Protein 1TZ7 (pdb70)

Sequence (975 aa):
GSHMRLAGILLHVTSLPSPYGIGDLGKEAYRFLDFLKECGFSLWQVLPLNPTSLEAGNSPYSSNSLFAGNYVLIDPEELLEEDLIKERDLKRFPLGEALYEVVYEYKKELLEKAFKNFRRFELLEDFLKEHSYWLRDYALYMAIKEEEGKEWYEWDEELKRREKEALKRVLNKLKGRFYFHVFVQFVFFKQWEKLRRYARERGISIVGDLPMYPSYSSADVWTNPELFKLDGDLKPLFVAGVPPDFFSKTGQLWGNPVYNWEEHEKEGFRWWIRRVLHNLKLFDFLRLDHFRGFEAYWEVPYGEETAVNGRWVKAPGKTLFKKLLSYFPKNPFIAEDLGFITDEVRYLRETFKIPGSRVIEFAFYDKESEHLPHNVEENNVYYTSTHDLPPIRGWFENLGEESRKRLFEYLGREIKEEKVNEELIRLVLISRAKFAIIQMQDLLNLGNEARMNYPGRPFGNWRWRIKEDYTQKKEFIKKLLGIYGREVSHMRLAGILLHVTSLPSPYGIGDLGKEAYRFLDFLKECGFSLWQVLPLNPTSLEAGNSPYSSNSLFAGNYVLIDPEELLEEDLIKERDLKRFPLGEALYEVVYEYKKELLEKAFKNFRRFELLEDFLKEHSYWLRDYALYMAIKEEEGKEWYEWDEELKRREKEALKRVLNKLKGRFYFHVFVQFVFFKQWEKLRRYARERGISIVGDLPMYPSYSSADVWTNPELFKLDGDLKPLFVAGVPPDFFSKTGQLWGNPVYNWEEHEKEGFRWWIRRVLHNLKLFDFLRLDHFRGFEAYWEVPYGEETAVNGRWVKAPGKTLFKKLLSYFPKNPFIAEDLGFITDEVRYLRETFKIPGSRVIEFAFYDKESEHLPHNVEENNVYYTSTHDLPPIRGWFENLGEESRKRLFEYLGREIKEEKVNEELIRLVLISRAKFAIIQMQDLLNLGNEARMNYPGRPFGNWRWRIKEDYTQKKEFIKKLLGIYGREV

InterPro domains:
  IPR003385 Glycoside hydrolase, family 77 [PF02446] (8-464)
  IPR003385 Glycoside hydrolase, family 77 [PTHR32438] (2-469)
  IPR003385 Glycoside hydrolase, family 77 [TIGR00217] (2-478)
  IPR017853 Glycoside hydrolase superfamily [SSF51445] (1-481)

B-factor: mean 36.85, std 13.91, range [15.0, 124.56]

Secondary structure (DSSP, 8-state):
-----EEEEE--GGGS--SSSS--SSHHHHHHHHHHHHHT--EEE----S---GGGTT-TTS-S-SSS--GGGS-THHHHHTTSS-GGG-----S-S--HHHHHHHHHHHHHHHHHT---HHHHHHHHHHTHHHHHHHHHHHHHHHHH-S-GGGS-HHHHTT-HHHHHHHHHHTHHHHHHHHHHHHHHHHHHHHHHHHHHHTTPEEEEEE-SS--SSSHHHHH-GGGB-B-TTS-BSEEEEE---SSSSS-EEEEEEPB-HHHHHHTTTHHHHHHHHHHHTT-SEEEETTGGGGTEEEEEETT-SSSTT-EEEE--HHHHHHHHHHHSTT--EEE---SS--HHHHHHHHHTT--EEEEGGGTTSSTT-TTSGGG--SSEEEES--TTS--HHHHHHT--HHHHHHHHHHHTS---GGGHHHHHHHHHHHS--SEEEEEHHHHTT--GGG----TT--SS-S-----S-GGGGHHHHHHHHHHTT---/----EEEEE--GGGS--SSSS--SSHHHHHHHHHHHHHT--EEE----S---GGGTT-TTS-S-SSS--GGGS-THHHHHTTSS-GGG-----S-S--HHHHHHHHHHHHHHHHHT---HHHHHHHHHHTHHHHHHHHHHHHHHHHH-S-GGGS-HHHHTT-HHHHHHHHHHTHHHHHHHHHHHHHHHHHHHHHHHHHHHTTPEEEEEE-SS--SSSHHHHH-GGGB-B-TTS-BSEEEEE---SSSSS-EEEEEEPB-HHHHHHTTTHHHHHHHHHHHTT-SEEEETTGGGGTEEEEEETT-SSSTT-EEEE--HHHHHHHHHHHSTT--EEE---SS--HHHHHHHHHTT--EEEEGGGTTSSTT-TTSGGG--SSEEEES--TTS--HHHHHHT--HHHHHHHHHHHTS---GGGHHHHHHHHHHHS--SEEEEEHHHHTT--GGG----TT--SS-S-----S-GGGGHHHHHHHHHHTT---

CATH classification: 3.20.20.80

Nearest PDB structures (foldseek):
  1tz7-assembly1_A  TM=1.002E+00  e=2.699E-95  Aquifex aeolicus
  6lx2-assembly1_A  TM=9.658E-01  e=2.163E-56  Solanum tuberosum
  5csy-assembly1_B  TM=9.632E-01  e=1.106E-53  Arabidopsis thaliana
  5cq1-assembly1_A  TM=9.569E-01  e=1.795E-53  Arabidopsis thaliana
  6m6t-assembly8_H  TM=9.620E-01  e=1.557E-51  Streptococcus agalactiae

Foldseek 3Di:
DDDQAAEEAEDAQQQFQDFQQGGALDDSLLVVLVLCLLLQHAEYEYEAQAAADVVQQRDSQAHQDLQFGHLLRFDLVVLCVVVLDDPVLDDTDAGDWRPVVVSVVSSVVSLVSSLVVDDPCVLLVVLCVVVVVQLLLQLLLVLVCVPVVDFLLPDDPCSQQPPPVVSVVSCVVSVSSSSSSSSSRVSRLVSLLVSVVSNVVSNHFYEYEGHPFYALRHSVCSVCVLQFQADPSSHAQKFFWDQADPVHHQGDGPRTTHTPQVVCVVVVVVVVLVSVVSCVSRGQAYEYHPLLVQQWGWIGGPPDPTSHPTDIDGHPNQSNVVSNCVVVVVHRYAYAQPDPHDVSSVCSCVVSLHAYEAECLPVQPDLPDCNFLVNHDQRYEYEPDDLQDWAQLQSVVPPDPRSQVSVQVVLPHRDDSQCRLVSSLLSQLLHNHSYYYYHLCSLVSHHRVQRAHHPPDRHDHNTHHDNDDSSVSSVVSSVSCVVSVNRD/DAQAAEEAEDAQQQFQDFQQGGALDDSLLVVLVLCLLLQHAEYEYEAQAAADVVQQRDSQAHQDLQFGHLLRFDLVVLCVVVLDDPVLDDTDAGDWRPVVVSVVSSVVSLVSSLVVDDPCVLLVVLCVVVVVQLLLQLLLVLVCVPVVDFLLPDDPCSQQCPPVVSVVSCVVSVSSSSSSSSSRVSRLVSLLVSVVSNVVSNHFYEYERHPFYALRHSVCSVCVLQFQADPSSHAQKFFWDQADPVHHQGDGPRTTHTPQVVCVVVVVVVVLVSVVSCVSRGQAYEYHPLLVQQWGWIGGPPDPTSHPTDIDGHPNQSNVVSNCVVVVVHRYAYAQPDPHDVSSVCSCVVSLHAYEAECLVVQPDLPDCNFQVNHDARYEYEPDDLQDWAQLQSVVPDDPRSQVSVQVVLVHRDDSQCRLVSSLLRQLLHNHSYYYYHLCSLVSHHRVQRAHHPPDRHDHNTHHDNDDSSVSSVVSSVSCVVSVNRD

Structure (mmCIF, N/CA/C/O backbone):
data_1TZ7
#
_entry.id   1TZ7
#
_cell.length_a   156.745
_cell.length_b   156.745
_cell.length_c   169.161
_cell.angle_alpha   90.00
_cell.angle_beta   90.00
_cell.angle_gamma   120.00
#
_symmetry.space_group_name_H-M   'P 61 2 2'
#
loop_
_entity.id
_entity.type
_entity.pdbx_description
1 polymer 4-alpha-glucanotransferase
2 non-polymer (4S)-2-METHYL-2,4-PENTANEDIOL
3 water water
#
loop_
_atom_site.group_PDB
_atom_site.id
_atom_site.type_symbol
_atom_site.label_atom_id
_atom_site.label_alt_id
_atom_site.label_comp_id
_atom_site.label_asym_id
_atom_site.label_entity_id
_atom_site.label_seq_id
_atom_site.pdbx_PDB_ins_code
_atom_site.Cartn_x
_atom_site.Cartn_y
_atom_site.Cartn_z
_atom_site.occupancy
_atom_site.B_iso_or_equiv
_atom_site.auth_seq_id
_atom_site.auth_comp_id
_atom_site.auth_asym_id
_atom_site.auth_atom_id
_atom_site.pdbx_PDB_model_num
ATOM 1 N N . GLY A 1 18 ? 26.333 70.522 84.138 1.00 99.66 -2 GLY A N 1
ATOM 2 C CA . GLY A 1 18 ? 27.356 69.735 83.393 1.00 109.17 -2 GLY A CA 1
ATOM 3 C C . GLY A 1 18 ? 26.776 68.462 82.804 1.00 110.36 -2 GLY A C 1
ATOM 4 O O . GLY A 1 18 ? 26.059 67.725 83.483 1.00 107.90 -2 GLY A O 1
ATOM 5 N N . SER A 1 19 ? 27.089 68.203 81.533 1.00 111.07 -1 SER A N 1
ATOM 6 C CA . SER A 1 19 ? 26.586 67.015 80.838 1.00 108.66 -1 SER A CA 1
ATOM 7 C C . SER A 1 19 ? 27.717 66.305 80.083 1.00 104.26 -1 SER A C 1
ATOM 8 O O . SER A 1 19 ? 27.773 66.335 78.848 1.00 106.90 -1 SER A O 1
ATOM 11 N N . HIS A 1 20 ? 28.610 65.664 80.838 1.00 92.86 0 HIS A N 1
ATOM 12 C CA . HIS A 1 20 ? 29.765 64.973 80.262 1.00 81.74 0 HIS A CA 1
ATOM 13 C C . HIS A 1 20 ? 29.580 63.463 80.356 1.00 72.98 0 HIS A C 1
ATOM 14 O O . HIS A 1 20 ? 28.753 62.976 81.133 1.00 66.40 0 HIS A O 1
ATOM 21 N N . MET A 1 21 ? 30.358 62.727 79.562 1.00 52.15 1 MET A N 1
ATOM 22 C CA . MET A 1 21 ? 30.449 61.266 79.692 1.00 42.30 1 MET A CA 1
ATOM 23 C C . MET A 1 21 ? 31.314 60.902 80.918 1.00 41.75 1 MET A C 1
ATOM 24 O O . MET A 1 21 ? 32.544 60.948 80.862 1.00 41.16 1 MET A O 1
ATOM 29 N N . ARG A 1 22 ? 30.650 60.560 82.021 1.00 34.33 2 ARG A N 1
ATOM 30 C CA . ARG A 1 22 ? 31.333 60.242 83.275 1.00 32.75 2 ARG A CA 1
ATOM 31 C C . ARG A 1 22 ? 30.710 59.013 83.911 1.00 26.06 2 ARG A C 1
ATOM 32 O O . ARG A 1 22 ? 29.628 59.085 84.495 1.00 29.02 2 ARG A O 1
ATOM 40 N N . LEU A 1 23 ? 31.396 57.885 83.804 1.00 24.22 3 LEU A N 1
ATOM 41 C CA . LEU A 1 23 ? 30.855 56.622 84.272 1.00 21.25 3 LEU A CA 1
ATOM 42 C C . LEU A 1 23 ? 31.693 56.044 85.381 1.00 28.62 3 LEU A C 1
ATOM 43 O O . LEU A 1 23 ? 32.884 56.314 85.474 1.00 27.96 3 LEU A O 1
ATOM 48 N N . ALA A 1 24 ? 31.055 55.242 86.228 1.00 23.27 4 ALA A N 1
ATOM 49 C CA . ALA A 1 24 ? 31.740 54.533 87.297 1.00 26.98 4 ALA A CA 1
ATOM 50 C C . ALA A 1 24 ? 31.449 53.039 87.194 1.00 32.75 4 ALA A C 1
ATOM 51 O O . ALA A 1 24 ? 30.421 52.638 86.672 1.00 27.27 4 ALA A O 1
ATOM 53 N N . GLY A 1 25 ? 32.358 52.222 87.698 1.00 30.88 5 GLY A N 1
ATOM 54 C CA . GLY A 1 25 ? 32.178 50.786 87.663 1.00 29.96 5 GLY A CA 1
ATOM 55 C C . GLY A 1 25 ? 32.885 50.076 88.781 1.00 34.29 5 GLY A C 1
ATOM 56 O O . GLY A 1 25 ? 33.627 50.687 89.552 1.00 27.03 5 GLY A O 1
ATOM 57 N N . ILE A 1 26 ? 32.652 48.772 88.874 1.00 26.21 6 ILE A N 1
ATOM 58 C CA . ILE A 1 26 ? 33.320 47.943 89.845 1.00 26.23 6 ILE A CA 1
ATOM 59 C C . ILE A 1 26 ? 34.101 46.843 89.137 1.00 29.32 6 ILE A C 1
ATOM 60 O O . ILE A 1 26 ? 33.615 46.245 88.182 1.00 28.17 6 ILE A O 1
ATOM 65 N N . LEU A 1 27 ? 35.324 46.595 89.608 1.00 28.12 7 LEU A N 1
ATOM 66 C CA . LEU A 1 27 ? 36.111 45.459 89.152 1.00 23.35 7 LEU A CA 1
ATOM 67 C C . LEU A 1 27 ? 35.865 44.261 90.077 1.00 26.33 7 LEU A C 1
ATOM 68 O O . LEU A 1 27 ? 36.235 44.280 91.253 1.00 25.88 7 LEU A O 1
ATOM 73 N N . LEU A 1 28 ? 35.225 43.235 89.535 1.00 27.30 8 LEU A N 1
ATOM 74 C CA . LEU A 1 28 ? 34.875 42.044 90.302 1.00 27.12 8 LEU A CA 1
ATOM 75 C C . LEU A 1 28 ? 34.761 40.844 89.373 1.00 29.56 8 LEU A C 1
ATOM 76 O O . LEU A 1 28 ? 33.904 40.810 88.498 1.00 28.20 8 LEU A O 1
ATOM 81 N N . HIS A 1 29 ? 35.629 39.865 89.565 1.00 28.26 9 HIS A N 1
ATOM 82 C CA . HIS A 1 29 ? 35.589 38.641 88.774 1.00 26.95 9 HIS A CA 1
ATOM 83 C C . HIS A 1 29 ? 34.440 37.755 89.215 1.00 27.57 9 HIS A C 1
ATOM 84 O O . HIS A 1 29 ? 34.046 37.758 90.388 1.00 24.45 9 HIS A O 1
ATOM 91 N N . VAL A 1 30 ? 33.908 36.993 88.272 1.00 24.34 10 VAL A N 1
ATOM 92 C CA . VAL A 1 30 ? 32.760 36.135 88.529 1.00 23.71 10 VAL A CA 1
ATOM 93 C C . VAL A 1 30 ? 33.018 35.188 89.714 1.00 27.70 10 VAL A C 1
ATOM 94 O O . VAL A 1 30 ? 32.121 34.924 90.499 1.00 23.92 10 VAL A O 1
ATOM 98 N N . THR A 1 31 ? 34.255 34.691 89.833 1.00 27.87 11 THR A N 1
ATOM 99 C CA . THR A 1 31 ? 34.595 33.713 90.885 1.00 25.07 11 THR A CA 1
ATOM 100 C C . THR A 1 31 ? 34.396 34.297 92.277 1.00 22.75 11 THR A C 1
ATOM 101 O O . THR A 1 31 ? 34.116 33.569 93.221 1.00 21.76 11 THR A O 1
ATOM 105 N N . SER A 1 32 ? 34.549 35.616 92.395 1.00 25.43 12 SER A N 1
ATOM 106 C CA . SER A 1 32 ? 34.502 36.293 93.694 1.00 25.36 12 SER A CA 1
ATOM 107 C C . SER A 1 32 ? 33.068 36.488 94.214 1.00 24.16 12 SER A C 1
ATOM 108 O O . SER A 1 32 ? 32.870 36.826 95.381 1.00 25.39 12 SER A O 1
ATOM 111 N N . LEU A 1 33 ? 32.079 36.270 93.347 1.00 28.28 13 LEU A N 1
ATOM 112 C CA . LEU A 1 33 ? 30.659 36.306 93.758 1.00 27.93 13 LEU A CA 1
ATOM 113 C C . LEU A 1 33 ? 30.412 35.279 94.867 1.00 28.21 13 LEU A C 1
ATOM 114 O O . LEU A 1 33 ? 30.985 34.189 94.842 1.00 27.07 13 LEU A O 1
ATOM 119 N N . PRO A 1 34 ? 29.556 35.626 95.839 1.00 27.53 14 PRO A N 1
ATOM 120 C CA . PRO A 1 34 ? 29.289 34.751 96.991 1.00 24.22 14 PRO A CA 1
ATOM 121 C C . PRO A 1 34 ? 28.231 33.657 96.719 1.00 26.21 14 PRO A C 1
ATOM 122 O O . PRO A 1 34 ? 27.295 33.498 97.503 1.00 23.13 14 PRO A O 1
ATOM 126 N N . SER A 1 35 ? 28.397 32.913 95.632 1.00 25.50 15 SER A N 1
ATOM 127 C CA . SER A 1 35 ? 27.472 31.838 95.292 1.00 24.00 15 SER A CA 1
ATOM 128 C C . SER A 1 35 ? 27.712 30.621 96.190 1.00 32.52 15 SER A C 1
ATOM 129 O O . SER A 1 35 ? 28.802 30.452 96.730 1.00 22.70 15 SER A O 1
ATOM 132 N N . PRO A 1 36 ? 26.689 29.777 96.349 1.00 32.03 16 PRO A N 1
ATOM 133 C CA . PRO A 1 36 ? 26.686 28.761 97.403 1.00 34.00 16 PRO A CA 1
ATOM 134 C C . PRO A 1 36 ? 27.438 27.463 97.059 1.00 31.19 16 PRO A C 1
ATOM 135 O O . PRO A 1 36 ? 27.445 26.560 97.885 1.00 25.05 16 PRO A O 1
ATOM 139 N N . TYR A 1 37 ? 28.053 27.372 95.875 1.00 24.02 17 TYR A N 1
ATOM 140 C CA . TYR A 1 37 ? 28.598 26.082 95.405 1.00 28.82 17 TYR A CA 1
ATOM 141 C C . TYR A 1 37 ? 30.129 26.093 95.245 1.00 29.15 17 TYR A C 1
ATOM 142 O O . TYR A 1 37 ? 30.678 25.466 94.332 1.00 26.99 17 TYR A O 1
ATOM 151 N N . GLY A 1 38 ? 30.807 26.798 96.154 1.00 26.41 18 GLY A N 1
ATOM 152 C CA . GLY A 1 38 ? 32.255 26.706 96.283 1.00 24.41 18 GLY A CA 1
ATOM 153 C C . GLY A 1 38 ? 32.976 27.778 95.498 1.00 26.03 18 GLY A C 1
ATOM 154 O O . GLY A 1 38 ? 34.168 27.986 95.670 1.00 19.02 18 GLY A O 1
ATOM 155 N N . ILE A 1 39 ? 32.240 28.462 94.634 1.00 26.57 19 ILE A N 1
ATOM 156 C CA . ILE A 1 39 ? 32.814 29.465 93.750 1.00 23.79 19 ILE A CA 1
ATOM 157 C C . ILE A 1 39 ? 31.693 30.342 93.180 1.00 27.38 19 ILE A C 1
ATOM 158 O O . ILE A 1 39 ? 30.539 29.923 93.124 1.00 23.50 19 ILE A O 1
ATOM 163 N N . GLY A 1 40 ? 32.039 31.555 92.768 1.00 25.13 20 GLY A N 1
ATOM 164 C CA . GLY A 1 40 ? 31.076 32.448 92.143 1.00 27.75 20 GLY A CA 1
ATOM 165 C C . GLY A 1 40 ? 30.647 31.927 90.780 1.00 29.59 20 GLY A C 1
ATOM 166 O O . GLY A 1 40 ? 31.434 31.278 90.086 1.00 26.57 20 GLY A O 1
ATOM 167 N N . ASP A 1 41 ? 29.394 32.206 90.398 1.00 21.65 21 ASP A N 1
ATOM 168 C CA . ASP A 1 41 ? 28.843 31.696 89.140 1.00 20.82 21 ASP A CA 1
ATOM 169 C C . ASP A 1 41 ? 27.900 32.715 88.459 1.00 28.45 21 ASP A C 1
ATOM 170 O O . ASP A 1 41 ? 27.716 33.829 88.948 1.00 24.30 21 ASP A O 1
ATOM 175 N N . LEU A 1 42 ? 27.318 32.314 87.330 1.00 25.33 22 LEU A N 1
ATOM 176 C CA . LEU A 1 42 ? 26.526 33.222 86.503 1.00 26.37 22 LEU A CA 1
ATOM 177 C C . LEU A 1 42 ? 25.042 33.197 86.903 1.00 23.47 22 LEU A C 1
ATOM 178 O O . LEU A 1 42 ? 24.169 33.578 86.115 1.00 29.42 22 LEU A O 1
ATOM 183 N N . GLY A 1 43 ? 24.767 32.755 88.126 1.00 24.03 23 GLY A N 1
ATOM 184 C CA . GLY A 1 43 ? 23.404 32.608 88.602 1.00 21.67 23 GLY A CA 1
ATOM 185 C C . GLY A 1 43 ? 22.982 33.728 89.537 1.00 20.46 23 GLY A C 1
ATOM 186 O O . GLY A 1 43 ? 23.421 34.869 89.398 1.00 26.26 23 GLY A O 1
ATOM 187 N N . LYS A 1 44 ? 22.131 33.382 90.496 1.00 21.69 24 LYS A N 1
ATOM 188 C CA . LYS A 1 44 ? 21.416 34.358 91.331 1.00 27.36 24 LYS A CA 1
ATOM 189 C C . LYS A 1 44 ? 22.304 35.522 91.815 1.00 33.23 24 LYS A C 1
ATOM 190 O O . LYS A 1 44 ? 21.891 36.677 91.781 1.00 25.08 24 LYS A O 1
ATOM 196 N N . GLU A 1 45 ? 23.512 35.207 92.266 1.00 27.30 25 GLU A N 1
ATOM 197 C CA . GLU A 1 45 ? 24.373 36.203 92.912 1.00 25.96 25 GLU A CA 1
ATOM 198 C C . GLU A 1 45 ? 24.988 37.170 91.907 1.00 22.04 25 GLU A C 1
ATOM 199 O O . GLU A 1 45 ? 25.316 38.305 92.251 1.00 23.52 25 GLU A O 1
ATOM 205 N N . ALA A 1 46 ? 25.155 36.714 90.671 1.00 21.86 26 ALA A N 1
ATOM 206 C CA . ALA A 1 46 ? 25.550 37.595 89.581 1.00 24.48 26 ALA A CA 1
ATOM 207 C C . ALA A 1 46 ? 24.463 38.634 89.311 1.00 26.73 26 ALA A C 1
ATOM 208 O O . ALA A 1 46 ? 24.756 39.809 89.110 1.00 24.39 26 ALA A O 1
ATOM 210 N N . TYR A 1 47 ? 23.208 38.190 89.318 1.00 25.52 27 TYR A N 1
ATOM 211 C CA . TYR A 1 47 ? 22.070 39.084 89.088 1.00 26.06 27 TYR A CA 1
ATOM 212 C C . TYR A 1 47 ? 21.877 40.055 90.250 1.00 32.18 27 TYR A C 1
ATOM 213 O O . TYR A 1 47 ? 21.549 41.218 90.042 1.00 26.91 27 TYR A O 1
ATOM 222 N N . ARG A 1 48 ? 22.091 39.571 91.472 1.00 26.46 28 ARG A N 1
ATOM 223 C CA . ARG A 1 48 ? 22.017 40.419 92.662 1.00 27.71 28 ARG A CA 1
ATOM 224 C C . ARG A 1 48 ? 23.080 41.514 92.618 1.00 23.58 28 ARG A C 1
ATOM 225 O O . ARG A 1 48 ? 22.843 42.631 93.063 1.00 23.13 28 ARG A O 1
ATOM 233 N N . PHE A 1 49 ? 24.250 41.181 92.080 1.00 26.04 29 PHE A N 1
ATOM 234 C CA . PHE A 1 49 ? 25.341 42.134 91.976 1.00 28.24 29 PHE A CA 1
ATOM 235 C C . PHE A 1 49 ? 25.037 43.197 90.924 1.00 26.57 29 PHE A C 1
ATOM 236 O O . PHE A 1 49 ? 25.313 44.368 91.128 1.00 28.12 29 PHE A O 1
ATOM 244 N N . LEU A 1 50 ? 24.463 42.776 89.797 1.00 24.38 30 LEU A N 1
ATOM 245 C CA . LEU A 1 50 ? 24.012 43.717 88.772 1.00 27.94 30 LEU A CA 1
ATOM 246 C C . LEU A 1 50 ? 22.927 44.658 89.316 1.00 23.80 30 LEU A C 1
ATOM 247 O O . LEU A 1 50 ? 22.919 45.840 88.999 1.00 24.77 30 LEU A O 1
ATOM 252 N N . ASP A 1 51 ? 22.020 44.119 90.144 1.00 26.20 31 ASP A N 1
ATOM 253 C CA . ASP A 1 51 ? 20.980 44.936 90.802 1.00 23.18 31 ASP A CA 1
ATOM 254 C C . ASP A 1 51 ? 21.611 45.986 91.692 1.00 29.61 31 ASP A C 1
ATOM 255 O O . ASP A 1 51 ? 21.131 47.097 91.775 1.00 25.31 31 ASP A O 1
ATOM 260 N N . PHE A 1 52 ? 22.693 45.607 92.368 1.00 29.30 32 PHE A N 1
ATOM 261 C CA . PHE A 1 52 ? 23.430 46.519 93.239 1.00 28.57 32 PHE A CA 1
ATOM 262 C C . PHE A 1 52 ? 24.132 47.632 92.416 1.00 26.86 32 PHE A C 1
ATOM 263 O O . PHE A 1 52 ? 24.079 48.807 92.781 1.00 24.56 32 PHE A O 1
ATOM 271 N N . LEU A 1 53 ? 24.775 47.244 91.313 1.00 24.81 33 LEU A N 1
ATOM 272 C CA . LEU A 1 53 ? 25.336 48.214 90.346 1.00 30.11 33 LEU A CA 1
ATOM 273 C C . LEU A 1 53 ? 24.277 49.247 89.972 1.00 30.70 33 LEU A C 1
ATOM 274 O O . LEU A 1 53 ? 24.487 50.444 90.106 1.00 27.36 33 LEU A O 1
ATOM 279 N N . LYS A 1 54 ? 23.141 48.758 89.493 1.00 23.75 34 LYS A N 1
ATOM 280 C CA . LYS A 1 54 ? 22.067 49.615 89.000 1.00 27.48 34 LYS A CA 1
ATOM 281 C C . LYS A 1 54 ? 21.561 50.559 90.091 1.00 29.55 34 LYS A C 1
ATOM 282 O O . LYS A 1 54 ? 21.413 51.759 89.862 1.00 33.21 34 LYS A O 1
ATOM 288 N N . GLU A 1 55 ? 21.298 50.010 91.275 1.00 27.25 35 GLU A N 1
ATOM 289 C CA . GLU A 1 55 ? 20.740 50.793 92.382 1.00 27.50 35 GLU A CA 1
ATOM 290 C C . GLU A 1 55 ? 21.693 51.922 92.795 1.00 28.62 35 GLU A C 1
ATOM 291 O O . GLU A 1 55 ? 21.255 53.022 93.122 1.00 26.09 35 GLU A O 1
ATOM 297 N N . CYS A 1 56 ? 22.995 51.634 92.772 1.00 25.14 36 CYS A N 1
ATOM 298 C CA . CYS A 1 56 ? 24.020 52.611 93.158 1.00 28.11 36 CYS A CA 1
ATOM 299 C C . CYS A 1 56 ? 24.217 53.688 92.086 1.00 28.64 36 CYS A C 1
ATOM 300 O O . CYS A 1 56 ? 24.608 54.808 92.394 1.00 31.47 36 CYS A O 1
ATOM 303 N N . GLY A 1 57 ? 23.955 53.330 90.827 1.00 30.24 37 GLY A N 1
ATOM 304 C CA . GLY A 1 57 ? 24.172 54.236 89.701 1.00 30.46 37 GLY A CA 1
ATOM 305 C C . GLY A 1 57 ? 25.438 53.912 88.896 1.00 27.68 37 GLY A C 1
ATOM 306 O O . GLY A 1 57 ? 25.861 54.702 88.047 1.00 27.13 37 GLY A O 1
ATOM 307 N N . PHE A 1 58 ? 26.041 52.758 89.167 1.00 29.44 38 PHE A N 1
ATOM 308 C CA . PHE A 1 58 ? 27.188 52.292 88.384 1.00 26.15 38 PHE A CA 1
ATOM 309 C C . PHE A 1 58 ? 26.753 51.951 86.969 1.00 28.46 38 PHE A C 1
ATOM 310 O O . PHE A 1 58 ? 25.617 51.526 86.748 1.00 30.06 38 PHE A O 1
ATOM 318 N N . SER A 1 59 ? 27.667 52.130 86.009 1.00 29.34 39 SER A N 1
ATOM 319 C CA . SER A 1 59 ? 27.390 51.817 84.599 1.00 26.85 39 SER A CA 1
ATOM 320 C C . SER A 1 59 ? 28.359 50.774 84.026 1.00 28.55 39 SER A C 1
ATOM 321 O O . SER A 1 59 ? 28.208 50.351 82.882 1.00 27.22 39 SER A O 1
ATOM 324 N N . LEU A 1 60 ? 29.355 50.372 84.812 1.00 25.87 40 LEU A N 1
ATOM 325 C CA . LEU A 1 60 ? 30.415 49.491 84.304 1.00 27.08 40 LEU A CA 1
ATOM 326 C C . LEU A 1 60 ? 30.678 48.330 85.247 1.00 28.36 40 LEU A C 1
ATOM 327 O O . LEU A 1 60 ? 30.665 48.490 86.459 1.00 29.45 40 LEU A O 1
ATOM 332 N N . TRP A 1 61 ? 30.921 47.162 84.665 1.00 29.30 41 TRP A N 1
ATOM 333 C CA . TRP A 1 61 ? 31.359 45.998 85.403 1.00 28.76 41 TRP A CA 1
ATOM 334 C C . TRP A 1 61 ? 32.562 45.384 84.693 1.00 28.04 41 TRP A C 1
ATOM 335 O O . TRP A 1 61 ? 32.465 44.986 83.534 1.00 29.16 41 TRP A O 1
ATOM 346 N N . GLN A 1 62 ? 33.696 45.313 85.383 1.00 26.49 42 GLN A N 1
ATOM 347 C CA . GLN A 1 62 ? 34.888 44.691 84.809 1.00 27.35 42 GLN A CA 1
ATOM 348 C C . GLN A 1 62 ? 35.136 43.317 85.397 1.00 30.08 42 GLN A C 1
ATOM 349 O O . GLN A 1 62 ? 35.189 43.147 86.613 1.00 29.36 42 GLN A O 1
ATOM 355 N N . VAL A 1 63 ? 35.284 42.336 84.516 1.00 25.25 43 VAL A N 1
ATOM 356 C CA . VAL A 1 63 ? 35.620 40.988 84.907 1.00 27.51 43 VAL A CA 1
ATOM 357 C C . VAL A 1 63 ? 37.004 40.634 84.380 1.00 29.50 43 VAL A C 1
ATOM 358 O O . VAL A 1 63 ? 37.561 41.346 83.547 1.00 31.38 43 VAL A O 1
ATOM 362 N N . LEU A 1 64 ? 37.556 39.533 84.874 1.00 28.54 44 LEU A N 1
ATOM 363 C CA . LEU A 1 64 ? 38.771 38.960 84.297 1.00 30.82 44 LEU A CA 1
ATOM 364 C C . LEU A 1 64 ? 38.369 37.992 83.169 1.00 28.48 44 LEU A C 1
ATOM 365 O O . LEU A 1 64 ? 37.177 37.761 82.948 1.00 26.73 44 LEU A O 1
ATOM 370 N N . PRO A 1 65 ? 39.347 37.439 82.451 1.00 27.59 45 PRO A N 1
ATOM 371 C CA . PRO A 1 65 ? 39.049 36.502 81.363 1.00 27.64 45 PRO A CA 1
ATOM 372 C C . PRO A 1 65 ? 38.183 35.336 81.829 1.00 29.34 45 PRO A C 1
ATOM 373 O O . PRO A 1 65 ? 38.353 34.842 82.940 1.00 28.43 45 PRO A O 1
ATOM 377 N N . LEU A 1 66 ? 37.265 34.910 80.977 1.00 29.74 46 LEU A N 1
ATOM 378 C CA . LEU A 1 66 ? 36.293 33.877 81.332 1.00 25.14 46 LEU A CA 1
ATOM 379 C C . LEU A 1 66 ? 36.751 32.522 80.802 1.00 27.77 46 LEU A C 1
ATOM 380 O O . LEU A 1 66 ? 35.997 31.557 80.814 1.00 29.65 46 LEU A O 1
ATOM 385 N N . ASN A 1 67 ? 37.998 32.458 80.339 1.00 30.99 47 ASN A N 1
ATOM 386 C CA . ASN A 1 67 ? 38.526 31.243 79.720 1.00 26.57 47 ASN A CA 1
ATOM 387 C C . ASN A 1 67 ? 38.729 30.124 80.761 1.00 26.35 47 ASN A C 1
ATOM 388 O O . ASN A 1 67 ? 38.927 30.400 81.943 1.00 26.32 47 ASN A O 1
ATOM 393 N N . PRO A 1 68 ? 38.676 28.869 80.314 1.00 24.15 48 PRO A N 1
ATOM 394 C CA . PRO A 1 68 ? 38.815 27.721 81.224 1.00 26.60 48 PRO A CA 1
ATOM 395 C C . PRO A 1 68 ? 40.139 27.738 81.985 1.00 28.57 48 PRO A C 1
ATOM 396 O O . PRO A 1 68 ? 41.188 28.004 81.400 1.00 24.47 48 PRO A O 1
ATOM 400 N N . THR A 1 69 ? 40.077 27.462 83.279 1.00 24.02 49 THR A N 1
ATOM 401 C CA . THR A 1 69 ? 41.269 27.449 84.121 1.00 27.30 49 THR A CA 1
ATOM 402 C C . THR A 1 69 ? 41.578 26.034 84.574 1.00 26.36 49 THR A C 1
ATOM 403 O O . THR A 1 69 ? 40.755 25.135 84.436 1.00 24.16 49 THR A O 1
ATOM 407 N N . SER A 1 70 ? 42.772 25.843 85.113 1.00 31.51 50 SER A N 1
ATOM 408 C CA . SER A 1 70 ? 43.197 24.534 85.582 1.00 31.02 50 SER A CA 1
ATOM 409 C C . SER A 1 70 ? 44.071 24.661 86.831 1.00 26.67 50 SER A C 1
ATOM 410 O O . SER A 1 70 ? 44.719 25.682 87.046 1.00 20.80 50 SER A O 1
ATOM 413 N N . LEU A 1 71 ? 44.077 23.611 87.647 1.00 29.17 51 LEU A N 1
ATOM 414 C CA . LEU A 1 71 ? 44.976 23.520 88.809 1.00 31.19 51 LEU A CA 1
ATOM 415 C C . LEU A 1 71 ? 46.440 23.727 88.389 1.00 32.77 51 LEU A C 1
ATOM 416 O O . LEU A 1 71 ? 47.220 24.366 89.103 1.00 31.13 51 LEU A O 1
ATOM 421 N N . GLU A 1 72 ? 46.795 23.175 87.228 1.00 34.37 52 GLU A N 1
ATOM 422 C CA . GLU A 1 72 ? 48.190 23.145 86.764 1.00 39.15 52 GLU A CA 1
ATOM 423 C C . GLU A 1 72 ? 48.741 24.560 86.600 1.00 28.36 52 GLU A C 1
ATOM 424 O O . GLU A 1 72 ? 49.913 24.814 86.869 1.00 24.88 52 GLU A O 1
ATOM 430 N N . ALA A 1 73 ? 47.880 25.475 86.161 1.00 18.70 53 ALA A N 1
ATOM 431 C CA . ALA A 1 73 ? 48.296 26.836 85.829 1.00 26.92 53 ALA A CA 1
ATOM 432 C C . ALA A 1 73 ? 47.988 27.803 86.980 1.00 24.50 53 ALA A C 1
ATOM 433 O O . ALA A 1 73 ? 47.930 29.015 86.783 1.00 25.83 53 ALA A O 1
ATOM 435 N N . GLY A 1 74 ? 47.802 27.254 88.180 1.00 26.69 54 GLY A N 1
ATOM 436 C CA . GLY A 1 74 ? 47.489 28.055 89.352 1.00 26.05 54 GLY A CA 1
ATOM 437 C C . GLY A 1 74 ? 46.094 28.664 89.300 1.00 29.87 54 GLY A C 1
ATOM 438 O O . GLY A 1 74 ? 45.810 29.631 90.001 1.00 27.45 54 GLY A O 1
ATOM 439 N N . ASN A 1 75 ? 45.228 28.088 88.463 1.00 24.11 55 ASN A N 1
ATOM 440 C CA . ASN A 1 75 ? 43.856 28.586 88.274 1.00 26.84 55 ASN A CA 1
ATOM 441 C C . ASN A 1 75 ? 43.803 29.990 87.672 1.00 26.50 55 ASN A C 1
ATOM 442 O O . ASN A 1 75 ? 42.829 30.701 87.850 1.00 28.24 55 ASN A O 1
ATOM 447 N N . SER A 1 76 ? 44.855 30.378 86.955 1.00 32.05 56 SER A N 1
ATOM 448 C CA . SER A 1 76 ? 44.938 31.724 86.382 1.00 27.75 56 SER A CA 1
ATOM 449 C C . SER A 1 76 ? 44.027 31.841 85.165 1.00 31.87 56 SER A C 1
ATOM 450 O O . SER A 1 76 ? 44.068 30.997 84.273 1.00 28.92 56 SER A O 1
ATOM 453 N N . PRO A 1 77 ? 43.202 32.892 85.132 1.00 26.71 57 PRO A N 1
ATOM 454 C CA . PRO A 1 77 ? 42.385 33.202 83.957 1.00 31.89 57 PRO A CA 1
ATOM 455 C C . PRO A 1 77 ? 43.215 33.533 82.714 1.00 33.35 57 PRO A C 1
ATOM 456 O O . PRO A 1 77 ? 42.681 33.527 81.604 1.00 28.57 57 PRO A O 1
ATOM 460 N N . TYR A 1 78 ? 44.501 33.828 82.907 1.00 34.08 58 TYR A N 1
ATOM 461 C CA . TYR A 1 78 ? 45.355 34.310 81.822 1.00 32.91 58 TYR A CA 1
ATOM 462 C C . TYR A 1 78 ? 46.238 33.199 81.253 1.00 32.04 58 TYR A C 1
ATOM 463 O O . TYR A 1 78 ? 47.073 33.450 80.389 1.00 38.79 58 TYR A O 1
ATOM 472 N N . SER A 1 79 ? 46.044 31.973 81.741 1.00 32.16 59 SER A N 1
ATOM 473 C CA . SER A 1 79 ? 46.767 30.809 81.217 1.00 33.07 59 SER A CA 1
ATOM 474 C C . SER A 1 79 ? 45.808 29.637 80.993 1.00 27.13 59 SER A C 1
ATOM 475 O O . SER A 1 79 ? 45.682 28.745 81.840 1.00 34.34 59 SER A O 1
ATOM 478 N N . SER A 1 80 ? 45.142 29.650 79.842 1.00 34.69 60 SER A N 1
ATOM 479 C CA . SER A 1 80 ? 44.015 28.764 79.578 1.00 29.91 60 SER A CA 1
ATOM 480 C C . SER A 1 80 ? 44.299 27.907 78.352 1.00 30.93 60 SER A C 1
ATOM 481 O O . SER A 1 80 ? 45.103 28.276 77.501 1.00 33.47 60 SER A O 1
ATOM 484 N N . ASN A 1 81 ? 43.628 26.766 78.258 1.00 22.62 61 ASN A N 1
ATOM 485 C CA . ASN A 1 81 ? 43.712 25.943 77.058 1.00 21.60 61 ASN A CA 1
ATOM 486 C C . ASN A 1 81 ? 42.791 26.439 75.912 1.00 22.15 61 ASN A C 1
ATOM 487 O O . ASN A 1 81 ? 42.647 25.769 74.901 1.00 27.43 61 ASN A O 1
ATOM 492 N N . SER A 1 82 ? 42.183 27.619 76.089 1.00 22.27 62 SER A N 1
ATOM 493 C CA . SER A 1 82 ? 41.402 28.254 75.012 1.00 29.64 62 SER A CA 1
ATOM 494 C C . SER A 1 82 ? 41.117 29.726 75.305 1.00 30.06 62 SER A C 1
ATOM 495 O O . SER A 1 82 ? 40.651 30.072 76.389 1.00 28.10 62 SER A O 1
ATOM 498 N N . LEU A 1 83 ? 41.391 30.587 74.321 1.00 28.47 63 LEU A N 1
ATOM 499 C CA . LEU A 1 83 ? 41.094 32.020 74.433 1.00 30.60 63 LEU A CA 1
ATOM 500 C C . LEU A 1 83 ? 39.646 32.318 74.056 1.00 25.60 63 LEU A C 1
ATOM 501 O O . LEU A 1 83 ? 39.195 33.457 74.157 1.00 27.54 63 LEU A O 1
ATOM 506 N N . PHE A 1 84 ? 38.924 31.292 73.619 1.00 28.46 64 PHE A N 1
ATOM 507 C CA . PHE A 1 84 ? 37.559 31.465 73.125 1.00 29.01 64 PHE A CA 1
ATOM 508 C C . PHE A 1 84 ? 36.521 30.864 74.085 1.00 24.19 64 PHE A C 1
ATOM 509 O O . PHE A 1 84 ? 35.450 31.431 74.286 1.00 25.71 64 PHE A O 1
ATOM 517 N N . ALA A 1 85 ? 36.853 29.726 74.678 1.00 26.74 65 ALA A N 1
ATOM 518 C CA . ALA A 1 85 ? 35.887 28.958 75.463 1.00 26.83 65 ALA A CA 1
ATOM 519 C C . ALA A 1 85 ? 35.573 29.651 76.795 1.00 24.68 65 ALA A C 1
ATOM 520 O O . ALA A 1 85 ? 36.313 30.520 77.243 1.00 24.97 65 ALA A O 1
ATOM 522 N N . GLY A 1 86 ? 34.466 29.250 77.412 1.00 27.01 66 GLY A N 1
ATOM 523 C CA . GLY A 1 86 ? 34.123 29.689 78.746 1.00 28.07 66 GLY A CA 1
ATOM 524 C C . GLY A 1 86 ? 34.512 28.670 79.812 1.00 28.67 66 GLY A C 1
ATOM 525 O O . GLY A 1 86 ? 34.712 27.490 79.521 1.00 26.12 66 GLY A O 1
ATOM 526 N N . ASN A 1 87 ? 34.608 29.142 81.050 1.00 27.47 67 ASN A N 1
ATOM 527 C CA . ASN A 1 87 ? 35.091 28.338 82.172 1.00 23.51 67 ASN A CA 1
ATOM 528 C C . ASN A 1 87 ? 33.918 27.648 82.883 1.00 21.10 67 ASN A C 1
ATOM 529 O O . ASN A 1 87 ? 33.056 28.314 83.454 1.00 25.72 67 ASN A O 1
ATOM 534 N N . TYR A 1 88 ? 33.893 26.312 82.848 1.00 21.86 68 TYR A N 1
ATOM 535 C CA . TYR A 1 88 ? 32.696 25.559 83.247 1.00 23.13 68 TYR A CA 1
ATOM 536 C C . TYR A 1 88 ? 32.403 25.645 84.759 1.00 27.48 68 TYR A C 1
ATOM 537 O O . TYR A 1 88 ? 31.274 25.414 85.185 1.00 21.33 68 TYR A O 1
ATOM 546 N N . VAL A 1 89 ? 33.418 25.987 85.558 1.00 22.25 69 VAL A N 1
ATOM 547 C CA . VAL A 1 89 ? 33.233 26.118 87.013 1.00 22.91 69 VAL A CA 1
ATOM 548 C C . VAL A 1 89 ? 32.435 27.381 87.383 1.00 23.81 69 VAL A C 1
ATOM 549 O O . VAL A 1 89 ? 31.997 27.532 88.526 1.00 26.43 69 VAL A O 1
ATOM 553 N N . LEU A 1 90 ? 32.248 28.278 86.408 1.00 24.45 70 LEU A N 1
ATOM 554 C CA . LEU A 1 90 ? 31.445 29.488 86.612 1.00 27.52 70 LEU A CA 1
ATOM 555 C C . LEU A 1 90 ? 29.960 29.243 86.313 1.00 25.28 70 LEU A C 1
ATOM 556 O O . LEU A 1 90 ? 29.142 30.143 86.447 1.00 25.24 70 LEU A O 1
ATOM 561 N N . ILE A 1 91 ? 29.623 28.029 85.908 1.00 21.96 71 ILE A N 1
ATOM 562 C CA . ILE A 1 91 ? 28.246 27.705 85.568 1.00 25.69 71 ILE A CA 1
ATOM 563 C C . ILE A 1 91 ? 27.396 27.566 86.827 1.00 22.84 71 ILE A C 1
ATOM 564 O O . ILE A 1 91 ? 27.827 26.974 87.820 1.00 25.69 71 ILE A O 1
ATOM 569 N N . ASP A 1 92 ? 26.192 28.124 86.777 1.00 23.79 72 ASP A N 1
ATOM 570 C CA . ASP A 1 92 ? 25.223 27.987 87.855 1.00 22.96 72 ASP A CA 1
ATOM 571 C C . ASP A 1 92 ? 24.498 26.640 87.737 1.00 28.21 72 ASP A C 1
ATOM 572 O O . ASP A 1 92 ? 23.741 26.424 86.799 1.00 22.50 72 ASP A O 1
ATOM 577 N N . PRO A 1 93 ? 24.735 25.740 88.694 1.00 29.96 73 PRO A N 1
ATOM 578 C CA . PRO A 1 93 ? 24.164 24.388 88.643 1.00 30.55 73 PRO A CA 1
ATOM 579 C C . PRO A 1 93 ? 22.664 24.352 88.957 1.00 30.03 73 PRO A C 1
ATOM 580 O O . PRO A 1 93 ? 22.013 23.337 88.704 1.00 26.07 73 PRO A O 1
ATOM 584 N N . GLU A 1 94 ? 22.129 25.443 89.504 1.00 28.38 74 GLU A N 1
ATOM 585 C CA . GLU A 1 94 ? 20.704 25.509 89.839 1.00 32.60 74 GLU A CA 1
ATOM 586 C C . GLU A 1 94 ? 19.824 25.617 88.583 1.00 31.89 74 GLU A C 1
ATOM 587 O O . GLU A 1 94 ? 18.641 25.287 88.624 1.00 30.66 74 GLU A O 1
ATOM 593 N N . GLU A 1 95 ? 20.407 26.076 87.473 1.00 37.02 75 GLU A N 1
ATOM 594 C CA . GLU A 1 95 ? 19.706 26.062 86.183 1.00 37.76 75 GLU A CA 1
ATOM 595 C C . GLU A 1 95 ? 19.534 24.638 85.676 1.00 39.38 75 GLU A C 1
ATOM 596 O O . GLU A 1 95 ? 18.531 24.314 85.040 1.00 36.66 75 GLU A O 1
ATOM 602 N N . LEU A 1 96 ? 20.517 23.787 85.960 1.00 35.37 76 LEU A N 1
ATOM 603 C CA . LEU A 1 96 ? 20.424 22.368 85.617 1.00 39.27 76 LEU A CA 1
ATOM 604 C C . LEU A 1 96 ? 19.290 21.690 86.401 1.00 40.39 76 LEU A C 1
ATOM 605 O O . LEU A 1 96 ? 18.645 20.776 85.900 1.00 33.54 76 LEU A O 1
ATOM 610 N N . LEU A 1 97 ? 19.060 22.152 87.630 1.00 42.83 77 LEU A N 1
ATOM 611 C CA . LEU A 1 97 ? 17.956 21.646 88.459 1.00 46.87 77 LEU A CA 1
ATOM 612 C C . LEU A 1 97 ? 16.606 22.113 87.908 1.00 46.18 77 LEU A C 1
ATOM 613 O O . LEU A 1 97 ? 15.626 21.372 87.936 1.00 47.00 77 LEU A O 1
ATOM 618 N N . GLU A 1 98 ? 16.568 23.344 87.405 1.00 48.01 78 GLU A N 1
ATOM 619 C CA . GLU A 1 98 ? 15.330 23.930 86.884 1.00 50.08 78 GLU A CA 1
ATOM 620 C C . GLU A 1 98 ? 14.907 23.260 85.574 1.00 47.33 78 GLU A C 1
ATOM 621 O O . GLU A 1 98 ? 13.722 23.189 85.262 1.00 44.71 78 GLU A O 1
ATOM 627 N N . GLU A 1 99 ? 15.888 22.769 84.817 1.00 49.58 79 GLU A N 1
ATOM 628 C CA . GLU A 1 99 ? 15.631 22.167 83.507 1.00 49.42 79 GLU A CA 1
ATOM 629 C C . GLU A 1 99 ? 15.497 20.638 83.616 1.00 46.59 79 GLU A C 1
ATOM 630 O O . GLU A 1 99 ? 15.525 19.932 82.607 1.00 48.69 79 GLU A O 1
ATOM 636 N N . ASP A 1 100 ? 15.350 20.142 84.850 1.00 45.18 80 ASP A N 1
ATOM 637 C CA . ASP A 1 100 ? 15.156 18.705 85.109 1.00 48.74 80 ASP A CA 1
ATOM 638 C C . ASP A 1 100 ? 16.288 17.854 84.515 1.00 47.29 80 ASP A C 1
ATOM 639 O O . ASP A 1 100 ? 16.051 16.770 83.987 1.00 42.96 80 ASP A O 1
ATOM 644 N N . LEU A 1 101 ? 17.515 18.358 84.612 1.00 46.64 81 LEU A N 1
ATOM 645 C CA . LEU A 1 101 ? 18.694 17.614 84.174 1.00 44.87 81 LEU A CA 1
ATOM 646 C C . LEU A 1 101 ? 19.436 16.998 85.364 1.00 43.09 81 LEU A C 1
ATOM 647 O O . LEU A 1 101 ? 20.205 16.052 85.201 1.00 37.51 81 LEU A O 1
ATOM 652 N N . ILE A 1 102 ? 19.203 17.546 86.557 1.00 43.09 82 ILE A N 1
ATOM 653 C CA . ILE A 1 102 ? 19.685 16.933 87.797 1.00 45.80 82 ILE A CA 1
ATOM 654 C C . ILE A 1 102 ? 18.601 16.957 88.870 1.00 44.05 82 ILE A C 1
ATOM 655 O O . ILE A 1 102 ? 17.638 17.719 88.777 1.00 42.38 82 ILE A O 1
ATOM 660 N N . LYS A 1 103 ? 18.767 16.115 89.888 1.00 44.49 83 LYS A N 1
ATOM 661 C CA . LYS A 1 103 ? 17.844 16.083 91.025 1.00 47.45 83 LYS A CA 1
ATOM 662 C C . LYS A 1 103 ? 18.279 17.083 92.094 1.00 42.53 83 LYS A C 1
ATOM 663 O O . LYS A 1 103 ? 19.398 17.590 92.061 1.00 34.83 83 LYS A O 1
ATOM 669 N N . GLU A 1 104 ? 17.386 17.360 93.040 1.00 43.88 84 GLU A N 1
ATOM 670 C CA . GLU A 1 104 ? 17.655 18.341 94.092 1.00 47.16 84 GLU A CA 1
ATOM 671 C C . GLU A 1 104 ? 18.779 17.875 95.030 1.00 48.16 84 GLU A C 1
ATOM 672 O O . GLU A 1 104 ? 19.518 18.694 95.576 1.00 43.06 84 GLU A O 1
ATOM 678 N N . ARG A 1 105 ? 18.900 16.560 95.210 1.00 46.41 85 ARG A N 1
ATOM 679 C CA . ARG A 1 105 ? 19.881 16.000 96.145 1.00 48.75 85 ARG A CA 1
ATOM 680 C C . ARG A 1 105 ? 21.311 16.052 95.577 1.00 46.18 85 ARG A C 1
ATOM 681 O O . ARG A 1 105 ? 22.283 15.919 96.319 1.00 39.32 85 ARG A O 1
ATOM 689 N N . ASP A 1 106 ? 21.425 16.247 94.263 1.00 47.52 86 ASP A N 1
ATOM 690 C CA . ASP A 1 106 ? 22.732 16.425 93.621 1.00 47.41 86 ASP A CA 1
ATOM 691 C C . ASP A 1 106 ? 23.354 17.779 93.986 1.00 45.98 86 ASP A C 1
ATOM 692 O O . ASP A 1 106 ? 24.578 17.927 93.991 1.00 40.86 86 ASP A O 1
ATOM 697 N N . LEU A 1 107 ? 22.504 18.763 94.282 1.00 48.23 87 LEU A N 1
ATOM 698 C CA . LEU A 1 107 ? 22.974 20.073 94.736 1.00 46.68 87 LEU A CA 1
ATOM 699 C C . LEU A 1 107 ? 23.520 19.985 96.155 1.00 44.92 87 LEU A C 1
ATOM 700 O O . LEU A 1 107 ? 23.014 19.223 96.980 1.00 50.32 87 LEU A O 1
ATOM 705 N N . LYS A 1 108 ? 24.552 20.774 96.433 1.00 47.76 88 LYS A N 1
ATOM 706 C CA . LYS A 1 108 ? 25.359 20.594 97.633 1.00 50.18 88 LYS A CA 1
ATOM 707 C C . LYS A 1 108 ? 26.014 21.923 98.051 1.00 44.00 88 LYS A C 1
ATOM 708 O O . LYS A 1 108 ? 27.007 22.347 97.466 1.00 39.02 88 LYS A O 1
ATOM 714 N N . ARG A 1 109 ? 25.446 22.561 99.070 1.00 44.96 89 ARG A N 1
ATOM 715 C CA . ARG A 1 109 ? 25.898 23.880 99.509 1.00 44.45 89 ARG A CA 1
ATOM 716 C C . ARG A 1 109 ? 27.275 23.805 100.185 1.00 44.05 89 ARG A C 1
ATOM 717 O O . ARG A 1 109 ? 27.569 22.860 100.914 1.00 45.30 89 ARG A O 1
ATOM 725 N N . PHE A 1 110 ? 28.106 24.811 99.924 1.00 42.15 90 PHE A N 1
ATOM 726 C CA . PHE A 1 110 ? 29.318 25.053 100.707 1.00 41.82 90 PHE A CA 1
ATOM 727 C C . PHE A 1 110 ? 29.222 26.434 101.375 1.00 41.39 90 PHE A C 1
ATOM 728 O O . PHE A 1 110 ? 28.644 27.358 100.807 1.00 35.04 90 PHE A O 1
ATOM 736 N N . PRO A 1 111 ? 29.788 26.570 102.580 1.00 45.10 91 PRO A N 1
ATOM 737 C CA . PRO A 1 111 ? 29.830 27.869 103.273 1.00 44.18 91 PRO A CA 1
ATOM 738 C C . PRO A 1 111 ? 30.651 28.916 102.509 1.00 40.25 91 PRO A C 1
ATOM 739 O O . PRO A 1 111 ? 31.570 28.555 101.760 1.00 29.66 91 PRO A O 1
ATOM 743 N N . LEU A 1 112 ? 30.320 30.195 102.699 1.00 39.91 92 LEU A N 1
ATOM 744 C CA . LEU A 1 112 ? 30.998 31.276 101.982 1.00 41.59 92 LEU A CA 1
ATOM 745 C C . LEU A 1 112 ? 32.435 31.415 102.479 1.00 47.36 92 LEU A C 1
ATOM 746 O O . LEU A 1 112 ? 32.675 31.788 103.633 1.00 49.78 92 LEU A O 1
ATOM 751 N N . GLY A 1 113 ? 33.384 31.106 101.606 1.00 40.95 93 GLY A N 1
ATOM 752 C CA . GLY A 1 113 ? 34.789 31.326 101.887 1.00 36.63 93 GLY A CA 1
ATOM 753 C C . GLY A 1 113 ? 35.569 31.576 100.616 1.00 36.48 93 GLY A C 1
ATOM 754 O O . GLY A 1 113 ? 35.044 32.143 99.657 1.00 31.89 93 GLY A O 1
ATOM 755 N N . GLU A 1 114 ? 36.824 31.147 100.601 1.00 32.25 94 GLU A N 1
ATOM 756 C CA . GLU A 1 114 ? 37.663 31.271 99.407 1.00 34.21 94 GLU A CA 1
ATOM 757 C C . GLU A 1 114 ? 37.218 30.284 98.326 1.00 30.44 94 GLU A C 1
ATOM 758 O O . GLU A 1 114 ? 36.595 29.262 98.622 1.00 36.97 94 GLU A O 1
ATOM 764 N N . ALA A 1 115 ? 37.542 30.602 97.073 1.00 29.47 95 ALA A N 1
ATOM 765 C CA . ALA A 1 115 ? 37.157 29.765 95.937 1.00 26.49 95 ALA A CA 1
ATOM 766 C C . ALA A 1 115 ? 37.779 28.385 96.059 1.00 27.54 95 ALA A C 1
ATOM 767 O O . ALA A 1 115 ? 38.999 28.249 96.192 1.00 27.30 95 ALA A O 1
ATOM 769 N N . LEU A 1 116 ? 36.932 27.364 96.016 1.00 19.72 96 LEU A N 1
ATOM 770 C CA . LEU A 1 116 ? 37.358 25.996 96.228 1.00 23.08 96 LEU A CA 1
ATOM 771 C C . LEU A 1 116 ? 37.623 25.318 94.871 1.00 18.31 96 LEU A C 1
ATOM 772 O O . LEU A 1 116 ? 36.885 24.422 94.455 1.00 30.24 96 LEU A O 1
ATOM 777 N N . TYR A 1 117 ? 38.684 25.760 94.196 1.00 21.82 97 TYR A N 1
ATOM 778 C CA . TYR A 1 117 ? 38.939 25.358 92.808 1.00 22.64 97 TYR A CA 1
ATOM 779 C C . TYR A 1 117 ? 39.007 23.837 92.662 1.00 30.06 97 TYR A C 1
ATOM 780 O O . TYR A 1 117 ? 38.294 23.254 91.850 1.00 25.36 97 TYR A O 1
ATOM 789 N N . GLU A 1 118 ? 39.866 23.202 93.460 1.00 21.04 98 GLU A N 1
ATOM 790 C CA . GLU A 1 118 ? 40.033 21.751 93.411 1.00 32.41 98 GLU A CA 1
ATOM 791 C C . GLU A 1 118 ? 38.680 21.050 93.427 1.00 32.37 98 GLU A C 1
ATOM 792 O O . GLU A 1 118 ? 38.418 20.152 92.602 1.00 41.13 98 GLU A O 1
ATOM 798 N N . VAL A 1 119 ? 37.814 21.454 94.362 1.00 25.94 99 VAL A N 1
ATOM 799 C CA . VAL A 1 119 ? 36.568 20.729 94.574 1.00 29.03 99 VAL A CA 1
ATOM 800 C C . VAL A 1 119 ? 35.501 21.049 93.525 1.00 26.14 99 VAL A C 1
ATOM 801 O O . VAL A 1 119 ? 34.706 20.187 93.180 1.00 22.22 99 VAL A O 1
ATOM 805 N N . VAL A 1 120 ? 35.497 22.278 93.007 1.00 23.38 100 VAL A N 1
ATOM 806 C CA . VAL A 1 120 ? 34.478 22.680 92.029 1.00 29.15 100 VAL A CA 1
ATOM 807 C C . VAL A 1 120 ? 34.783 22.151 90.616 1.00 23.26 100 VAL A C 1
ATOM 808 O O . VAL A 1 120 ? 33.868 21.900 89.843 1.00 27.79 100 VAL A O 1
ATOM 812 N N . TYR A 1 121 ? 36.068 21.976 90.292 1.00 24.72 101 TYR A N 1
ATOM 813 C CA . TYR A 1 121 ? 36.449 21.296 89.047 1.00 27.41 101 TYR A CA 1
ATOM 814 C C . TYR A 1 121 ? 35.799 19.927 88.988 1.00 27.01 101 TYR A C 1
ATOM 815 O O . TYR A 1 121 ? 35.243 19.543 87.967 1.00 25.62 101 TYR A O 1
ATOM 824 N N . GLU A 1 122 ? 35.874 19.195 90.100 1.00 27.01 102 GLU A N 1
ATOM 825 C CA . GLU A 1 122 ? 35.356 17.823 90.169 1.00 31.25 102 GLU A CA 1
ATOM 826 C C . GLU A 1 122 ? 33.836 17.801 90.304 1.00 28.41 102 GLU A C 1
ATOM 827 O O . GLU A 1 122 ? 33.153 16.997 89.656 1.00 27.25 102 GLU A O 1
ATOM 833 N N . TYR A 1 123 ? 33.316 18.690 91.155 1.00 26.05 103 TYR A N 1
ATOM 834 C CA . TYR A 1 123 ? 31.894 18.692 91.503 1.00 30.36 103 TYR A CA 1
ATOM 835 C C . TYR A 1 123 ? 31.024 19.183 90.334 1.00 27.69 103 TYR A C 1
ATOM 836 O O . TYR A 1 123 ? 30.007 18.583 90.016 1.00 22.96 103 TYR A O 1
ATOM 845 N N . LYS A 1 124 ? 31.431 20.277 89.711 1.00 23.00 104 LYS A N 1
ATOM 846 C CA . LYS A 1 124 ? 30.668 20.846 88.599 1.00 31.35 104 LYS A CA 1
ATOM 847 C C . LYS A 1 124 ? 30.801 19.985 87.331 1.00 29.36 104 LYS A C 1
ATOM 848 O O . LYS A 1 124 ? 29.894 19.940 86.513 1.00 22.85 104 LYS A O 1
ATOM 854 N N . LYS A 1 125 ? 31.936 19.302 87.188 1.00 24.46 105 LYS A N 1
ATOM 855 C CA . LYS A 1 125 ? 32.113 18.334 86.107 1.00 29.01 105 LYS A CA 1
ATOM 856 C C . LYS A 1 125 ? 31.148 17.171 86.264 1.00 32.77 105 LYS A C 1
ATOM 857 O O . LYS A 1 125 ? 30.620 16.666 85.285 1.00 26.94 105 LYS A O 1
ATOM 863 N N . GLU A 1 126 ? 30.922 16.752 87.506 1.00 29.76 106 GLU A N 1
ATOM 864 C CA . GLU A 1 126 ? 30.030 15.629 87.786 1.00 34.49 106 GLU A CA 1
ATOM 865 C C . GLU A 1 126 ? 28.573 16.020 87.540 1.00 28.85 106 GLU A C 1
ATOM 866 O O . GLU A 1 126 ? 27.804 15.242 86.991 1.00 25.11 106 GLU A O 1
ATOM 872 N N . LEU A 1 127 ? 28.206 17.233 87.945 1.00 29.98 107 LEU A N 1
ATOM 873 C CA . LEU A 1 127 ? 26.858 17.747 87.701 1.00 33.35 107 LEU A CA 1
ATOM 874 C C . LEU A 1 127 ? 26.580 17.869 86.204 1.00 31.60 107 LEU A C 1
ATOM 875 O O . LEU A 1 127 ? 25.470 17.621 85.756 1.00 20.10 107 LEU A O 1
ATOM 880 N N . LEU A 1 128 ? 27.604 18.255 85.441 1.00 31.94 108 LEU A N 1
ATOM 881 C CA . LEU A 1 128 ? 27.456 18.484 84.001 1.00 31.10 108 LEU A CA 1
ATOM 882 C C . LEU A 1 128 ? 27.469 17.166 83.224 1.00 33.50 108 LEU A C 1
ATOM 883 O O . LEU A 1 128 ? 26.850 17.056 82.168 1.00 32.67 108 LEU A O 1
ATOM 888 N N . GLU A 1 129 ? 28.181 16.173 83.751 1.00 33.33 109 GLU A N 1
ATOM 889 C CA . GLU A 1 129 ? 28.180 14.832 83.168 1.00 35.33 109 GLU A CA 1
ATOM 890 C C . GLU A 1 129 ? 26.807 14.205 83.329 1.00 35.53 109 GLU A C 1
ATOM 891 O O . GLU A 1 129 ? 26.305 13.547 82.422 1.00 28.53 109 GLU A O 1
ATOM 897 N N . LYS A 1 130 ? 26.204 14.422 84.495 1.00 35.45 110 LYS A N 1
ATOM 898 C CA . LYS A 1 130 ? 24.887 13.878 84.806 1.00 39.79 110 LYS A CA 1
ATOM 899 C C . LYS A 1 130 ? 23.804 14.590 83.996 1.00 37.68 110 LYS A C 1
ATOM 900 O O . LYS A 1 130 ? 22.841 13.968 83.549 1.00 33.98 110 LYS A O 1
ATOM 906 N N . ALA A 1 131 ? 23.975 15.896 83.808 1.00 34.39 111 ALA A N 1
ATOM 907 C CA . ALA A 1 131 ? 23.012 16.701 83.057 1.00 38.51 111 ALA A CA 1
ATOM 908 C C . ALA A 1 131 ? 23.022 16.326 81.578 1.00 37.79 111 ALA A C 1
ATOM 909 O O . ALA A 1 131 ? 21.981 16.317 80.925 1.00 38.31 111 ALA A O 1
ATOM 911 N N . PHE A 1 132 ? 24.207 16.013 81.061 1.00 37.12 112 PHE A N 1
ATOM 912 C CA . PHE A 1 132 ? 24.363 15.644 79.658 1.00 40.52 112 PHE A CA 1
ATOM 913 C C . PHE A 1 132 ? 23.655 14.318 79.345 1.00 42.82 112 PHE A C 1
ATOM 914 O O . PHE A 1 132 ? 23.170 14.118 78.234 1.00 45.14 112 PHE A O 1
ATOM 922 N N . LYS A 1 133 ? 23.606 13.419 80.333 1.00 46.14 113 LYS A N 1
ATOM 923 C CA . LYS A 1 133 ? 22.909 12.132 80.178 1.00 48.82 113 LYS A CA 1
ATOM 924 C C . LYS A 1 133 ? 21.402 12.338 80.045 1.00 48.76 113 LYS A C 1
ATOM 925 O O . LYS A 1 133 ? 20.752 11.699 79.218 1.00 48.64 113 LYS A O 1
ATOM 931 N N . ASN A 1 134 ? 20.854 13.234 80.865 1.00 50.25 114 ASN A N 1
ATOM 932 C CA . ASN A 1 134 ? 19.415 13.508 80.863 1.00 52.27 114 ASN A CA 1
ATOM 933 C C . ASN A 1 134 ? 19.048 14.587 79.844 1.00 51.78 114 ASN A C 1
ATOM 934 O O . ASN A 1 134 ? 18.069 15.312 80.019 1.00 53.24 114 ASN A O 1
ATOM 939 N N . PHE A 1 135 ? 19.839 14.681 78.780 1.00 54.59 115 PHE A N 1
ATOM 940 C CA . PHE A 1 135 ? 19.680 15.732 77.788 1.00 55.34 115 PHE A CA 1
ATOM 941 C C . PHE A 1 135 ? 19.583 15.112 76.388 1.00 54.50 115 PHE A C 1
ATOM 942 O O . PHE A 1 135 ? 20.020 13.980 76.163 1.00 53.68 115 PHE A O 1
ATOM 950 N N . ARG A 1 136 ? 19.034 15.874 75.455 1.00 56.42 116 ARG A N 1
ATOM 951 C CA . ARG A 1 136 ? 17.719 15.580 74.911 1.00 62.96 116 ARG A CA 1
ATOM 952 C C . ARG A 1 136 ? 17.439 16.462 73.701 1.00 60.98 116 ARG A C 1
ATOM 953 O O . ARG A 1 136 ? 17.057 15.976 72.637 1.00 61.08 116 ARG A O 1
ATOM 961 N N . ARG A 1 137 ? 17.632 17.766 73.880 1.00 59.38 117 ARG A N 1
ATOM 962 C CA . ARG A 1 137 ? 17.366 18.742 72.835 1.00 59.29 117 ARG A CA 1
ATOM 963 C C . ARG A 1 137 ? 18.645 19.044 72.046 1.00 57.04 117 ARG A C 1
ATOM 964 O O . ARG A 1 137 ? 19.217 20.129 72.161 1.00 58.39 117 ARG A O 1
ATOM 972 N N . PHE A 1 138 ? 19.084 18.073 71.245 1.00 57.59 118 PHE A N 1
ATOM 973 C CA . PHE A 1 138 ? 20.376 18.160 70.551 1.00 58.51 118 PHE A CA 1
ATOM 974 C C . PHE A 1 138 ? 20.311 19.095 69.343 1.00 57.23 118 PHE A C 1
ATOM 975 O O . PHE A 1 138 ? 21.342 19.524 68.829 1.00 54.69 118 PHE A O 1
ATOM 983 N N . GLU A 1 139 ? 19.098 19.396 68.891 1.00 57.50 119 GLU A N 1
ATOM 984 C CA . GLU A 1 139 ? 18.896 20.357 67.805 1.00 57.27 119 GLU A CA 1
ATOM 985 C C . GLU A 1 139 ? 19.356 21.766 68.209 1.00 55.27 119 GLU A C 1
ATOM 986 O O . GLU A 1 139 ? 19.871 22.518 67.382 1.00 51.19 119 GLU A O 1
ATOM 992 N N . LEU A 1 140 ? 19.165 22.111 69.482 1.00 53.32 120 LEU A N 1
ATOM 993 C CA . LEU A 1 140 ? 19.627 23.402 70.008 1.00 52.90 120 LEU A CA 1
ATOM 994 C C . LEU A 1 140 ? 21.145 23.459 70.106 1.00 49.07 120 LEU A C 1
ATOM 995 O O . LEU A 1 140 ? 21.739 24.535 70.032 1.00 48.19 120 LEU A O 1
ATOM 1000 N N . LEU A 1 141 ? 21.766 22.297 70.266 1.00 45.35 121 LEU A N 1
ATOM 1001 C CA . LEU A 1 141 ? 23.221 22.194 70.269 1.00 44.33 121 LEU A CA 1
ATOM 1002 C C . LEU A 1 141 ? 23.799 22.421 68.868 1.00 45.23 121 LEU A C 1
ATOM 1003 O O . LEU A 1 141 ? 24.898 22.950 68.724 1.00 36.73 121 LEU A O 1
ATOM 1008 N N . GLU A 1 142 ? 23.048 22.020 67.843 1.00 43.65 122 GLU A N 1
ATOM 1009 C CA . GLU A 1 142 ? 23.523 22.112 66.456 1.00 45.32 122 GLU A CA 1
ATOM 1010 C C . GLU A 1 142 ? 23.523 23.564 65.962 1.00 38.59 122 GLU A C 1
ATOM 1011 O O . GLU A 1 142 ? 24.410 23.972 65.215 1.00 33.19 122 GLU A O 1
ATOM 1017 N N . ASP A 1 143 ? 22.525 24.335 66.388 1.00 38.24 123 ASP A N 1
ATOM 1018 C CA . ASP A 1 143 ? 22.466 25.767 66.071 1.00 45.40 123 ASP A CA 1
ATOM 1019 C C . ASP A 1 143 ? 23.590 26.519 66.776 1.00 44.30 123 ASP A C 1
ATOM 1020 O O . ASP A 1 143 ? 24.179 27.443 66.217 1.00 38.10 123 ASP A O 1
ATOM 1025 N N . PHE A 1 144 ? 23.878 26.114 68.010 1.00 39.69 124 PHE A N 1
ATOM 1026 C CA . PHE A 1 144 ? 24.962 26.707 68.785 1.00 32.42 124 PHE A CA 1
ATOM 1027 C C . PHE A 1 144 ? 26.305 26.456 68.105 1.00 27.79 124 PHE A C 1
ATOM 1028 O O . PHE A 1 144 ? 27.136 27.352 68.010 1.00 28.84 124 PHE A O 1
ATOM 1036 N N . LEU A 1 145 ? 26.500 25.233 67.625 1.00 26.00 125 LEU A N 1
ATOM 1037 C CA . LEU A 1 145 ? 27.754 24.844 66.973 1.00 37.24 125 LEU A CA 1
ATOM 1038 C C . LEU A 1 145 ? 28.006 25.663 65.710 1.00 37.14 125 LEU A C 1
ATOM 1039 O O . LEU A 1 145 ? 29.143 26.035 65.422 1.00 30.44 125 LEU A O 1
ATOM 1044 N N . LYS A 1 146 ? 26.940 25.931 64.958 1.00 36.73 126 LYS A N 1
ATOM 1045 C CA . LYS A 1 146 ? 27.042 26.726 63.737 1.00 41.51 126 LYS A CA 1
ATOM 1046 C C . LYS A 1 146 ? 27.467 28.153 64.063 1.00 36.97 126 LYS A C 1
ATOM 1047 O O . LYS A 1 146 ? 28.356 28.699 63.425 1.00 39.38 126 LYS A O 1
ATOM 1053 N N . GLU A 1 147 ? 26.825 28.746 65.068 1.00 32.31 127 GLU A N 1
ATOM 1054 C CA . GLU A 1 147 ? 27.156 30.109 65.505 1.00 32.90 127 GLU A CA 1
ATOM 1055 C C . GLU A 1 147 ? 28.637 30.233 65.874 1.00 34.26 127 GLU A C 1
ATOM 1056 O O . GLU A 1 147 ? 29.276 31.238 65.563 1.00 27.47 127 GLU A O 1
ATOM 1062 N N . HIS A 1 148 ? 29.177 29.198 66.531 1.00 36.85 128 HIS A N 1
ATOM 1063 C CA . HIS A 1 148 ? 30.553 29.240 67.067 1.00 33.55 128 HIS A CA 1
ATOM 1064 C C . HIS A 1 148 ? 31.478 28.292 66.311 1.00 32.72 128 HIS A C 1
ATOM 1065 O O . HIS A 1 148 ? 32.464 27.824 66.854 1.00 30.89 128 HIS A O 1
ATOM 1072 N N . SER A 1 149 ? 31.151 28.028 65.043 1.00 30.17 129 SER A N 1
ATOM 1073 C CA . SER A 1 149 ? 31.876 27.036 64.234 1.00 35.38 129 SER A CA 1
ATOM 1074 C C . SER A 1 149 ? 33.376 27.343 64.137 1.00 33.19 129 SER A C 1
ATOM 1075 O O . SER A 1 149 ? 34.198 26.433 64.023 1.00 34.76 129 SER A O 1
ATOM 1078 N N . TYR A 1 150 ? 33.718 28.625 64.178 1.00 29.17 130 TYR A N 1
ATOM 1079 C CA . TYR A 1 150 ? 35.090 29.070 63.945 1.00 36.12 130 TYR A CA 1
ATOM 1080 C C . TYR A 1 150 ? 36.080 28.609 65.057 1.00 36.28 130 TYR A C 1
ATOM 1081 O O . TYR A 1 150 ? 37.283 28.519 64.814 1.00 37.75 130 TYR A O 1
ATOM 1090 N N . TRP A 1 151 ? 35.565 28.320 66.264 1.00 30.21 131 TRP A N 1
ATOM 1091 C CA . TRP A 1 151 ? 36.435 27.879 67.384 1.00 28.43 131 TRP A CA 1
ATOM 1092 C C . TRP A 1 151 ? 35.969 26.576 68.077 1.00 32.03 131 TRP A C 1
ATOM 1093 O O . TRP A 1 151 ? 36.793 25.821 68.593 1.00 31.65 131 TRP A O 1
ATOM 1104 N N . LEU A 1 152 ? 34.660 26.325 68.090 1.00 29.48 132 LEU A N 1
ATOM 1105 C CA . LEU A 1 152 ? 34.084 25.327 69.003 1.00 30.19 132 LEU A CA 1
ATOM 1106 C C . LEU A 1 152 ? 34.252 23.890 68.496 1.00 28.95 132 LEU A C 1
ATOM 1107 O O . LEU A 1 152 ? 34.430 22.976 69.285 1.00 29.12 132 LEU A O 1
ATOM 1112 N N . ARG A 1 153 ? 34.189 23.701 67.177 1.00 25.72 133 ARG A N 1
ATOM 1113 C CA . ARG A 1 153 ? 34.480 22.392 66.581 1.00 28.32 133 ARG A CA 1
ATOM 1114 C C . ARG A 1 153 ? 35.873 21.938 66.980 1.00 25.23 133 ARG A C 1
ATOM 1115 O O . ARG A 1 153 ? 36.083 20.780 67.335 1.00 25.44 133 ARG A O 1
ATOM 1123 N N . ASP A 1 154 ? 36.823 22.865 66.925 1.00 28.13 134 ASP A N 1
ATOM 1124 C CA . ASP A 1 154 ? 38.206 22.570 67.236 1.00 24.89 134 ASP A CA 1
ATOM 1125 C C . ASP A 1 154 ? 38.408 22.366 68.735 1.00 26.75 134 ASP A C 1
ATOM 1126 O O . ASP A 1 154 ? 39.187 21.522 69.143 1.00 24.34 134 ASP A O 1
ATOM 1131 N N . TYR A 1 155 ? 37.702 23.148 69.552 1.00 24.72 135 TYR A N 1
ATOM 1132 C CA . TYR A 1 155 ? 37.905 23.106 70.995 1.00 26.21 135 TYR A CA 1
ATOM 1133 C C . TYR A 1 155 ? 37.330 21.832 71.590 1.00 29.01 135 TYR A C 1
ATOM 1134 O O . TYR A 1 155 ? 37.982 21.164 72.375 1.00 27.09 135 TYR A O 1
ATOM 1143 N N . ALA A 1 156 ? 36.102 21.506 71.211 1.00 23.88 136 ALA A N 1
ATOM 1144 C CA . ALA A 1 156 ? 35.424 20.323 71.736 1.00 28.52 136 ALA A CA 1
ATOM 1145 C C . ALA A 1 156 ? 36.147 19.030 71.320 1.00 31.23 136 ALA A C 1
ATOM 1146 O O . ALA A 1 156 ? 36.173 18.054 72.071 1.00 29.91 136 ALA A O 1
ATOM 1148 N N . LEU A 1 157 ? 36.726 19.034 70.123 1.00 28.00 137 LEU A N 1
ATOM 1149 C CA . LEU A 1 157 ? 37.514 17.898 69.651 1.00 32.47 137 LEU A CA 1
ATOM 1150 C C . LEU A 1 157 ? 38.859 17.842 70.377 1.00 27.12 137 LEU A C 1
ATOM 1151 O O . LEU A 1 157 ? 39.341 16.775 70.720 1.00 26.48 137 LEU A O 1
ATOM 1156 N N . TYR A 1 158 ? 39.447 19.006 70.600 1.00 29.38 138 TYR A N 1
ATOM 1157 C CA . TYR A 1 158 ? 40.686 19.124 71.368 1.00 32.32 138 TYR A CA 1
ATOM 1158 C C . TYR A 1 158 ? 40.514 18.519 72.764 1.00 29.45 138 TYR A C 1
ATOM 1159 O O . TYR A 1 158 ? 41.376 17.792 73.239 1.00 22.18 138 TYR A O 1
ATOM 1168 N N . MET A 1 159 ? 39.382 18.812 73.400 1.00 25.11 139 MET A N 1
ATOM 1169 C CA . MET A 1 159 ? 39.115 18.338 74.758 1.00 28.57 139 MET A CA 1
ATOM 1170 C C . MET A 1 159 ? 38.832 16.835 74.783 1.00 28.00 139 MET A C 1
ATOM 1171 O O . MET A 1 159 ? 39.151 16.159 75.751 1.00 25.21 139 MET A O 1
ATOM 1176 N N . ALA A 1 160 ? 38.229 16.325 73.711 1.00 33.28 140 ALA A N 1
ATOM 1177 C CA . ALA A 1 160 ? 37.856 14.905 73.635 1.00 28.12 140 ALA A CA 1
ATOM 1178 C C . ALA A 1 160 ? 39.083 14.019 73.418 1.00 28.01 140 ALA A C 1
ATOM 1179 O O . ALA A 1 160 ? 39.161 12.910 73.951 1.00 28.67 140 ALA A O 1
ATOM 1181 N N . ILE A 1 161 ? 40.038 14.517 72.633 1.00 28.36 141 ILE A N 1
ATOM 1182 C CA . ILE A 1 161 ? 41.283 13.792 72.372 1.00 36.38 141 ILE A CA 1
ATOM 1183 C C . ILE A 1 161 ? 42.208 13.861 73.588 1.00 35.74 141 ILE A C 1
ATOM 1184 O O . ILE A 1 161 ? 42.883 12.889 73.919 1.00 23.31 141 ILE A O 1
ATOM 1189 N N . LYS A 1 162 ? 42.229 15.020 74.247 1.00 36.15 142 LYS A N 1
ATOM 1190 C CA . LYS A 1 162 ? 43.004 15.201 75.480 1.00 42.25 142 LYS A CA 1
ATOM 1191 C C . LYS A 1 162 ? 42.519 14.237 76.568 1.00 43.59 142 LYS A C 1
ATOM 1192 O O . LYS A 1 162 ? 43.315 13.697 77.334 1.00 35.32 142 LYS A O 1
ATOM 1198 N N . GLU A 1 163 ? 41.207 14.033 76.620 1.00 42.52 143 GLU A N 1
ATOM 1199 C CA . GLU A 1 163 ? 40.601 13.095 77.562 1.00 49.81 143 GLU A CA 1
ATOM 1200 C C . GLU A 1 163 ? 41.077 11.671 77.294 1.00 47.45 143 GLU A C 1
ATOM 1201 O O . GLU A 1 163 ? 41.514 10.973 78.203 1.00 44.79 143 GLU A O 1
ATOM 1207 N N . GLU A 1 164 ? 40.983 11.252 76.036 1.00 49.93 144 GLU A N 1
ATOM 1208 C CA . GLU A 1 164 ? 41.233 9.866 75.662 1.00 52.02 144 GLU A CA 1
ATOM 1209 C C . GLU A 1 164 ? 42.695 9.504 75.885 1.00 53.43 144 GLU A C 1
ATOM 1210 O O . GLU A 1 164 ? 43.008 8.597 76.654 1.00 55.99 144 GLU A O 1
ATOM 1216 N N . GLU A 1 165 ? 43.587 10.222 75.210 1.00 53.92 145 GLU A N 1
ATOM 1217 C CA . GLU A 1 165 ? 45.019 9.926 75.269 1.00 58.20 145 GLU A CA 1
ATOM 1218 C C . GLU A 1 165 ? 45.613 10.289 76.637 1.00 55.72 145 GLU A C 1
ATOM 1219 O O . GLU A 1 165 ? 46.653 9.762 77.028 1.00 50.24 145 GLU A O 1
ATOM 1225 N N . GLY A 1 166 ? 44.945 11.188 77.355 1.00 53.31 146 GLY A N 1
ATOM 1226 C CA . GLY A 1 166 ? 45.442 11.670 78.634 1.00 52.57 146 GLY A CA 1
ATOM 1227 C C . GLY A 1 166 ? 46.729 12.464 78.489 1.00 53.55 146 GLY A C 1
ATOM 1228 O O . GLY A 1 166 ? 47.569 12.465 79.387 1.00 58.02 146 GLY A O 1
ATOM 1229 N N . LYS A 1 167 ? 46.880 13.140 77.351 1.00 47.54 147 LYS A N 1
ATOM 1230 C CA . LYS A 1 167 ? 48.119 13.850 77.027 1.00 45.89 147 LYS A CA 1
ATOM 1231 C C . LYS A 1 167 ? 47.822 15.217 76.402 1.00 40.68 147 LYS A C 1
ATOM 1232 O O . LYS A 1 167 ? 46.713 15.471 75.943 1.00 27.11 147 LYS A O 1
ATOM 1238 N N . GLU A 1 168 ? 48.830 16.086 76.388 1.00 41.83 148 GLU A N 1
ATOM 1239 C CA . GLU A 1 168 ? 48.726 17.392 75.720 1.00 41.06 148 GLU A CA 1
ATOM 1240 C C . GLU A 1 168 ? 48.803 17.217 74.196 1.00 36.19 148 GLU A C 1
ATOM 1241 O O . GLU A 1 168 ? 49.147 16.147 73.709 1.00 29.99 148 GLU A O 1
ATOM 1247 N N . TRP A 1 169 ? 48.479 18.274 73.452 1.00 27.14 149 TRP A N 1
ATOM 1248 C CA . TRP A 1 169 ? 48.347 18.166 71.993 1.00 31.10 149 TRP A CA 1
ATOM 1249 C C . TRP A 1 169 ? 49.693 17.912 71.320 1.00 30.46 149 TRP A C 1
ATOM 1250 O O . TRP A 1 169 ? 49.765 17.202 70.320 1.00 25.51 149 TRP A O 1
ATOM 1261 N N . TYR A 1 170 ? 50.756 18.489 71.880 1.00 31.77 150 TYR A N 1
ATOM 1262 C CA . TYR A 1 170 ? 52.102 18.340 71.310 1.00 32.64 150 TYR A CA 1
ATOM 1263 C C . TYR A 1 170 ? 52.719 16.980 71.656 1.00 30.43 150 TYR A C 1
ATOM 1264 O O . TYR A 1 170 ? 53.812 16.663 71.205 1.00 21.74 150 TYR A O 1
ATOM 1273 N N . GLU A 1 171 ? 52.005 16.187 72.457 1.00 32.49 151 GLU A N 1
ATOM 1274 C CA . GLU A 1 171 ? 52.442 14.827 72.800 1.00 34.80 151 GLU A CA 1
ATOM 1275 C C . GLU A 1 171 ? 51.621 13.755 72.050 1.00 37.30 151 GLU A C 1
ATOM 1276 O O . GLU A 1 171 ? 51.936 12.567 72.117 1.00 31.20 151 GLU A O 1
ATOM 1282 N N . TRP A 1 172 ? 50.573 14.186 71.340 1.00 37.92 152 TRP A N 1
ATOM 1283 C CA . TRP A 1 172 ? 49.710 13.256 70.593 1.00 35.46 152 TRP A CA 1
ATOM 1284 C C . TRP A 1 172 ? 50.458 12.638 69.428 1.00 33.22 152 TRP A C 1
ATOM 1285 O O . TRP A 1 172 ? 51.506 13.135 69.018 1.00 28.50 152 TRP A O 1
ATOM 1296 N N . ASP A 1 173 ? 49.907 11.552 68.887 1.00 31.09 153 ASP A N 1
ATOM 1297 C CA . ASP A 1 173 ? 50.403 10.980 67.641 1.00 35.74 153 ASP A CA 1
ATOM 1298 C C . ASP A 1 173 ? 50.580 12.076 66.592 1.00 37.57 153 ASP A C 1
ATOM 1299 O O . ASP A 1 173 ? 49.813 13.037 66.549 1.00 25.63 153 ASP A O 1
ATOM 1304 N N . GLU A 1 174 ? 51.592 11.919 65.747 1.00 25.28 154 GLU A N 1
ATOM 1305 C CA . GLU A 1 174 ? 52.045 12.992 64.865 1.00 35.11 154 GLU A CA 1
ATOM 1306 C C . GLU A 1 174 ? 50.930 13.461 63.923 1.00 40.11 154 GLU A C 1
ATOM 1307 O O . GLU A 1 174 ? 50.897 14.621 63.523 1.00 33.50 154 GLU A O 1
ATOM 1313 N N . GLU A 1 175 ? 50.022 12.553 63.579 1.00 36.77 155 GLU A N 1
ATOM 1314 C CA . GLU A 1 175 ? 48.976 12.853 62.608 1.00 38.56 155 GLU A CA 1
ATOM 1315 C C . GLU A 1 175 ? 47.885 13.749 63.203 1.00 35.20 155 GLU A C 1
ATOM 1316 O O . GLU A 1 175 ? 47.395 14.655 62.540 1.00 32.17 155 GLU A O 1
ATOM 1322 N N . LEU A 1 176 ? 47.509 13.486 64.452 1.00 33.20 156 LEU A N 1
ATOM 1323 C CA . LEU A 1 176 ? 46.557 14.349 65.164 1.00 35.94 156 LEU A CA 1
ATOM 1324 C C . LEU A 1 176 ? 47.231 15.652 65.605 1.00 32.32 156 LEU A C 1
ATOM 1325 O O . LEU A 1 176 ? 46.606 16.709 65.626 1.00 28.37 156 LEU A O 1
ATOM 1330 N N . LYS A 1 177 ? 48.510 15.557 65.953 1.00 33.72 157 LYS A N 1
ATOM 1331 C CA . LYS A 1 177 ? 49.287 16.705 66.417 1.00 32.41 157 LYS A CA 1
ATOM 1332 C C . LYS A 1 177 ? 49.383 17.785 65.333 1.00 35.03 157 LYS A C 1
ATOM 1333 O O . LYS A 1 177 ? 49.310 18.977 65.627 1.00 26.69 157 LYS A O 1
ATOM 1339 N N . ARG A 1 178 ? 49.548 17.354 64.084 1.00 36.88 158 ARG A N 1
ATOM 1340 C CA . ARG A 1 178 ? 49.735 18.276 62.965 1.00 35.35 158 ARG A CA 1
ATOM 1341 C C . ARG A 1 178 ? 48.431 18.464 62.190 1.00 33.24 158 ARG A C 1
ATOM 1342 O O . ARG A 1 178 ? 48.416 19.078 61.129 1.00 30.17 158 ARG A O 1
ATOM 1350 N N . ARG A 1 179 ? 47.341 17.919 62.729 1.00 33.54 159 ARG A N 1
ATOM 1351 C CA . ARG A 1 179 ? 46.001 18.150 62.190 1.00 35.82 159 ARG A CA 1
ATOM 1352 C C . ARG A 1 179 ? 45.885 17.707 60.724 1.00 34.41 159 ARG A C 1
ATOM 1353 O O . ARG A 1 179 ? 45.375 18.442 59.881 1.00 28.10 159 ARG A O 1
ATOM 1361 N N . GLU A 1 180 ? 46.360 16.503 60.433 1.00 33.45 160 GLU A N 1
ATOM 1362 C CA . GLU A 1 180 ? 46.122 15.887 59.131 1.00 41.77 160 GLU A CA 1
ATOM 1363 C C . GLU A 1 180 ? 44.625 15.678 58.924 1.00 39.87 160 GLU A C 1
ATOM 1364 O O . GLU A 1 180 ? 43.924 15.215 59.824 1.00 29.06 160 GLU A O 1
ATOM 1370 N N . LYS A 1 181 ? 44.145 16.028 57.733 1.00 42.09 161 LYS A N 1
ATOM 1371 C CA . LYS A 1 181 ? 42.706 16.116 57.468 1.00 45.12 161 LYS A CA 1
ATOM 1372 C C . LYS A 1 181 ? 41.987 14.811 57.818 1.00 44.86 161 LYS A C 1
ATOM 1373 O O . LYS A 1 181 ? 40.994 14.817 58.547 1.00 34.67 161 LYS A O 1
ATOM 1379 N N . GLU A 1 182 ? 42.497 13.697 57.298 1.00 40.60 162 GLU A N 1
ATOM 1380 C CA . GLU A 1 182 ? 41.819 12.406 57.425 1.00 45.45 162 GLU A CA 1
ATOM 1381 C C . GLU A 1 182 ? 41.804 11.920 58.878 1.00 44.52 162 GLU A C 1
ATOM 1382 O O . GLU A 1 182 ? 40.800 11.395 59.351 1.00 35.04 162 GLU A O 1
ATOM 1388 N N . ALA A 1 183 ? 42.923 12.100 59.577 1.00 42.71 163 ALA A N 1
ATOM 1389 C CA . ALA A 1 183 ? 43.052 11.624 60.955 1.00 41.42 163 ALA A CA 1
ATOM 1390 C C . ALA A 1 183 ? 42.060 12.333 61.888 1.00 38.54 163 ALA A C 1
ATOM 1391 O O . ALA A 1 183 ? 41.557 11.733 62.836 1.00 33.93 163 ALA A O 1
ATOM 1393 N N . LEU A 1 184 ? 41.785 13.609 61.609 1.00 36.16 164 LEU A N 1
ATOM 1394 C CA . LEU A 1 184 ? 40.816 14.386 62.405 1.00 39.47 164 LEU A CA 1
ATOM 1395 C C . LEU A 1 184 ? 39.398 13.849 62.228 1.00 39.57 164 LEU A C 1
ATOM 1396 O O . LEU A 1 184 ? 38.639 13.763 63.189 1.00 29.15 164 LEU A O 1
ATOM 1401 N N . LYS A 1 185 ? 39.050 13.488 60.994 1.00 37.51 165 LYS A N 1
ATOM 1402 C CA . LYS A 1 185 ? 37.728 12.928 60.699 1.00 44.86 165 LYS A CA 1
ATOM 1403 C C . LYS A 1 185 ? 37.497 11.639 61.483 1.00 42.32 165 LYS A C 1
ATOM 1404 O O . LYS A 1 185 ? 36.443 11.453 62.087 1.00 39.58 165 LYS A O 1
ATOM 1410 N N . ARG A 1 186 ? 38.493 10.753 61.464 1.00 41.64 166 ARG A N 1
ATOM 1411 C CA . ARG A 1 186 ? 38.372 9.433 62.086 1.00 48.14 166 ARG A CA 1
ATOM 1412 C C . ARG A 1 186 ? 38.136 9.557 63.584 1.00 46.82 166 ARG A C 1
ATOM 1413 O O . ARG A 1 186 ? 37.234 8.928 64.131 1.00 47.79 166 ARG A O 1
ATOM 1421 N N . VAL A 1 187 ? 38.954 10.373 64.242 1.00 40.76 167 VAL A N 1
ATOM 1422 C CA . VAL A 1 187 ? 38.939 10.465 65.695 1.00 41.66 167 VAL A CA 1
ATOM 1423 C C . VAL A 1 187 ? 37.682 11.203 66.199 1.00 40.30 167 VAL A C 1
ATOM 1424 O O . VAL A 1 187 ? 37.252 11.002 67.328 1.00 30.87 167 VAL A O 1
ATOM 1428 N N . LEU A 1 188 ? 37.103 12.047 65.339 1.00 43.68 168 LEU A N 1
ATOM 1429 C CA . LEU A 1 188 ? 35.872 12.793 65.670 1.00 41.86 168 LEU A CA 1
ATOM 1430 C C . LEU A 1 188 ? 34.684 11.848 65.786 1.00 39.82 168 LEU A C 1
ATOM 1431 O O . LEU A 1 188 ? 33.951 11.874 66.772 1.00 35.79 168 LEU A O 1
ATOM 1436 N N . ASN A 1 189 ? 34.498 11.017 64.766 1.00 41.80 169 ASN A N 1
ATOM 1437 C CA . ASN A 1 189 ? 33.434 10.021 64.768 1.00 43.01 169 ASN A CA 1
ATOM 1438 C C . ASN A 1 189 ? 33.585 9.034 65.927 1.00 36.73 169 ASN A C 1
ATOM 1439 O O . ASN A 1 189 ? 32.604 8.637 66.544 1.00 34.27 169 ASN A O 1
ATOM 1444 N N . LYS A 1 190 ? 34.826 8.649 66.212 1.00 36.29 170 LYS A N 1
ATOM 1445 C CA . LYS A 1 190 ? 35.123 7.740 67.321 1.00 41.23 170 LYS A CA 1
ATOM 1446 C C . LYS A 1 190 ? 34.676 8.344 68.655 1.00 39.01 170 LYS A C 1
ATOM 1447 O O . LYS A 1 190 ? 33.953 7.712 69.423 1.00 34.04 170 LYS A O 1
ATOM 1453 N N . LEU A 1 191 ? 35.111 9.573 68.918 1.00 42.41 171 LEU A N 1
ATOM 1454 C CA . LEU A 1 191 ? 34.817 10.240 70.184 1.00 39.31 171 LEU A CA 1
ATOM 1455 C C . LEU A 1 191 ? 33.623 11.186 70.036 1.00 33.82 171 LEU A C 1
ATOM 1456 O O . LEU A 1 191 ? 33.601 12.262 70.624 1.00 28.01 171 LEU A O 1
ATOM 1461 N N . LYS A 1 192 ? 32.630 10.768 69.251 1.00 21.15 172 LYS A N 1
ATOM 1462 C CA . LYS A 1 192 ? 31.499 11.631 68.901 1.00 27.64 172 LYS A CA 1
ATOM 1463 C C . LYS A 1 192 ? 30.704 12.029 70.139 1.00 22.56 172 LYS A C 1
ATOM 1464 O O . LYS A 1 192 ? 30.320 13.185 70.293 1.00 27.76 172 LYS A O 1
ATOM 1470 N N . GLY A 1 193 ? 30.457 11.062 71.015 1.00 26.09 173 GLY A N 1
ATOM 1471 C CA . GLY A 1 193 ? 29.725 11.311 72.243 1.00 30.12 173 GLY A CA 1
ATOM 1472 C C . GLY A 1 193 ? 30.458 12.266 73.166 1.00 30.49 173 GLY A C 1
ATOM 1473 O O . GLY A 1 193 ? 29.846 13.122 73.800 1.00 30.99 173 GLY A O 1
ATOM 1474 N N . ARG A 1 194 ? 31.775 12.114 73.239 1.00 28.87 174 ARG A N 1
ATOM 1475 C CA . ARG A 1 194 ? 32.607 12.971 74.082 1.00 32.07 174 ARG A CA 1
ATOM 1476 C C . ARG A 1 194 ? 32.720 14.376 73.485 1.00 30.46 174 ARG A C 1
ATOM 1477 O O . ARG A 1 194 ? 32.754 15.372 74.212 1.00 25.25 174 ARG A O 1
ATOM 1485 N N . PHE A 1 195 ? 32.780 14.444 72.159 1.00 25.16 175 PHE A N 1
ATOM 1486 C CA . PHE A 1 195 ? 32.808 15.717 71.450 1.00 28.84 175 PHE A CA 1
ATOM 1487 C C . PHE A 1 195 ? 31.598 16.555 71.841 1.00 30.95 175 PHE A C 1
ATOM 1488 O O . PHE A 1 195 ? 31.729 17.729 72.177 1.00 21.66 175 PHE A O 1
ATOM 1496 N N . TYR A 1 196 ? 30.424 15.936 71.814 1.00 25.55 176 TYR A N 1
ATOM 1497 C CA . TYR A 1 196 ? 29.176 16.658 72.017 1.00 30.67 176 TYR A CA 1
ATOM 1498 C C . TYR A 1 196 ? 28.942 17.010 73.491 1.00 31.65 176 TYR A C 1
ATOM 1499 O O . TYR A 1 196 ? 28.184 17.929 73.797 1.00 31.56 176 TYR A O 1
ATOM 1508 N N . PHE A 1 197 ? 29.593 16.281 74.400 1.00 28.90 177 PHE A N 1
ATOM 1509 C CA . PHE A 1 197 ? 29.568 16.650 75.816 1.00 25.44 177 PHE A CA 1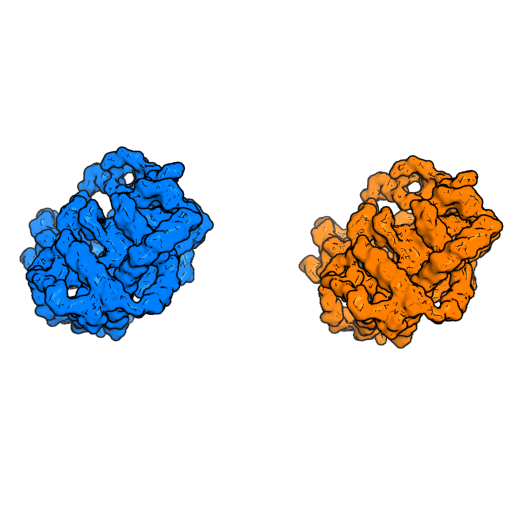
ATOM 1510 C C . PHE A 1 197 ? 30.247 17.995 76.013 1.00 24.21 177 PHE A C 1
ATOM 1511 O O . PHE A 1 197 ? 29.788 18.817 76.792 1.00 19.16 177 PHE A O 1
ATOM 1519 N N . HIS A 1 198 ? 31.344 18.209 75.299 1.00 25.90 178 HIS A N 1
ATOM 1520 C CA . HIS A 1 198 ? 32.138 19.416 75.467 1.00 27.70 178 HIS A CA 1
ATOM 1521 C C . HIS A 1 198 ? 31.513 20.628 74.796 1.00 24.21 178 HIS A C 1
ATOM 1522 O O . HIS A 1 198 ? 31.693 21.751 75.257 1.00 21.71 178 HIS A O 1
ATOM 1529 N N . VAL A 1 199 ? 30.760 20.411 73.718 1.00 25.97 179 VAL A N 1
ATOM 1530 C CA . VAL A 1 199 ? 29.973 21.508 73.138 1.00 32.51 179 VAL A CA 1
ATOM 1531 C C . VAL A 1 199 ? 28.780 21.830 74.044 1.00 19.06 179 VAL A C 1
ATOM 1532 O O . VAL A 1 199 ? 28.417 22.982 74.204 1.00 21.97 179 VAL A O 1
ATOM 1536 N N . PHE A 1 200 ? 28.195 20.791 74.647 1.00 19.86 180 PHE A N 1
ATOM 1537 C CA . PHE A 1 200 ? 27.089 20.963 75.600 1.00 19.15 180 PHE A CA 1
ATOM 1538 C C . PHE A 1 200 ? 27.512 21.822 76.790 1.00 27.31 180 PHE A C 1
ATOM 1539 O O . PHE A 1 200 ? 26.758 22.675 77.240 1.00 25.56 180 PHE A O 1
ATOM 1547 N N . VAL A 1 201 ? 28.722 21.590 77.293 1.00 25.06 181 VAL A N 1
ATOM 1548 C CA . VAL A 1 201 ? 29.251 22.378 78.408 1.00 23.53 181 VAL A CA 1
ATOM 1549 C C . VAL A 1 201 ? 29.404 23.852 78.001 1.00 24.85 181 VAL A C 1
ATOM 1550 O O . VAL A 1 201 ? 29.049 24.753 78.756 1.00 17.85 181 VAL A O 1
ATOM 1554 N N . GLN A 1 202 ? 29.926 24.080 76.801 1.00 22.53 182 GLN A N 1
ATOM 1555 C CA . GLN A 1 202 ? 30.075 25.434 76.274 1.00 26.08 182 GLN A CA 1
ATOM 1556 C C . GLN A 1 202 ? 28.714 26.077 76.006 1.00 21.89 182 GLN A C 1
ATOM 1557 O O . GLN A 1 202 ? 28.523 27.260 76.249 1.00 24.01 182 GLN A O 1
ATOM 1563 N N . PHE A 1 203 ? 27.779 25.283 75.502 1.00 20.96 183 PHE A N 1
ATOM 1564 C CA . PHE A 1 203 ? 26.400 25.730 75.296 1.00 21.66 183 PHE A CA 1
ATOM 1565 C C . PHE A 1 203 ? 25.809 26.271 76.607 1.00 27.06 183 PHE A C 1
ATOM 1566 O O . PHE A 1 203 ? 25.292 27.390 76.654 1.00 25.33 183 PHE A O 1
ATOM 1574 N N . VAL A 1 204 ? 25.903 25.475 77.666 1.00 24.81 184 VAL A N 1
ATOM 1575 C CA . VAL A 1 204 ? 25.360 25.860 78.963 1.00 22.74 184 VAL A CA 1
ATOM 1576 C C . VAL A 1 204 ? 25.987 27.162 79.450 1.00 22.89 184 VAL A C 1
ATOM 1577 O O . VAL A 1 204 ? 25.295 28.026 79.977 1.00 22.17 184 VAL A O 1
ATOM 1581 N N . PHE A 1 205 ? 27.301 27.298 79.268 1.00 25.94 185 PHE A N 1
ATOM 1582 C CA . PHE A 1 205 ? 28.015 28.477 79.751 1.00 26.64 185 PHE A CA 1
ATOM 1583 C C . PHE A 1 205 ? 27.566 29.732 79.011 1.00 30.08 185 PHE A C 1
ATOM 1584 O O . PHE A 1 205 ? 27.262 30.749 79.628 1.00 25.30 185 PHE A O 1
ATOM 1592 N N . PHE A 1 206 ? 27.539 29.650 77.684 1.00 25.66 186 PHE A N 1
ATOM 1593 C CA . PHE A 1 206 ? 27.322 30.817 76.847 1.00 26.08 186 PHE A CA 1
ATOM 1594 C C . PHE A 1 206 ? 25.863 31.275 76.902 1.00 21.92 186 PHE A C 1
ATOM 1595 O O . PHE A 1 206 ? 25.574 32.458 76.760 1.00 24.57 186 PHE A O 1
ATOM 1603 N N . LYS A 1 207 ? 24.955 30.332 77.115 1.00 24.62 187 LYS A N 1
ATOM 1604 C CA . LYS A 1 207 ? 23.540 30.660 77.286 1.00 22.98 187 LYS A CA 1
ATOM 1605 C C . LYS A 1 207 ? 23.297 31.364 78.628 1.00 27.36 187 LYS A C 1
ATOM 1606 O O . LYS A 1 207 ? 22.481 32.273 78.717 1.00 24.66 187 LYS A O 1
ATOM 1612 N N . GLN A 1 208 ? 24.016 30.940 79.663 1.00 24.35 188 GLN A N 1
ATOM 1613 C CA . GLN A 1 208 ? 23.925 31.591 80.960 1.00 22.39 188 GLN A CA 1
ATOM 1614 C C . GLN A 1 208 ? 24.536 33.005 80.917 1.00 20.98 188 GLN A C 1
ATOM 1615 O O . GLN A 1 208 ? 24.025 33.926 81.548 1.00 24.20 188 GLN A O 1
ATOM 1621 N N . TRP A 1 209 ? 25.619 33.171 80.167 1.00 24.97 189 TRP A N 1
ATOM 1622 C CA . TRP A 1 209 ? 26.228 34.481 80.027 1.00 25.93 189 TRP A CA 1
ATOM 1623 C C . TRP A 1 209 ? 25.363 35.416 79.176 1.00 24.95 189 TRP A C 1
ATOM 1624 O O . TRP A 1 209 ? 25.278 36.605 79.450 1.00 25.57 189 TRP A O 1
ATOM 1635 N N . GLU A 1 210 ? 24.738 34.863 78.142 1.00 25.85 190 GLU A N 1
ATOM 1636 C CA . GLU A 1 210 ? 23.846 35.629 77.275 1.00 30.44 190 GLU A CA 1
ATOM 1637 C C . GLU A 1 210 ? 22.701 36.221 78.092 1.00 30.10 190 GLU A C 1
ATOM 1638 O O . GLU A 1 210 ? 22.341 37.381 77.918 1.00 25.41 190 GLU A O 1
ATOM 1644 N N . LYS A 1 211 ? 22.144 35.413 78.991 1.00 25.71 191 LYS A N 1
ATOM 1645 C CA . LYS A 1 211 ? 21.047 35.844 79.854 1.00 24.96 191 LYS A CA 1
ATOM 1646 C C . LYS A 1 211 ? 21.507 36.927 80.834 1.00 26.39 191 LYS A C 1
ATOM 1647 O O . LYS A 1 211 ? 20.801 37.899 81.070 1.00 23.58 191 LYS A O 1
ATOM 1653 N N . LEU A 1 212 ? 22.691 36.746 81.400 1.00 24.59 192 LEU A N 1
ATOM 1654 C CA . LEU A 1 212 ? 23.229 37.697 82.357 1.00 27.21 192 LEU A CA 1
ATOM 1655 C C . LEU A 1 212 ? 23.575 39.013 81.659 1.00 26.81 192 LEU A C 1
ATOM 1656 O O . LEU A 1 212 ? 23.359 40.094 82.205 1.00 25.53 192 LEU A O 1
ATOM 1661 N N . ARG A 1 213 ? 24.110 38.907 80.453 1.00 24.73 193 ARG A N 1
ATOM 1662 C CA . ARG A 1 213 ? 24.507 40.076 79.684 1.00 31.18 193 ARG A CA 1
ATOM 1663 C C . ARG A 1 213 ? 23.291 40.933 79.293 1.00 27.76 193 ARG A C 1
ATOM 1664 O O . ARG A 1 213 ? 23.351 42.160 79.327 1.00 31.60 193 ARG A O 1
ATOM 1672 N N . ARG A 1 214 ? 22.203 40.279 78.925 1.00 23.63 194 ARG A N 1
ATOM 1673 C CA . ARG A 1 214 ? 20.967 40.984 78.593 1.00 25.99 194 ARG A CA 1
ATOM 1674 C C . ARG A 1 214 ? 20.440 41.737 79.808 1.00 32.63 194 ARG A C 1
ATOM 1675 O O . ARG A 1 214 ? 20.015 42.881 79.704 1.00 28.13 194 ARG A O 1
ATOM 1683 N N . TYR A 1 215 ? 20.472 41.082 80.957 1.00 29.31 195 TYR A N 1
ATOM 1684 C CA . TYR A 1 215 ? 20.050 41.693 82.201 1.00 26.06 195 TYR A CA 1
ATOM 1685 C C . TYR A 1 215 ? 20.881 42.968 82.468 1.00 20.86 195 TYR A C 1
ATOM 1686 O O . TYR A 1 215 ? 20.340 44.010 82.816 1.00 26.59 195 TYR A O 1
ATOM 1695 N N . ALA A 1 216 ? 22.191 42.865 82.287 1.00 25.32 196 ALA A N 1
ATOM 1696 C CA . ALA A 1 216 ? 23.092 43.999 82.498 1.00 27.59 196 ALA A CA 1
ATOM 1697 C C . ALA A 1 216 ? 22.796 45.135 81.505 1.00 30.00 196 ALA A C 1
ATOM 1698 O O . ALA A 1 216 ? 22.684 46.293 81.892 1.00 29.40 196 ALA A O 1
ATOM 1700 N N . ARG A 1 217 ? 22.668 44.782 80.229 1.00 30.19 197 ARG A N 1
ATOM 1701 C CA . ARG A 1 217 ? 22.509 45.771 79.150 1.00 26.21 197 ARG A CA 1
ATOM 1702 C C . ARG A 1 217 ? 21.193 46.563 79.269 1.00 28.29 197 ARG A C 1
ATOM 1703 O O . ARG A 1 217 ? 21.151 47.765 78.979 1.00 26.25 197 ARG A O 1
ATOM 1711 N N . GLU A 1 218 ? 20.129 45.888 79.692 1.00 27.38 198 GLU A N 1
ATOM 1712 C CA . GLU A 1 218 ? 18.821 46.532 79.844 1.00 32.65 198 GLU A CA 1
ATOM 1713 C C . GLU A 1 218 ? 18.829 47.537 80.994 1.00 29.84 198 GLU A C 1
ATOM 1714 O O . GLU A 1 218 ? 17.961 48.411 81.072 1.00 27.65 198 GLU A O 1
ATOM 1720 N N . ARG A 1 219 ? 19.811 47.403 81.886 1.00 26.33 199 ARG A N 1
ATOM 1721 C CA . ARG A 1 219 ? 19.979 48.326 83.005 1.00 30.70 199 ARG A CA 1
ATOM 1722 C C . ARG A 1 219 ? 21.161 49.304 82.769 1.00 26.60 199 ARG A C 1
ATOM 1723 O O . ARG A 1 219 ? 21.607 49.982 83.684 1.00 32.21 199 ARG A O 1
ATOM 1731 N N . GLY A 1 220 ? 21.641 49.362 81.530 1.00 26.29 200 GLY A N 1
ATOM 1732 C CA . GLY A 1 220 ? 22.610 50.369 81.123 1.00 27.89 200 GLY A CA 1
ATOM 1733 C C . GLY A 1 220 ? 24.028 50.061 81.583 1.00 30.14 200 GLY A C 1
ATOM 1734 O O . GLY A 1 220 ? 24.899 50.941 81.586 1.00 28.79 200 GLY A O 1
ATOM 1735 N N . ILE A 1 221 ? 24.262 48.813 81.971 1.00 26.22 201 ILE A N 1
ATOM 1736 C CA . ILE A 1 221 ? 25.570 48.391 82.442 1.00 25.23 201 ILE A CA 1
ATOM 1737 C C . ILE A 1 221 ? 26.358 47.779 81.292 1.00 27.27 201 ILE A C 1
ATOM 1738 O O . ILE A 1 221 ? 25.909 46.808 80.664 1.00 27.69 201 ILE A O 1
ATOM 1743 N N . SER A 1 222 ? 27.533 48.355 81.011 1.00 26.66 202 SER A N 1
ATOM 1744 C CA . SER A 1 222 ? 28.447 47.809 80.017 1.00 27.11 202 SER A CA 1
ATOM 1745 C C . SER A 1 222 ? 29.487 46.940 80.707 1.00 36.02 202 SER A C 1
ATOM 1746 O O . SER A 1 222 ? 29.985 47.286 81.781 1.00 26.50 202 SER A O 1
ATOM 1749 N N . ILE A 1 223 ? 29.816 45.815 80.092 1.00 28.30 203 ILE A N 1
ATOM 1750 C CA . ILE A 1 223 ? 30.743 44.884 80.680 1.00 24.93 203 ILE A CA 1
ATOM 1751 C C . ILE A 1 223 ? 32.106 45.006 80.032 1.00 30.76 203 ILE A C 1
ATOM 1752 O O . ILE A 1 223 ? 32.246 44.897 78.809 1.00 26.97 203 ILE A O 1
ATOM 1757 N N . VAL A 1 224 ? 33.113 45.245 80.862 1.00 27.95 204 VAL A N 1
ATOM 1758 C CA . VAL A 1 224 ? 34.486 45.269 80.422 1.00 29.79 204 VAL A CA 1
ATOM 1759 C C . VAL A 1 224 ? 35.105 43.885 80.608 1.00 33.69 204 VAL A C 1
ATOM 1760 O O . VAL A 1 224 ? 35.279 43.419 81.726 1.00 28.53 204 VAL A O 1
ATOM 1764 N N . GLY A 1 225 ? 35.418 43.237 79.501 1.00 30.15 205 GLY A N 1
ATOM 1765 C CA . GLY A 1 225 ? 36.096 41.970 79.525 1.00 29.35 205 GLY A CA 1
ATOM 1766 C C . GLY A 1 225 ? 37.570 42.130 79.273 1.00 34.30 205 GLY A C 1
ATOM 1767 O O . GLY A 1 225 ? 38.051 43.227 79.021 1.00 33.21 205 GLY A O 1
ATOM 1768 N N . ASP A 1 226 ? 38.287 41.025 79.337 1.00 40.04 206 ASP A N 1
ATOM 1769 C CA . ASP A 1 226 ? 39.731 41.051 79.429 1.00 37.43 206 ASP A CA 1
ATOM 1770 C C . ASP A 1 226 ? 40.326 40.057 78.439 1.00 34.96 206 ASP A C 1
ATOM 1771 O O . ASP A 1 226 ? 40.018 38.865 78.484 1.00 38.71 206 ASP A O 1
ATOM 1776 N N . LEU A 1 227 ? 41.169 40.559 77.542 1.00 35.44 207 LEU A N 1
ATOM 1777 C CA . LEU A 1 227 ? 41.803 39.727 76.512 1.00 40.05 207 LEU A CA 1
ATOM 1778 C C . LEU A 1 227 ? 43.280 39.576 76.805 1.00 37.52 207 LEU A C 1
ATOM 1779 O O . LEU A 1 227 ? 44.047 40.520 76.629 1.00 37.58 207 LEU A O 1
ATOM 1784 N N . PRO A 1 228 ? 43.691 38.392 77.250 1.00 37.17 208 PRO A N 1
ATOM 1785 C CA . PRO A 1 228 ? 45.110 38.102 77.426 1.00 31.04 208 PRO A CA 1
ATOM 1786 C C . PRO A 1 228 ? 45.866 38.255 76.116 1.00 27.42 208 PRO A C 1
ATOM 1787 O O . PRO A 1 228 ? 45.326 37.933 75.069 1.00 30.73 208 PRO A O 1
ATOM 1791 N N . MET A 1 229 ? 47.098 38.746 76.180 1.00 27.23 209 MET A N 1
ATOM 1792 C CA . MET A 1 229 ? 47.907 38.929 74.981 1.00 26.93 209 MET A CA 1
ATOM 1793 C C . MET A 1 229 ? 48.106 37.590 74.284 1.00 30.68 209 MET A C 1
ATOM 1794 O O . MET A 1 229 ? 47.955 37.484 73.070 1.00 29.62 209 MET A O 1
ATOM 1799 N N . TYR A 1 230 ? 48.435 36.573 75.079 1.00 26.50 210 TYR A N 1
ATOM 1800 C CA . TYR A 1 230 ? 48.949 35.296 74.576 1.00 31.12 210 TYR A CA 1
ATOM 1801 C C . TYR A 1 230 ? 48.073 34.147 75.079 1.00 29.94 210 TYR A C 1
ATOM 1802 O O . TYR A 1 230 ? 47.555 34.201 76.193 1.00 30.82 210 TYR A O 1
ATOM 1811 N N . PRO A 1 231 ? 47.939 33.093 74.276 1.00 29.74 211 PRO A N 1
ATOM 1812 C CA . PRO A 1 231 ? 47.446 31.810 74.776 1.00 29.34 211 PRO A CA 1
ATOM 1813 C C . PRO A 1 231 ? 48.559 31.056 75.469 1.00 24.85 211 PRO A C 1
ATOM 1814 O O . PRO A 1 231 ? 49.727 31.420 75.307 1.00 31.94 211 PRO A O 1
ATOM 1818 N N . SER A 1 232 ? 48.218 30.022 76.223 1.00 25.51 212 SER A N 1
ATOM 1819 C CA . SER A 1 232 ? 49.226 29.088 76.717 1.00 34.97 212 SER A CA 1
ATOM 1820 C C . SER A 1 232 ? 49.676 28.174 75.576 1.00 32.43 212 SER A C 1
ATOM 1821 O O . SER A 1 232 ? 48.943 27.970 74.609 1.00 28.87 212 SER A O 1
ATOM 1824 N N . TYR A 1 233 ? 50.882 27.634 75.688 1.00 25.80 213 TYR A N 1
ATOM 1825 C CA . TYR A 1 233 ? 51.379 26.683 74.703 1.00 28.25 213 TYR A CA 1
ATOM 1826 C C . TYR A 1 233 ? 50.463 25.471 74.640 1.00 32.89 213 TYR A C 1
ATOM 1827 O O . TYR A 1 233 ? 50.218 24.920 73.566 1.00 26.81 213 TYR A O 1
ATOM 1836 N N . SER A 1 234 ? 49.958 25.062 75.804 1.00 30.64 214 SER A N 1
ATOM 1837 C CA . SER A 1 234 ? 49.010 23.956 75.899 1.00 37.60 214 SER A CA 1
ATOM 1838 C C . SER A 1 234 ? 47.580 24.458 75.714 1.00 43.58 214 SER A C 1
ATOM 1839 O O . SER A 1 234 ? 46.795 24.518 76.675 1.00 46.94 214 SER A O 1
ATOM 1842 N N . SER A 1 235 ? 47.246 24.823 74.483 1.00 33.27 215 SER A N 1
ATOM 1843 C CA . SER A 1 235 ? 45.911 25.325 74.167 1.00 30.60 215 SER A CA 1
ATOM 1844 C C . SER A 1 235 ? 45.453 24.852 72.789 1.00 19.60 215 SER A C 1
ATOM 1845 O O . SER A 1 235 ? 46.271 24.533 71.921 1.00 23.12 215 SER A O 1
ATOM 1848 N N . ALA A 1 236 ? 44.141 24.802 72.602 1.00 28.36 216 ALA A N 1
ATOM 1849 C CA . ALA A 1 236 ? 43.557 24.525 71.298 1.00 31.39 216 ALA A CA 1
ATOM 1850 C C . ALA A 1 236 ? 43.985 25.573 70.265 1.00 28.31 216 ALA A C 1
ATOM 1851 O O . ALA A 1 236 ? 44.021 25.297 69.084 1.00 21.17 216 ALA A O 1
ATOM 1853 N N . ASP A 1 237 ? 44.309 26.776 70.735 1.00 25.83 217 ASP A N 1
ATOM 1854 C CA . ASP A 1 237 ? 44.620 27.898 69.840 1.00 25.83 217 ASP A CA 1
ATOM 1855 C C . ASP A 1 237 ? 45.954 27.707 69.125 1.00 26.05 217 ASP A C 1
ATOM 1856 O O . ASP A 1 237 ? 46.057 27.937 67.929 1.00 19.36 217 ASP A O 1
ATOM 1861 N N . VAL A 1 238 ? 46.975 27.284 69.867 1.00 22.68 218 VAL A N 1
ATOM 1862 C CA . VAL A 1 238 ? 48.286 27.002 69.272 1.00 22.06 218 VAL A CA 1
ATOM 1863 C C . VAL A 1 238 ? 48.197 25.750 68.407 1.00 23.73 218 VAL A C 1
ATOM 1864 O O . VAL A 1 238 ? 48.749 25.701 67.313 1.00 23.26 218 VAL A O 1
ATOM 1868 N N . TRP A 1 239 ? 47.487 24.746 68.908 1.00 26.15 219 TRP A N 1
ATOM 1869 C CA . TRP A 1 239 ? 47.232 23.519 68.159 1.00 27.33 219 TRP A CA 1
ATOM 1870 C C . TRP A 1 239 ? 46.619 23.812 66.775 1.00 26.52 219 TRP A C 1
ATOM 1871 O O . TRP A 1 239 ? 47.047 23.245 65.773 1.00 22.11 219 TRP A O 1
ATOM 1882 N N . THR A 1 240 ? 45.622 24.701 66.732 1.00 27.99 220 THR A N 1
ATOM 1883 C CA . THR A 1 240 ? 44.877 24.962 65.481 1.00 34.26 220 THR A CA 1
ATOM 1884 C C . THR A 1 240 ? 45.624 25.908 64.553 1.00 28.41 220 THR A C 1
ATOM 1885 O O . THR A 1 240 ? 45.468 25.838 63.344 1.00 24.20 220 THR A O 1
ATOM 1889 N N . ASN A 1 241 ? 46.430 26.796 65.124 1.00 23.73 221 ASN A N 1
ATOM 1890 C CA . ASN A 1 241 ? 47.129 27.806 64.334 1.00 29.65 221 ASN A CA 1
ATOM 1891 C C . ASN A 1 241 ? 48.625 27.888 64.668 1.00 24.98 221 ASN A C 1
ATOM 1892 O O . ASN A 1 241 ? 49.110 28.930 65.087 1.00 23.42 221 ASN A O 1
ATOM 1897 N N . PRO A 1 242 ? 49.352 26.793 64.466 1.00 20.56 222 PRO A N 1
ATOM 1898 C CA . PRO A 1 242 ? 50.778 26.742 64.822 1.00 29.80 222 PRO A CA 1
ATOM 1899 C C . PRO A 1 242 ? 51.616 27.782 64.066 1.00 31.43 222 PRO A C 1
ATOM 1900 O O . PRO A 1 242 ? 52.535 28.360 64.637 1.00 24.49 222 PRO A O 1
ATOM 1904 N N . GLU A 1 243 ? 51.285 28.011 62.797 1.00 31.20 223 GLU A N 1
ATOM 1905 C CA . GLU A 1 243 ? 51.999 28.989 61.966 1.00 28.34 223 GLU A CA 1
ATOM 1906 C C . GLU A 1 243 ? 51.898 30.430 62.517 1.00 22.97 223 GLU A C 1
ATOM 1907 O O . GLU A 1 243 ? 52.699 31.288 62.166 1.00 26.05 223 GLU A O 1
ATOM 1913 N N . LEU A 1 244 ? 50.914 30.674 63.378 1.00 22.84 224 LEU A N 1
ATOM 1914 C CA . LEU A 1 244 ? 50.727 31.999 63.989 1.00 22.40 224 LEU A CA 1
ATOM 1915 C C . LEU A 1 244 ? 51.681 32.223 65.186 1.00 28.98 224 LEU A C 1
ATOM 1916 O O . LEU A 1 244 ? 51.677 33.294 65.803 1.00 24.09 224 LEU A O 1
ATOM 1921 N N . PHE A 1 245 ? 52.490 31.214 65.498 1.00 28.02 225 PHE A N 1
ATOM 1922 C CA . PHE A 1 245 ? 53.449 31.296 66.603 1.00 27.46 225 PHE A CA 1
ATOM 1923 C C . PHE A 1 245 ? 54.843 30.898 66.135 1.00 28.80 225 PHE A C 1
ATOM 1924 O O . PHE A 1 245 ? 54.997 30.262 65.090 1.00 22.61 225 PHE A O 1
ATOM 1932 N N . LYS A 1 246 ? 55.860 31.275 66.909 1.00 27.28 226 LYS A N 1
ATOM 1933 C CA . LYS A 1 246 ? 57.243 30.979 66.545 1.00 28.69 226 LYS A CA 1
ATOM 1934 C C . LYS A 1 246 ? 57.634 29.604 67.056 1.00 30.13 226 LYS A C 1
ATOM 1935 O O . LYS A 1 246 ? 58.160 29.465 68.153 1.00 26.79 226 LYS A O 1
ATOM 1941 N N . LEU A 1 247 ? 57.356 28.586 66.243 1.00 27.63 227 LEU A N 1
ATOM 1942 C CA . LEU A 1 247 ? 57.689 27.208 66.575 1.00 29.52 227 LEU A CA 1
ATOM 1943 C C . LEU A 1 247 ? 58.677 26.650 65.558 1.00 34.40 227 LEU A C 1
ATOM 1944 O O . LEU A 1 247 ? 58.802 27.171 64.451 1.00 32.84 227 LEU A O 1
ATOM 1949 N N . ASP A 1 248 ? 59.375 25.584 65.939 1.00 38.27 228 ASP A N 1
ATOM 1950 C CA . ASP A 1 248 ? 60.316 24.921 65.044 1.00 37.35 228 ASP A CA 1
ATOM 1951 C C . ASP A 1 248 ? 59.610 23.805 64.253 1.00 39.41 228 ASP A C 1
ATOM 1952 O O . ASP A 1 248 ? 58.382 23.752 64.207 1.00 30.60 228 ASP A O 1
ATOM 1957 N N . GLY A 1 249 ? 60.395 22.924 63.635 1.00 37.56 229 GLY A N 1
ATOM 1958 C CA . GLY A 1 249 ? 59.853 21.859 62.805 1.00 41.83 229 GLY A CA 1
ATOM 1959 C C . GLY A 1 249 ? 58.945 20.893 63.563 1.00 40.37 229 GLY A C 1
ATOM 1960 O O . GLY A 1 249 ? 58.004 20.342 62.989 1.00 40.68 229 GLY A O 1
ATOM 1961 N N . ASP A 1 250 ? 59.231 20.689 64.852 1.00 31.31 230 ASP A N 1
ATOM 1962 C CA . ASP A 1 250 ? 58.454 19.755 65.683 1.00 36.78 230 ASP A CA 1
ATOM 1963 C C . ASP A 1 250 ? 57.294 20.459 66.426 1.00 36.23 230 ASP A C 1
ATOM 1964 O O . ASP A 1 250 ? 56.634 19.852 67.272 1.00 31.54 230 ASP A O 1
ATOM 1969 N N . LEU A 1 251 ? 57.063 21.735 66.099 1.00 32.69 231 LEU A N 1
ATOM 1970 C CA . LEU A 1 251 ? 55.993 22.537 66.732 1.00 33.54 231 LEU A CA 1
ATOM 1971 C C . LEU A 1 251 ? 56.253 22.804 68.232 1.00 35.30 231 LEU A C 1
ATOM 1972 O O . LEU A 1 251 ? 55.329 23.142 68.981 1.00 27.97 231 LEU A O 1
ATOM 1977 N N . LYS A 1 252 ? 57.505 22.657 68.655 1.00 31.28 232 LYS A N 1
ATOM 1978 C CA . LYS A 1 252 ? 57.940 23.153 69.961 1.00 37.04 232 LYS A CA 1
ATOM 1979 C C . LYS A 1 252 ? 58.338 24.626 69.841 1.00 32.63 232 LYS A C 1
ATOM 1980 O O . LYS A 1 252 ? 58.847 25.047 68.807 1.00 25.61 232 LYS A O 1
ATOM 1986 N N . PRO A 1 253 ? 58.108 25.406 70.899 1.00 27.77 233 PRO A N 1
ATOM 1987 C CA . PRO A 1 253 ? 58.415 26.838 70.875 1.00 34.05 233 PRO A CA 1
ATOM 1988 C C . PRO A 1 253 ? 59.881 27.108 70.558 1.00 33.59 233 PRO A C 1
ATOM 1989 O O . PRO A 1 253 ? 60.764 26.514 71.169 1.00 28.52 233 PRO A O 1
ATOM 1993 N N . LEU A 1 254 ? 60.122 27.989 69.595 1.00 30.61 234 LEU A N 1
ATOM 1994 C CA . LEU A 1 254 ? 61.465 28.470 69.297 1.00 36.62 234 LEU A CA 1
ATOM 1995 C C . LEU A 1 254 ? 61.795 29.673 70.188 1.00 37.50 234 LEU A C 1
ATOM 1996 O O . LEU A 1 254 ? 62.933 29.847 70.613 1.00 35.06 234 LEU A O 1
ATOM 2001 N N . PHE A 1 255 ? 60.786 30.499 70.462 1.00 32.47 235 PHE A N 1
ATOM 2002 C CA . PHE A 1 255 ? 60.913 31.573 71.450 1.00 34.24 235 PHE A CA 1
ATOM 2003 C C . PHE A 1 255 ? 59.673 31.637 72.346 1.00 32.95 235 PHE A C 1
ATOM 2004 O O . PHE A 1 255 ? 58.581 31.240 71.939 1.00 39.96 235 PHE A O 1
ATOM 2012 N N . VAL A 1 256 ? 59.850 32.142 73.567 1.00 30.83 236 VAL A N 1
ATOM 2013 C CA . VAL A 1 256 ? 58.742 32.263 74.517 1.00 38.54 236 VAL A CA 1
ATOM 2014 C C . VAL A 1 256 ? 58.638 33.683 75.088 1.00 35.34 236 VAL A C 1
ATOM 2015 O O . VAL A 1 256 ? 59.542 34.502 74.921 1.00 33.96 236 VAL A O 1
ATOM 2019 N N . ALA A 1 257 ? 57.527 33.958 75.761 1.00 30.89 237 ALA A N 1
ATOM 2020 C CA . ALA A 1 257 ? 57.151 35.320 76.101 1.00 34.09 237 ALA A CA 1
ATOM 2021 C C . ALA A 1 257 ? 57.608 35.670 77.506 1.00 34.26 237 ALA A C 1
ATOM 2022 O O . ALA A 1 257 ? 57.906 34.791 78.313 1.00 37.69 237 ALA A O 1
ATOM 2024 N N . GLY A 1 258 ? 57.658 36.961 77.786 1.00 34.96 238 GLY A N 1
ATOM 2025 C CA . GLY A 1 258 ? 58.012 37.453 79.100 1.00 39.28 238 GLY A CA 1
ATOM 2026 C C . GLY A 1 258 ? 58.218 38.955 79.090 1.00 37.46 238 GLY A C 1
ATOM 2027 O O . GLY A 1 258 ? 57.787 39.643 78.163 1.00 37.33 238 GLY A O 1
ATOM 2028 N N . VAL A 1 259 ? 58.871 39.462 80.130 1.00 37.18 239 VAL A N 1
ATOM 2029 C CA . VAL A 1 259 ? 59.325 40.853 80.162 1.00 42.27 239 VAL A CA 1
ATOM 2030 C C . VAL A 1 259 ? 60.730 40.929 80.776 1.00 40.63 239 VAL A C 1
ATOM 2031 O O . VAL A 1 259 ? 61.117 40.062 81.559 1.00 32.81 239 VAL A O 1
ATOM 2035 N N . PRO A 1 260 ? 61.491 41.964 80.415 1.00 44.86 240 PRO A N 1
ATOM 2036 C CA . PRO A 1 260 ? 62.893 42.072 80.835 1.00 43.46 240 PRO A CA 1
ATOM 2037 C C . PRO A 1 260 ? 63.032 42.426 82.317 1.00 44.15 240 PRO A C 1
ATOM 2038 O O . PRO A 1 260 ? 62.040 42.763 82.954 1.00 36.69 240 PRO A O 1
ATOM 2042 N N . PRO A 1 261 ? 64.252 42.343 82.852 1.00 53.34 241 PRO A N 1
ATOM 2043 C CA . PRO A 1 261 ? 64.523 42.753 84.238 1.00 56.88 241 PRO A CA 1
ATOM 2044 C C . PRO A 1 261 ? 64.128 44.210 84.509 1.00 59.19 241 PRO A C 1
ATOM 2045 O O . PRO A 1 261 ? 64.449 45.090 83.708 1.00 55.16 241 PRO A O 1
ATOM 2049 N N . ASP A 1 262 ? 63.441 44.448 85.629 1.00 64.17 242 ASP A N 1
ATOM 2050 C CA . ASP A 1 262 ? 63.069 45.807 86.039 1.00 69.62 242 ASP A CA 1
ATOM 2051 C C . ASP A 1 262 ? 64.025 46.295 87.125 1.00 68.25 242 ASP A C 1
ATOM 2052 O O . ASP A 1 262 ? 65.089 45.716 87.331 1.00 69.64 242 ASP A O 1
ATOM 2057 N N . PHE A 1 263 ? 63.635 47.365 87.816 1.00 73.83 243 PHE A N 1
ATOM 2058 C CA . PHE A 1 263 ? 64.172 47.660 89.149 1.00 79.80 243 PHE A CA 1
ATOM 2059 C C . PHE A 1 263 ? 63.235 47.110 90.242 1.00 78.30 243 PHE A C 1
ATOM 2060 O O . PHE A 1 263 ? 63.644 46.933 91.394 1.00 76.44 243 PHE A O 1
ATOM 2068 N N . PHE A 1 264 ? 61.980 46.843 89.864 1.00 78.98 244 PHE A N 1
ATOM 2069 C CA . PHE A 1 264 ? 61.079 46.009 90.672 1.00 79.47 244 PHE A CA 1
ATOM 2070 C C . PHE A 1 264 ? 61.633 44.582 90.792 1.00 79.36 244 PHE A C 1
ATOM 2071 O O . PHE A 1 264 ? 62.173 44.202 91.833 1.00 79.21 244 PHE A O 1
ATOM 2079 N N . SER A 1 265 ? 61.492 43.802 89.719 1.00 81.84 245 SER A N 1
ATOM 2080 C CA . SER A 1 265 ? 61.982 42.423 89.693 1.00 79.17 245 SER A CA 1
ATOM 2081 C C . SER A 1 265 ? 63.455 42.382 89.302 1.00 80.24 245 SER A C 1
ATOM 2082 O O . SER A 1 265 ? 63.947 43.269 88.603 1.00 81.15 245 SER A O 1
ATOM 2085 N N . LYS A 1 266 ? 64.152 41.341 89.752 1.00 76.95 246 LYS A N 1
ATOM 2086 C CA . LYS A 1 266 ? 65.603 41.253 89.586 1.00 77.13 246 LYS A CA 1
ATOM 2087 C C . LYS A 1 266 ? 65.962 40.621 88.243 1.00 73.44 246 LYS A C 1
ATOM 2088 O O . LYS A 1 266 ? 66.873 41.082 87.553 1.00 69.49 246 LYS A O 1
ATOM 2094 N N . THR A 1 267 ? 65.237 39.564 87.877 1.00 71.66 247 THR A N 1
ATOM 2095 C CA . THR A 1 267 ? 65.572 38.767 86.694 1.00 69.94 247 THR A CA 1
ATOM 2096 C C . THR A 1 267 ? 64.371 38.634 85.735 1.00 69.95 247 THR A C 1
ATOM 2097 O O . THR A 1 267 ? 64.311 37.706 84.921 1.00 63.39 247 THR A O 1
ATOM 2101 N N . GLY A 1 268 ? 63.427 39.568 85.837 1.00 62.61 248 GLY A N 1
ATOM 2102 C CA . GLY A 1 268 ? 62.275 39.592 84.948 1.00 65.07 248 GLY A CA 1
ATOM 2103 C C . GLY A 1 268 ? 61.301 38.463 85.227 1.00 61.62 248 GLY A C 1
ATOM 2104 O O . GLY A 1 268 ? 61.447 37.733 86.208 1.00 62.48 248 GLY A O 1
ATOM 2105 N N . GLN A 1 269 ? 60.300 38.322 84.361 1.00 60.57 249 GLN A N 1
ATOM 2106 C CA . GLN A 1 269 ? 59.338 37.226 84.468 1.00 58.37 249 GLN A CA 1
ATOM 2107 C C . GLN A 1 269 ? 59.319 36.403 83.188 1.00 57.75 249 GLN A C 1
ATOM 2108 O O . GLN A 1 269 ? 59.300 36.949 82.083 1.00 48.28 249 GLN A O 1
ATOM 2114 N N . LEU A 1 270 ? 59.327 35.086 83.347 1.00 53.94 250 LEU A N 1
ATOM 2115 C CA . LEU A 1 270 ? 59.199 34.174 82.224 1.00 51.81 250 LEU A CA 1
ATOM 2116 C C . LEU A 1 270 ? 57.780 33.608 82.179 1.00 52.26 250 LEU A C 1
ATOM 2117 O O . LEU A 1 270 ? 57.423 32.736 82.973 1.00 52.74 250 LEU A O 1
ATOM 2122 N N . TRP A 1 271 ? 56.974 34.117 81.251 1.00 48.18 251 TRP A N 1
ATOM 2123 C CA . TRP A 1 271 ? 55.565 33.735 81.160 1.00 47.47 251 TRP A CA 1
ATOM 2124 C C . TRP A 1 271 ? 55.402 32.341 80.559 1.00 43.86 251 TRP A C 1
ATOM 2125 O O . TRP A 1 271 ? 54.477 31.614 80.908 1.00 47.84 251 TRP A O 1
ATOM 2136 N N . GLY A 1 272 ? 56.303 31.979 79.650 1.00 42.11 252 GLY A N 1
ATOM 2137 C CA . GLY A 1 272 ? 56.340 30.632 79.107 1.00 43.95 252 GLY A CA 1
ATOM 2138 C C . GLY A 1 272 ? 55.337 30.397 77.980 1.00 49.89 252 GLY A C 1
ATOM 2139 O O . GLY A 1 272 ? 55.201 29.277 77.492 1.00 50.37 252 GLY A O 1
ATOM 2140 N N . ASN A 1 273 ? 54.635 31.455 77.566 1.00 48.33 253 ASN A N 1
ATOM 2141 C CA . ASN A 1 273 ? 53.826 31.401 76.343 1.00 46.41 253 ASN A CA 1
ATOM 2142 C C . ASN A 1 273 ? 54.741 31.401 75.124 1.00 41.59 253 ASN A C 1
ATOM 2143 O O . ASN A 1 273 ? 55.810 31.975 75.161 1.00 31.16 253 ASN A O 1
ATOM 2148 N N . PRO A 1 274 ? 54.314 30.768 74.042 1.00 42.25 254 PRO A N 1
ATOM 2149 C CA . PRO A 1 274 ? 54.976 30.955 72.752 1.00 42.04 254 PRO A CA 1
ATOM 2150 C C . PRO A 1 274 ? 54.655 32.340 72.206 1.00 29.87 254 PRO A C 1
ATOM 2151 O O . PRO A 1 274 ? 53.546 32.812 72.395 1.00 36.10 254 PRO A O 1
ATOM 2155 N N . VAL A 1 275 ? 55.620 32.987 71.566 1.00 26.90 255 VAL A N 1
ATOM 2156 C CA . VAL A 1 275 ? 55.398 34.318 71.015 1.00 28.96 255 VAL A CA 1
ATOM 2157 C C . VAL A 1 275 ? 54.769 34.215 69.642 1.00 31.20 255 VAL A C 1
ATOM 2158 O O . VAL A 1 275 ? 54.854 33.179 68.986 1.00 29.15 255 VAL A O 1
ATOM 2162 N N . TYR A 1 276 ? 54.128 35.291 69.214 1.00 29.52 256 TYR A N 1
ATOM 2163 C CA . TYR A 1 276 ? 53.504 35.340 67.908 1.00 28.73 256 TYR A CA 1
ATOM 2164 C C . TYR A 1 276 ? 54.564 35.481 66.816 1.00 30.45 256 TYR A C 1
ATOM 2165 O O . TYR A 1 276 ? 55.530 36.227 66.967 1.00 26.87 256 TYR A O 1
ATOM 2174 N N . ASN A 1 277 ? 54.378 34.753 65.722 1.00 30.02 257 ASN A N 1
ATOM 2175 C CA . ASN A 1 277 ? 55.024 35.085 64.463 1.00 26.74 257 ASN A CA 1
ATOM 2176 C C . ASN A 1 277 ? 54.217 36.157 63.729 1.00 31.25 257 ASN A C 1
ATOM 2177 O O . ASN A 1 277 ? 53.375 35.848 62.892 1.00 28.62 257 ASN A O 1
ATOM 2182 N N . TRP A 1 278 ? 54.483 37.416 64.054 1.00 25.20 258 TRP A N 1
ATOM 2183 C CA . TRP A 1 278 ? 53.616 38.523 63.644 1.00 32.08 258 TRP A CA 1
ATOM 2184 C C . TRP A 1 278 ? 53.603 38.724 62.132 1.00 29.08 258 TRP A C 1
ATOM 2185 O O . TRP A 1 278 ? 52.630 39.232 61.576 1.00 31.25 258 TRP A O 1
ATOM 2196 N N . GLU A 1 279 ? 54.675 38.324 61.468 1.00 26.86 259 GLU A N 1
ATOM 2197 C CA . GLU A 1 279 ? 54.744 38.455 60.023 1.00 35.79 259 GLU A CA 1
ATOM 2198 C C . GLU A 1 279 ? 53.707 37.535 59.344 1.00 36.06 259 GLU A C 1
ATOM 2199 O O . GLU A 1 279 ? 53.209 37.846 58.264 1.00 30.84 259 GLU A O 1
ATOM 2205 N N . GLU A 1 280 ? 53.377 36.419 59.998 1.00 27.18 260 GLU A N 1
ATOM 2206 C CA . GLU A 1 280 ? 52.322 35.520 59.508 1.00 29.04 260 GLU A CA 1
ATOM 2207 C C . GLU A 1 280 ? 50.912 36.089 59.752 1.00 33.84 260 GLU A C 1
ATOM 2208 O O . GLU A 1 280 ? 49.998 35.848 58.968 1.00 29.29 260 GLU A O 1
ATOM 2214 N N . HIS A 1 281 ? 50.744 36.831 60.840 1.00 28.34 261 HIS A N 1
ATOM 2215 C CA . HIS A 1 281 ? 49.453 37.471 61.134 1.00 32.54 261 HIS A CA 1
ATOM 2216 C C . HIS A 1 281 ? 49.149 38.533 60.116 1.00 29.12 261 HIS A C 1
ATOM 2217 O O . HIS A 1 281 ? 48.037 38.621 59.626 1.00 30.60 261 HIS A O 1
ATOM 2224 N N . GLU A 1 282 ? 50.156 39.325 59.778 1.00 29.43 262 GLU A N 1
ATOM 2225 C CA . GLU A 1 282 ? 50.016 40.356 58.764 1.00 32.86 262 GLU A CA 1
ATOM 2226 C C . GLU A 1 282 ? 49.757 39.728 57.391 1.00 33.66 262 GLU A C 1
ATOM 2227 O O . GLU A 1 282 ? 49.030 40.283 56.575 1.00 33.44 262 GLU A O 1
ATOM 2233 N N . LYS A 1 283 ? 50.353 38.560 57.156 1.00 32.40 263 LYS A N 1
ATOM 2234 C CA . LYS A 1 283 ? 50.182 37.845 55.891 1.00 35.92 263 LYS A CA 1
ATOM 2235 C C . LYS A 1 283 ? 48.737 37.343 55.705 1.00 33.98 263 LYS A C 1
ATOM 2236 O O . LYS A 1 283 ? 48.222 37.321 54.583 1.00 32.97 263 LYS A O 1
ATOM 2242 N N . GLU A 1 284 ? 48.095 36.942 56.807 1.00 26.35 264 GLU A N 1
ATOM 2243 C CA . GLU A 1 284 ? 46.698 36.482 56.766 1.00 30.62 264 GLU A CA 1
ATOM 2244 C C . GLU A 1 284 ? 45.714 37.608 57.143 1.00 31.85 264 GLU A C 1
ATOM 2245 O O . GLU A 1 284 ? 44.584 37.342 57.558 1.00 29.84 264 GLU A O 1
ATOM 2251 N N . GLY A 1 285 ? 46.154 38.859 56.993 1.00 26.01 265 GLY A N 1
ATOM 2252 C CA . GLY A 1 285 ? 45.280 40.014 57.182 1.00 32.52 265 GLY A CA 1
ATOM 2253 C C . GLY A 1 285 ? 44.749 40.155 58.603 1.00 32.35 265 GLY A C 1
ATOM 2254 O O . GLY A 1 285 ? 43.672 40.712 58.813 1.00 26.59 265 GLY A O 1
ATOM 2255 N N . PHE A 1 286 ? 45.512 39.647 59.573 1.00 25.75 266 PHE A N 1
ATOM 2256 C CA . PHE A 1 286 ? 45.151 39.730 60.997 1.00 23.64 266 PHE A CA 1
ATOM 2257 C C . PHE A 1 286 ? 43.782 39.109 61.293 1.00 20.03 266 PHE A C 1
ATOM 2258 O O . PHE A 1 286 ? 43.092 39.544 62.204 1.00 23.28 266 PHE A O 1
ATOM 2266 N N . ARG A 1 287 ? 43.396 38.091 60.533 1.00 26.57 267 ARG A N 1
ATOM 2267 C CA . ARG A 1 287 ? 42.025 37.576 60.622 1.00 30.23 267 ARG A CA 1
ATOM 2268 C C . ARG A 1 287 ? 41.779 36.758 61.901 1.00 31.67 267 ARG A C 1
ATOM 2269 O O . ARG A 1 287 ? 40.658 36.665 62.366 1.00 26.61 267 ARG A O 1
ATOM 2277 N N . TRP A 1 288 ? 42.840 36.188 62.468 1.00 28.80 268 TRP A N 1
ATOM 2278 C CA . TRP A 1 288 ? 42.736 35.493 63.755 1.00 28.96 268 TRP A CA 1
ATOM 2279 C C . TRP A 1 288 ? 42.429 36.486 64.874 1.00 20.69 268 TRP A C 1
ATOM 2280 O O . TRP A 1 288 ? 41.568 36.238 65.713 1.00 27.52 268 TRP A O 1
ATOM 2291 N N . TRP A 1 289 ? 43.130 37.614 64.871 1.00 24.79 269 TRP A N 1
ATOM 2292 C CA . TRP A 1 289 ? 42.891 38.660 65.859 1.00 26.22 269 TRP A CA 1
ATOM 2293 C C . TRP A 1 289 ? 41.506 39.284 65.681 1.00 28.74 269 TRP A C 1
ATOM 2294 O O . TRP A 1 289 ? 40.832 39.599 66.654 1.00 28.21 269 TRP A O 1
ATOM 2305 N N . ILE A 1 290 ? 41.091 39.452 64.435 1.00 25.13 270 ILE A N 1
ATOM 2306 C CA . ILE A 1 290 ? 39.750 39.937 64.139 1.00 27.52 270 ILE A CA 1
ATOM 2307 C C . ILE A 1 290 ? 38.692 38.981 64.700 1.00 25.04 270 ILE A C 1
ATOM 2308 O O . ILE A 1 290 ? 37.712 39.414 65.290 1.00 27.85 270 ILE A O 1
ATOM 2313 N N . ARG A 1 291 ? 38.904 37.680 64.511 1.00 26.10 271 ARG A N 1
ATOM 2314 C CA . ARG A 1 291 ? 37.978 36.673 65.032 1.00 28.64 271 ARG A CA 1
ATOM 2315 C C . ARG A 1 291 ? 37.939 36.686 66.567 1.00 24.84 271 ARG A C 1
ATOM 2316 O O . ARG A 1 291 ? 36.886 36.486 67.163 1.00 25.93 271 ARG A O 1
ATOM 2324 N N . ARG A 1 292 ? 39.094 36.930 67.195 1.00 26.08 272 ARG A N 1
ATOM 2325 C CA . ARG A 1 292 ? 39.167 37.063 68.660 1.00 28.89 272 ARG A CA 1
ATOM 2326 C C . ARG A 1 292 ? 38.287 38.204 69.145 1.00 33.62 272 ARG A C 1
ATOM 2327 O O . ARG A 1 292 ? 37.579 38.075 70.140 1.00 28.43 272 ARG A O 1
ATOM 2335 N N . VAL A 1 293 ? 38.352 39.329 68.445 1.00 29.57 273 VAL A N 1
ATOM 2336 C CA . VAL A 1 293 ? 37.631 40.526 68.850 1.00 28.73 273 VAL A CA 1
ATOM 2337 C C . VAL A 1 293 ? 36.139 40.336 68.632 1.00 24.41 273 VAL A C 1
ATOM 2338 O O . VAL A 1 293 ? 35.344 40.602 69.520 1.00 28.33 273 VAL A O 1
ATOM 2342 N N . LEU A 1 294 ? 35.768 39.858 67.444 1.00 24.87 274 LEU A N 1
ATOM 2343 C CA . LEU A 1 294 ? 34.362 39.566 67.125 1.00 28.51 274 LEU A CA 1
ATOM 2344 C C . LEU A 1 294 ? 33.753 38.620 68.175 1.00 28.32 274 LEU A C 1
ATOM 2345 O O . LEU A 1 294 ? 32.662 38.864 68.683 1.00 28.60 274 LEU A O 1
ATOM 2350 N N . HIS A 1 295 ? 34.476 37.550 68.495 1.00 27.46 275 HIS A N 1
ATOM 2351 C CA . HIS A 1 295 ? 34.010 36.564 69.478 1.00 28.83 275 HIS A CA 1
ATOM 2352 C C . HIS A 1 295 ? 33.769 37.211 70.835 1.00 24.04 275 HIS A C 1
ATOM 2353 O O . HIS A 1 295 ? 32.716 37.036 71.441 1.00 26.38 275 HIS A O 1
ATOM 2360 N N . ASN A 1 296 ? 34.747 37.958 71.305 1.00 23.54 276 ASN A N 1
ATOM 2361 C CA . ASN A 1 296 ? 34.679 38.553 72.630 1.00 29.55 276 ASN A CA 1
ATOM 2362 C C . ASN A 1 296 ? 33.603 39.658 72.728 1.00 31.30 276 ASN A C 1
ATOM 2363 O O . ASN A 1 296 ? 33.078 39.922 73.807 1.00 26.53 276 ASN A O 1
ATOM 2368 N N . LEU A 1 297 ? 33.270 40.281 71.594 1.00 27.53 277 LEU A N 1
ATOM 2369 C CA . LEU A 1 297 ? 32.193 41.288 71.560 1.00 29.64 277 LEU A CA 1
ATOM 2370 C C . LEU A 1 297 ? 30.792 40.649 71.662 1.00 33.13 277 LEU A C 1
ATOM 2371 O O . LEU A 1 297 ? 29.811 41.348 71.887 1.00 31.49 277 LEU A O 1
ATOM 2376 N N . LYS A 1 298 ? 30.709 39.322 71.489 1.00 25.31 278 LYS A N 1
ATOM 2377 C CA . LYS A 1 298 ? 29.479 38.575 71.837 1.00 31.44 278 LYS A CA 1
ATOM 2378 C C . LYS A 1 298 ? 29.237 38.617 73.346 1.00 29.83 278 LYS A C 1
ATOM 2379 O O . LYS A 1 298 ? 28.090 38.556 73.808 1.00 29.25 278 LYS A O 1
ATOM 2385 N N . LEU A 1 299 ? 30.326 38.713 74.106 1.00 28.67 279 LEU A N 1
ATOM 2386 C CA . LEU A 1 299 ? 30.271 38.644 75.558 1.00 29.97 279 LEU A CA 1
ATOM 2387 C C . LEU A 1 299 ? 30.323 40.030 76.192 1.00 33.24 279 LEU A C 1
ATOM 2388 O O . LEU A 1 299 ? 29.597 40.308 77.145 1.00 28.18 279 LEU A O 1
ATOM 2393 N N . PHE A 1 300 ? 31.192 40.895 75.661 1.00 27.90 280 PHE A N 1
ATOM 2394 C CA . PHE A 1 300 ? 31.576 42.129 76.346 1.00 25.13 280 PHE A CA 1
ATOM 2395 C C . PHE A 1 300 ? 31.322 43.355 75.481 1.00 28.42 280 PHE A C 1
ATOM 2396 O O . PHE A 1 300 ? 31.223 43.259 74.261 1.00 25.09 280 PHE A O 1
ATOM 2404 N N . ASP A 1 301 ? 31.226 44.509 76.130 1.00 29.81 281 ASP A N 1
ATOM 2405 C CA . ASP A 1 301 ? 31.128 45.783 75.434 1.00 27.95 281 ASP A CA 1
ATOM 2406 C C . ASP A 1 301 ? 32.505 46.382 75.198 1.00 27.81 281 ASP A C 1
ATOM 2407 O O . ASP A 1 301 ? 32.777 46.943 74.132 1.00 31.22 281 ASP A O 1
ATOM 2412 N N . PHE A 1 302 ? 33.375 46.261 76.192 1.00 30.70 282 PHE A N 1
ATOM 2413 C CA . PHE A 1 302 ? 34.746 46.721 76.062 1.00 25.95 282 PHE A CA 1
ATOM 2414 C C . PHE A 1 302 ? 35.741 45.580 76.254 1.00 28.16 282 PHE A C 1
ATOM 2415 O O . PHE A 1 302 ? 35.508 44.650 77.036 1.00 29.82 282 PHE A O 1
ATOM 2423 N N . LEU A 1 303 ? 36.849 45.659 75.536 1.00 30.06 283 LEU A N 1
ATOM 2424 C CA . LEU A 1 303 ? 37.888 44.660 75.609 1.00 28.46 283 LEU A CA 1
ATOM 2425 C C . LEU A 1 303 ? 39.162 45.287 76.119 1.00 31.90 283 LEU A C 1
ATOM 2426 O O . LEU A 1 303 ? 39.794 46.083 75.426 1.00 33.99 283 LEU A O 1
ATOM 2431 N N . ARG A 1 304 ? 39.537 44.934 77.341 1.00 31.66 284 ARG A N 1
ATOM 2432 C CA . ARG A 1 304 ? 40.792 45.380 77.914 1.00 33.23 284 ARG A CA 1
ATOM 2433 C C . ARG A 1 304 ? 41.935 44.569 77.337 1.00 31.68 284 ARG A C 1
ATOM 2434 O O . ARG A 1 304 ? 41.959 43.345 77.455 1.00 35.90 284 ARG A O 1
ATOM 2442 N N . LEU A 1 305 ? 42.881 45.255 76.704 1.00 29.57 285 LEU A N 1
ATOM 2443 C CA . LEU A 1 305 ? 43.971 44.593 76.015 1.00 31.32 285 LEU A CA 1
ATOM 2444 C C . LEU A 1 305 ? 45.159 44.411 76.947 1.00 34.37 285 LEU A C 1
ATOM 2445 O O . LEU A 1 305 ? 45.970 45.333 77.152 1.00 30.26 285 LEU A O 1
ATOM 2450 N N . ASP A 1 306 ? 45.247 43.219 77.519 1.00 30.27 286 ASP A N 1
ATOM 2451 C CA . ASP A 1 306 ? 46.338 42.845 78.397 1.00 27.97 286 ASP A CA 1
ATOM 2452 C C . ASP A 1 306 ? 47.703 43.014 77.700 1.00 31.14 286 ASP A C 1
ATOM 2453 O O . ASP A 1 306 ? 47.877 42.618 76.556 1.00 32.92 286 ASP A O 1
ATOM 2458 N N . HIS A 1 307 ? 48.655 43.610 78.416 1.00 29.50 287 HIS A N 1
ATOM 2459 C CA . HIS A 1 307 ? 49.999 43.849 77.891 1.00 23.74 287 HIS A CA 1
ATOM 2460 C C . HIS A 1 307 ? 49.950 44.575 76.525 1.00 27.13 287 HIS A C 1
ATOM 2461 O O . HIS A 1 307 ? 50.565 44.131 75.543 1.00 31.09 287 HIS A O 1
ATOM 2468 N N . PHE A 1 308 ? 49.220 45.689 76.484 1.00 28.26 288 PHE A N 1
ATOM 2469 C CA . PHE A 1 308 ? 49.028 46.452 75.249 1.00 28.22 288 PHE A CA 1
ATOM 2470 C C . PHE A 1 308 ? 50.363 46.805 74.569 1.00 31.83 288 PHE A C 1
ATOM 2471 O O . PHE A 1 308 ? 50.448 46.843 73.357 1.00 27.24 288 PHE A O 1
ATOM 2479 N N . ARG A 1 309 ? 51.395 47.060 75.366 1.00 26.16 289 ARG A N 1
ATOM 2480 C CA . ARG A 1 309 ? 52.683 47.496 74.827 1.00 26.74 289 ARG A CA 1
ATOM 2481 C C . ARG A 1 309 ? 53.298 46.434 73.893 1.00 24.13 289 ARG A C 1
ATOM 2482 O O . ARG A 1 309 ? 54.140 46.748 73.053 1.00 27.32 289 ARG A O 1
ATOM 2490 N N . GLY A 1 310 ? 52.865 45.182 74.051 1.00 26.11 290 GLY A N 1
ATOM 2491 C CA . GLY A 1 310 ? 53.309 44.097 73.187 1.00 22.92 290 GLY A CA 1
ATOM 2492 C C . GLY A 1 310 ? 52.926 44.263 71.713 1.00 26.50 290 GLY A C 1
ATOM 2493 O O . GLY A 1 310 ? 53.512 43.624 70.845 1.00 26.96 290 GLY A O 1
ATOM 2494 N N . PHE A 1 311 ? 51.937 45.114 71.436 1.00 27.48 291 PHE A N 1
ATOM 2495 C CA . PHE A 1 311 ? 51.519 45.380 70.056 1.00 26.91 291 PHE A CA 1
ATOM 2496 C C . PHE A 1 311 ? 52.498 46.332 69.357 1.00 28.22 291 PHE A C 1
ATOM 2497 O O . PHE A 1 311 ? 52.546 46.393 68.132 1.00 28.51 291 PHE A O 1
ATOM 2505 N N . GLU A 1 312 ? 53.277 47.066 70.148 1.00 24.51 292 GLU A N 1
ATOM 2506 C CA . GLU A 1 312 ? 54.366 47.891 69.612 1.00 25.85 292 GLU A CA 1
ATOM 2507 C C . GLU A 1 312 ? 55.671 47.102 69.561 1.00 25.90 292 GLU A C 1
ATOM 2508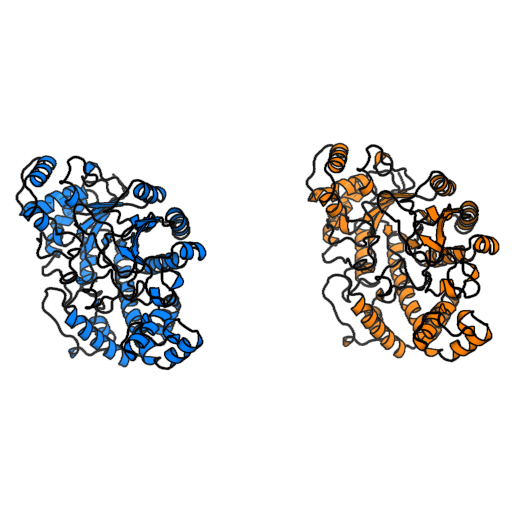 O O . GLU A 1 312 ? 56.363 47.102 68.552 1.00 25.49 292 GLU A O 1
ATOM 2514 N N . ALA A 1 313 ? 56.002 46.445 70.667 1.00 25.07 293 ALA A N 1
ATOM 2515 C CA . ALA A 1 313 ? 57.173 45.568 70.734 1.00 28.40 293 ALA A CA 1
ATOM 2516 C C . ALA A 1 313 ? 57.033 44.602 71.910 1.00 25.38 293 ALA A C 1
ATOM 2517 O O . ALA A 1 313 ? 56.504 44.963 72.958 1.00 25.94 293 ALA A O 1
ATOM 2519 N N . TYR A 1 314 ? 57.509 43.374 71.728 1.00 26.63 294 TYR A N 1
ATOM 2520 C CA . TYR A 1 314 ? 57.364 42.343 72.751 1.00 29.18 294 TYR A CA 1
ATOM 2521 C C . TYR A 1 314 ? 58.707 41.724 73.120 1.00 22.17 294 TYR A C 1
ATOM 2522 O O . TYR A 1 314 ? 59.621 41.646 72.295 1.00 28.02 294 TYR A O 1
ATOM 2531 N N . TRP A 1 315 ? 58.816 41.288 74.366 1.00 29.59 295 TRP A N 1
ATOM 2532 C CA . TRP A 1 315 ? 60.033 40.677 74.863 1.00 27.45 295 TRP A CA 1
ATOM 2533 C C . TRP A 1 315 ? 60.080 39.198 74.455 1.00 25.34 295 TRP A C 1
ATOM 2534 O O . TRP A 1 315 ? 59.168 38.426 74.759 1.00 30.09 295 TRP A O 1
ATOM 2545 N N . GLU A 1 316 ? 61.148 38.826 73.763 1.00 18.88 296 GLU A N 1
ATOM 2546 C CA . GLU A 1 316 ? 61.284 37.498 73.179 1.00 30.99 296 GLU A CA 1
ATOM 2547 C C . GLU A 1 316 ? 62.567 36.823 73.698 1.00 33.29 296 GLU A C 1
ATOM 2548 O O . GLU A 1 316 ? 63.660 37.331 73.490 1.00 36.95 296 GLU A O 1
ATOM 2554 N N . VAL A 1 317 ? 62.417 35.673 74.367 1.00 32.86 297 VAL A N 1
ATOM 2555 C CA . VAL A 1 317 ? 63.574 34.941 74.919 1.00 44.58 297 VAL A CA 1
ATOM 2556 C C . VAL A 1 317 ? 63.652 33.491 74.360 1.00 44.17 297 VAL A C 1
ATOM 2557 O O . VAL A 1 317 ? 62.640 32.823 74.217 1.00 34.47 297 VAL A O 1
ATOM 2561 N N . PRO A 1 318 ? 64.869 33.032 74.047 1.00 41.99 298 PRO A N 1
ATOM 2562 C CA . PRO A 1 318 ? 65.085 31.665 73.520 1.00 45.61 298 PRO A CA 1
ATOM 2563 C C . PRO A 1 318 ? 64.532 30.551 74.428 1.00 42.92 298 PRO A C 1
ATOM 2564 O O . PRO A 1 318 ? 64.720 30.587 75.656 1.00 39.27 298 PRO A O 1
ATOM 2568 N N . TYR A 1 319 ? 63.864 29.571 73.815 1.00 37.29 299 TYR A N 1
ATOM 2569 C CA . TYR A 1 319 ? 63.281 28.449 74.551 1.00 40.20 299 TYR A CA 1
ATOM 2570 C C . TYR A 1 319 ? 64.378 27.595 75.166 1.00 41.71 299 TYR A C 1
ATOM 2571 O O . TYR A 1 319 ? 65.414 27.347 74.536 1.00 33.90 299 TYR A O 1
ATOM 2580 N N . GLY A 1 320 ? 64.151 27.147 76.399 1.00 42.95 300 GLY A N 1
ATOM 2581 C CA . GLY A 1 320 ? 65.162 26.415 77.145 1.00 51.85 300 GLY A CA 1
ATOM 2582 C C . GLY A 1 320 ? 65.827 27.276 78.204 1.00 53.18 300 GLY A C 1
ATOM 2583 O O . GLY A 1 320 ? 66.445 26.759 79.135 1.00 54.96 300 GLY A O 1
ATOM 2584 N N . GLU A 1 321 ? 65.700 28.593 78.060 1.00 52.80 301 GLU A N 1
ATOM 2585 C CA . GLU A 1 321 ? 66.215 29.529 79.053 1.00 51.81 301 GLU A CA 1
ATOM 2586 C C . GLU A 1 321 ? 65.408 29.424 80.346 1.00 50.52 301 GLU A C 1
ATOM 2587 O O . GLU A 1 321 ? 64.191 29.253 80.314 1.00 47.45 301 GLU A O 1
ATOM 2593 N N . GLU A 1 322 ? 66.096 29.524 81.479 1.00 53.62 302 GLU A N 1
ATOM 2594 C CA . GLU A 1 322 ? 65.455 29.380 82.788 1.00 53.67 302 GLU A CA 1
ATOM 2595 C C . GLU A 1 322 ? 64.875 30.707 83.266 1.00 47.07 302 GLU A C 1
ATOM 2596 O O . GLU A 1 322 ? 63.912 30.731 84.030 1.00 47.21 302 GLU A O 1
ATOM 2602 N N . THR A 1 323 ? 65.474 31.811 82.816 1.00 49.45 303 THR A N 1
ATOM 2603 C CA . THR A 1 323 ? 64.980 33.154 83.142 1.00 50.47 303 THR A CA 1
ATOM 2604 C C . THR A 1 323 ? 64.761 33.979 81.869 1.00 45.64 303 THR A C 1
ATOM 2605 O O . THR A 1 323 ? 65.044 33.518 80.761 1.00 39.85 303 THR A O 1
ATOM 2609 N N . ALA A 1 324 ? 64.266 35.204 82.043 1.00 37.13 304 ALA A N 1
ATOM 2610 C CA . ALA A 1 324 ? 63.940 36.077 80.911 1.00 45.16 304 ALA A CA 1
ATOM 2611 C C . ALA A 1 324 ? 65.037 37.128 80.669 1.00 45.35 304 ALA A C 1
ATOM 2612 O O . ALA A 1 324 ? 64.809 38.124 79.989 1.00 37.22 304 ALA A O 1
ATOM 2614 N N . VAL A 1 325 ? 66.222 36.892 81.224 1.00 30.65 305 VAL A N 1
ATOM 2615 C CA . VAL A 1 325 ? 67.302 37.877 81.184 1.00 35.19 305 VAL A CA 1
ATOM 2616 C C . VAL A 1 325 ? 67.854 38.043 79.766 1.00 36.55 305 VAL A C 1
ATOM 2617 O O . VAL A 1 325 ? 68.118 39.161 79.323 1.00 40.03 305 VAL A O 1
ATOM 2621 N N . ASN A 1 326 ? 68.025 36.925 79.060 1.00 35.58 306 ASN A N 1
ATOM 2622 C CA . ASN A 1 326 ? 68.702 36.930 77.758 1.00 42.47 306 ASN A CA 1
ATOM 2623 C C . ASN A 1 326 ? 67.714 37.014 76.590 1.00 43.32 306 ASN A C 1
ATOM 2624 O O . ASN A 1 326 ? 67.821 36.266 75.618 1.00 41.56 306 ASN A O 1
ATOM 2629 N N . GLY A 1 327 ? 66.760 37.932 76.692 1.00 40.48 307 GLY A N 1
ATOM 2630 C CA . GLY A 1 327 ? 65.809 38.168 75.620 1.00 37.64 307 GLY A CA 1
ATOM 2631 C C . GLY A 1 327 ? 66.146 39.407 74.808 1.00 40.26 307 GLY A C 1
ATOM 2632 O O . GLY A 1 327 ? 67.255 39.939 74.892 1.00 31.17 307 GLY A O 1
ATOM 2633 N N . ARG A 1 328 ? 65.181 39.864 74.017 1.00 38.36 308 ARG A N 1
ATOM 2634 C CA . ARG A 1 328 ? 65.320 41.107 73.265 1.00 35.14 308 ARG A CA 1
ATOM 2635 C C . ARG A 1 328 ? 63.958 41.659 72.878 1.00 34.88 308 ARG A C 1
ATOM 2636 O O . ARG A 1 328 ? 62.984 40.924 72.788 1.00 23.93 308 ARG A O 1
ATOM 2644 N N . TRP A 1 329 ? 63.898 42.960 72.648 1.00 29.11 309 TRP A N 1
ATOM 2645 C CA . TRP A 1 329 ? 62.679 43.592 72.187 1.00 29.28 309 TRP A CA 1
ATOM 2646 C C . TRP A 1 329 ? 62.525 43.401 70.682 1.00 26.51 309 TRP A C 1
ATOM 2647 O O . TRP A 1 329 ? 63.424 43.720 69.912 1.00 31.94 309 TRP A O 1
ATOM 2658 N N . VAL A 1 330 ? 61.377 42.869 70.277 1.00 28.85 310 VAL A N 1
ATOM 2659 C CA . VAL A 1 330 ? 61.077 42.649 68.870 1.00 34.04 310 VAL A CA 1
ATOM 2660 C C . VAL A 1 330 ? 59.831 43.439 68.473 1.00 33.56 310 VAL A C 1
ATOM 2661 O O . VAL A 1 330 ? 58.774 43.301 69.093 1.00 31.47 310 VAL A O 1
ATOM 2665 N N . LYS A 1 331 ? 59.961 44.264 67.437 1.00 29.88 311 LYS A N 1
ATOM 2666 C CA . LYS A 1 331 ? 58.863 45.126 66.993 1.00 33.25 311 LYS A CA 1
ATOM 2667 C C . LYS A 1 331 ? 57.716 44.294 66.434 1.00 24.05 311 LYS A C 1
ATOM 2668 O O . LYS A 1 331 ? 57.934 43.358 65.673 1.00 28.38 311 LYS A O 1
ATOM 2674 N N . ALA A 1 332 ? 56.493 44.641 66.836 1.00 24.03 312 ALA A N 1
ATOM 2675 C CA . ALA A 1 332 ? 55.280 44.049 66.274 1.00 30.85 312 ALA A CA 1
ATOM 2676 C C . ALA A 1 332 ? 54.511 45.114 65.463 1.00 30.54 312 ALA A C 1
ATOM 2677 O O . ALA A 1 332 ? 54.696 46.304 65.674 1.00 26.82 312 ALA A O 1
ATOM 2679 N N . PRO A 1 333 ? 53.651 44.674 64.546 1.00 31.27 313 PRO A N 1
ATOM 2680 C CA . PRO A 1 333 ? 52.996 45.585 63.600 1.00 28.42 313 PRO A CA 1
ATOM 2681 C C . PRO A 1 333 ? 51.696 46.188 64.158 1.00 30.70 313 PRO A C 1
ATOM 2682 O O . PRO A 1 333 ? 50.632 45.991 63.584 1.00 29.59 313 PRO A O 1
ATOM 2686 N N . GLY A 1 334 ? 51.802 46.916 65.264 1.00 22.42 314 GLY A N 1
ATOM 2687 C CA . GLY A 1 334 ? 50.641 47.429 65.964 1.00 25.98 314 GLY A CA 1
ATOM 2688 C C . GLY A 1 334 ? 49.868 48.443 65.143 1.00 24.60 314 GLY A C 1
ATOM 2689 O O . GLY A 1 334 ? 48.637 48.446 65.152 1.00 24.25 314 GLY A O 1
ATOM 2690 N N . LYS A 1 335 ? 50.589 49.305 64.433 1.00 22.27 315 LYS A N 1
ATOM 2691 C CA . LYS A 1 335 ? 49.958 50.330 63.602 1.00 28.87 315 LYS A CA 1
ATOM 2692 C C . LYS A 1 335 ? 49.063 49.694 62.530 1.00 31.20 315 LYS A C 1
ATOM 2693 O O . LYS A 1 335 ? 47.934 50.122 62.320 1.00 27.78 315 LYS A O 1
ATOM 2699 N N . THR A 1 336 ? 49.578 48.665 61.864 1.00 26.56 316 THR A N 1
ATOM 2700 C CA . THR A 1 336 ? 48.825 47.977 60.812 1.00 28.30 316 THR A CA 1
ATOM 2701 C C . THR A 1 336 ? 47.659 47.180 61.390 1.00 27.71 316 THR A C 1
ATOM 2702 O O . THR A 1 336 ? 46.580 47.140 60.807 1.00 29.51 316 THR A O 1
ATOM 2706 N N . LEU A 1 337 ? 47.884 46.550 62.540 1.00 25.04 317 LEU A N 1
ATOM 2707 C CA . LEU A 1 337 ? 46.862 45.724 63.177 1.00 25.44 317 LEU A CA 1
ATOM 2708 C C . LEU A 1 337 ? 45.668 46.557 63.601 1.00 28.70 317 LEU A C 1
ATOM 2709 O O . LEU A 1 337 ? 44.527 46.185 63.362 1.00 26.75 317 LEU A O 1
ATOM 2714 N N . PHE A 1 338 ? 45.928 47.678 64.247 1.00 22.87 318 PHE A N 1
ATOM 2715 C CA . PHE A 1 338 ? 44.857 48.444 64.843 1.00 25.12 318 PHE A CA 1
ATOM 2716 C C . PHE A 1 338 ? 44.129 49.304 63.804 1.00 21.64 318 PHE A C 1
ATOM 2717 O O . PHE A 1 338 ? 42.964 49.619 63.977 1.00 28.31 318 PHE A O 1
ATOM 2725 N N . LYS A 1 339 ? 44.818 49.658 62.720 1.00 26.13 319 LYS A N 1
ATOM 2726 C CA . LYS A 1 339 ? 44.163 50.318 61.582 1.00 27.74 319 LYS A CA 1
ATOM 2727 C C . LYS A 1 339 ? 43.061 49.421 61.018 1.00 30.59 319 LYS A C 1
ATOM 2728 O O . LYS A 1 339 ? 41.960 49.887 60.714 1.00 26.01 319 LYS A O 1
ATOM 2734 N N . LYS A 1 340 ? 43.361 48.133 60.890 1.00 25.53 320 LYS A N 1
ATOM 2735 C CA . LYS A 1 340 ? 42.384 47.170 60.397 1.00 34.53 320 LYS A CA 1
ATOM 2736 C C . LYS A 1 340 ? 41.303 46.883 61.438 1.00 26.10 320 LYS A C 1
ATOM 2737 O O . LYS A 1 340 ? 40.130 46.803 61.103 1.00 25.33 320 LYS A O 1
ATOM 2743 N N . LEU A 1 341 ? 41.706 46.733 62.703 1.00 27.31 321 LEU A N 1
ATOM 2744 C CA . LEU A 1 341 ? 40.748 46.436 63.781 1.00 27.93 321 LEU A CA 1
ATOM 2745 C C . LEU A 1 341 ? 39.741 47.578 63.964 1.00 31.01 321 LEU A C 1
ATOM 2746 O O . LEU A 1 341 ? 38.563 47.335 64.197 1.00 28.67 321 LEU A O 1
ATOM 2751 N N . LEU A 1 342 ? 40.210 48.817 63.856 1.00 24.26 322 LEU A N 1
ATOM 2752 C CA . LEU A 1 342 ? 39.337 49.981 64.046 1.00 26.68 322 LEU A CA 1
ATOM 2753 C C . LEU A 1 342 ? 38.479 50.248 62.795 1.00 26.60 322 LEU A C 1
ATOM 2754 O O . LEU A 1 342 ? 37.495 50.961 62.861 1.00 25.97 322 LEU A O 1
ATOM 2759 N N . SER A 1 343 ? 38.870 49.670 61.663 1.00 25.03 323 SER A N 1
ATOM 2760 C CA . SER A 1 343 ? 38.039 49.706 60.465 1.00 24.58 323 SER A CA 1
ATOM 2761 C C . SER A 1 343 ? 36.894 48.703 60.584 1.00 24.86 323 SER A C 1
ATOM 2762 O O . SER A 1 343 ? 35.758 48.988 60.191 1.00 24.78 323 SER A O 1
ATOM 2765 N N . TYR A 1 344 ? 37.205 47.533 61.130 1.00 25.17 324 TYR A N 1
ATOM 2766 C CA . TYR A 1 344 ? 36.210 46.485 61.354 1.00 23.70 324 TYR A CA 1
ATOM 2767 C C . TYR A 1 344 ? 35.313 46.829 62.540 1.00 29.39 324 TYR A C 1
ATOM 2768 O O . TYR A 1 344 ? 34.122 46.483 62.552 1.00 24.82 324 TYR A O 1
ATOM 2777 N N . PHE A 1 345 ? 35.890 47.508 63.536 1.00 24.17 325 PHE A N 1
ATOM 2778 C CA . PHE A 1 345 ? 35.185 47.829 64.787 1.00 24.87 325 PHE A CA 1
ATOM 2779 C C . PHE A 1 345 ? 35.325 49.322 65.114 1.00 27.81 325 PHE A C 1
ATOM 2780 O O . PHE A 1 345 ? 35.974 49.692 66.101 1.00 26.69 325 PHE A O 1
ATOM 2788 N N . PRO A 1 346 ? 34.718 50.169 64.282 1.00 24.82 326 PRO A N 1
ATOM 2789 C CA . PRO A 1 346 ? 34.950 51.627 64.334 1.00 26.03 326 PRO A CA 1
ATOM 2790 C C . PRO A 1 346 ? 34.397 52.349 65.588 1.00 28.77 326 PRO A C 1
ATOM 2791 O O . PRO A 1 346 ? 34.771 53.494 65.825 1.00 34.99 326 PRO A O 1
ATOM 2795 N N . LYS A 1 347 ? 33.535 51.698 66.366 1.00 28.98 327 LYS A N 1
ATOM 2796 C CA . LYS A 1 347 ? 33.006 52.324 67.590 1.00 28.20 327 LYS A CA 1
ATOM 2797 C C . LYS A 1 347 ? 34.014 52.199 68.769 1.00 31.77 327 LYS A C 1
ATOM 2798 O O . LYS A 1 347 ? 33.810 52.771 69.840 1.00 46.78 327 LYS A O 1
ATOM 2804 N N . ASN A 1 348 ? 35.096 51.455 68.528 1.00 28.46 328 ASN A N 1
ATOM 2805 C CA . ASN A 1 348 ? 36.271 51.389 69.425 1.00 29.74 328 ASN A CA 1
ATOM 2806 C C . ASN A 1 348 ? 35.968 50.828 70.814 1.00 27.93 328 ASN A C 1
ATOM 2807 O O . ASN A 1 348 ? 35.741 51.578 71.768 1.00 29.21 328 ASN A O 1
ATOM 2812 N N . PRO A 1 349 ? 35.978 49.503 70.915 1.00 31.84 329 PRO A N 1
ATOM 2813 C CA . PRO A 1 349 ? 35.729 48.813 72.174 1.00 33.98 329 PRO A CA 1
ATOM 2814 C C . PRO A 1 349 ? 36.980 48.666 73.041 1.00 28.12 329 PRO A C 1
ATOM 2815 O O . PRO A 1 349 ? 36.894 48.095 74.119 1.00 31.85 329 PRO A O 1
ATOM 2819 N N . PHE A 1 350 ? 38.122 49.169 72.573 1.00 30.23 330 PHE A N 1
ATOM 2820 C CA . PHE A 1 350 ? 39.411 48.791 73.155 1.00 28.99 330 PHE A CA 1
ATOM 2821 C C . PHE A 1 350 ? 39.802 49.671 74.338 1.00 29.57 330 PHE A C 1
ATOM 2822 O O . PHE A 1 350 ? 39.605 50.893 74.322 1.00 25.78 330 PHE A O 1
ATOM 2830 N N . ILE A 1 351 ? 40.338 49.025 75.373 1.00 28.67 331 ILE A N 1
ATOM 2831 C CA . ILE A 1 351 ? 41.008 49.702 76.469 1.00 28.47 331 ILE A CA 1
ATOM 2832 C C . ILE A 1 351 ? 42.408 49.119 76.593 1.00 28.49 331 ILE A C 1
ATOM 2833 O O . ILE A 1 351 ? 42.582 47.912 76.536 1.00 31.63 331 ILE A O 1
ATOM 2838 N N . ALA A 1 352 ? 43.399 49.978 76.757 1.00 25.98 332 ALA A N 1
ATOM 2839 C CA . ALA A 1 352 ? 44.778 49.533 76.844 1.00 29.06 332 ALA A CA 1
ATOM 2840 C C . ALA A 1 352 ? 45.184 49.324 78.297 1.00 35.54 332 ALA A C 1
ATOM 2841 O O . ALA A 1 352 ? 45.072 50.237 79.114 1.00 35.55 332 ALA A O 1
ATOM 2843 N N . GLU A 1 353 ? 45.653 48.111 78.614 1.00 39.60 333 GLU A N 1
ATOM 2844 C CA . GLU A 1 353 ? 46.479 47.897 79.797 1.00 37.64 333 GLU A CA 1
ATOM 2845 C C . GLU A 1 353 ? 47.904 48.313 79.485 1.00 34.91 333 GLU A C 1
ATOM 2846 O O . GLU A 1 353 ? 48.713 47.511 78.981 1.00 31.31 333 GLU A O 1
ATOM 2852 N N . ASP A 1 354 ? 48.207 49.571 79.776 1.00 37.31 334 ASP A N 1
ATOM 2853 C CA . ASP A 1 354 ? 49.469 50.173 79.387 1.00 35.30 334 ASP A CA 1
ATOM 2854 C C . ASP A 1 354 ? 50.275 50.514 80.622 1.00 37.67 334 ASP A C 1
ATOM 2855 O O . ASP A 1 354 ? 50.927 51.550 80.688 1.00 42.35 334 ASP A O 1
ATOM 2860 N N . LEU A 1 355 ? 50.220 49.627 81.606 1.00 42.59 335 LEU A N 1
ATOM 2861 C CA . LEU A 1 355 ? 51.026 49.752 82.803 1.00 45.94 335 LEU A CA 1
ATOM 2862 C C . LEU A 1 355 ? 52.305 48.918 82.646 1.00 53.24 335 LEU A C 1
ATOM 2863 O O . LEU A 1 355 ? 52.251 47.748 82.256 1.00 61.72 335 LEU A O 1
ATOM 2868 N N . GLY A 1 356 ? 53.449 49.526 82.937 1.00 49.64 336 GLY A N 1
ATOM 2869 C CA . GLY A 1 356 ? 54.705 48.796 83.005 1.00 57.83 336 GLY A CA 1
ATOM 2870 C C . GLY A 1 356 ? 55.394 48.675 81.654 1.00 58.02 336 GLY A C 1
ATOM 2871 O O . GLY A 1 356 ? 54.770 48.299 80.652 1.00 56.41 336 GLY A O 1
ATOM 2872 N N . PHE A 1 357 ? 56.691 48.993 81.631 1.00 49.66 337 PHE A N 1
ATOM 2873 C CA . PHE A 1 357 ? 57.487 48.957 80.400 1.00 52.86 337 PHE A CA 1
ATOM 2874 C C . PHE A 1 357 ? 56.881 49.842 79.315 1.00 50.11 337 PHE A C 1
ATOM 2875 O O . PHE A 1 357 ? 56.855 49.470 78.145 1.00 53.37 337 PHE A O 1
ATOM 2883 N N . ILE A 1 358 ? 56.400 51.016 79.705 1.00 44.51 338 ILE A N 1
ATOM 2884 C CA . ILE A 1 358 ? 55.810 51.943 78.749 1.00 46.36 338 ILE A CA 1
ATOM 2885 C C . ILE A 1 358 ? 56.872 52.899 78.192 1.00 44.29 338 ILE A C 1
ATOM 2886 O O . ILE A 1 358 ? 57.659 53.474 78.940 1.00 36.56 338 ILE A O 1
ATOM 2891 N N . THR A 1 359 ? 56.892 53.040 76.869 1.00 40.66 339 THR A N 1
ATOM 2892 C CA . THR A 1 359 ? 57.697 54.065 76.207 1.00 32.99 339 THR A CA 1
ATOM 2893 C C . THR A 1 359 ? 56.791 55.019 75.436 1.00 33.33 339 THR A C 1
ATOM 2894 O O . THR A 1 359 ? 55.579 54.801 75.343 1.00 26.56 339 THR A O 1
ATOM 2898 N N . ASP A 1 360 ? 57.385 56.070 74.878 1.00 32.90 340 ASP A N 1
ATOM 2899 C CA . ASP A 1 360 ? 56.641 57.045 74.080 1.00 32.23 340 ASP A CA 1
ATOM 2900 C C . ASP A 1 360 ? 56.124 56.427 72.773 1.00 31.74 340 ASP A C 1
ATOM 2901 O O . ASP A 1 360 ? 55.098 56.838 72.259 1.00 28.28 340 ASP A O 1
ATOM 2906 N N . GLU A 1 361 ? 56.851 55.440 72.247 1.00 24.36 341 GLU A N 1
ATOM 2907 C CA . GLU A 1 361 ? 56.381 54.676 71.090 1.00 26.41 341 GLU A CA 1
ATOM 2908 C C . GLU A 1 361 ? 55.051 54.016 71.395 1.00 28.28 341 GLU A C 1
ATOM 2909 O O . GLU A 1 361 ? 54.146 54.028 70.567 1.00 27.31 341 GLU A O 1
ATOM 2915 N N . VAL A 1 362 ? 54.939 53.441 72.594 1.00 28.57 342 VAL A N 1
ATOM 2916 C CA . VAL A 1 362 ? 53.707 52.782 73.024 1.00 25.89 342 VAL A CA 1
ATOM 2917 C C . VAL A 1 362 ? 52.590 53.792 73.203 1.00 30.19 342 VAL A C 1
ATOM 2918 O O . VAL A 1 362 ? 51.467 53.560 72.768 1.00 28.55 342 VAL A O 1
ATOM 2922 N N . ARG A 1 363 ? 52.900 54.918 73.852 1.00 27.73 343 ARG A N 1
ATOM 2923 C CA . ARG A 1 363 ? 51.900 55.964 74.092 1.00 26.56 343 ARG A CA 1
ATOM 2924 C C . ARG A 1 363 ? 51.387 56.532 72.765 1.00 25.65 343 ARG A C 1
ATOM 2925 O O . ARG A 1 363 ? 50.210 56.815 72.625 1.00 26.09 343 ARG A O 1
ATOM 2933 N N . TYR A 1 364 ? 52.285 56.679 71.793 1.00 27.49 344 TYR A N 1
ATOM 2934 C CA . TYR A 1 364 ? 51.900 57.174 70.478 1.00 28.56 344 TYR A CA 1
ATOM 2935 C C . TYR A 1 364 ? 50.972 56.210 69.757 1.00 29.09 344 TYR A C 1
ATOM 2936 O O . TYR A 1 364 ? 50.030 56.630 69.121 1.00 24.51 344 TYR A O 1
ATOM 2945 N N . LEU A 1 365 ? 51.253 54.910 69.859 1.00 30.32 345 LEU A N 1
ATOM 2946 C CA . LEU A 1 365 ? 50.382 53.892 69.256 1.00 27.64 345 LEU A CA 1
ATOM 2947 C C . LEU A 1 365 ? 48.996 53.966 69.867 1.00 27.92 345 LEU A C 1
ATOM 2948 O O . LEU A 1 365 ? 48.004 53.999 69.160 1.00 27.00 345 LEU A O 1
ATOM 2953 N N . ARG A 1 366 ? 48.945 54.000 71.193 1.00 24.69 346 ARG A N 1
ATOM 2954 C CA . ARG A 1 366 ? 47.687 54.070 71.915 1.00 28.38 346 ARG A CA 1
ATOM 2955 C C . ARG A 1 366 ? 46.871 55.299 71.486 1.00 28.60 346 ARG A C 1
ATOM 2956 O O . ARG A 1 366 ? 45.702 55.187 71.167 1.00 27.36 346 ARG A O 1
ATOM 2964 N N . GLU A 1 367 ? 47.514 56.460 71.479 1.00 29.40 347 GLU A N 1
ATOM 2965 C CA . GLU A 1 367 ? 46.813 57.728 71.283 1.00 34.46 347 GLU A CA 1
ATOM 2966 C C . GLU A 1 367 ? 46.476 57.967 69.810 1.00 29.10 347 GLU A C 1
ATOM 2967 O O . GLU A 1 367 ? 45.554 58.706 69.493 1.00 33.70 347 GLU A O 1
ATOM 2973 N N . THR A 1 368 ? 47.229 57.334 68.916 1.00 31.32 348 THR A N 1
ATOM 2974 C CA . THR A 1 368 ? 46.950 57.421 67.487 1.00 32.80 348 THR A CA 1
ATOM 2975 C C . THR A 1 368 ? 45.564 56.844 67.180 1.00 30.89 348 THR A C 1
ATOM 2976 O O . THR A 1 368 ? 44.856 57.342 66.307 1.00 28.20 348 THR A O 1
ATOM 2980 N N . PHE A 1 369 ? 45.184 55.796 67.911 1.00 30.32 349 PHE A N 1
ATOM 2981 C CA . PHE A 1 369 ? 43.901 55.133 67.691 1.00 30.13 349 PHE A CA 1
ATOM 2982 C C . PHE A 1 369 ? 42.884 55.461 68.786 1.00 30.65 349 PHE A C 1
ATOM 2983 O O . PHE A 1 369 ? 41.845 54.804 68.893 1.00 30.06 349 PHE A O 1
ATOM 2991 N N . LYS A 1 370 ? 43.189 56.491 69.586 1.00 26.90 350 LYS A N 1
ATOM 2992 C CA . LYS A 1 370 ? 42.239 57.039 70.575 1.00 26.95 350 LYS A CA 1
ATOM 2993 C C . LYS A 1 370 ? 41.800 55.980 71.573 1.00 25.59 350 LYS A C 1
ATOM 2994 O O . LYS A 1 370 ? 40.701 56.027 72.093 1.00 29.54 350 LYS A O 1
ATOM 3000 N N . ILE A 1 371 ? 42.674 55.028 71.838 1.00 28.89 351 ILE A N 1
ATOM 3001 C CA . ILE A 1 371 ? 42.388 53.993 72.807 1.00 29.31 351 ILE A CA 1
ATOM 3002 C C . ILE A 1 371 ? 42.696 54.518 74.214 1.00 28.82 351 ILE A C 1
ATOM 3003 O O . ILE A 1 371 ? 43.811 54.963 74.477 1.00 28.68 351 ILE A O 1
ATOM 3008 N N . PRO A 1 372 ? 41.703 54.481 75.116 1.00 24.57 352 PRO A N 1
ATOM 3009 C CA . PRO A 1 372 ? 41.918 54.915 76.500 1.00 26.76 352 PRO A CA 1
ATOM 3010 C C . PRO A 1 372 ? 42.988 54.089 77.183 1.00 31.36 352 PRO A C 1
ATOM 3011 O O . PRO A 1 372 ? 43.013 52.867 77.024 1.00 30.07 352 PRO A O 1
ATOM 3015 N N . GLY A 1 373 ? 43.862 54.751 77.930 1.00 28.76 353 GLY A N 1
ATOM 3016 C CA . GLY A 1 373 ? 44.850 54.069 78.740 1.00 32.56 353 GLY A CA 1
ATOM 3017 C C . GLY A 1 373 ? 44.303 53.680 80.102 1.00 35.42 353 GLY A C 1
ATOM 3018 O O . GLY A 1 373 ? 43.118 53.866 80.389 1.00 36.77 353 GLY A O 1
ATOM 3019 N N . SER A 1 374 ? 45.174 53.135 80.937 1.00 27.99 354 SER A N 1
ATOM 3020 C CA . SER A 1 374 ? 44.827 52.788 82.308 1.00 33.05 354 SER A CA 1
ATOM 3021 C C . SER A 1 374 ? 45.648 53.645 83.283 1.00 28.61 354 SER A C 1
ATOM 3022 O O . SER A 1 374 ? 46.823 53.907 83.054 1.00 33.67 354 SER A O 1
ATOM 3025 N N . ARG A 1 375 ? 45.011 54.080 84.362 1.00 29.35 355 ARG A N 1
ATOM 3026 C CA . ARG A 1 375 ? 45.718 54.709 85.477 1.00 22.93 355 ARG A CA 1
ATOM 3027 C C . ARG A 1 375 ? 45.246 54.116 86.799 1.00 27.08 355 ARG A C 1
ATOM 3028 O O . ARG A 1 375 ? 44.107 53.690 86.927 1.00 27.17 355 ARG A O 1
ATOM 3036 N N . VAL A 1 376 ? 46.137 54.097 87.777 1.00 25.40 356 VAL A N 1
ATOM 3037 C CA . VAL A 1 376 ? 45.869 53.460 89.059 1.00 27.02 356 VAL A CA 1
ATOM 3038 C C . VAL A 1 376 ? 46.375 54.366 90.166 1.00 25.05 356 VAL A C 1
ATOM 3039 O O . VAL A 1 376 ? 47.556 54.674 90.227 1.00 21.84 356 VAL A O 1
ATOM 3043 N N . ILE A 1 377 ? 45.477 54.801 91.039 1.00 24.93 357 ILE A N 1
ATOM 3044 C CA . ILE A 1 377 ? 45.830 55.805 92.046 1.00 25.65 357 ILE A CA 1
ATOM 3045 C C . ILE A 1 377 ? 46.809 55.250 93.084 1.00 23.06 357 ILE A C 1
ATOM 3046 O O . ILE A 1 377 ? 47.508 56.009 93.756 1.00 23.66 357 ILE A O 1
ATOM 3051 N N . GLU A 1 378 ? 46.864 53.926 93.200 1.00 24.73 358 GLU A N 1
ATOM 3052 C CA . GLU A 1 378 ? 47.846 53.266 94.072 1.00 28.94 358 GLU A CA 1
ATOM 3053 C C . GLU A 1 378 ? 49.303 53.552 93.635 1.00 25.16 358 GLU A C 1
ATOM 3054 O O . GLU A 1 378 ? 50.224 53.479 94.445 1.00 30.02 358 GLU A O 1
ATOM 3060 N N . PHE A 1 379 ? 49.489 53.871 92.352 1.00 26.40 359 PHE A N 1
ATOM 3061 C CA . PHE A 1 379 ? 50.823 54.189 91.803 1.00 26.73 359 PHE A CA 1
ATOM 3062 C C . PHE A 1 379 ? 51.148 55.697 91.877 1.00 30.10 359 PHE A C 1
ATOM 3063 O O . PHE A 1 379 ? 52.170 56.135 91.361 1.00 31.02 359 PHE A O 1
ATOM 3071 N N . ALA A 1 380 ? 50.279 56.480 92.516 1.00 29.26 360 ALA A N 1
ATOM 3072 C CA . ALA A 1 380 ? 50.298 57.945 92.341 1.00 28.72 360 ALA A CA 1
ATOM 3073 C C . ALA A 1 380 ? 51.269 58.664 93.289 1.00 24.83 360 ALA A C 1
ATOM 3074 O O . ALA A 1 380 ? 51.607 59.830 93.070 1.00 24.43 360 ALA A O 1
ATOM 3076 N N . PHE A 1 381 ? 51.716 57.976 94.333 1.00 30.79 361 PHE A N 1
ATOM 3077 C CA . PHE A 1 381 ? 52.379 58.650 95.457 1.00 29.21 361 PHE A CA 1
ATOM 3078 C C . PHE A 1 381 ? 53.823 58.170 95.684 1.00 29.22 361 PHE A C 1
ATOM 3079 O O . PHE A 1 381 ? 54.387 58.359 96.767 1.00 27.74 361 PHE A O 1
ATOM 3087 N N . TYR A 1 382 ? 54.417 57.567 94.653 1.00 25.44 362 TYR A N 1
ATOM 3088 C CA . TYR A 1 382 ? 55.853 57.250 94.663 1.00 33.05 362 TYR A CA 1
ATOM 3089 C C . TYR A 1 382 ? 56.669 58.396 94.061 1.00 37.25 362 TYR A C 1
ATOM 3090 O O . TYR A 1 382 ? 57.881 58.454 94.229 1.00 37.03 362 TYR A O 1
ATOM 3099 N N . ASP A 1 383 ? 55.988 59.303 93.362 1.00 35.95 363 ASP A N 1
ATOM 3100 C CA . ASP A 1 383 ? 56.643 60.442 92.713 1.00 39.55 363 ASP A CA 1
ATOM 3101 C C . ASP A 1 383 ? 55.688 61.646 92.662 1.00 39.12 363 ASP A C 1
ATOM 3102 O O . ASP A 1 383 ? 54.476 61.482 92.488 1.00 44.73 363 ASP A O 1
ATOM 3107 N N . LYS A 1 384 ? 56.239 62.852 92.810 1.00 36.45 364 LYS A N 1
ATOM 3108 C CA . LYS A 1 384 ? 55.413 64.054 93.015 1.00 42.79 364 LYS A CA 1
ATOM 3109 C C . LYS A 1 384 ? 54.645 64.473 91.747 1.00 44.14 364 LYS A C 1
ATOM 3110 O O . LYS A 1 384 ? 53.627 65.171 91.835 1.00 39.49 364 LYS A O 1
ATOM 3116 N N . GLU A 1 385 ? 55.133 64.048 90.580 1.00 32.76 365 GLU A N 1
ATOM 3117 C CA . GLU A 1 385 ? 54.494 64.393 89.305 1.00 38.61 365 GLU A CA 1
ATOM 3118 C C . GLU A 1 385 ? 53.997 63.142 88.563 1.00 32.86 365 GLU A C 1
ATOM 3119 O O . GLU A 1 385 ? 53.913 63.129 87.334 1.00 32.68 365 GLU A O 1
ATOM 3125 N N . SER A 1 386 ? 53.664 62.100 89.320 1.00 25.70 366 SER A N 1
ATOM 3126 C CA . SER A 1 386 ? 53.166 60.853 88.739 1.00 23.53 366 SER A CA 1
ATOM 3127 C C . SER A 1 386 ? 51.971 61.108 87.825 1.00 29.59 366 SER A C 1
ATOM 3128 O O . SER A 1 386 ? 51.093 61.919 88.139 1.00 23.52 366 SER A O 1
ATOM 3131 N N . GLU A 1 387 ? 51.938 60.410 86.697 1.00 24.55 367 GLU A N 1
ATOM 3132 C CA . GLU A 1 387 ? 50.835 60.527 85.757 1.00 31.15 367 GLU A CA 1
ATOM 3133 C C . GLU A 1 387 ? 49.555 59.861 86.307 1.00 30.73 367 GLU A C 1
ATOM 3134 O O . GLU A 1 387 ? 48.487 59.973 85.712 1.00 29.65 367 GLU A O 1
ATOM 3140 N N . HIS A 1 388 ? 49.680 59.177 87.445 1.00 25.16 368 HIS A N 1
ATOM 3141 C CA . HIS A 1 388 ? 48.545 58.517 88.066 1.00 23.90 368 HIS A CA 1
ATOM 3142 C C . HIS A 1 388 ? 47.896 59.384 89.160 1.00 19.81 368 HIS A C 1
ATOM 3143 O O . HIS A 1 388 ? 46.908 58.981 89.772 1.00 22.11 368 HIS A O 1
ATOM 3150 N N . LEU A 1 389 ? 48.452 60.565 89.403 1.00 23.36 369 LEU A N 1
ATOM 3151 C CA . LEU A 1 389 ? 47.776 61.558 90.240 1.00 22.62 369 LEU A CA 1
ATOM 3152 C C . LEU A 1 389 ? 46.512 62.078 89.514 1.00 26.46 369 LEU A C 1
ATOM 3153 O O . LEU A 1 389 ? 46.527 62.288 88.303 1.00 23.90 369 LEU A O 1
ATOM 3158 N N . PRO A 1 390 ? 45.426 62.261 90.261 1.00 24.28 370 PRO A N 1
ATOM 3159 C CA . PRO A 1 390 ? 44.143 62.687 89.683 1.00 25.22 370 PRO A CA 1
ATOM 3160 C C . PRO A 1 390 ? 44.266 63.846 88.694 1.00 22.85 370 PRO A C 1
ATOM 3161 O O . PRO A 1 390 ? 43.672 63.795 87.618 1.00 26.49 370 PRO A O 1
ATOM 3165 N N . HIS A 1 391 ? 45.037 64.869 89.046 1.00 20.36 371 HIS A N 1
ATOM 3166 C CA . HIS A 1 391 ? 45.124 66.065 88.212 1.00 18.61 371 HIS A CA 1
ATOM 3167 C C . HIS A 1 391 ? 45.918 65.861 86.918 1.00 26.34 371 HIS A C 1
ATOM 3168 O O . HIS A 1 391 ? 45.946 66.746 86.060 1.00 22.62 371 HIS A O 1
ATOM 3175 N N . ASN A 1 392 ? 46.541 64.691 86.778 1.00 22.06 372 ASN A N 1
ATOM 3176 C CA . ASN A 1 392 ? 47.294 64.348 85.571 1.00 24.66 372 ASN A CA 1
ATOM 3177 C C . ASN A 1 392 ? 46.556 63.338 84.674 1.00 26.02 372 ASN A C 1
ATOM 3178 O O . ASN A 1 392 ? 47.031 63.006 83.595 1.00 23.38 372 ASN A O 1
ATOM 3183 N N . VAL A 1 393 ? 45.394 62.859 85.130 1.00 22.58 373 VAL A N 1
ATOM 3184 C CA . VAL A 1 393 ? 44.630 61.870 84.373 1.00 25.35 373 VAL A CA 1
ATOM 3185 C C . VAL A 1 393 ? 43.672 62.564 83.394 1.00 28.80 373 VAL A C 1
ATOM 3186 O O . VAL A 1 393 ? 42.710 63.230 83.806 1.00 31.79 373 VAL A O 1
ATOM 3190 N N . GLU A 1 394 ? 43.947 62.400 82.101 1.00 29.20 374 GLU A N 1
ATOM 3191 C CA . GLU A 1 394 ? 43.136 62.999 81.041 1.00 30.39 374 GLU A CA 1
ATOM 3192 C C . GLU A 1 394 ? 41.821 62.246 80.894 1.00 26.34 374 GLU A C 1
ATOM 3193 O O . GLU A 1 394 ? 41.643 61.171 81.465 1.00 30.10 374 GLU A O 1
ATOM 3199 N N . GLU A 1 395 ? 40.909 62.812 80.111 1.00 29.09 375 GLU A N 1
ATOM 3200 C CA . GLU A 1 395 ? 39.544 62.277 79.983 1.00 27.87 375 GLU A CA 1
ATOM 3201 C C . GLU A 1 395 ? 39.540 60.859 79.426 1.00 26.17 375 GLU A C 1
ATOM 3202 O O . GLU A 1 395 ? 38.809 59.987 79.925 1.00 25.73 375 GLU A O 1
ATOM 3208 N N . ASN A 1 396 ? 40.343 60.622 78.389 1.00 29.43 376 ASN A N 1
ATOM 3209 C CA . ASN A 1 396 ? 40.349 59.326 77.717 1.00 31.78 376 ASN A CA 1
ATOM 3210 C C . ASN A 1 396 ? 41.203 58.309 78.471 1.00 30.21 376 ASN A C 1
ATOM 3211 O O . ASN A 1 396 ? 42.278 57.903 78.010 1.00 28.67 376 ASN A O 1
ATOM 3216 N N . ASN A 1 397 ? 40.710 57.904 79.633 1.00 28.59 377 ASN A N 1
ATOM 3217 C CA . ASN A 1 397 ? 41.401 56.951 80.486 1.00 26.02 377 ASN A CA 1
ATOM 3218 C C . ASN A 1 397 ? 40.402 56.184 81.321 1.00 25.37 377 ASN A C 1
ATOM 3219 O O . ASN A 1 397 ? 39.305 56.681 81.615 1.00 28.69 377 ASN A O 1
ATOM 3224 N N . VAL A 1 398 ? 40.779 54.973 81.697 1.00 27.69 378 VAL A N 1
ATOM 3225 C CA . VAL A 1 398 ? 40.128 54.256 82.772 1.00 28.21 378 VAL A CA 1
ATOM 3226 C C . VAL A 1 398 ? 40.992 54.380 84.043 1.00 27.16 378 VAL A C 1
ATOM 3227 O O . VAL A 1 398 ? 42.159 54.026 84.034 1.00 28.84 378 VAL A O 1
ATOM 3231 N N . TYR A 1 399 ? 40.397 54.892 85.118 1.00 30.35 379 TYR A N 1
ATOM 3232 C CA . TYR A 1 399 ? 41.131 55.215 86.360 1.00 27.16 379 TYR A CA 1
ATOM 3233 C C . TYR A 1 399 ? 40.698 54.253 87.463 1.00 27.84 379 TYR A C 1
ATOM 3234 O O . TYR A 1 399 ? 39.543 54.270 87.887 1.00 28.68 379 TYR A O 1
ATOM 3243 N N . TYR A 1 400 ? 41.632 53.424 87.920 1.00 28.05 380 TYR A N 1
ATOM 3244 C CA . TYR A 1 400 ? 41.357 52.409 88.944 1.00 27.11 380 TYR A CA 1
ATOM 3245 C C . TYR A 1 400 ? 41.827 52.889 90.308 1.00 29.35 380 TYR A C 1
ATOM 3246 O O . TYR A 1 400 ? 42.802 53.622 90.406 1.00 30.05 380 TYR A O 1
ATOM 3255 N N . THR A 1 401 ? 41.136 52.462 91.365 1.00 27.73 381 THR A N 1
ATOM 3256 C CA . THR A 1 401 ? 41.694 52.550 92.711 1.00 28.02 381 THR A CA 1
ATOM 3257 C C . THR A 1 401 ? 42.841 51.569 92.823 1.00 29.17 381 THR A C 1
ATOM 3258 O O . THR A 1 401 ? 43.955 51.933 93.193 1.00 28.77 381 THR A O 1
ATOM 3262 N N . SER A 1 402 ? 42.557 50.317 92.495 1.00 31.42 382 SER A N 1
ATOM 3263 C CA . SER A 1 402 ? 43.584 49.295 92.382 1.00 28.83 382 SER A CA 1
ATOM 3264 C C . SER A 1 402 ? 43.101 48.196 91.436 1.00 32.32 382 SER A C 1
ATOM 3265 O O . SER A 1 402 ? 41.960 48.231 90.959 1.00 31.37 382 SER A O 1
ATOM 3268 N N . THR A 1 403 ? 43.969 47.236 91.148 1.00 32.71 383 THR A N 1
ATOM 3269 C CA . THR A 1 403 ? 43.617 46.138 90.244 1.00 32.79 383 THR A CA 1
ATOM 3270 C C . THR A 1 403 ? 43.860 44.798 90.891 1.00 32.84 383 THR A C 1
ATOM 3271 O O . THR A 1 403 ? 44.369 44.709 92.006 1.00 28.34 383 THR A O 1
ATOM 3275 N N . HIS A 1 404 ? 43.503 43.754 90.170 1.00 25.93 384 HIS A N 1
ATOM 3276 C CA . HIS A 1 404 ? 43.616 42.405 90.660 1.00 30.48 384 HIS A CA 1
ATOM 3277 C C . HIS A 1 404 ? 45.080 41.923 90.800 1.00 25.42 384 HIS A C 1
ATOM 3278 O O . HIS A 1 404 ? 45.343 40.930 91.464 1.00 28.27 384 HIS A O 1
ATOM 3285 N N . ASP A 1 405 ? 46.013 42.635 90.171 1.00 30.71 385 ASP A N 1
ATOM 3286 C CA . ASP A 1 405 ? 47.450 42.319 90.303 1.00 27.97 385 ASP A CA 1
ATOM 3287 C C . ASP A 1 405 ? 48.078 43.025 91.515 1.00 31.99 385 ASP A C 1
ATOM 3288 O O . ASP A 1 405 ? 49.255 42.860 91.789 1.00 29.53 385 ASP A O 1
ATOM 3293 N N . LEU A 1 406 ? 47.277 43.808 92.223 1.00 30.12 386 LEU A N 1
ATOM 3294 C CA . LEU A 1 406 ? 47.778 44.682 93.273 1.00 28.09 386 LEU A CA 1
ATOM 3295 C C . LEU A 1 406 ? 47.110 44.340 94.580 1.00 29.82 386 LEU A C 1
ATOM 3296 O O . LEU A 1 406 ? 46.020 43.774 94.595 1.00 33.15 386 LEU A O 1
ATOM 3301 N N . PRO A 1 407 ? 47.743 44.703 95.687 1.00 30.46 387 PRO A N 1
ATOM 3302 C CA . PRO A 1 407 ? 47.058 44.687 96.975 1.00 29.66 387 PRO A CA 1
ATOM 3303 C C . PRO A 1 407 ? 45.931 45.707 96.959 1.00 33.16 387 PRO A C 1
ATOM 3304 O O . PRO A 1 407 ? 46.076 46.747 96.318 1.00 31.09 387 PRO A O 1
ATOM 3308 N N . PRO A 1 408 ? 44.817 45.417 97.619 1.00 31.28 388 PRO A N 1
ATOM 3309 C CA . PRO A 1 408 ? 43.780 46.427 97.816 1.00 29.05 388 PRO A CA 1
ATOM 3310 C C . PRO A 1 408 ? 44.350 47.634 98.541 1.00 27.46 388 PRO A C 1
ATOM 3311 O O . PRO A 1 408 ? 45.319 47.494 99.292 1.00 27.60 388 PRO A O 1
ATOM 3315 N N . ILE A 1 409 ? 43.764 48.802 98.308 1.00 27.60 389 ILE A N 1
ATOM 3316 C CA . ILE A 1 409 ? 44.299 50.068 98.824 1.00 27.13 389 ILE A CA 1
ATOM 3317 C C . ILE A 1 409 ? 44.657 50.008 100.316 1.00 27.34 389 ILE A C 1
ATOM 3318 O O . ILE A 1 409 ? 45.681 50.548 100.733 1.00 26.70 389 ILE A O 1
ATOM 3323 N N . ARG A 1 410 ? 43.815 49.357 101.114 1.00 30.27 390 ARG A N 1
ATOM 3324 C CA . ARG A 1 410 ? 44.011 49.337 102.568 1.00 30.10 390 ARG A CA 1
ATOM 3325 C C . ARG A 1 410 ? 45.262 48.543 102.952 1.00 26.57 390 ARG A C 1
ATOM 3326 O O . ARG A 1 410 ? 45.969 48.912 103.880 1.00 22.12 390 ARG A O 1
ATOM 3334 N N . GLY A 1 411 ? 45.519 47.448 102.234 1.00 27.15 391 GLY A N 1
ATOM 3335 C CA . GLY A 1 411 ? 46.706 46.634 102.467 1.00 30.61 391 GLY A CA 1
ATOM 3336 C C . GLY A 1 411 ? 47.965 47.271 101.897 1.00 25.81 391 GLY A C 1
ATOM 3337 O O . GLY A 1 411 ? 49.047 47.146 102.459 1.00 30.58 391 GLY A O 1
ATOM 3338 N N . TRP A 1 412 ? 47.810 47.949 100.770 1.00 25.72 392 TRP A N 1
ATOM 3339 C CA . TRP A 1 412 ? 48.882 48.738 100.180 1.00 22.93 392 TRP A CA 1
ATOM 3340 C C . TRP A 1 412 ? 49.318 49.843 101.145 1.00 27.55 392 TRP A C 1
ATOM 3341 O O . TRP A 1 412 ? 50.518 50.084 101.336 1.00 25.12 392 TRP A O 1
ATOM 3352 N N . PHE A 1 413 ? 48.345 50.500 101.765 1.00 25.84 393 PHE A N 1
ATOM 3353 C CA . PHE A 1 413 ? 48.637 51.586 102.685 1.00 30.06 393 PHE A CA 1
ATOM 3354 C C . PHE A 1 413 ? 49.345 51.078 103.924 1.00 25.52 393 PHE A C 1
ATOM 3355 O O . PHE A 1 413 ? 50.209 51.759 104.474 1.00 27.78 393 PHE A O 1
ATOM 3363 N N . GLU A 1 414 ? 48.978 49.877 104.369 1.00 26.85 394 GLU A N 1
ATOM 3364 C CA . GLU A 1 414 ? 49.579 49.288 105.565 1.00 28.08 394 GLU A CA 1
ATOM 3365 C C . GLU A 1 414 ? 51.097 49.195 105.413 1.00 26.96 394 GLU A C 1
ATOM 3366 O O . GLU A 1 414 ? 51.833 49.455 106.354 1.00 25.42 394 GLU A O 1
ATOM 3372 N N . ASN A 1 415 ? 51.550 48.823 104.213 1.00 33.04 395 ASN A N 1
ATOM 3373 C CA . ASN A 1 415 ? 52.977 48.584 103.957 1.00 33.63 395 ASN A CA 1
ATOM 3374 C C . ASN A 1 415 ? 53.644 49.750 103.221 1.00 33.58 395 ASN A C 1
ATOM 3375 O O . ASN A 1 415 ? 54.777 49.635 102.767 1.00 27.24 395 ASN A O 1
ATOM 3380 N N . LEU A 1 416 ? 52.934 50.867 103.101 1.00 30.70 396 LEU A N 1
ATOM 3381 C CA . LEU A 1 416 ? 53.445 52.017 102.362 1.00 28.35 396 LEU A CA 1
ATOM 3382 C C . LEU A 1 416 ? 54.544 52.725 103.161 1.00 26.89 396 LEU A C 1
ATOM 3383 O O . LEU A 1 416 ? 54.383 52.988 104.354 1.00 24.24 396 LEU A O 1
ATOM 3388 N N . GLY A 1 417 ? 55.662 53.025 102.495 1.00 28.56 397 GLY A N 1
ATOM 3389 C CA . GLY A 1 417 ? 56.805 53.657 103.154 1.00 26.02 397 GLY A CA 1
ATOM 3390 C C . GLY A 1 417 ? 56.495 55.079 103.599 1.00 30.19 397 GLY A C 1
ATOM 3391 O O . GLY A 1 417 ? 55.576 55.712 103.081 1.00 32.29 397 GLY A O 1
ATOM 3392 N N . GLU A 1 418 ? 57.267 55.578 104.560 1.00 24.89 398 GLU A N 1
ATOM 3393 C CA . GLU A 1 418 ? 56.984 56.874 105.193 1.00 35.50 398 GLU A CA 1
ATOM 3394 C C . GLU A 1 418 ? 56.959 58.026 104.174 1.00 35.87 398 GLU A C 1
ATOM 3395 O O . GLU A 1 418 ? 56.172 58.962 104.309 1.00 29.38 398 GLU A O 1
ATOM 3401 N N . GLU A 1 419 ? 57.821 57.949 103.163 1.00 29.76 399 GLU A N 1
ATOM 3402 C CA . GLU A 1 419 ? 57.966 59.038 102.195 1.00 30.47 399 GLU A CA 1
ATOM 3403 C C . GLU A 1 419 ? 56.759 59.115 101.266 1.00 31.78 399 GLU A C 1
ATOM 3404 O O . GLU A 1 419 ? 56.292 60.200 100.935 1.00 28.66 399 GLU A O 1
ATOM 3410 N N . SER A 1 420 ? 56.262 57.958 100.848 1.00 25.10 400 SER A N 1
ATOM 3411 C CA . SER A 1 420 ? 55.094 57.895 99.987 1.00 28.53 400 SER A CA 1
ATOM 3412 C C . SER A 1 420 ? 53.820 58.257 100.762 1.00 27.74 400 SER A C 1
ATOM 3413 O O . SER A 1 420 ? 52.896 58.839 100.208 1.00 28.57 400 SER A O 1
ATOM 3416 N N . ARG A 1 421 ? 53.792 57.907 102.048 1.00 24.24 401 ARG A N 1
ATOM 3417 C CA . ARG A 1 421 ? 52.716 58.329 102.943 1.00 25.27 401 ARG A CA 1
ATOM 3418 C C . ARG A 1 421 ? 52.667 59.856 103.039 1.00 27.33 401 ARG A C 1
ATOM 3419 O O . ARG A 1 421 ? 51.596 60.450 103.026 1.00 25.30 401 ARG A O 1
ATOM 3427 N N . LYS A 1 422 ? 53.839 60.479 103.139 1.00 21.87 402 LYS A N 1
ATOM 3428 C CA . LYS A 1 422 ? 53.933 61.934 103.252 1.00 27.33 402 LYS A CA 1
ATOM 3429 C C . LYS A 1 422 ? 53.338 62.604 102.021 1.00 29.07 402 LYS A C 1
ATOM 3430 O O . LYS A 1 422 ? 52.589 63.569 102.131 1.00 24.15 402 LYS A O 1
ATOM 3436 N N . ARG A 1 423 ? 53.679 62.077 100.851 1.00 21.60 403 ARG A N 1
ATOM 3437 C CA . ARG A 1 423 ? 53.175 62.595 99.591 1.00 27.92 403 ARG A CA 1
ATOM 3438 C C . ARG A 1 423 ? 51.646 62.470 99.512 1.00 28.50 403 ARG A C 1
ATOM 3439 O O . ARG A 1 423 ? 50.966 63.360 98.999 1.00 24.51 403 ARG A O 1
ATOM 3447 N N . LEU A 1 424 ? 51.121 61.358 100.018 1.00 25.65 404 LEU A N 1
ATOM 3448 C CA . LEU A 1 424 ? 49.682 61.102 100.006 1.00 25.78 404 LEU A CA 1
ATOM 3449 C C . LEU A 1 424 ? 48.961 62.103 100.910 1.00 21.52 404 LEU A C 1
ATOM 3450 O O . LEU A 1 424 ? 47.974 62.727 100.502 1.00 21.63 404 LEU A O 1
ATOM 3455 N N . PHE A 1 425 ? 49.466 62.254 102.133 1.00 20.87 405 PHE A N 1
ATOM 3456 C CA . PHE A 1 425 ? 48.881 63.169 103.109 1.00 24.10 405 PHE A CA 1
ATOM 3457 C C . PHE A 1 425 ? 48.914 64.610 102.603 1.00 29.47 405 PHE A C 1
ATOM 3458 O O . PHE A 1 425 ? 47.969 65.364 102.801 1.00 20.58 405 PHE A O 1
ATOM 3466 N N . GLU A 1 426 ? 50.016 64.985 101.957 1.00 23.24 406 GLU A N 1
ATOM 3467 C CA . GLU A 1 426 ? 50.184 66.349 101.456 1.00 25.64 406 GLU A CA 1
ATOM 3468 C C . GLU A 1 426 ? 49.243 66.616 100.272 1.00 18.68 406 GLU A C 1
ATOM 3469 O O . GLU A 1 426 ? 48.794 67.743 100.069 1.00 24.09 406 GLU A O 1
ATOM 3475 N N . TYR A 1 427 ? 48.947 65.576 99.503 1.00 16.64 407 TYR A N 1
ATOM 3476 C CA . TYR A 1 427 ? 48.021 65.707 98.382 1.00 20.96 407 TYR A CA 1
ATOM 3477 C C . TYR A 1 427 ? 46.595 65.947 98.889 1.00 28.05 407 TYR A C 1
ATOM 3478 O O . TYR A 1 427 ? 45.845 66.733 98.306 1.00 21.87 407 TYR A O 1
ATOM 3487 N N . LEU A 1 428 ? 46.236 65.270 99.986 1.00 26.34 408 LEU A N 1
ATOM 3488 C CA . LEU A 1 428 ? 44.908 65.418 100.601 1.00 26.38 408 LEU A CA 1
ATOM 3489 C C . LEU A 1 428 ? 44.835 66.665 101.455 1.00 21.39 408 LEU A C 1
ATOM 3490 O O . LEU A 1 428 ? 43.754 67.176 101.725 1.00 33.87 408 LEU A O 1
ATOM 3495 N N . GLY A 1 429 ? 45.995 67.156 101.878 1.00 22.53 409 GLY A N 1
ATOM 3496 C CA . GLY A 1 429 ? 46.066 68.318 102.732 1.00 26.36 409 GLY A CA 1
ATOM 3497 C C . GLY A 1 429 ? 45.965 67.976 104.206 1.00 23.92 409 GLY A C 1
ATOM 3498 O O . GLY A 1 429 ? 45.910 68.865 105.045 1.00 20.11 409 GLY A O 1
ATOM 3499 N N . ARG A 1 430 ? 45.939 66.686 104.524 1.00 24.19 410 ARG A N 1
ATOM 3500 C CA . ARG A 1 430 ? 45.893 66.252 105.920 1.00 28.59 410 ARG A CA 1
ATOM 3501 C C . ARG A 1 430 ? 46.338 64.803 106.088 1.00 24.72 410 ARG A C 1
ATOM 3502 O O . ARG A 1 430 ? 46.316 64.013 105.139 1.00 20.44 410 ARG A O 1
ATOM 3510 N N . GLU A 1 431 ? 46.746 64.464 107.305 1.00 23.72 411 GLU A N 1
ATOM 3511 C CA . GLU A 1 431 ? 46.960 63.076 107.689 1.00 28.40 411 GLU A CA 1
ATOM 3512 C C . GLU A 1 431 ? 45.614 62.393 107.901 1.00 30.49 411 GLU A C 1
ATOM 3513 O O . GLU A 1 431 ? 44.706 62.973 108.502 1.00 32.91 411 GLU A O 1
ATOM 3519 N N . ILE A 1 432 ? 45.482 61.164 107.403 1.00 24.07 412 ILE A N 1
ATOM 3520 C CA . ILE A 1 432 ? 44.248 60.398 107.598 1.00 33.86 412 ILE A CA 1
ATOM 3521 C C . ILE A 1 432 ? 44.527 59.005 108.157 1.00 32.24 412 ILE A C 1
ATOM 3522 O O . ILE A 1 432 ? 45.573 58.413 107.891 1.00 31.17 412 ILE A O 1
ATOM 3527 N N . LYS A 1 433 ? 43.579 58.492 108.934 1.00 32.16 413 LYS A N 1
ATOM 3528 C CA . LYS A 1 433 ? 43.717 57.182 109.559 1.00 32.71 413 LYS A CA 1
ATOM 3529 C C . LYS A 1 433 ? 43.599 56.094 108.506 1.00 28.31 413 LYS A C 1
ATOM 3530 O O . LYS A 1 433 ? 42.942 56.279 107.480 1.00 22.75 413 LYS A O 1
ATOM 3536 N N . GLU A 1 434 ? 44.241 54.958 108.759 1.00 22.54 414 GLU A N 1
ATOM 3537 C CA . GLU A 1 434 ? 44.408 53.931 107.732 1.00 25.58 414 GLU A CA 1
ATOM 3538 C C . GLU A 1 434 ? 43.054 53.375 107.233 1.00 30.57 414 GLU A C 1
ATOM 3539 O O . GLU A 1 434 ? 42.932 52.971 106.082 1.00 28.20 414 GLU A O 1
ATOM 3545 N N . GLU A 1 435 ? 42.045 53.376 108.103 1.00 27.58 415 GLU A N 1
ATOM 3546 C CA . GLU A 1 435 ? 40.726 52.835 107.745 1.00 28.27 415 GLU A CA 1
ATOM 3547 C C . GLU A 1 435 ? 39.909 53.809 106.871 1.00 25.59 415 GLU A C 1
ATOM 3548 O O . GLU A 1 435 ? 38.908 53.421 106.285 1.00 28.26 415 GLU A O 1
ATOM 3554 N N . LYS A 1 436 ? 40.352 55.067 106.792 1.00 27.81 416 LYS A N 1
ATOM 3555 C CA . LYS A 1 436 ? 39.654 56.089 105.990 1.00 22.82 416 LYS A CA 1
ATOM 3556 C C . LYS A 1 436 ? 40.307 56.300 104.615 1.00 26.74 416 LYS A C 1
ATOM 3557 O O . LYS A 1 436 ? 39.801 57.066 103.799 1.00 28.15 416 LYS A O 1
ATOM 3563 N N . VAL A 1 437 ? 41.425 55.613 104.367 1.00 25.09 417 VAL A N 1
ATOM 3564 C CA . VAL A 1 437 ? 42.212 55.829 103.147 1.00 23.56 417 VAL A CA 1
ATOM 3565 C C . VAL A 1 437 ? 41.433 55.441 101.896 1.00 29.08 417 VAL A C 1
ATOM 3566 O O . VAL A 1 437 ? 41.473 56.148 100.894 1.00 25.64 417 VAL A O 1
ATOM 3570 N N . ASN A 1 438 ? 40.729 54.314 101.957 1.00 22.08 418 ASN A N 1
ATOM 3571 C CA . ASN A 1 438 ? 39.938 53.841 100.818 1.00 24.20 418 ASN A CA 1
ATOM 3572 C C . ASN A 1 438 ? 38.948 54.892 100.348 1.00 26.78 418 ASN A C 1
ATOM 3573 O O . ASN A 1 438 ? 38.849 55.170 99.168 1.00 29.12 418 ASN A O 1
ATOM 3578 N N . GLU A 1 439 ? 38.219 55.473 101.289 1.00 26.95 419 GLU A N 1
ATOM 3579 C CA . GLU A 1 439 ? 37.221 56.486 100.969 1.00 29.68 419 GLU A CA 1
ATOM 3580 C C . GLU A 1 439 ? 37.871 57.702 100.304 1.00 28.48 419 GLU A C 1
ATOM 3581 O O . GLU A 1 439 ? 37.353 58.232 99.325 1.00 26.35 419 GLU A O 1
ATOM 3587 N N . GLU A 1 440 ? 39.007 58.137 100.848 1.00 26.25 420 GLU A N 1
ATOM 3588 C CA . GLU A 1 440 ? 39.689 59.334 100.353 1.00 23.71 420 GLU A CA 1
ATOM 3589 C C . GLU A 1 440 ? 40.176 59.136 98.925 1.00 27.33 420 GLU A C 1
ATOM 3590 O O . GLU A 1 440 ? 40.112 60.060 98.101 1.00 24.92 420 GLU A O 1
ATOM 3596 N N . LEU A 1 441 ? 40.653 57.931 98.626 1.00 23.09 421 LEU A N 1
ATOM 3597 C CA . LEU A 1 441 ? 41.218 57.639 97.315 1.00 23.76 421 LEU A CA 1
ATOM 3598 C C . LEU A 1 441 ? 40.134 57.337 96.306 1.00 26.40 421 LEU A C 1
ATOM 3599 O O . LEU A 1 441 ? 40.299 57.598 95.122 1.00 26.63 421 LEU A O 1
ATOM 3604 N N . ILE A 1 442 ? 39.018 56.783 96.773 1.00 24.84 422 ILE A N 1
ATOM 3605 C CA . ILE A 1 442 ? 37.842 56.631 95.928 1.00 28.28 422 ILE A CA 1
ATOM 3606 C C . ILE A 1 442 ? 37.359 58.008 95.456 1.00 22.31 422 ILE A C 1
ATOM 3607 O O . ILE A 1 442 ? 37.080 58.199 94.283 1.00 24.63 422 ILE A O 1
ATOM 3612 N N . ARG A 1 443 ? 37.276 58.960 96.384 1.00 24.27 423 ARG A N 1
ATOM 3613 C CA . ARG A 1 443 ? 36.880 60.335 96.048 1.00 19.85 423 ARG A CA 1
ATOM 3614 C C . ARG A 1 443 ? 37.808 60.949 94.998 1.00 26.11 423 ARG A C 1
ATOM 3615 O O . ARG A 1 443 ? 37.349 61.603 94.075 1.00 23.94 423 ARG A O 1
ATOM 3623 N N . LEU A 1 444 ? 39.118 60.729 95.154 1.00 22.49 424 LEU A N 1
ATOM 3624 C CA . LEU A 1 444 ? 40.117 61.272 94.218 1.00 28.28 424 LEU A CA 1
ATOM 3625 C C . LEU A 1 444 ? 39.924 60.687 92.807 1.00 29.02 424 LEU A C 1
ATOM 3626 O O . LEU A 1 444 ? 40.039 61.395 91.804 1.00 26.87 424 LEU A O 1
ATOM 3631 N N . VAL A 1 445 ? 39.637 59.399 92.743 1.00 24.76 425 VAL A N 1
ATOM 3632 C CA . VAL A 1 445 ? 39.396 58.743 91.476 1.00 22.69 425 VAL A CA 1
ATOM 3633 C C . VAL A 1 445 ? 38.085 59.270 90.833 1.00 26.37 425 VAL A C 1
ATOM 3634 O O . VAL A 1 445 ? 38.038 59.538 89.635 1.00 24.34 425 VAL A O 1
ATOM 3638 N N . LEU A 1 446 ? 37.044 59.427 91.649 1.00 25.64 426 LEU A N 1
ATOM 3639 C CA . LEU A 1 446 ? 35.733 59.845 91.155 1.00 24.41 426 LEU A CA 1
ATOM 3640 C C . LEU A 1 446 ? 35.723 61.312 90.707 1.00 24.47 426 LEU A C 1
ATOM 3641 O O . LEU A 1 446 ? 35.037 61.664 89.752 1.00 25.99 426 LEU A O 1
ATOM 3646 N N . ILE A 1 447 ? 36.482 62.161 91.403 1.00 21.42 427 ILE A N 1
ATOM 3647 C CA . ILE A 1 447 ? 36.509 63.599 91.103 1.00 21.01 427 ILE A CA 1
ATOM 3648 C C . ILE A 1 447 ? 37.317 63.898 89.831 1.00 19.93 427 ILE A C 1
ATOM 3649 O O . ILE A 1 447 ? 37.195 64.975 89.254 1.00 22.70 427 ILE A O 1
ATOM 3654 N N . SER A 1 448 ? 38.141 62.941 89.414 1.00 20.52 428 SER A N 1
ATOM 3655 C CA . SER A 1 448 ? 38.968 63.100 88.217 1.00 24.78 428 SER A CA 1
ATOM 3656 C C . SER A 1 448 ? 38.102 63.255 86.983 1.00 26.33 428 SER A C 1
ATOM 3657 O O . SER A 1 448 ? 36.896 63.022 87.028 1.00 24.95 428 SER A O 1
ATOM 3660 N N . ARG A 1 449 ? 38.721 63.643 85.878 1.00 24.91 429 ARG A N 1
ATOM 3661 C CA . ARG A 1 449 ? 38.008 63.782 84.614 1.00 25.66 429 ARG A CA 1
ATOM 3662 C C . ARG A 1 449 ? 38.094 62.521 83.761 1.00 22.82 429 ARG A C 1
ATOM 3663 O O . ARG A 1 449 ? 37.554 62.480 82.667 1.00 26.27 429 ARG A O 1
ATOM 3671 N N . ALA A 1 450 ? 38.771 61.488 84.266 1.00 23.21 430 ALA A N 1
ATOM 3672 C CA . ALA A 1 450 ? 38.763 60.175 83.583 1.00 24.98 430 ALA A CA 1
ATOM 3673 C C . ALA A 1 450 ? 37.328 59.784 83.265 1.00 31.24 430 ALA A C 1
ATOM 3674 O O . ALA A 1 450 ? 36.462 59.839 84.136 1.00 27.89 430 ALA A O 1
ATOM 3676 N N . LYS A 1 451 ? 37.071 59.389 82.020 1.00 28.80 431 LYS A N 1
ATOM 3677 C CA . LYS A 1 451 ? 35.704 59.093 81.598 1.00 31.94 431 LYS A CA 1
ATOM 3678 C C . LYS A 1 451 ? 35.151 57.839 82.295 1.00 29.42 431 LYS A C 1
ATOM 3679 O O . LYS A 1 451 ? 33.976 57.774 82.597 1.00 26.09 431 LYS A O 1
ATOM 3685 N N . PHE A 1 452 ? 36.020 56.854 82.545 1.00 26.41 432 PHE A N 1
ATOM 3686 C CA . PHE A 1 452 ? 35.640 55.654 83.334 1.00 24.08 432 PHE A CA 1
ATOM 3687 C C . PHE A 1 452 ? 36.428 55.620 84.646 1.00 28.10 432 PHE A C 1
ATOM 3688 O O . PHE A 1 452 ? 37.652 55.629 84.634 1.00 28.64 432 PHE A O 1
ATOM 3696 N N . ALA A 1 453 ? 35.712 55.571 85.767 1.00 23.48 433 ALA A N 1
ATOM 3697 C CA . ALA A 1 453 ? 36.324 55.367 87.074 1.00 23.46 433 ALA A CA 1
ATOM 3698 C C . ALA A 1 453 ? 35.907 54.011 87.618 1.00 30.86 433 ALA A C 1
ATOM 3699 O O . ALA A 1 453 ? 34.722 53.729 87.739 1.00 27.44 433 ALA A O 1
ATOM 3701 N N . ILE A 1 454 ? 36.887 53.170 87.943 1.00 26.62 434 ILE A N 1
ATOM 3702 C CA . ILE A 1 454 ? 36.611 51.798 88.372 1.00 27.96 434 ILE A CA 1
ATOM 3703 C C . ILE A 1 454 ? 37.173 51.549 89.758 1.00 31.38 434 ILE A C 1
ATOM 3704 O O . ILE A 1 454 ? 38.353 51.779 90.009 1.00 32.39 434 ILE A O 1
ATOM 3709 N N . ILE A 1 455 ? 36.313 51.084 90.659 1.00 28.54 435 ILE A N 1
ATOM 3710 C CA . ILE A 1 455 ? 36.718 50.711 92.014 1.00 26.64 435 ILE A CA 1
ATOM 3711 C C . ILE A 1 455 ? 36.817 49.191 92.106 1.00 28.70 435 ILE A C 1
ATOM 3712 O O . ILE A 1 455 ? 35.866 48.494 91.793 1.00 25.51 435 ILE A O 1
ATOM 3717 N N . GLN A 1 456 ? 37.964 48.678 92.549 1.00 27.98 436 GLN A N 1
ATOM 3718 C CA . GLN A 1 456 ? 38.057 47.259 92.876 1.00 27.56 436 GLN A CA 1
ATOM 3719 C C . GLN A 1 456 ? 37.166 46.957 94.076 1.00 30.16 436 GLN A C 1
ATOM 3720 O O . GLN A 1 456 ? 37.128 47.720 95.033 1.00 28.29 436 GLN A O 1
ATOM 3726 N N . MET A 1 457 ? 36.447 45.844 94.011 1.00 25.96 437 MET A N 1
ATOM 3727 C CA . MET A 1 457 ? 35.428 45.533 95.011 1.00 27.30 437 MET A CA 1
ATOM 3728 C C . MET A 1 457 ? 36.033 45.519 96.411 1.00 30.14 437 MET A C 1
ATOM 3729 O O . MET A 1 457 ? 35.414 45.980 97.358 1.00 25.18 437 MET A O 1
ATOM 3734 N N . GLN A 1 458 ? 37.257 44.997 96.524 1.00 30.68 438 GLN A N 1
ATOM 3735 C CA . GLN A 1 458 ? 37.949 44.898 97.818 1.00 24.33 438 GLN A CA 1
ATOM 3736 C C . GLN A 1 458 ? 38.140 46.272 98.466 1.00 28.66 438 GLN A C 1
ATOM 3737 O O . GLN A 1 458 ? 38.154 46.391 99.695 1.00 30.35 438 GLN A O 1
ATOM 3743 N N . ASP A 1 459 ? 38.304 47.302 97.638 1.00 26.37 439 ASP A N 1
ATOM 3744 C CA . ASP A 1 459 ? 38.443 48.677 98.130 1.00 28.53 439 ASP A CA 1
ATOM 3745 C C . ASP A 1 459 ? 37.105 49.218 98.635 1.00 27.39 439 ASP A C 1
ATOM 3746 O O . ASP A 1 459 ? 37.046 49.897 99.663 1.00 27.94 439 ASP A O 1
ATOM 3751 N N . LEU A 1 460 ? 36.037 48.912 97.906 1.00 27.26 440 LEU A N 1
ATOM 3752 C CA . LEU A 1 460 ? 34.684 49.261 98.337 1.00 27.69 440 LEU A CA 1
ATOM 3753 C C . LEU A 1 460 ? 34.389 48.663 99.713 1.00 26.56 440 LEU A C 1
ATOM 3754 O O . LEU A 1 460 ? 33.719 49.285 100.542 1.00 22.35 440 LEU A O 1
ATOM 3759 N N . LEU A 1 461 ? 34.899 47.454 99.948 1.00 24.80 441 LEU A N 1
ATOM 3760 C CA . LEU A 1 461 ? 34.637 46.729 101.191 1.00 25.80 441 LEU A CA 1
ATOM 3761 C C . LEU A 1 461 ? 35.704 47.013 102.250 1.00 24.37 441 LEU A C 1
ATOM 3762 O O . LEU A 1 461 ? 35.647 46.476 103.363 1.00 23.40 441 LEU A O 1
ATOM 3767 N N . ASN A 1 462 ? 36.678 47.852 101.901 1.00 26.58 442 ASN A N 1
ATOM 3768 C CA . ASN A 1 462 ? 37.723 48.271 102.849 1.00 29.14 442 ASN A CA 1
ATOM 3769 C C . ASN A 1 462 ? 38.527 47.072 103.397 1.00 27.57 442 ASN A C 1
ATOM 3770 O O . ASN A 1 462 ? 38.731 46.943 104.610 1.00 26.44 442 ASN A O 1
ATOM 3775 N N . LEU A 1 463 ? 38.985 46.210 102.488 1.00 27.13 443 LEU A N 1
ATOM 3776 C CA . LEU A 1 463 ? 39.702 44.987 102.863 1.00 31.67 443 LEU A CA 1
ATOM 3777 C C . LEU A 1 463 ? 41.200 45.146 102.639 1.00 28.41 443 LEU A C 1
ATOM 3778 O O . LEU A 1 463 ? 41.631 45.959 101.821 1.00 31.35 443 LEU A O 1
ATOM 3783 N N . GLY A 1 464 ? 41.988 44.357 103.365 1.00 29.91 444 GLY A N 1
ATOM 3784 C CA . GLY A 1 464 ? 43.440 44.499 103.362 1.00 33.53 444 GLY A CA 1
ATOM 3785 C C . GLY A 1 464 ? 44.141 43.497 102.451 1.00 32.07 444 GLY A C 1
ATOM 3786 O O . GLY A 1 464 ? 43.562 43.013 101.478 1.00 28.49 444 GLY A O 1
ATOM 3787 N N . ASN A 1 465 ? 45.394 43.193 102.780 1.00 27.60 445 ASN A N 1
ATOM 3788 C CA . ASN A 1 465 ? 46.243 42.329 101.952 1.00 32.40 445 ASN A CA 1
ATOM 3789 C C . ASN A 1 465 ? 45.706 40.901 101.831 1.00 30.50 445 ASN A C 1
ATOM 3790 O O . ASN A 1 465 ? 46.017 40.196 100.874 1.00 28.40 445 ASN A O 1
ATOM 3795 N N . GLU A 1 466 ? 44.911 40.481 102.813 1.00 27.09 446 GLU A N 1
ATOM 3796 C CA . GLU A 1 466 ? 44.329 39.138 102.814 1.00 28.36 446 GLU A CA 1
ATOM 3797 C C . GLU A 1 466 ? 43.358 38.926 101.633 1.00 30.73 446 GLU A C 1
ATOM 3798 O O . GLU A 1 466 ? 43.118 37.794 101.220 1.00 28.08 446 GLU A O 1
ATOM 3804 N N . ALA A 1 467 ? 42.815 40.023 101.099 1.00 25.34 447 ALA A N 1
ATOM 3805 C CA . ALA A 1 467 ? 41.824 39.950 100.016 1.00 25.24 447 ALA A CA 1
ATOM 3806 C C . ALA A 1 467 ? 42.455 40.216 98.638 1.00 29.75 447 ALA A C 1
ATOM 3807 O O . ALA A 1 467 ? 41.749 40.439 97.661 1.00 30.25 447 ALA A O 1
ATOM 3809 N N . ARG A 1 468 ? 43.781 40.186 98.572 1.00 30.71 448 ARG A N 1
ATOM 3810 C CA . ARG A 1 468 ? 44.485 40.363 97.304 1.00 29.72 448 ARG A CA 1
ATOM 3811 C C . ARG A 1 468 ? 44.148 39.217 96.337 1.00 25.54 448 ARG A C 1
ATOM 3812 O O . ARG A 1 468 ? 44.243 38.045 96.692 1.00 26.52 448 ARG A O 1
ATOM 3820 N N . MET A 1 469 ? 43.758 39.568 95.125 1.00 25.30 449 MET A N 1
ATOM 3821 C CA . MET A 1 469 ? 43.348 38.580 94.142 1.00 29.54 449 MET A CA 1
ATOM 3822 C C . MET A 1 469 ? 44.562 37.827 93.592 1.00 28.48 449 MET A C 1
ATOM 3823 O O . MET A 1 469 ? 44.594 36.603 93.607 1.00 34.18 449 MET A O 1
ATOM 3828 N N . ASN A 1 470 ? 45.563 38.567 93.115 1.00 30.35 450 ASN A N 1
ATOM 3829 C CA . ASN A 1 470 ? 46.757 37.946 92.509 1.00 29.90 450 ASN A CA 1
ATOM 3830 C C . ASN A 1 470 ? 48.055 38.638 92.902 1.00 31.53 450 ASN A C 1
ATOM 3831 O O . ASN A 1 470 ? 48.117 39.868 93.004 1.00 29.02 450 ASN A O 1
ATOM 3836 N N . TYR A 1 471 ? 49.092 37.825 93.111 1.00 30.84 451 TYR A N 1
ATOM 3837 C CA . TYR A 1 471 ? 50.437 38.302 93.391 1.00 37.50 451 TYR A CA 1
ATOM 3838 C C . TYR A 1 471 ? 51.358 37.869 92.237 1.00 33.38 451 TYR A C 1
ATOM 3839 O O . TYR A 1 471 ? 51.799 36.726 92.192 1.00 34.74 451 TYR A O 1
ATOM 3848 N N . PRO A 1 472 ? 51.631 38.779 91.302 1.00 38.18 452 PRO A N 1
ATOM 3849 C CA . PRO A 1 472 ? 52.447 38.449 90.125 1.00 44.54 452 PRO A CA 1
ATOM 3850 C C . PRO A 1 472 ? 53.815 37.897 90.510 1.00 50.06 452 PRO A C 1
ATOM 3851 O O . PRO A 1 472 ? 54.428 38.380 91.468 1.00 44.64 452 PRO A O 1
ATOM 3855 N N . GLY A 1 473 ? 54.282 36.894 89.772 1.00 55.05 453 GLY A N 1
ATOM 3856 C CA . GLY A 1 473 ? 55.516 36.207 90.106 1.00 58.21 453 GLY A CA 1
ATOM 3857 C C . GLY A 1 473 ? 55.260 34.900 90.836 1.00 59.35 453 GLY A C 1
ATOM 3858 O O . GLY A 1 473 ? 55.853 33.871 90.506 1.00 63.75 453 GLY A O 1
ATOM 3859 N N . ARG A 1 474 ? 54.375 34.942 91.834 1.00 54.93 454 ARG A N 1
ATOM 3860 C CA . ARG A 1 474 ? 54.011 33.742 92.589 1.00 52.51 454 ARG A CA 1
ATOM 3861 C C . ARG A 1 474 ? 53.041 32.877 91.780 1.00 54.05 454 ARG A C 1
ATOM 3862 O O . ARG A 1 474 ? 52.034 33.366 91.288 1.00 48.18 454 ARG A O 1
ATOM 3870 N N . PRO A 1 475 ? 53.357 31.590 91.648 1.00 58.64 455 PRO A N 1
ATOM 3871 C CA . PRO A 1 475 ? 52.594 30.690 90.775 1.00 58.13 455 PRO A CA 1
ATOM 3872 C C . PRO A 1 475 ? 51.240 30.264 91.365 1.00 54.65 455 PRO A C 1
ATOM 3873 O O . PRO A 1 475 ? 50.282 30.091 90.612 1.00 57.13 455 PRO A O 1
ATOM 3877 N N . PHE A 1 476 ? 51.172 30.104 92.691 1.00 47.75 456 PHE A N 1
ATOM 3878 C CA . PHE A 1 476 ? 50.015 29.462 93.339 1.00 51.69 456 PHE A CA 1
ATOM 3879 C C . PHE A 1 476 ? 49.441 30.325 94.470 1.00 48.86 456 PHE A C 1
ATOM 3880 O O . PHE A 1 476 ? 50.123 31.196 95.007 1.00 46.99 456 PHE A O 1
ATOM 3888 N N . GLY A 1 477 ? 48.177 30.070 94.821 1.00 42.14 457 GLY A N 1
ATOM 3889 C CA . GLY A 1 477 ? 47.515 30.773 95.917 1.00 38.91 457 GLY A CA 1
ATOM 3890 C C . GLY A 1 477 ? 46.589 31.882 95.439 1.00 36.43 457 GLY A C 1
ATOM 3891 O O . GLY A 1 477 ? 45.870 32.490 96.234 1.00 35.27 457 GLY A O 1
ATOM 3892 N N . ASN A 1 478 ? 46.601 32.138 94.138 1.00 27.23 458 ASN A N 1
ATOM 3893 C CA . ASN A 1 478 ? 45.945 33.313 93.581 1.00 29.05 458 ASN A CA 1
ATOM 3894 C C . ASN A 1 478 ? 44.532 33.018 93.098 1.00 26.07 458 ASN A C 1
ATOM 3895 O O . ASN A 1 478 ? 44.137 31.856 92.968 1.00 24.79 458 ASN A O 1
ATOM 3900 N N . TRP A 1 479 ? 43.776 34.090 92.836 1.00 26.46 459 TRP A N 1
ATOM 3901 C CA . TRP A 1 479 ? 42.466 34.007 92.180 1.00 27.86 459 TRP A CA 1
ATOM 3902 C C . TRP A 1 479 ? 41.414 33.378 93.075 1.00 26.13 459 TRP A C 1
ATOM 3903 O O . TRP A 1 479 ? 40.379 32.904 92.594 1.00 30.59 459 TRP A O 1
ATOM 3914 N N . ARG A 1 480 ? 41.665 33.388 94.378 1.00 28.50 460 ARG A N 1
ATOM 3915 C CA . ARG A 1 480 ? 40.836 32.660 95.310 1.00 28.90 460 ARG A CA 1
ATOM 3916 C C . ARG A 1 480 ? 39.863 33.569 96.091 1.00 26.21 460 ARG A C 1
ATOM 3917 O O . ARG A 1 480 ? 38.895 33.082 96.659 1.00 24.95 460 ARG A O 1
ATOM 3925 N N . TRP A 1 481 ? 40.118 34.879 96.116 1.00 24.80 461 TRP A N 1
ATOM 3926 C CA . TRP A 1 481 ? 39.324 35.769 96.975 1.00 26.72 461 TRP A CA 1
ATOM 3927 C C . TRP A 1 481 ? 37.868 35.786 96.561 1.00 26.68 461 TRP A C 1
ATOM 3928 O O . TRP A 1 481 ? 37.552 35.876 95.380 1.00 24.17 461 TRP A O 1
ATOM 3939 N N . ARG A 1 482 ? 36.981 35.716 97.549 1.00 20.67 462 ARG A N 1
ATOM 3940 C CA . ARG A 1 482 ? 35.549 35.875 97.319 1.00 27.97 462 ARG A CA 1
ATOM 3941 C C . ARG A 1 482 ? 34.946 36.832 98.331 1.00 28.75 462 ARG A C 1
ATOM 3942 O O . ARG A 1 482 ? 35.439 36.961 99.458 1.00 25.50 462 ARG A O 1
ATOM 3950 N N . ILE A 1 483 ? 33.876 37.497 97.928 1.00 24.54 463 ILE A N 1
ATOM 3951 C CA . ILE A 1 483 ? 33.022 38.225 98.854 1.00 23.74 463 ILE A CA 1
ATOM 3952 C C . ILE A 1 483 ? 32.464 37.269 99.894 1.00 20.98 463 ILE A C 1
ATOM 3953 O O . ILE A 1 483 ? 31.934 36.210 99.548 1.00 23.79 463 ILE A O 1
ATOM 3958 N N . LYS A 1 484 ? 32.588 37.647 101.173 1.00 25.94 464 LYS A N 1
ATOM 3959 C CA . LYS A 1 484 ? 32.067 36.841 102.285 1.00 36.88 464 LYS A CA 1
ATOM 3960 C C . LYS A 1 484 ? 31.001 37.607 103.097 1.00 41.94 464 LYS A C 1
ATOM 3961 O O . LYS A 1 484 ? 30.372 37.042 103.992 1.00 49.01 464 LYS A O 1
ATOM 3967 N N . GLU A 1 485 ? 30.813 38.888 102.779 1.00 37.04 465 GLU A N 1
ATOM 3968 C CA . GLU A 1 485 ? 29.946 39.766 103.574 1.00 36.57 465 GLU A CA 1
ATOM 3969 C C . GLU A 1 485 ? 28.803 40.314 102.717 1.00 34.68 465 GLU A C 1
ATOM 3970 O O . GLU A 1 485 ? 28.818 40.183 101.497 1.00 26.18 465 GLU A O 1
ATOM 3976 N N . ASP A 1 486 ? 27.816 40.929 103.369 1.00 31.66 466 ASP A N 1
ATOM 3977 C CA . ASP A 1 486 ? 26.721 41.599 102.659 1.00 32.84 466 ASP A CA 1
ATOM 3978 C C . ASP A 1 486 ? 27.186 42.956 102.129 1.00 28.78 466 ASP A C 1
ATOM 3979 O O . ASP A 1 486 ? 27.150 43.959 102.841 1.00 33.62 466 ASP A O 1
ATOM 3984 N N . TYR A 1 487 ? 27.617 42.973 100.871 1.00 29.61 467 TYR A N 1
ATOM 3985 C CA . TYR A 1 487 ? 28.193 44.171 100.262 1.00 31.44 467 TYR A CA 1
ATOM 3986 C C . TYR A 1 487 ? 27.139 45.241 99.939 1.00 27.91 467 TYR A C 1
ATOM 3987 O O . TYR A 1 487 ? 27.490 46.378 99.638 1.00 29.79 467 TYR A O 1
ATOM 3996 N N . THR A 1 488 ? 25.855 44.874 99.998 1.00 28.38 468 THR A N 1
ATOM 3997 C CA . THR A 1 488 ? 24.772 45.817 99.639 1.00 27.91 468 THR A CA 1
ATOM 3998 C C . THR A 1 488 ? 24.519 46.853 100.741 1.00 30.67 468 THR A C 1
ATOM 3999 O O . THR A 1 488 ? 23.815 47.838 100.520 1.00 35.01 468 THR A O 1
ATOM 4003 N N . GLN A 1 489 ? 25.094 46.626 101.924 1.00 33.64 469 GLN A N 1
ATOM 4004 C CA . GLN A 1 489 ? 25.060 47.625 103.003 1.00 34.82 469 GLN A CA 1
ATOM 4005 C C . GLN A 1 489 ? 25.844 48.887 102.611 1.00 34.78 469 GLN A C 1
ATOM 4006 O O . GLN A 1 489 ? 25.621 49.961 103.165 1.00 33.12 469 GLN A O 1
ATOM 4012 N N . LYS A 1 490 ? 26.757 48.741 101.651 1.00 31.91 470 LYS A N 1
ATOM 4013 C CA . LYS A 1 490 ? 27.585 49.857 101.193 1.00 35.39 470 LYS A CA 1
ATOM 4014 C C . LYS A 1 490 ? 26.839 50.775 100.205 1.00 37.71 470 LYS A C 1
ATOM 4015 O O . LYS A 1 490 ? 27.404 51.743 99.718 1.00 32.82 470 LYS A O 1
ATOM 4021 N N . LYS A 1 491 ? 25.573 50.464 99.920 1.00 35.07 471 LYS A N 1
ATOM 4022 C CA . LYS A 1 491 ? 24.897 51.043 98.760 1.00 32.39 471 LYS A CA 1
ATOM 4023 C C . LYS A 1 491 ? 24.601 52.539 98.941 1.00 34.46 471 LYS A C 1
ATOM 4024 O O . LYS A 1 491 ? 24.791 53.321 98.019 1.00 38.54 471 LYS A O 1
ATOM 4030 N N . GLU A 1 492 ? 24.155 52.931 100.130 1.00 28.35 472 GLU A N 1
ATOM 4031 C CA . GLU A 1 492 ? 23.780 54.331 100.380 1.00 35.09 472 GLU A CA 1
ATOM 4032 C C . GLU A 1 492 ? 25.016 55.230 100.372 1.00 33.88 472 GLU A C 1
ATOM 4033 O O . GLU A 1 492 ? 24.972 56.359 99.889 1.00 35.86 472 GLU A O 1
ATOM 4039 N N . PHE A 1 493 ? 26.115 54.713 100.904 1.00 36.34 473 PHE A N 1
ATOM 4040 C CA . PHE A 1 493 ? 27.366 55.452 100.955 1.00 37.84 473 PHE A CA 1
ATOM 4041 C C . PHE A 1 493 ? 27.916 55.692 99.534 1.00 37.49 473 PHE A C 1
ATOM 4042 O O . PHE A 1 493 ? 28.220 56.822 99.164 1.00 27.34 473 PHE A O 1
ATOM 4050 N N . ILE A 1 494 ? 28.023 54.630 98.747 1.00 30.58 474 ILE A N 1
ATOM 4051 C CA . ILE A 1 494 ? 28.645 54.732 97.428 1.00 37.17 474 ILE A CA 1
ATOM 4052 C C . ILE A 1 494 ? 27.719 55.436 96.416 1.00 27.98 474 ILE A C 1
ATOM 4053 O O . ILE A 1 494 ? 28.182 56.180 95.564 1.00 28.82 474 ILE A O 1
ATOM 4058 N N . LYS A 1 495 ? 26.416 55.199 96.530 1.00 29.96 475 LYS A N 1
ATOM 4059 C CA . LYS A 1 495 ? 25.431 55.891 95.686 1.00 27.92 475 LYS A CA 1
ATOM 4060 C C . LYS A 1 495 ? 25.561 57.400 95.840 1.00 34.19 475 LYS A C 1
ATOM 4061 O O . LYS A 1 495 ? 25.603 58.132 94.850 1.00 26.13 475 LYS A O 1
ATOM 4067 N N . LYS A 1 496 ? 25.629 57.857 97.088 1.00 30.88 476 LYS A N 1
ATOM 4068 C CA . LYS A 1 496 ? 25.806 59.277 97.385 1.00 27.80 476 LYS A CA 1
ATOM 4069 C C . LYS A 1 496 ? 27.065 59.824 96.711 1.00 22.62 476 LYS A C 1
ATOM 4070 O O . LYS A 1 496 ? 27.046 60.898 96.127 1.00 25.35 476 LYS A O 1
ATOM 4076 N N . LEU A 1 497 ? 28.153 59.073 96.802 1.00 26.64 477 LEU A N 1
ATOM 4077 C CA . LEU A 1 497 ? 29.441 59.511 96.255 1.00 27.37 477 LEU A CA 1
ATOM 4078 C C . LEU A 1 497 ? 29.387 59.654 94.738 1.00 27.35 477 LEU A C 1
ATOM 4079 O O . LEU A 1 497 ? 29.880 60.629 94.189 1.00 28.85 477 LEU A O 1
ATOM 4084 N N . LEU A 1 498 ? 28.793 58.669 94.066 1.00 25.93 478 LEU A N 1
ATOM 4085 C CA . LEU A 1 498 ? 28.671 58.706 92.611 1.00 23.92 478 LEU A CA 1
ATOM 4086 C C . LEU A 1 498 ? 27.908 59.955 92.172 1.00 25.12 478 LEU A C 1
ATOM 4087 O O . LEU A 1 498 ? 28.277 60.595 91.209 1.00 29.02 478 LEU A O 1
ATOM 4092 N N . GLY A 1 499 ? 26.838 60.287 92.900 1.00 24.27 479 GLY A N 1
ATOM 4093 C CA . GLY A 1 499 ? 26.022 61.451 92.583 1.00 24.79 479 GLY A CA 1
ATOM 4094 C C . GLY A 1 499 ? 26.759 62.759 92.822 1.00 27.32 479 GLY A C 1
ATOM 4095 O O . GLY A 1 499 ? 26.646 63.688 92.036 1.00 24.38 479 GLY A O 1
ATOM 4096 N N . ILE A 1 500 ? 27.523 62.816 93.910 1.00 25.16 480 ILE A N 1
ATOM 4097 C CA . ILE A 1 500 ? 28.301 64.010 94.256 1.00 28.84 480 ILE A CA 1
ATOM 4098 C C . ILE A 1 500 ? 29.312 64.353 93.157 1.00 27.39 480 ILE A C 1
ATOM 4099 O O . ILE A 1 500 ? 29.518 65.524 92.846 1.00 19.99 480 ILE A O 1
ATOM 4104 N N . TYR A 1 501 ? 29.934 63.320 92.571 1.00 24.78 481 TYR A N 1
ATOM 4105 C CA . TYR A 1 501 ? 30.987 63.516 91.564 1.00 24.57 481 TYR A CA 1
ATOM 4106 C C . TYR A 1 501 ? 30.483 63.234 90.149 1.00 31.69 481 TYR A C 1
ATOM 4107 O O . TYR A 1 501 ? 31.273 63.033 89.232 1.00 27.80 481 TYR A O 1
ATOM 4116 N N . GLY A 1 502 ? 29.160 63.235 89.983 1.00 26.71 482 GLY A N 1
ATOM 4117 C CA . GLY A 1 502 ? 28.548 63.290 88.666 1.00 24.99 482 GLY A CA 1
ATOM 4118 C C . GLY A 1 502 ? 28.767 62.022 87.858 1.00 30.36 482 GLY A C 1
ATOM 4119 O O . GLY A 1 502 ? 28.875 62.071 86.644 1.00 27.79 482 GLY A O 1
ATOM 4120 N N . ARG A 1 503 ? 28.835 60.885 88.543 1.00 26.02 483 ARG A N 1
ATOM 4121 C CA . ARG A 1 503 ? 29.015 59.590 87.871 1.00 30.28 483 ARG A CA 1
ATOM 4122 C C . ARG A 1 503 ? 27.849 58.640 88.147 1.00 28.82 483 ARG A C 1
ATOM 4123 O O . ARG A 1 503 ? 27.923 57.449 87.835 1.00 34.56 483 ARG A O 1
ATOM 4131 N N . GLU A 1 504 ? 26.787 59.166 88.746 1.00 27.69 484 GLU A N 1
ATOM 4132 C CA . GLU A 1 504 ? 25.575 58.392 88.990 1.00 33.97 484 GLU A CA 1
ATOM 4133 C C . GLU A 1 504 ? 24.664 58.479 87.787 1.00 32.66 484 GLU A C 1
ATOM 4134 O O . GLU A 1 504 ? 24.341 59.567 87.326 1.00 33.44 484 GLU A O 1
ATOM 4140 N N . VAL A 1 505 ? 24.244 57.331 87.283 1.00 26.12 485 VAL A N 1
ATOM 4141 C CA . VAL A 1 505 ? 23.275 57.298 86.211 1.00 26.54 485 VAL A CA 1
ATOM 4142 C C . VAL A 1 505 ? 22.080 56.397 86.564 1.00 31.66 485 VAL A C 1
ATOM 4143 O O . VAL A 1 505 ? 20.927 56.748 86.312 1.00 36.99 485 VAL A O 1
ATOM 4148 N N . SER B 1 19 ? 26.083 70.390 -3.819 1.00 94.65 -1 SER B N 1
ATOM 4149 C CA . SER B 1 19 ? 26.076 69.010 -3.242 1.00 100.20 -1 SER B CA 1
ATOM 4150 C C . SER B 1 19 ? 25.594 67.992 -4.286 1.00 100.53 -1 SER B C 1
ATOM 4151 O O . SER B 1 19 ? 24.690 68.307 -5.068 1.00 100.39 -1 SER B O 1
ATOM 4154 N N . HIS B 1 20 ? 26.175 66.763 -4.317 1.00 94.64 0 HIS B N 1
ATOM 4155 C CA . HIS B 1 20 ? 27.593 66.445 -3.901 1.00 81.30 0 HIS B CA 1
ATOM 4156 C C . HIS B 1 20 ? 27.685 64.946 -3.581 1.00 73.04 0 HIS B C 1
ATOM 4157 O O . HIS B 1 20 ? 27.067 64.474 -2.623 1.00 70.45 0 HIS B O 1
ATOM 4164 N N . MET B 1 21 ? 28.458 64.205 -4.384 1.00 52.20 1 MET B N 1
ATOM 4165 C CA . MET B 1 21 ? 28.611 62.754 -4.190 1.00 42.29 1 MET B CA 1
ATOM 4166 C C . MET B 1 21 ? 29.523 62.470 -2.973 1.00 41.88 1 MET B C 1
ATOM 4167 O O . MET B 1 21 ? 30.746 62.540 -3.066 1.00 41.24 1 MET B O 1
ATOM 4172 N N . ARG B 1 22 ? 28.901 62.161 -1.840 1.00 34.36 2 ARG B N 1
ATOM 4173 C CA . ARG B 1 22 ? 29.627 61.914 -0.593 1.00 32.88 2 ARG B CA 1
ATOM 4174 C C . ARG B 1 22 ? 29.025 60.719 0.110 1.00 26.06 2 ARG B C 1
ATOM 4175 O O . ARG B 1 22 ? 27.945 60.808 0.684 1.00 29.36 2 ARG B O 1
ATOM 4183 N N . LEU B 1 23 ? 29.723 59.601 0.062 1.00 24.19 3 LEU B N 1
ATOM 4184 C CA . LEU B 1 23 ? 29.217 58.359 0.615 1.00 21.22 3 LEU B CA 1
ATOM 4185 C C . LEU B 1 23 ? 30.112 57.871 1.740 1.00 28.77 3 LEU B C 1
ATOM 4186 O O . LEU B 1 23 ? 31.290 58.207 1.797 1.00 27.73 3 LEU B O 1
ATOM 4191 N N . ALA B 1 24 ? 29.531 57.079 2.636 1.00 23.81 4 ALA B N 1
ATOM 4192 C CA . ALA B 1 24 ? 30.265 56.438 3.705 1.00 26.83 4 ALA B CA 1
ATOM 4193 C C . ALA B 1 24 ? 29.987 54.944 3.678 1.00 32.63 4 ALA B C 1
ATOM 4194 O O . ALA B 1 24 ? 28.937 54.509 3.202 1.00 26.83 4 ALA B O 1
ATOM 4196 N N . GLY B 1 25 ? 30.923 54.162 4.196 1.00 30.73 5 GLY B N 1
ATOM 4197 C CA . GLY B 1 25 ? 30.767 52.724 4.244 1.00 30.02 5 GLY B CA 1
ATOM 4198 C C . GLY B 1 25 ? 31.529 52.088 5.382 1.00 34.42 5 GLY B C 1
ATOM 4199 O O . GLY B 1 25 ? 32.245 52.764 6.126 1.00 27.05 5 GLY B O 1
ATOM 4200 N N . ILE B 1 26 ? 31.367 50.777 5.522 1.00 26.30 6 ILE B N 1
ATOM 4201 C CA . ILE B 1 26 ? 32.088 50.013 6.526 1.00 26.18 6 ILE B CA 1
ATOM 4202 C C . ILE B 1 26 ? 32.876 48.887 5.852 1.00 29.22 6 ILE B C 1
ATOM 4203 O O . ILE B 1 26 ? 32.372 48.219 4.956 1.00 28.21 6 ILE B O 1
ATOM 4208 N N . LEU B 1 27 ? 34.113 48.693 6.287 1.00 28.23 7 LEU B N 1
ATOM 4209 C CA . LEU B 1 27 ? 34.896 47.553 5.868 1.00 23.21 7 LEU B CA 1
ATOM 4210 C C . LEU B 1 27 ? 34.693 46.420 6.867 1.00 26.42 7 LEU B C 1
ATOM 4211 O O . LEU B 1 27 ? 35.066 46.532 8.038 1.00 26.49 7 LEU B O 1
ATOM 4216 N N . LEU B 1 28 ? 34.080 45.340 6.400 1.00 27.30 8 LEU B N 1
ATOM 4217 C CA . LEU B 1 28 ? 33.788 44.186 7.238 1.00 26.95 8 LEU B CA 1
ATOM 4218 C C . LEU B 1 28 ? 33.670 42.946 6.372 1.00 29.64 8 LEU B C 1
ATOM 4219 O O . LEU B 1 28 ? 32.771 42.848 5.538 1.00 28.63 8 LEU B O 1
ATOM 4224 N N . HIS B 1 29 ? 34.577 41.999 6.560 1.00 28.38 9 HIS B N 1
ATOM 4225 C CA . HIS B 1 29 ? 34.520 40.764 5.815 1.00 26.89 9 HIS B CA 1
ATOM 4226 C C . HIS B 1 29 ? 33.384 39.879 6.332 1.00 27.69 9 HIS B C 1
ATOM 4227 O O . HIS B 1 29 ? 33.012 39.945 7.514 1.00 24.54 9 HIS B O 1
ATOM 4234 N N . VAL B 1 30 ? 32.841 39.048 5.439 1.00 24.55 10 VAL B N 1
ATOM 4235 C CA . VAL B 1 30 ? 31.725 38.159 5.772 1.00 23.77 10 VAL B CA 1
ATOM 4236 C C . VAL B 1 30 ? 32.036 37.271 6.984 1.00 27.69 10 VAL B C 1
ATOM 4237 O O . VAL B 1 30 ? 31.160 37.009 7.797 1.00 24.26 10 VAL B O 1
ATOM 4241 N N . THR B 1 31 ? 33.293 36.816 7.095 1.00 27.89 11 THR B N 1
ATOM 4242 C CA . THR B 1 31 ? 33.693 35.897 8.173 1.00 24.98 11 THR B CA 1
ATOM 4243 C C . THR B 1 31 ? 33.526 36.536 9.545 1.00 23.05 11 THR B C 1
ATOM 4244 O O . THR B 1 31 ? 33.287 35.846 10.528 1.00 21.70 11 THR B O 1
ATOM 4248 N N . SER B 1 32 ? 33.656 37.860 9.602 1.00 25.54 12 SER B N 1
ATOM 4249 C CA . SER B 1 32 ? 33.617 38.587 10.868 1.00 25.04 12 SER B CA 1
ATOM 4250 C C . SER B 1 32 ? 32.181 38.780 11.411 1.00 24.30 12 SER B C 1
ATOM 4251 O O . SER B 1 32 ? 32.002 39.230 12.535 1.00 25.73 12 SER B O 1
ATOM 4254 N N . LEU B 1 33 ? 31.173 38.444 10.604 1.00 28.45 13 LEU B N 1
ATOM 4255 C CA . LEU B 1 33 ? 29.767 38.478 11.070 1.00 28.04 13 LEU B CA 1
ATOM 4256 C C . LEU B 1 33 ? 29.569 37.503 12.226 1.00 28.33 13 LEU B C 1
ATOM 4257 O O . LEU B 1 33 ? 30.142 36.413 12.227 1.00 26.96 13 LEU B O 1
ATOM 4262 N N . PRO B 1 34 ? 28.757 37.898 13.214 1.00 27.45 14 PRO B N 1
ATOM 4263 C CA . PRO B 1 34 ? 28.536 37.084 14.411 1.00 24.34 14 PRO B CA 1
ATOM 4264 C C . PRO B 1 34 ? 27.480 35.983 14.207 1.00 26.41 14 PRO B C 1
ATOM 4265 O O . PRO B 1 34 ? 26.530 35.885 14.987 1.00 23.45 14 PRO B O 1
ATOM 4269 N N . SER B 1 35 ? 27.659 35.165 13.173 1.00 25.74 15 SER B N 1
ATOM 4270 C CA . SER B 1 35 ? 26.753 34.051 12.908 1.00 24.07 15 SER B CA 1
ATOM 4271 C C . SER B 1 35 ? 27.045 32.879 13.847 1.00 32.61 15 SER B C 1
ATOM 4272 O O . SER B 1 35 ? 28.152 32.750 14.360 1.00 22.99 15 SER B O 1
ATOM 4275 N N . PRO B 1 36 ? 26.046 32.029 14.072 1.00 32.36 16 PRO B N 1
ATOM 4276 C CA . PRO B 1 36 ? 26.096 31.067 15.170 1.00 33.79 16 PRO B CA 1
ATOM 4277 C C . PRO B 1 36 ? 26.866 29.766 14.865 1.00 31.05 16 PRO B C 1
ATOM 4278 O O . PRO B 1 36 ? 26.916 28.907 15.727 1.00 25.13 16 PRO B O 1
ATOM 4282 N N . TYR B 1 37 ? 27.450 29.631 13.676 1.00 23.86 17 TYR B N 1
ATOM 4283 C CA . TYR B 1 37 ? 28.011 28.333 13.256 1.00 28.62 17 TYR B CA 1
ATOM 4284 C C . TYR B 1 37 ? 29.541 28.366 13.058 1.00 29.10 17 TYR B C 1
ATOM 4285 O O . TYR B 1 37 ? 30.079 27.709 12.163 1.00 27.12 17 TYR B O 1
ATOM 4294 N N . GLY B 1 38 ? 30.226 29.121 13.914 1.00 26.35 18 GLY B N 1
ATOM 4295 C CA . GLY B 1 38 ? 31.679 29.070 13.995 1.00 24.48 18 GLY B CA 1
ATOM 4296 C C . GLY B 1 38 ? 32.353 30.118 13.132 1.00 26.02 18 GLY B C 1
ATOM 4297 O O . GLY B 1 38 ? 33.555 30.346 13.249 1.00 18.76 18 GLY B O 1
ATOM 4298 N N . ILE B 1 39 ? 31.571 30.754 12.263 1.00 26.56 19 ILE B N 1
ATOM 4299 C CA . ILE B 1 39 ? 32.089 31.735 11.312 1.00 23.47 19 ILE B CA 1
ATOM 4300 C C . ILE B 1 39 ? 30.927 32.559 10.739 1.00 27.67 19 ILE B C 1
ATOM 4301 O O . ILE B 1 39 ? 29.780 32.110 10.732 1.00 23.65 19 ILE B O 1
ATOM 4306 N N . GLY B 1 40 ? 31.228 33.760 10.268 1.00 25.20 20 GLY B N 1
ATOM 4307 C CA . GLY B 1 40 ? 30.228 34.593 9.617 1.00 27.87 20 GLY B CA 1
ATOM 4308 C C . GLY B 1 40 ? 29.771 33.989 8.299 1.00 29.69 20 GLY B C 1
ATOM 4309 O O . GLY B 1 40 ? 30.547 33.317 7.615 1.00 27.12 20 GLY B O 1
ATOM 4310 N N . ASP B 1 41 ? 28.507 34.220 7.944 1.00 21.82 21 ASP B N 1
ATOM 4311 C CA . ASP B 1 41 ? 27.932 33.631 6.730 1.00 20.97 21 ASP B CA 1
ATOM 4312 C C . ASP B 1 41 ? 26.940 34.582 6.047 1.00 28.50 21 ASP B C 1
ATOM 4313 O O . ASP B 1 41 ? 26.713 35.704 6.514 1.00 24.84 21 ASP B O 1
ATOM 4318 N N . LEU B 1 42 ? 26.355 34.124 4.937 1.00 25.62 22 LEU B N 1
ATOM 4319 C CA . LEU B 1 42 ? 25.524 34.979 4.087 1.00 26.31 22 LEU B CA 1
ATOM 4320 C C . LEU B 1 42 ? 24.062 34.940 4.521 1.00 23.50 22 LEU B C 1
ATOM 4321 O O . LEU B 1 42 ? 23.165 35.257 3.739 1.00 29.56 22 LEU B O 1
ATOM 4326 N N . GLY B 1 43 ? 23.830 34.551 5.773 1.00 24.37 23 GLY B N 1
ATOM 4327 C CA . GLY B 1 43 ? 22.486 34.405 6.297 1.00 21.67 23 GLY B CA 1
ATOM 4328 C C . GLY B 1 43 ? 22.079 35.563 7.192 1.00 20.66 23 GLY B C 1
ATOM 4329 O O . GLY B 1 43 ? 22.494 36.702 6.980 1.00 26.26 23 GLY B O 1
ATOM 4330 N N . LYS B 1 44 ? 21.271 35.250 8.204 1.00 21.62 24 LYS B N 1
ATOM 4331 C CA . LYS B 1 44 ? 20.541 36.252 9.001 1.00 27.34 24 LYS B CA 1
ATOM 4332 C C . LYS B 1 44 ? 21.404 37.457 9.409 1.00 33.38 24 LYS B C 1
ATOM 4333 O O . LYS B 1 44 ? 20.956 38.600 9.335 1.00 25.29 24 LYS B O 1
ATOM 4339 N N . GLU B 1 45 ? 22.633 37.195 9.841 1.00 27.24 25 GLU B N 1
ATOM 4340 C CA . GLU B 1 45 ? 23.481 38.244 10.412 1.00 26.05 25 GLU B CA 1
ATOM 4341 C C . GLU B 1 45 ? 24.030 39.185 9.341 1.00 22.08 25 GLU B C 1
ATOM 4342 O O . GLU B 1 45 ? 24.310 40.351 9.613 1.00 24.09 25 GLU B O 1
ATOM 4348 N N . ALA B 1 46 ? 24.186 38.673 8.127 1.00 22.26 26 ALA B N 1
ATOM 4349 C CA . ALA B 1 46 ? 24.532 39.503 6.989 1.00 24.27 26 ALA B CA 1
ATOM 4350 C C . ALA B 1 46 ? 23.402 40.503 6.689 1.00 26.78 26 ALA B C 1
ATOM 4351 O O . ALA B 1 46 ? 23.656 41.674 6.391 1.00 24.20 26 ALA B O 1
ATOM 4353 N N . TYR B 1 47 ? 22.163 40.030 6.772 1.00 25.30 27 TYR B N 1
ATOM 4354 C CA . TYR B 1 47 ? 20.998 40.875 6.528 1.00 25.98 27 TYR B CA 1
ATOM 4355 C C . TYR B 1 47 ? 20.816 41.903 7.638 1.00 32.29 27 TYR B C 1
ATOM 4356 O O . TYR B 1 47 ? 20.453 43.060 7.376 1.00 26.87 27 TYR B O 1
ATOM 4365 N N . ARG B 1 48 ? 21.075 41.486 8.875 1.00 26.75 28 ARG B N 1
ATOM 4366 C CA . ARG B 1 48 ? 21.022 42.391 10.018 1.00 27.58 28 ARG B CA 1
ATOM 4367 C C . ARG B 1 48 ? 22.059 43.508 9.867 1.00 23.67 28 ARG B C 1
ATOM 4368 O O . ARG B 1 48 ? 21.804 44.655 10.222 1.00 23.06 28 ARG B O 1
ATOM 4376 N N . PHE B 1 49 ? 23.226 43.162 9.338 1.00 26.11 29 PHE B N 1
ATOM 4377 C CA . PHE B 1 49 ? 24.287 44.137 9.152 1.00 28.44 29 PHE B CA 1
ATOM 4378 C C . PHE B 1 49 ? 23.903 45.145 8.072 1.00 26.62 29 PHE B C 1
ATOM 4379 O O . PHE B 1 49 ? 24.114 46.340 8.234 1.00 28.21 29 PHE B O 1
ATOM 4387 N N . LEU B 1 50 ? 23.331 44.654 6.978 1.00 24.47 30 LEU B N 1
ATOM 4388 C CA . LEU B 1 50 ? 22.822 45.530 5.921 1.00 28.29 30 LEU B CA 1
ATOM 4389 C C . LEU B 1 50 ? 21.716 46.473 6.453 1.00 23.86 30 LEU B C 1
ATOM 4390 O O . LEU B 1 50 ? 21.665 47.646 6.080 1.00 24.87 30 LEU B O 1
ATOM 4395 N N . ASP B 1 51 ? 20.850 45.954 7.323 1.00 26.42 31 ASP B N 1
ATOM 4396 C CA . ASP B 1 51 ? 19.812 46.783 7.971 1.00 23.00 31 ASP B CA 1
ATOM 4397 C C . ASP B 1 51 ? 20.459 47.900 8.785 1.00 29.85 31 ASP B C 1
ATOM 4398 O O . ASP B 1 51 ? 19.958 49.021 8.824 1.00 25.76 31 ASP B O 1
ATOM 4403 N N . PHE B 1 52 ? 21.572 47.577 9.439 1.00 29.18 32 PHE B N 1
ATOM 4404 C CA . PHE B 1 52 ? 22.308 48.542 10.250 1.00 28.85 32 PHE B CA 1
ATOM 4405 C C . PHE B 1 52 ? 22.956 49.634 9.358 1.00 27.11 32 PHE B C 1
ATOM 4406 O O . PHE B 1 52 ? 22.886 50.818 9.674 1.00 24.48 32 PHE B O 1
ATOM 4414 N N . LEU B 1 53 ? 23.576 49.212 8.249 1.00 24.83 33 LEU B N 1
ATOM 4415 C CA . LEU B 1 53 ? 24.083 50.144 7.233 1.00 29.87 33 LEU B CA 1
ATOM 4416 C C . LEU B 1 53 ? 22.977 51.133 6.851 1.00 30.80 33 LEU B C 1
ATOM 4417 O O . LEU B 1 53 ? 23.143 52.347 6.960 1.00 27.18 33 LEU B O 1
ATOM 4422 N N . LYS B 1 54 ? 21.850 50.591 6.407 1.00 23.53 34 LYS B N 1
ATOM 4423 C CA . LYS B 1 54 ? 20.738 51.396 5.916 1.00 27.61 34 LYS B CA 1
ATOM 4424 C C . LYS B 1 54 ? 20.222 52.373 6.980 1.00 29.62 34 LYS B C 1
ATOM 4425 O O . LYS B 1 54 ? 19.995 53.544 6.696 1.00 33.33 34 LYS B O 1
ATOM 4431 N N . GLU B 1 55 ? 20.038 51.876 8.202 1.00 27.35 35 GLU B N 1
ATOM 4432 C CA . GLU B 1 55 ? 19.490 52.693 9.292 1.00 27.64 35 GLU B CA 1
ATOM 4433 C C . GLU B 1 55 ? 20.435 53.862 9.641 1.00 28.54 35 GLU B C 1
ATOM 4434 O O . GLU B 1 55 ? 19.984 54.958 9.966 1.00 26.51 35 GLU B O 1
ATOM 4440 N N . CYS B 1 56 ? 21.740 53.609 9.567 1.00 25.32 36 CYS B N 1
ATOM 4441 C CA . CYS B 1 56 ? 22.749 54.628 9.879 1.00 28.31 36 CYS B CA 1
ATOM 4442 C C . CYS B 1 56 ? 22.878 55.662 8.755 1.00 28.91 36 CYS B C 1
ATOM 4443 O O . CYS B 1 56 ? 23.235 56.810 9.002 1.00 31.55 36 CYS B O 1
ATOM 4446 N N . GLY B 1 57 ? 22.596 55.240 7.521 1.00 30.23 37 GLY B N 1
ATOM 4447 C CA . GLY B 1 57 ? 22.770 56.095 6.357 1.00 30.40 37 GLY B CA 1
ATOM 4448 C C . GLY B 1 57 ? 24.015 55.781 5.541 1.00 27.39 37 GLY B C 1
ATOM 4449 O O . GLY B 1 57 ? 24.383 56.544 4.660 1.00 27.56 37 GLY B O 1
ATOM 4450 N N . PHE B 1 58 ? 24.663 54.653 5.836 1.00 30.18 38 PHE B N 1
ATOM 4451 C CA . PHE B 1 58 ? 25.796 54.175 5.024 1.00 26.07 38 PHE B CA 1
ATOM 4452 C C . PHE B 1 58 ? 25.318 53.760 3.643 1.00 28.11 38 PHE B C 1
ATOM 4453 O O . PHE B 1 58 ? 24.187 53.326 3.482 1.00 29.70 38 PHE B O 1
ATOM 4461 N N . SER B 1 59 ? 26.198 53.888 2.649 1.00 29.37 39 SER B N 1
ATOM 4462 C CA . SER B 1 59 ? 25.883 53.497 1.275 1.00 26.72 39 SER B CA 1
ATOM 4463 C C . SER B 1 59 ? 26.843 52.434 0.731 1.00 28.48 39 SER B C 1
ATOM 4464 O O . SER B 1 59 ? 26.652 51.943 -0.372 1.00 27.35 39 SER B O 1
ATOM 4467 N N . LEU B 1 60 ? 27.882 52.096 1.500 1.00 26.02 40 LEU B N 1
ATOM 4468 C CA . LEU B 1 60 ? 28.946 51.223 1.003 1.00 26.83 40 LEU B CA 1
ATOM 4469 C C . LEU B 1 60 ? 29.265 50.108 1.993 1.00 28.61 40 LEU B C 1
ATOM 4470 O O . LEU B 1 60 ? 29.286 50.318 3.193 1.00 29.75 40 LEU B O 1
ATOM 4475 N N . TRP B 1 61 ? 29.522 48.922 1.461 1.00 29.78 41 TRP B N 1
ATOM 4476 C CA . TRP B 1 61 ? 30.008 47.807 2.245 1.00 28.76 41 TRP B CA 1
ATOM 4477 C C . TRP B 1 61 ? 31.192 47.191 1.521 1.00 28.10 41 TRP B C 1
ATOM 4478 O O . TRP B 1 61 ? 31.056 46.740 0.386 1.00 28.81 41 TRP B O 1
ATOM 4489 N N . GLN B 1 62 ? 32.359 47.181 2.170 1.00 26.46 42 GLN B N 1
ATOM 4490 C CA . GLN B 1 62 ? 33.543 46.544 1.589 1.00 27.14 42 GLN B CA 1
ATOM 4491 C C . GLN B 1 62 ? 33.832 45.197 2.243 1.00 30.01 42 GLN B C 1
ATOM 4492 O O . GLN B 1 62 ? 33.923 45.090 3.467 1.00 29.27 42 GLN B O 1
ATOM 4498 N N . VAL B 1 63 ? 33.982 44.178 1.408 1.00 25.31 43 VAL B N 1
ATOM 4499 C CA . VAL B 1 63 ? 34.369 42.856 1.850 1.00 27.67 43 VAL B CA 1
ATOM 4500 C C . VAL B 1 63 ? 35.739 42.512 1.297 1.00 29.69 43 VAL B C 1
ATOM 4501 O O . VAL B 1 63 ? 36.251 43.198 0.403 1.00 31.54 43 VAL B O 1
ATOM 4505 N N . LEU B 1 64 ? 36.337 41.453 1.832 1.00 28.84 44 LEU B N 1
ATOM 4506 C CA . LEU B 1 64 ? 37.553 40.877 1.248 1.00 30.83 44 LEU B CA 1
ATOM 4507 C C . LEU B 1 64 ? 37.141 39.856 0.178 1.00 28.52 44 LEU B C 1
ATOM 4508 O O . LEU B 1 64 ? 35.954 39.602 -0.006 1.00 26.20 44 LEU B O 1
ATOM 4513 N N . PRO B 1 65 ? 38.112 39.283 -0.536 1.00 27.86 45 PRO B N 1
ATOM 4514 C CA . PRO B 1 65 ? 37.802 38.293 -1.571 1.00 27.53 45 PRO B CA 1
ATOM 4515 C C . PRO B 1 65 ? 36.969 37.136 -1.016 1.00 29.49 45 PRO B C 1
ATOM 4516 O O . PRO B 1 65 ? 37.163 36.725 0.137 1.00 28.39 45 PRO B O 1
ATOM 4520 N N . LEU B 1 66 ? 36.053 36.630 -1.832 1.00 29.88 46 LEU B N 1
ATOM 4521 C CA . LEU B 1 66 ? 35.118 35.599 -1.414 1.00 25.11 46 LEU B CA 1
ATOM 4522 C C . LEU B 1 66 ? 35.579 34.237 -1.914 1.00 27.91 46 LEU B C 1
ATOM 4523 O O . LEU B 1 66 ? 34.825 33.262 -1.871 1.00 29.82 46 LEU B O 1
ATOM 4528 N N . ASN B 1 67 ? 36.819 34.172 -2.390 1.00 31.30 47 ASN B N 1
ATOM 4529 C CA . ASN B 1 67 ? 37.361 32.937 -2.959 1.00 26.25 47 ASN B CA 1
ATOM 4530 C C . ASN B 1 67 ? 37.607 31.894 -1.868 1.00 26.82 47 ASN B C 1
ATOM 4531 O O . ASN B 1 67 ? 37.808 32.246 -0.698 1.00 26.77 47 ASN B O 1
ATOM 4536 N N . PRO B 1 68 ? 37.587 30.609 -2.245 1.00 24.52 48 PRO B N 1
ATOM 4537 C CA . PRO B 1 68 ? 37.785 29.520 -1.279 1.00 26.48 48 PRO B CA 1
ATOM 4538 C C . PRO B 1 68 ? 39.122 29.617 -0.565 1.00 28.89 48 PRO B C 1
ATOM 4539 O O . PRO B 1 68 ? 40.142 29.898 -1.195 1.00 24.76 48 PRO B O 1
ATOM 4543 N N . THR B 1 69 ? 39.110 29.389 0.743 1.00 24.22 49 THR B N 1
ATOM 4544 C CA . THR B 1 69 ? 40.320 29.438 1.540 1.00 27.27 49 THR B CA 1
ATOM 4545 C C . THR B 1 69 ? 40.671 28.049 2.042 1.00 26.56 49 THR B C 1
ATOM 4546 O O . THR B 1 69 ? 39.861 27.125 1.954 1.00 24.21 49 THR B O 1
ATOM 4550 N N . SER B 1 70 ? 41.885 27.9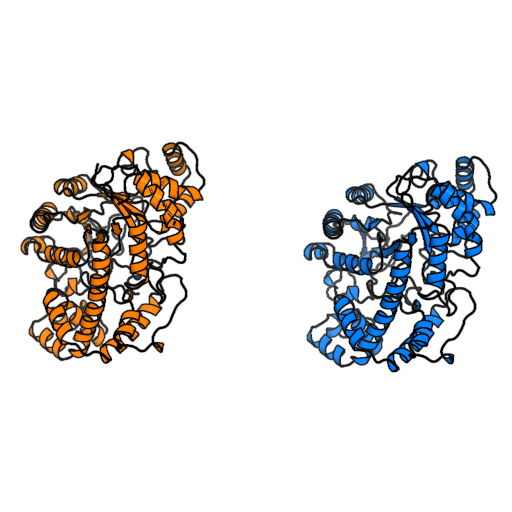07 2.568 1.00 31.73 50 SER B N 1
ATOM 4551 C CA . SER B 1 70 ? 42.364 26.623 3.078 1.00 30.88 50 SER B CA 1
ATOM 4552 C C . SER B 1 70 ? 43.284 26.831 4.274 1.00 27.15 50 SER B C 1
ATOM 4553 O O . SER B 1 70 ? 43.917 27.879 4.399 1.00 22.77 50 SER B O 1
ATOM 4556 N N . LEU B 1 71 ? 43.349 25.820 5.148 1.00 28.90 51 LEU B N 1
ATOM 4557 C CA . LEU B 1 71 ? 44.282 25.802 6.289 1.00 32.15 51 LEU B CA 1
ATOM 4558 C C . LEU B 1 71 ? 45.739 25.988 5.834 1.00 33.54 51 LEU B C 1
ATOM 4559 O O . LEU B 1 71 ? 46.556 26.613 6.539 1.00 30.59 51 LEU B O 1
ATOM 4564 N N . GLU B 1 72 ? 46.058 25.434 4.664 1.00 34.63 52 GLU B N 1
ATOM 4565 C CA . GLU B 1 72 ? 47.435 25.415 4.154 1.00 39.04 52 GLU B CA 1
ATOM 4566 C C . GLU B 1 72 ? 47.943 26.837 3.889 1.00 28.99 52 GLU B C 1
ATOM 4567 O O . GLU B 1 72 ? 49.124 27.131 4.066 1.00 25.22 52 GLU B O 1
ATOM 4573 N N . ALA B 1 73 ? 47.039 27.708 3.470 1.00 18.01 53 ALA B N 1
ATOM 4574 C CA . ALA B 1 73 ? 47.402 29.066 3.061 1.00 27.49 53 ALA B CA 1
ATOM 4575 C C . ALA B 1 73 ? 47.106 30.085 4.171 1.00 25.39 53 ALA B C 1
ATOM 4576 O O . ALA B 1 73 ? 46.972 31.292 3.904 1.00 25.37 53 ALA B O 1
ATOM 4578 N N . GLY B 1 74 ? 47.002 29.596 5.411 1.00 26.48 54 GLY B N 1
ATOM 4579 C CA . GLY B 1 74 ? 46.688 30.445 6.553 1.00 26.41 54 GLY B CA 1
ATOM 4580 C C . GLY B 1 74 ? 45.283 31.030 6.503 1.00 29.87 54 GLY B C 1
ATOM 4581 O O . GLY B 1 74 ? 45.005 32.041 7.149 1.00 27.43 54 GLY B O 1
ATOM 4582 N N . ASN B 1 75 ? 44.399 30.387 5.732 1.00 23.59 55 ASN B N 1
ATOM 4583 C CA . ASN B 1 75 ? 43.007 30.846 5.567 1.00 27.32 55 ASN B CA 1
ATOM 4584 C C . ASN B 1 75 ? 42.889 32.217 4.878 1.00 26.26 55 ASN B C 1
ATOM 4585 O O . ASN B 1 75 ? 41.885 32.909 5.033 1.00 28.22 55 ASN B O 1
ATOM 4590 N N . SER B 1 76 ? 43.911 32.592 4.116 1.00 31.34 56 SER B N 1
ATOM 4591 C CA . SER B 1 76 ? 43.948 33.909 3.478 1.00 27.79 56 SER B CA 1
ATOM 4592 C C . SER B 1 76 ? 43.001 33.956 2.280 1.00 31.46 56 SER B C 1
ATOM 4593 O O . SER B 1 76 ? 43.041 33.083 1.421 1.00 28.58 56 SER B O 1
ATOM 4596 N N . PRO B 1 77 ? 42.145 34.982 2.228 1.00 26.66 57 PRO B N 1
ATOM 4597 C CA . PRO B 1 77 ? 41.279 35.203 1.075 1.00 31.58 57 PRO B CA 1
ATOM 4598 C C . PRO B 1 77 ? 42.056 35.475 -0.207 1.00 33.07 57 PRO B C 1
ATOM 4599 O O . PRO B 1 77 ? 41.482 35.386 -1.283 1.00 28.72 57 PRO B O 1
ATOM 4603 N N . TYR B 1 78 ? 43.343 35.805 -0.081 1.00 34.02 58 TYR B N 1
ATOM 4604 C CA . TYR B 1 78 ? 44.151 36.255 -1.223 1.00 32.79 58 TYR B CA 1
ATOM 4605 C C . TYR B 1 78 ? 45.033 35.141 -1.781 1.00 32.20 58 TYR B C 1
ATOM 4606 O O . TYR B 1 78 ? 45.807 35.366 -2.713 1.00 38.76 58 TYR B O 1
ATOM 4615 N N . SER B 1 79 ? 44.917 33.941 -1.207 1.00 32.36 59 SER B N 1
ATOM 4616 C CA . SER B 1 79 ? 45.649 32.776 -1.705 1.00 33.16 59 SER B CA 1
ATOM 4617 C C . SER B 1 79 ? 44.716 31.576 -1.850 1.00 27.17 59 SER B C 1
ATOM 4618 O O . SER B 1 79 ? 44.636 30.722 -0.967 1.00 34.28 59 SER B O 1
ATOM 4621 N N . SER B 1 80 ? 44.017 31.524 -2.977 1.00 34.78 60 SER B N 1
ATOM 4622 C CA . SER B 1 80 ? 42.907 30.595 -3.164 1.00 29.74 60 SER B CA 1
ATOM 4623 C C . SER B 1 80 ? 43.152 29.704 -4.365 1.00 31.26 60 SER B C 1
ATOM 4624 O O . SER B 1 80 ? 43.881 30.075 -5.292 1.00 33.33 60 SER B O 1
ATOM 4627 N N . ASN B 1 81 ? 42.535 28.527 -4.360 1.00 24.13 61 ASN B N 1
ATOM 4628 C CA . ASN B 1 81 ? 42.608 27.638 -5.507 1.00 22.33 61 ASN B CA 1
ATOM 4629 C C . ASN B 1 81 ? 41.652 28.051 -6.644 1.00 23.20 61 ASN B C 1
ATOM 4630 O O . ASN B 1 81 ? 41.520 27.338 -7.626 1.00 27.84 61 ASN B O 1
ATOM 4635 N N . SER B 1 82 ? 41.002 29.217 -6.501 1.00 22.88 62 SER B N 1
ATOM 4636 C CA . SER B 1 82 ? 40.183 29.781 -7.587 1.00 29.54 62 SER B CA 1
ATOM 4637 C C . SER B 1 82 ? 39.859 31.269 -7.368 1.00 30.30 62 SER B C 1
ATOM 4638 O O . SER B 1 82 ? 39.375 31.660 -6.307 1.00 28.85 62 SER B O 1
ATOM 4641 N N . LEU B 1 83 ? 40.114 32.085 -8.393 1.00 28.40 63 LEU B N 1
ATOM 4642 C CA . LEU B 1 83 ? 39.785 33.511 -8.346 1.00 30.91 63 LEU B CA 1
ATOM 4643 C C . LEU B 1 83 ? 38.321 33.763 -8.705 1.00 25.68 63 LEU B C 1
ATOM 4644 O O . LEU B 1 83 ? 37.861 34.904 -8.672 1.00 27.59 63 LEU B O 1
ATOM 4649 N N . PHE B 1 84 ? 37.596 32.695 -9.046 1.00 28.43 64 PHE B N 1
ATOM 4650 C CA . PHE B 1 84 ? 36.207 32.813 -9.518 1.00 28.91 64 PHE B CA 1
ATOM 4651 C C . PHE B 1 84 ? 35.200 32.225 -8.512 1.00 24.39 64 PHE B C 1
ATOM 4652 O O . PHE B 1 84 ? 34.090 32.744 -8.353 1.00 25.61 64 PHE B O 1
ATOM 4660 N N . ALA B 1 85 ? 35.587 31.142 -7.849 1.00 27.02 65 ALA B N 1
ATOM 4661 C CA . ALA B 1 85 ? 34.664 30.392 -7.004 1.00 26.83 65 ALA B CA 1
ATOM 4662 C C . ALA B 1 85 ? 34.381 31.136 -5.698 1.00 24.95 65 ALA B C 1
ATOM 4663 O O . ALA B 1 85 ? 35.123 32.049 -5.310 1.00 25.27 65 ALA B O 1
ATOM 4665 N N . GLY B 1 86 ? 33.304 30.736 -5.028 1.00 27.17 66 GLY B N 1
ATOM 4666 C CA . GLY B 1 86 ? 32.981 31.240 -3.710 1.00 27.98 66 GLY B CA 1
ATOM 4667 C C . GLY B 1 86 ? 33.425 30.296 -2.603 1.00 28.80 66 GLY B C 1
ATOM 4668 O O . GLY B 1 86 ? 33.646 29.103 -2.831 1.00 25.88 66 GLY B O 1
ATOM 4669 N N . ASN B 1 87 ? 33.545 30.840 -1.399 1.00 27.52 67 ASN B N 1
ATOM 4670 C CA . ASN B 1 87 ? 34.076 30.108 -0.255 1.00 23.55 67 ASN B CA 1
ATOM 4671 C C . ASN B 1 87 ? 32.941 29.413 0.522 1.00 20.82 67 ASN B C 1
ATOM 4672 O O . ASN B 1 87 ? 32.076 30.074 1.080 1.00 25.73 67 ASN B O 1
ATOM 4677 N N . TYR B 1 88 ? 32.958 28.084 0.554 1.00 22.22 68 TYR B N 1
ATOM 4678 C CA . TYR B 1 88 ? 31.793 27.321 1.020 1.00 23.24 68 TYR B CA 1
ATOM 4679 C C . TYR B 1 88 ? 31.534 27.481 2.524 1.00 27.29 68 TYR B C 1
ATOM 4680 O O . TYR B 1 88 ? 30.423 27.256 2.987 1.00 21.56 68 TYR B O 1
ATOM 4689 N N . VAL B 1 89 ? 32.558 27.884 3.276 1.00 22.56 69 VAL B N 1
ATOM 4690 C CA . VAL B 1 89 ? 32.404 28.082 4.729 1.00 23.41 69 VAL B CA 1
ATOM 4691 C C . VAL B 1 89 ? 31.584 29.344 5.059 1.00 23.62 69 VAL B C 1
ATOM 4692 O O . VAL B 1 89 ? 31.173 29.543 6.199 1.00 26.80 69 VAL B O 1
ATOM 4696 N N . LEU B 1 90 ? 31.353 30.183 4.057 1.00 24.69 70 LEU B N 1
ATOM 4697 C CA . LEU B 1 90 ? 30.528 31.378 4.234 1.00 27.62 70 LEU B CA 1
ATOM 4698 C C . LEU B 1 90 ? 29.045 31.078 4.016 1.00 25.22 70 LEU B C 1
ATOM 4699 O O . LEU B 1 90 ? 28.206 31.955 4.167 1.00 25.03 70 LEU B O 1
ATOM 4704 N N . ILE B 1 91 ? 28.727 29.835 3.665 1.00 21.93 71 ILE B N 1
ATOM 4705 C CA . ILE B 1 91 ? 27.345 29.465 3.379 1.00 25.78 71 ILE B CA 1
ATOM 4706 C C . ILE B 1 91 ? 26.535 29.361 4.662 1.00 22.83 71 ILE B C 1
ATOM 4707 O O . ILE B 1 91 ? 27.011 28.841 5.674 1.00 25.70 71 ILE B O 1
ATOM 4712 N N . ASP B 1 92 ? 25.311 29.871 4.611 1.00 24.31 72 ASP B N 1
ATOM 4713 C CA . ASP B 1 92 ? 24.377 29.773 5.720 1.00 22.64 72 ASP B CA 1
ATOM 4714 C C . ASP B 1 92 ? 23.683 28.411 5.696 1.00 28.44 72 ASP B C 1
ATOM 4715 O O . ASP B 1 92 ? 22.897 28.122 4.791 1.00 22.39 72 ASP B O 1
ATOM 4720 N N . PRO B 1 93 ? 23.972 27.576 6.692 1.00 30.03 73 PRO B N 1
ATOM 4721 C CA . PRO B 1 93 ? 23.436 26.213 6.727 1.00 30.59 73 PRO B CA 1
ATOM 4722 C C . PRO B 1 93 ? 21.945 26.161 7.080 1.00 29.98 73 PRO B C 1
ATOM 4723 O O . PRO B 1 93 ? 21.312 25.136 6.870 1.00 26.16 73 PRO B O 1
ATOM 4727 N N . GLU B 1 94 ? 21.403 27.256 7.603 1.00 28.35 74 GLU B N 1
ATOM 4728 C CA . GLU B 1 94 ? 19.991 27.307 7.965 1.00 32.48 74 GLU B CA 1
ATOM 4729 C C . GLU B 1 94 ? 19.080 27.324 6.727 1.00 31.83 74 GLU B C 1
ATOM 4730 O O . GLU B 1 94 ? 17.920 26.940 6.808 1.00 30.65 74 GLU B O 1
ATOM 4736 N N . GLU B 1 95 ? 19.614 27.764 5.585 1.00 36.94 75 GLU B N 1
ATOM 4737 C CA . GLU B 1 95 ? 18.876 27.673 4.319 1.00 37.80 75 GLU B CA 1
ATOM 4738 C C . GLU B 1 95 ? 18.721 26.218 3.890 1.00 39.40 75 GLU B C 1
ATOM 4739 O O . GLU B 1 95 ? 17.709 25.844 3.302 1.00 36.50 75 GLU B O 1
ATOM 4745 N N . LEU B 1 96 ? 19.729 25.402 4.185 1.00 35.23 76 LEU B N 1
ATOM 4746 C CA . LEU B 1 96 ? 19.658 23.969 3.907 1.00 39.27 76 LEU B CA 1
ATOM 4747 C C . LEU B 1 96 ? 18.561 23.307 4.749 1.00 40.38 76 LEU B C 1
ATOM 4748 O O . LEU B 1 96 ? 17.919 22.361 4.305 1.00 33.56 76 LEU B O 1
ATOM 4753 N N . LEU B 1 97 ? 18.355 23.820 5.964 1.00 42.89 77 LEU B N 1
ATOM 4754 C CA . LEU B 1 97 ? 17.282 23.331 6.849 1.00 46.82 77 LEU B CA 1
ATOM 4755 C C . LEU B 1 97 ? 15.906 23.742 6.315 1.00 46.16 77 LEU B C 1
ATOM 4756 O O . LEU B 1 97 ? 14.944 22.984 6.412 1.00 47.02 77 LEU B O 1
ATOM 4761 N N . GLU B 1 98 ? 15.826 24.945 5.751 1.00 48.00 78 GLU B N 1
ATOM 4762 C CA . GLU B 1 98 ? 14.560 25.479 5.241 1.00 50.01 78 GLU B CA 1
ATOM 4763 C C . GLU B 1 98 ? 14.117 24.740 3.975 1.00 47.25 78 GLU B C 1
ATOM 4764 O O . GLU B 1 98 ? 12.926 24.629 3.699 1.00 44.50 78 GLU B O 1
ATOM 4770 N N . GLU B 1 99 ? 15.088 24.234 3.217 1.00 49.56 79 GLU B N 1
ATOM 4771 C CA . GLU B 1 99 ? 14.810 23.560 1.946 1.00 49.45 79 GLU B CA 1
ATOM 4772 C C . GLU B 1 99 ? 14.718 22.033 2.137 1.00 46.64 79 GLU B C 1
ATOM 4773 O O . GLU B 1 99 ? 14.740 21.275 1.165 1.00 48.71 79 GLU B O 1
ATOM 4779 N N . ASP B 1 100 ? 14.613 21.599 3.397 1.00 45.12 80 ASP B N 1
ATOM 4780 C CA . ASP B 1 100 ? 14.462 20.175 3.732 1.00 48.72 80 ASP B CA 1
ATOM 4781 C C . ASP B 1 100 ? 15.596 19.320 3.140 1.00 47.36 80 ASP B C 1
ATOM 4782 O O . ASP B 1 100 ? 15.367 18.205 2.668 1.00 42.96 80 ASP B O 1
ATOM 4787 N N . LEU B 1 101 ? 16.814 19.855 3.177 1.00 46.63 81 LEU B N 1
ATOM 4788 C CA . LEU B 1 101 ? 18.000 19.116 2.740 1.00 44.83 81 LEU B CA 1
ATOM 4789 C C . LEU B 1 101 ? 18.793 18.575 3.938 1.00 43.08 81 LEU B C 1
ATOM 4790 O O . LEU B 1 101 ? 19.583 17.640 3.796 1.00 37.54 81 LEU B O 1
ATOM 4795 N N . ILE B 1 102 ? 18.579 19.172 5.112 1.00 43.12 82 ILE B N 1
ATOM 4796 C CA . ILE B 1 102 ? 19.111 18.628 6.368 1.00 45.81 82 ILE B CA 1
ATOM 4797 C C . ILE B 1 102 ? 18.054 18.673 7.474 1.00 44.01 82 ILE B C 1
ATOM 4798 O O . ILE B 1 102 ? 17.064 19.397 7.372 1.00 42.39 82 ILE B O 1
ATOM 4803 N N . LYS B 1 103 ? 18.273 17.892 8.527 1.00 44.35 83 LYS B N 1
ATOM 4804 C CA . LYS B 1 103 ? 17.384 17.897 9.691 1.00 47.44 83 LYS B CA 1
ATOM 4805 C C . LYS B 1 103 ? 17.824 18.956 10.702 1.00 42.50 83 LYS B C 1
ATOM 4806 O O . LYS B 1 103 ? 18.936 19.471 10.628 1.00 34.88 83 LYS B O 1
ATOM 4812 N N . GLU B 1 104 ? 16.943 19.271 11.647 1.00 43.86 84 GLU B N 1
ATOM 4813 C CA . GLU B 1 104 ? 17.220 20.306 12.643 1.00 47.17 84 GLU B CA 1
ATOM 4814 C C . GLU B 1 104 ? 18.381 19.909 13.569 1.00 48.16 84 GLU B C 1
ATOM 4815 O O . GLU B 1 104 ? 19.117 20.768 14.052 1.00 43.08 84 GLU B O 1
ATOM 4821 N N . ARG B 1 105 ? 18.536 18.607 13.808 1.00 46.43 85 ARG B N 1
ATOM 4822 C CA . ARG B 1 105 ? 19.558 18.112 14.738 1.00 48.70 85 ARG B CA 1
ATOM 4823 C C . ARG B 1 105 ? 20.965 18.155 14.126 1.00 46.13 85 ARG B C 1
ATOM 4824 O O . ARG B 1 105 ? 21.960 18.056 14.843 1.00 39.24 85 ARG B O 1
ATOM 4832 N N . ASP B 1 106 ? 21.039 18.299 12.802 1.00 47.52 86 ASP B N 1
ATOM 4833 C CA . ASP B 1 106 ? 22.324 18.478 12.115 1.00 47.42 86 ASP B CA 1
ATOM 4834 C C . ASP B 1 106 ? 22.926 19.859 12.405 1.00 45.90 86 ASP B C 1
ATOM 4835 O O . ASP B 1 106 ? 24.146 20.027 12.384 1.00 40.78 86 ASP B O 1
ATOM 4840 N N . LEU B 1 107 ? 22.064 20.840 12.670 1.00 48.17 87 LEU B N 1
ATOM 4841 C CA . LEU B 1 107 ? 22.517 22.183 13.043 1.00 46.70 87 LEU B CA 1
ATOM 4842 C C . LEU B 1 107 ? 23.105 22.181 14.449 1.00 44.90 87 LEU B C 1
ATOM 4843 O O . LEU B 1 107 ? 22.635 21.464 15.326 1.00 50.33 87 LEU B O 1
ATOM 4848 N N . LYS B 1 108 ? 24.132 22.997 14.653 1.00 47.74 88 LYS B N 1
ATOM 4849 C CA . LYS B 1 108 ? 24.970 22.896 15.839 1.00 50.15 88 LYS B CA 1
ATOM 4850 C C . LYS B 1 108 ? 25.600 24.260 16.169 1.00 43.87 88 LYS B C 1
ATOM 4851 O O . LYS B 1 108 ? 26.550 24.687 15.520 1.00 38.93 88 LYS B O 1
ATOM 4857 N N . ARG B 1 109 ? 25.055 24.927 17.182 1.00 44.83 89 ARG B N 1
ATOM 4858 C CA . ARG B 1 109 ? 25.486 26.282 17.544 1.00 44.47 89 ARG B CA 1
ATOM 4859 C C . ARG B 1 109 ? 26.886 26.278 18.178 1.00 44.08 89 ARG B C 1
ATOM 4860 O O . ARG B 1 109 ? 27.225 25.383 18.947 1.00 45.21 89 ARG B O 1
ATOM 4868 N N . PHE B 1 110 ? 27.685 27.289 17.839 1.00 41.99 90 PHE B N 1
ATOM 4869 C CA . PHE B 1 110 ? 28.917 27.595 18.568 1.00 41.73 90 PHE B CA 1
ATOM 4870 C C . PHE B 1 110 ? 28.813 28.999 19.187 1.00 41.21 90 PHE B C 1
ATOM 4871 O O . PHE B 1 110 ? 28.203 29.887 18.604 1.00 35.38 90 PHE B O 1
ATOM 4879 N N . PRO B 1 111 ? 29.408 29.193 20.369 1.00 45.13 91 PRO B N 1
ATOM 4880 C CA . PRO B 1 111 ? 29.435 30.518 21.009 1.00 44.28 91 PRO B CA 1
ATOM 4881 C C . PRO B 1 111 ? 30.192 31.552 20.178 1.00 40.08 91 PRO B C 1
ATOM 4882 O O . PRO B 1 111 ? 31.065 31.190 19.395 1.00 29.71 91 PRO B O 1
ATOM 4886 N N . LEU B 1 112 ? 29.851 32.823 20.352 1.00 39.89 92 LEU B N 1
ATOM 4887 C CA . LEU B 1 112 ? 30.455 33.896 19.569 1.00 41.39 92 LEU B CA 1
ATOM 4888 C C . LEU B 1 112 ? 31.910 34.119 19.975 1.00 47.30 92 LEU B C 1
ATOM 4889 O O . LEU B 1 112 ? 32.193 34.589 21.078 1.00 49.86 92 LEU B O 1
ATOM 4894 N N . GLY B 1 113 ? 32.825 33.775 19.078 1.00 40.86 93 GLY B N 1
ATOM 4895 C CA . GLY B 1 113 ? 34.241 34.020 19.291 1.00 36.88 93 GLY B CA 1
ATOM 4896 C C . GLY B 1 113 ? 34.962 34.218 17.980 1.00 36.51 93 GLY B C 1
ATOM 4897 O O . GLY B 1 113 ? 34.376 34.691 17.011 1.00 31.80 93 GLY B O 1
ATOM 4898 N N . GLU B 1 114 ? 36.236 33.845 17.945 1.00 32.43 94 GLU B N 1
ATOM 4899 C CA . GLU B 1 114 ? 37.032 33.930 16.721 1.00 34.26 94 GLU B CA 1
ATOM 4900 C C . GLU B 1 114 ? 36.561 32.884 15.693 1.00 30.72 94 GLU B C 1
ATOM 4901 O O . GLU B 1 114 ? 35.950 31.880 16.051 1.00 36.85 94 GLU B O 1
ATOM 4907 N N . ALA B 1 115 ? 36.855 33.135 14.420 1.00 28.98 95 ALA B N 1
ATOM 4908 C CA . ALA B 1 115 ? 36.480 32.215 13.342 1.00 26.24 95 ALA B CA 1
ATOM 4909 C C . ALA B 1 115 ? 37.167 30.852 13.519 1.00 27.91 95 ALA B C 1
ATOM 4910 O O . ALA B 1 115 ? 38.381 30.778 13.608 1.00 27.00 95 ALA B O 1
ATOM 4912 N N . LEU B 1 116 ? 36.361 29.783 13.557 1.00 20.12 96 LEU B N 1
ATOM 4913 C CA . LEU B 1 116 ? 36.850 28.426 13.864 1.00 22.23 96 LEU B CA 1
ATOM 4914 C C . LEU B 1 116 ? 37.127 27.635 12.586 1.00 18.98 96 LEU B C 1
ATOM 4915 O O . LEU B 1 116 ? 36.483 26.608 12.314 1.00 29.66 96 LEU B O 1
ATOM 4920 N N . TYR B 1 117 ? 38.098 28.126 11.808 1.00 23.92 97 TYR B N 1
ATOM 4921 C CA . TYR B 1 117 ? 38.307 27.652 10.436 1.00 22.85 97 TYR B CA 1
ATOM 4922 C C . TYR B 1 117 ? 38.414 26.103 10.377 1.00 29.65 97 TYR B C 1
ATOM 4923 O O . TYR B 1 117 ? 37.687 25.457 9.638 1.00 26.17 97 TYR B O 1
ATOM 4932 N N . GLU B 1 118 ? 39.320 25.541 11.171 1.00 21.67 98 GLU B N 1
ATOM 4933 C CA . GLU B 1 118 ? 39.547 24.058 11.211 1.00 32.49 98 GLU B CA 1
ATOM 4934 C C . GLU B 1 118 ? 38.238 23.258 11.389 1.00 32.18 98 GLU B C 1
ATOM 4935 O O . GLU B 1 118 ? 38.008 22.229 10.725 1.00 40.08 98 GLU B O 1
ATOM 4941 N N . VAL B 1 119 ? 37.405 23.744 12.298 1.00 25.86 99 VAL B N 1
ATOM 4942 C CA . VAL B 1 119 ? 36.115 23.133 12.616 1.00 27.66 99 VAL B CA 1
ATOM 4943 C C . VAL B 1 119 ? 35.101 23.295 11.460 1.00 27.16 99 VAL B C 1
ATOM 4944 O O . VAL B 1 119 ? 34.398 22.356 11.116 1.00 22.38 99 VAL B O 1
ATOM 4948 N N . VAL B 1 120 ? 35.025 24.503 10.890 1.00 21.79 100 VAL B N 1
ATOM 4949 C CA . VAL B 1 120 ? 33.935 24.842 9.947 1.00 29.43 100 VAL B CA 1
ATOM 4950 C C . VAL B 1 120 ? 34.172 24.268 8.548 1.00 22.93 100 VAL B C 1
ATOM 4951 O O . VAL B 1 120 ? 33.224 23.916 7.858 1.00 28.41 100 VAL B O 1
ATOM 4955 N N . TYR B 1 121 ? 35.439 24.171 8.136 1.00 25.16 101 TYR B N 1
ATOM 4956 C CA . TYR B 1 121 ? 35.784 23.457 6.896 1.00 27.31 101 TYR B CA 1
ATOM 4957 C C . TYR B 1 121 ? 35.168 22.077 6.912 1.00 27.73 101 TYR B C 1
ATOM 4958 O O . TYR B 1 121 ? 34.574 21.648 5.937 1.00 25.44 101 TYR B O 1
ATOM 4967 N N . GLU B 1 122 ? 35.317 21.384 8.041 1.00 26.50 102 GLU B N 1
ATOM 4968 C CA . GLU B 1 122 ? 34.801 20.026 8.187 1.00 31.64 102 GLU B CA 1
ATOM 4969 C C . GLU B 1 122 ? 33.282 20.022 8.350 1.00 28.16 102 GLU B C 1
ATOM 4970 O O . GLU B 1 122 ? 32.580 19.240 7.703 1.00 28.12 102 GLU B O 1
ATOM 4976 N N . TYR B 1 123 ? 32.787 20.899 9.223 1.00 24.86 103 TYR B N 1
ATOM 4977 C CA . TYR B 1 123 ? 31.385 20.874 9.624 1.00 30.01 103 TYR B CA 1
ATOM 4978 C C . TYR B 1 123 ? 30.465 21.273 8.468 1.00 27.85 103 TYR B C 1
ATOM 4979 O O . TYR B 1 123 ? 29.460 20.621 8.217 1.00 22.96 103 TYR B O 1
ATOM 4988 N N . LYS B 1 124 ? 30.815 22.347 7.775 1.00 22.77 104 LYS B N 1
ATOM 4989 C CA . LYS B 1 124 ? 30.005 22.827 6.665 1.00 31.47 104 LYS B CA 1
ATOM 4990 C C . LYS B 1 124 ? 30.118 21.892 5.459 1.00 29.40 104 LYS B C 1
ATOM 4991 O O . LYS B 1 124 ? 29.178 21.761 4.689 1.00 22.95 104 LYS B O 1
ATOM 4997 N N . LYS B 1 125 ? 31.273 21.240 5.308 1.00 23.63 105 LYS B N 1
ATOM 4998 C CA . LYS B 1 125 ? 31.443 20.225 4.261 1.00 28.91 105 LYS B CA 1
ATOM 4999 C C . LYS B 1 125 ? 30.507 19.050 4.502 1.00 32.78 105 LYS B C 1
ATOM 5000 O O . LYS B 1 125 ? 29.949 18.490 3.564 1.00 26.91 105 LYS B O 1
ATOM 5006 N N . GLU B 1 126 ? 30.334 18.686 5.770 1.00 29.71 106 GLU B N 1
ATOM 5007 C CA . GLU B 1 126 ? 29.482 17.560 6.130 1.00 34.45 106 GLU B CA 1
ATOM 5008 C C . GLU B 1 126 ? 28.011 17.896 5.917 1.00 28.89 106 GLU B C 1
ATOM 5009 O O . GLU B 1 126 ? 27.242 17.060 5.453 1.00 25.34 106 GLU B O 1
ATOM 5015 N N . LEU B 1 127 ? 27.627 19.123 6.257 1.00 29.95 107 LEU B N 1
ATOM 5016 C CA . LEU B 1 127 ? 26.262 19.591 6.021 1.00 33.35 107 LEU B CA 1
ATOM 5017 C C . LEU B 1 127 ? 25.950 19.620 4.525 1.00 31.69 107 LEU B C 1
ATOM 5018 O O . LEU B 1 127 ? 24.850 19.280 4.112 1.00 20.43 107 LEU B O 1
ATOM 5023 N N . LEU B 1 128 ? 26.935 20.021 3.721 1.00 32.06 108 LEU B N 1
ATOM 5024 C CA . LEU B 1 128 ? 26.744 20.167 2.279 1.00 30.95 108 LEU B CA 1
ATOM 5025 C C . LEU B 1 128 ? 26.768 18.807 1.566 1.00 33.50 108 LEU B C 1
ATOM 5026 O O . LEU B 1 128 ? 26.134 18.634 0.527 1.00 32.88 108 LEU B O 1
ATOM 5031 N N . GLU B 1 129 ? 27.506 17.852 2.130 1.00 33.30 109 GLU B N 1
ATOM 5032 C CA . GLU B 1 129 ? 27.520 16.483 1.611 1.00 35.42 109 GLU B CA 1
ATOM 5033 C C . GLU B 1 129 ? 26.174 15.819 1.849 1.00 35.57 109 GLU B C 1
ATOM 5034 O O . GLU B 1 129 ? 25.678 15.075 1.003 1.00 28.59 109 GLU B O 1
ATOM 5040 N N . LYS B 1 130 ? 25.589 16.098 3.011 1.00 35.38 110 LYS B N 1
ATOM 5041 C CA . LYS B 1 130 ? 24.295 15.542 3.385 1.00 39.78 110 LYS B CA 1
ATOM 5042 C C . LYS B 1 130 ? 23.174 16.183 2.569 1.00 37.69 110 LYS B C 1
ATOM 5043 O O . LYS B 1 130 ? 22.218 15.511 2.178 1.00 33.90 110 LYS B O 1
ATOM 5049 N N . ALA B 1 131 ? 23.301 17.485 2.314 1.00 34.38 111 ALA B N 1
ATOM 5050 C CA . ALA B 1 131 ? 22.297 18.225 1.552 1.00 38.54 111 ALA B CA 1
ATOM 5051 C C . ALA B 1 131 ? 22.277 17.763 0.100 1.00 37.77 111 ALA B C 1
ATOM 5052 O O . ALA B 1 131 ? 21.217 17.676 -0.516 1.00 38.43 111 ALA B O 1
ATOM 5054 N N . PHE B 1 132 ? 23.456 17.463 -0.438 1.00 36.99 112 PHE B N 1
ATOM 5055 C CA . PHE B 1 132 ? 23.582 17.034 -1.825 1.00 40.53 112 PHE B CA 1
ATOM 5056 C C . PHE B 1 132 ? 22.899 15.684 -2.054 1.00 42.80 112 PHE B C 1
ATOM 5057 O O . PHE B 1 132 ? 22.392 15.417 -3.142 1.00 45.21 112 PHE B O 1
ATOM 5065 N N . LYS B 1 133 ? 22.892 14.839 -1.022 1.00 46.12 113 LYS B N 1
ATOM 5066 C CA . LYS B 1 133 ? 22.221 13.538 -1.097 1.00 48.79 113 LYS B CA 1
ATOM 5067 C C . LYS B 1 133 ? 20.708 13.706 -1.206 1.00 48.77 113 LYS B C 1
ATOM 5068 O O . LYS B 1 133 ? 20.053 13.015 -1.987 1.00 48.73 113 LYS B O 1
ATOM 5074 N N . ASN B 1 134 ? 20.158 14.632 -0.418 1.00 50.28 114 ASN B N 1
ATOM 5075 C CA . ASN B 1 134 ? 18.708 14.864 -0.386 1.00 52.29 114 ASN B CA 1
ATOM 5076 C C . ASN B 1 134 ? 18.263 15.869 -1.455 1.00 51.77 114 ASN B C 1
ATOM 5077 O O . ASN B 1 134 ? 17.276 16.581 -1.276 1.00 53.26 114 ASN B O 1
ATOM 5082 N N . PHE B 1 135 ? 18.999 15.913 -2.563 1.00 54.60 115 PHE B N 1
ATOM 5083 C CA . PHE B 1 135 ? 18.793 16.920 -3.608 1.00 55.39 115 PHE B CA 1
ATOM 5084 C C . PHE B 1 135 ? 18.838 16.248 -4.991 1.00 54.49 115 PHE B C 1
ATOM 5085 O O . PHE B 1 135 ? 19.416 15.173 -5.136 1.00 53.71 115 PHE B O 1
ATOM 5093 N N . ARG B 1 136 ? 18.211 16.864 -5.998 1.00 56.37 116 ARG B N 1
ATOM 5094 C CA . ARG B 1 136 ? 16.798 16.611 -6.360 1.00 62.96 116 ARG B CA 1
ATOM 5095 C C . ARG B 1 136 ? 16.441 17.431 -7.593 1.00 60.99 116 ARG B C 1
ATOM 5096 O O . ARG B 1 136 ? 16.007 16.888 -8.610 1.00 61.09 116 ARG B O 1
ATOM 5104 N N . ARG B 1 137 ? 16.637 18.744 -7.494 1.00 59.43 117 ARG B N 1
ATOM 5105 C CA . ARG B 1 137 ? 16.324 19.663 -8.581 1.00 59.35 117 ARG B CA 1
ATOM 5106 C C . ARG B 1 137 ? 17.577 19.954 -9.422 1.00 57.04 117 ARG B C 1
ATOM 5107 O O . ARG B 1 137 ? 18.131 21.054 -9.373 1.00 58.39 117 ARG B O 1
ATOM 5115 N N . PHE B 1 138 ? 18.011 18.956 -10.192 1.00 57.62 118 PHE B N 1
ATOM 5116 C CA . PHE B 1 138 ? 19.281 19.038 -10.929 1.00 58.51 118 PHE B CA 1
ATOM 5117 C C . PHE B 1 138 ? 19.161 19.915 -12.176 1.00 57.24 118 PHE B C 1
ATOM 5118 O O . PHE B 1 138 ? 20.169 20.354 -12.732 1.00 54.73 118 PHE B O 1
ATOM 5126 N N . GLU B 1 139 ? 17.926 20.158 -12.614 1.00 57.55 119 GLU B N 1
ATOM 5127 C CA . GLU B 1 139 ? 17.666 21.059 -13.745 1.00 57.31 119 GLU B CA 1
ATOM 5128 C C . GLU B 1 139 ? 18.101 22.501 -13.431 1.00 55.29 119 GLU B C 1
ATOM 5129 O O . GLU B 1 139 ? 18.596 23.215 -14.306 1.00 51.26 119 GLU B O 1
ATOM 5135 N N . LEU B 1 140 ? 17.913 22.914 -12.178 1.00 53.39 120 LEU B N 1
ATOM 5136 C CA . LEU B 1 140 ? 18.339 24.243 -11.725 1.00 52.88 120 LEU B CA 1
ATOM 5137 C C . LEU B 1 140 ? 19.881 24.334 -11.702 1.00 49.11 120 LEU B C 1
ATOM 5138 O O . LEU B 1 140 ? 20.453 25.413 -11.875 1.00 48.08 120 LEU 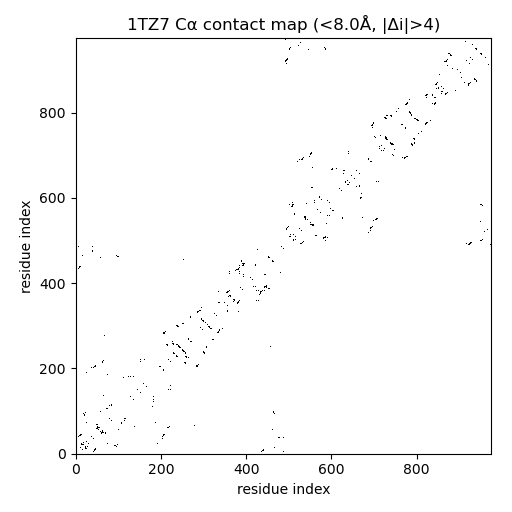B O 1
ATOM 5143 N N . LEU B 1 141 ? 20.536 23.193 -11.479 1.00 45.42 121 LEU B N 1
ATOM 5144 C CA . LEU B 1 141 ? 22.002 23.120 -11.497 1.00 44.35 121 LEU B CA 1
ATOM 5145 C C . LEU B 1 141 ? 22.550 23.279 -12.914 1.00 45.28 121 LEU B C 1
ATOM 5146 O O . LEU B 1 141 ? 23.646 23.807 -13.107 1.00 36.65 121 LEU B O 1
ATOM 5151 N N . GLU B 1 142 ? 21.782 22.813 -13.900 1.00 43.65 122 GLU B N 1
ATOM 5152 C CA . GLU B 1 142 ? 22.216 22.848 -15.298 1.00 45.31 122 GLU B CA 1
ATOM 5153 C C . GLU B 1 142 ? 22.170 24.274 -15.858 1.00 38.63 122 GLU B C 1
ATOM 5154 O O . GLU B 1 142 ? 23.029 24.663 -16.648 1.00 33.10 122 GLU B O 1
ATOM 5160 N N . ASP B 1 143 ? 21.163 25.044 -15.441 1.00 38.20 123 ASP B N 1
ATOM 5161 C CA . ASP B 1 143 ? 21.057 26.458 -15.826 1.00 45.42 123 ASP B CA 1
ATOM 5162 C C . ASP B 1 143 ? 22.179 27.272 -15.194 1.00 44.32 123 ASP B C 1
ATOM 5163 O O . ASP B 1 143 ? 22.722 28.188 -15.814 1.00 38.40 123 ASP B O 1
ATOM 5168 N N . PHE B 1 144 ? 22.518 26.932 -13.954 1.00 39.75 124 PHE B N 1
ATOM 5169 C CA . PHE B 1 144 ? 23.607 27.584 -13.246 1.00 32.40 124 PHE B CA 1
ATOM 5170 C C . PHE B 1 144 ? 24.935 27.334 -13.964 1.00 28.06 124 PHE B C 1
ATOM 5171 O O . PHE B 1 144 ? 25.736 28.253 -14.144 1.00 28.81 124 PHE B O 1
ATOM 5179 N N . LEU B 1 145 ? 25.153 26.087 -14.378 1.00 26.11 125 LEU B N 1
ATOM 5180 C CA . LEU B 1 145 ? 26.397 25.695 -15.054 1.00 37.27 125 LEU B CA 1
ATOM 5181 C C . LEU B 1 145 ? 26.590 26.462 -16.365 1.00 37.21 125 LEU B C 1
ATOM 5182 O O . LEU B 1 145 ? 27.709 26.861 -16.703 1.00 30.50 125 LEU B O 1
ATOM 5187 N N . LYS B 1 146 ? 25.495 26.663 -17.097 1.00 36.72 126 LYS B N 1
ATOM 5188 C CA . LYS B 1 146 ? 25.537 27.407 -18.354 1.00 41.41 126 LYS B CA 1
ATOM 5189 C C . LYS B 1 146 ? 25.936 28.864 -18.110 1.00 37.28 126 LYS B C 1
ATOM 5190 O O . LYS B 1 146 ? 26.792 29.408 -18.813 1.00 39.45 126 LYS B O 1
ATOM 5196 N N . GLU B 1 147 ? 25.314 29.487 -17.107 1.00 32.56 127 GLU B N 1
ATOM 5197 C CA . GLU B 1 147 ? 25.621 30.870 -16.747 1.00 32.70 127 GLU B CA 1
ATOM 5198 C C . GLU B 1 147 ? 27.114 31.044 -16.424 1.00 34.41 127 GLU B C 1
ATOM 5199 O O . GLU B 1 147 ? 27.727 32.037 -16.816 1.00 27.56 127 GLU B O 1
ATOM 5205 N N . HIS B 1 148 ? 27.687 30.073 -15.713 1.00 36.82 128 HIS B N 1
ATOM 5206 C CA . HIS B 1 148 ? 29.068 30.181 -15.236 1.00 33.62 128 HIS B CA 1
ATOM 5207 C C . HIS B 1 148 ? 30.019 29.233 -16.014 1.00 32.61 128 HIS B C 1
ATOM 5208 O O . HIS B 1 148 ? 31.074 28.852 -15.504 1.00 31.18 128 HIS B O 1
ATOM 5215 N N . SER B 1 149 ? 29.638 28.865 -17.234 1.00 30.38 129 SER B N 1
ATOM 5216 C CA . SER B 1 149 ? 30.373 27.847 -18.007 1.00 35.32 129 SER B CA 1
ATOM 5217 C C . SER B 1 149 ? 31.864 28.185 -18.137 1.00 33.30 129 SER B C 1
ATOM 5218 O O . SER B 1 149 ? 32.709 27.290 -18.205 1.00 34.99 129 SER B O 1
ATOM 5221 N N . TYR B 1 150 ? 32.176 29.475 -18.168 1.00 29.18 130 TYR B N 1
ATOM 5222 C CA . TYR B 1 150 ? 33.534 29.933 -18.470 1.00 36.21 130 TYR B CA 1
ATOM 5223 C C . TYR B 1 150 ? 34.573 29.541 -17.379 1.00 36.32 130 TYR B C 1
ATOM 5224 O O . TYR B 1 150 ? 35.766 29.463 -17.664 1.00 37.80 130 TYR B O 1
ATOM 5233 N N . TRP B 1 151 ? 34.110 29.293 -16.147 1.00 30.43 131 TRP B N 1
ATOM 5234 C CA . TRP B 1 151 ? 35.028 28.928 -15.040 1.00 28.42 131 TRP B CA 1
ATOM 5235 C C . TRP B 1 151 ? 34.619 27.648 -14.265 1.00 31.91 131 TRP B C 1
ATOM 5236 O O . TRP B 1 151 ? 35.483 26.931 -13.750 1.00 31.75 131 TRP B O 1
ATOM 5247 N N . LEU B 1 152 ? 33.316 27.376 -14.186 1.00 29.65 132 LEU B N 1
ATOM 5248 C CA . LEU B 1 152 ? 32.792 26.409 -13.214 1.00 30.15 132 LEU B CA 1
ATOM 5249 C C . LEU B 1 152 ? 33.001 24.962 -13.660 1.00 29.00 132 LEU B C 1
ATOM 5250 O O . LEU B 1 152 ? 33.261 24.092 -12.835 1.00 29.52 132 LEU B O 1
ATOM 5255 N N . ARG B 1 153 ? 32.878 24.706 -14.964 1.00 25.95 133 ARG B N 1
ATOM 5256 C CA . ARG B 1 153 ? 33.172 23.375 -15.509 1.00 28.27 133 ARG B CA 1
ATOM 5257 C C . ARG B 1 153 ? 34.594 22.974 -15.135 1.00 25.25 133 ARG B C 1
ATOM 5258 O O . ARG B 1 153 ? 34.845 21.845 -14.728 1.00 25.61 133 ARG B O 1
ATOM 5266 N N . ASP B 1 154 ? 35.519 23.917 -15.271 1.00 28.24 134 ASP B N 1
ATOM 5267 C CA . ASP B 1 154 ? 36.921 23.661 -14.990 1.00 25.07 134 ASP B CA 1
ATOM 5268 C C . ASP B 1 154 ? 37.169 23.524 -13.491 1.00 26.94 134 ASP B C 1
ATOM 5269 O O . ASP B 1 154 ? 37.985 22.692 -13.063 1.00 24.68 134 ASP B O 1
ATOM 5274 N N . TYR B 1 155 ? 36.472 24.335 -12.692 1.00 24.75 135 TYR B N 1
ATOM 5275 C CA . TYR B 1 155 ? 36.712 24.367 -11.249 1.00 26.12 135 TYR B CA 1
ATOM 5276 C C . TYR B 1 155 ? 36.180 23.104 -10.579 1.00 29.06 135 TYR B C 1
ATOM 5277 O O . TYR B 1 155 ? 36.862 22.494 -9.779 1.00 27.38 135 TYR B O 1
ATOM 5286 N N . ALA B 1 156 ? 34.951 22.730 -10.913 1.00 24.06 136 ALA B N 1
ATOM 5287 C CA . ALA B 1 156 ? 34.313 21.569 -10.305 1.00 28.56 136 ALA B CA 1
ATOM 5288 C C . ALA B 1 156 ? 35.056 20.282 -10.669 1.00 31.30 136 ALA B C 1
ATOM 5289 O O . ALA B 1 156 ? 35.137 19.355 -9.866 1.00 30.25 136 ALA B O 1
ATOM 5291 N N . LEU B 1 157 ? 35.597 20.235 -11.884 1.00 28.13 137 LEU B N 1
ATOM 5292 C CA . LEU B 1 157 ? 36.394 19.091 -12.327 1.00 32.59 137 LEU B CA 1
ATOM 5293 C C . LEU B 1 157 ? 37.767 19.097 -11.650 1.00 27.31 137 LEU B C 1
ATOM 5294 O O . LEU B 1 157 ? 38.295 18.054 -11.289 1.00 26.40 137 LEU B O 1
ATOM 5299 N N . TYR B 1 158 ? 38.328 20.287 -11.490 1.00 29.46 138 TYR B N 1
ATOM 5300 C CA . TYR B 1 158 ? 39.587 20.471 -10.771 1.00 32.21 138 TYR B CA 1
ATOM 5301 C C . TYR B 1 158 ? 39.475 19.923 -9.340 1.00 29.60 138 TYR B C 1
ATOM 5302 O O . TYR B 1 158 ? 40.378 19.232 -8.854 1.00 22.28 138 TYR B O 1
ATOM 5311 N N . MET B 1 159 ? 38.356 20.221 -8.684 1.00 25.50 139 MET B N 1
ATOM 5312 C CA . MET B 1 159 ? 38.142 19.814 -7.295 1.00 28.52 139 MET B CA 1
ATOM 5313 C C . MET B 1 159 ? 37.894 18.312 -7.193 1.00 28.15 139 MET B C 1
ATOM 5314 O O . MET B 1 159 ? 38.277 17.681 -6.210 1.00 25.56 139 MET B O 1
ATOM 5319 N N . ALA B 1 160 ? 37.251 17.743 -8.212 1.00 33.18 140 ALA B N 1
ATOM 5320 C CA . ALA B 1 160 ? 36.911 16.316 -8.206 1.00 28.16 140 ALA B CA 1
ATOM 5321 C C . ALA B 1 160 ? 38.158 15.456 -8.412 1.00 28.06 140 ALA B C 1
ATOM 5322 O O . ALA B 1 160 ? 38.289 14.386 -7.815 1.00 28.81 140 ALA B O 1
ATOM 5324 N N . ILE B 1 161 ? 39.071 15.932 -9.257 1.00 28.38 141 ILE B N 1
ATOM 5325 C CA . ILE B 1 161 ? 40.326 15.224 -9.523 1.00 36.45 141 ILE B CA 1
ATOM 5326 C C . ILE B 1 161 ? 41.289 15.377 -8.346 1.00 35.84 141 ILE B C 1
ATOM 5327 O O . ILE B 1 161 ? 42.012 14.450 -8.005 1.00 23.24 141 ILE B O 1
ATOM 5332 N N . LYS B 1 162 ? 41.289 16.558 -7.735 1.00 36.36 142 LYS B N 1
ATOM 5333 C CA . LYS B 1 162 ? 42.097 16.814 -6.540 1.00 42.22 142 LYS B CA 1
ATOM 5334 C C . LYS B 1 162 ? 41.671 15.896 -5.395 1.00 43.56 142 LYS B C 1
ATOM 5335 O O . LYS B 1 162 ? 42.508 15.402 -4.634 1.00 35.28 142 LYS B O 1
ATOM 5341 N N . GLU B 1 163 ? 40.364 15.672 -5.285 1.00 42.49 143 GLU B N 1
ATOM 5342 C CA . GLU B 1 163 ? 39.806 14.763 -4.283 1.00 49.84 143 GLU B CA 1
ATOM 5343 C C . GLU B 1 163 ? 40.315 13.336 -4.496 1.00 47.47 143 GLU B C 1
ATOM 5344 O O . GLU B 1 163 ? 40.811 12.697 -3.566 1.00 44.72 143 GLU B O 1
ATOM 5350 N N . GLU B 1 164 ? 40.185 12.850 -5.730 1.00 49.86 144 GLU B N 1
ATOM 5351 C CA . GLU B 1 164 ? 40.452 11.449 -6.046 1.00 52.07 144 GLU B CA 1
ATOM 5352 C C . GLU B 1 164 ? 41.926 11.126 -5.854 1.00 53.42 144 GLU B C 1
ATOM 5353 O O . GLU B 1 164 ? 42.279 10.263 -5.056 1.00 55.93 144 GLU B O 1
ATOM 5359 N N . GLU B 1 165 ? 42.783 11.831 -6.588 1.00 53.96 145 GLU B N 1
ATOM 5360 C CA . GLU B 1 165 ? 44.225 11.572 -6.554 1.00 58.21 145 GLU B CA 1
ATOM 5361 C C . GLU B 1 165 ? 44.849 12.015 -5.219 1.00 55.79 145 GLU B C 1
ATOM 5362 O O . GLU B 1 165 ? 45.912 11.526 -4.830 1.00 50.30 145 GLU B O 1
ATOM 5368 N N . GLY B 1 166 ? 44.180 12.937 -4.527 1.00 53.27 146 GLY B N 1
ATOM 5369 C CA . GLY B 1 166 ? 44.699 13.491 -3.287 1.00 52.57 146 GLY B CA 1
ATOM 5370 C C . GLY B 1 166 ? 45.968 14.302 -3.505 1.00 53.63 146 GLY B C 1
ATOM 5371 O O . GLY B 1 166 ? 46.832 14.366 -2.629 1.00 58.08 146 GLY B O 1
ATOM 5372 N N . LYS B 1 167 ? 46.075 14.923 -4.681 1.00 47.58 147 LYS B N 1
ATOM 5373 C CA . LYS B 1 167 ? 47.293 15.642 -5.075 1.00 45.89 147 LYS B CA 1
ATOM 5374 C C . LYS B 1 167 ? 46.945 16.956 -5.759 1.00 40.69 147 LYS B C 1
ATOM 5375 O O . LYS B 1 167 ? 45.823 17.149 -6.202 1.00 27.17 147 LYS B O 1
ATOM 5381 N N . GLU B 1 168 ? 47.927 17.854 -5.843 1.00 41.87 148 GLU B N 1
ATOM 5382 C CA . GLU B 1 168 ? 47.769 19.124 -6.572 1.00 41.04 148 GLU B CA 1
ATOM 5383 C C . GLU B 1 168 ? 47.816 18.877 -8.092 1.00 36.35 148 GLU B C 1
ATOM 5384 O O . GLU B 1 168 ? 48.196 17.792 -8.538 1.00 30.07 148 GLU B O 1
ATOM 5390 N N . TRP B 1 169 ? 47.432 19.885 -8.876 1.00 26.93 149 TRP B N 1
ATOM 5391 C CA . TRP B 1 169 ? 47.269 19.708 -10.327 1.00 30.95 149 TRP B CA 1
ATOM 5392 C C . TRP B 1 169 ? 48.609 19.445 -11.027 1.00 30.78 149 TRP B C 1
ATOM 5393 O O . TRP B 1 169 ? 48.671 18.687 -11.996 1.00 25.82 149 TRP B O 1
ATOM 5404 N N . TYR B 1 170 ? 49.675 20.066 -10.524 1.00 31.99 150 TYR B N 1
ATOM 5405 C CA . TYR B 1 170 ? 51.011 19.916 -11.126 1.00 32.63 150 TYR B CA 1
ATOM 5406 C C . TYR B 1 170 ? 51.677 18.588 -10.719 1.00 30.89 150 TYR B C 1
ATOM 5407 O O . TYR B 1 170 ? 52.787 18.269 -11.173 1.00 21.80 150 TYR B O 1
ATOM 5416 N N . GLU B 1 171 ? 50.995 17.824 -9.865 1.00 33.00 151 GLU B N 1
ATOM 5417 C CA . GLU B 1 171 ? 51.463 16.500 -9.466 1.00 34.65 151 GLU B CA 1
ATOM 5418 C C . GLU B 1 171 ? 50.641 15.381 -10.127 1.00 37.34 151 GLU B C 1
ATOM 5419 O O . GLU B 1 171 ? 50.967 14.207 -9.986 1.00 31.23 151 GLU B O 1
ATOM 5425 N N . TRP B 1 172 ? 49.577 15.753 -10.842 1.00 37.88 152 TRP B N 1
ATOM 5426 C CA . TRP B 1 172 ? 48.713 14.766 -11.510 1.00 35.54 152 TRP B CA 1
ATOM 5427 C C . TRP B 1 172 ? 49.450 14.083 -12.654 1.00 33.26 152 TRP B C 1
ATOM 5428 O O . TRP B 1 172 ? 50.506 14.542 -13.085 1.00 28.61 152 TRP B O 1
ATOM 5439 N N . ASP B 1 173 ? 48.881 12.983 -13.143 1.00 31.00 153 ASP B N 1
ATOM 5440 C CA . ASP B 1 173 ? 49.365 12.346 -14.372 1.00 35.91 153 ASP B CA 1
ATOM 5441 C C . ASP B 1 173 ? 49.498 13.383 -15.482 1.00 37.71 153 ASP B C 1
ATOM 5442 O O . ASP B 1 173 ? 48.716 14.328 -15.551 1.00 25.52 153 ASP B O 1
ATOM 5447 N N . GLU B 1 174 ? 50.493 13.198 -16.349 1.00 25.36 154 GLU B N 1
ATOM 5448 C CA . GLU B 1 174 ? 50.894 14.245 -17.296 1.00 35.23 154 GLU B CA 1
ATOM 5449 C C . GLU B 1 174 ? 49.747 14.652 -18.221 1.00 40.07 154 GLU B C 1
ATOM 5450 O O . GLU B 1 174 ? 49.686 15.791 -18.670 1.00 33.68 154 GLU B O 1
ATOM 5456 N N . GLU B 1 175 ? 48.842 13.717 -18.499 1.00 36.83 155 GLU B N 1
ATOM 5457 C CA . GLU B 1 175 ? 47.760 13.958 -19.453 1.00 38.51 155 GLU B CA 1
ATOM 5458 C C . GLU B 1 175 ? 46.673 14.864 -18.869 1.00 35.25 155 GLU B C 1
ATOM 5459 O O . GLU B 1 175 ? 46.156 15.738 -19.557 1.00 32.15 155 GLU B O 1
ATOM 5465 N N . LEU B 1 176 ? 46.330 14.649 -17.601 1.00 33.14 156 LEU B N 1
ATOM 5466 C CA . LEU B 1 176 ? 45.378 15.531 -16.902 1.00 36.07 156 LEU B CA 1
ATOM 5467 C C . LEU B 1 176 ? 46.039 16.868 -16.551 1.00 32.25 156 LEU B C 1
ATOM 5468 O O . LEU B 1 176 ? 45.401 17.914 -16.591 1.00 28.27 156 LEU B O 1
ATOM 5473 N N . LYS B 1 177 ? 47.326 16.811 -16.219 1.00 33.52 157 LYS B N 1
ATOM 5474 C CA . LYS B 1 177 ? 48.096 17.993 -15.840 1.00 32.38 157 LYS B CA 1
ATOM 5475 C C . LYS B 1 177 ? 48.147 19.022 -16.973 1.00 34.95 157 LYS B C 1
ATOM 5476 O O . LYS B 1 177 ? 48.075 20.227 -16.729 1.00 27.08 157 LYS B O 1
ATOM 5482 N N . ARG B 1 178 ? 48.272 18.536 -18.208 1.00 36.97 158 ARG B N 1
ATOM 5483 C CA . ARG B 1 178 ? 48.406 19.410 -19.377 1.00 35.37 158 ARG B CA 1
ATOM 5484 C C . ARG B 1 178 ? 47.082 19.537 -20.122 1.00 33.34 158 ARG B C 1
ATOM 5485 O O . ARG B 1 178 ? 47.028 20.121 -21.204 1.00 30.35 158 ARG B O 1
ATOM 5493 N N . ARG B 1 179 ? 46.018 18.983 -19.536 1.00 33.73 159 ARG B N 1
ATOM 5494 C CA . ARG B 1 179 ? 44.655 19.165 -20.049 1.00 35.71 159 ARG B CA 1
ATOM 5495 C C . ARG B 1 179 ? 44.524 18.666 -21.492 1.00 34.38 159 ARG B C 1
ATOM 5496 O O . ARG B 1 179 ? 44.002 19.367 -22.359 1.00 27.95 159 ARG B O 1
ATOM 5504 N N . GLU B 1 180 ? 45.003 17.452 -21.739 1.00 33.47 160 GLU B N 1
ATOM 5505 C CA . GLU B 1 180 ? 44.738 16.772 -23.002 1.00 41.81 160 GLU B CA 1
ATOM 5506 C C . GLU B 1 180 ? 43.239 16.532 -23.151 1.00 39.93 160 GLU B C 1
ATOM 5507 O O . GLU B 1 180 ? 42.569 16.135 -22.199 1.00 29.21 160 GLU B O 1
ATOM 5513 N N . LYS B 1 181 ? 42.720 16.782 -24.348 1.00 42.08 161 LYS B N 1
ATOM 5514 C CA . LYS B 1 181 ? 41.275 16.829 -24.568 1.00 45.14 161 LYS B CA 1
ATOM 5515 C C . LYS B 1 181 ? 40.599 15.528 -24.130 1.00 44.89 161 LYS B C 1
ATOM 5516 O O . LYS B 1 181 ? 39.630 15.551 -23.372 1.00 34.87 161 LYS B O 1
ATOM 5522 N N . GLU B 1 182 ? 41.122 14.398 -24.608 1.00 40.61 162 GLU B N 1
ATOM 5523 C CA . GLU B 1 182 ? 40.477 13.098 -24.398 1.00 45.39 162 GLU B CA 1
ATOM 5524 C C . GLU B 1 182 ? 40.525 12.666 -22.928 1.00 44.59 162 GLU B C 1
ATOM 5525 O O . GLU B 1 182 ? 39.550 12.136 -22.400 1.00 35.21 162 GLU B O 1
ATOM 5531 N N . ALA B 1 183 ? 41.664 12.894 -22.277 1.00 42.84 163 ALA B N 1
ATOM 5532 C CA . ALA B 1 183 ? 41.843 12.495 -20.875 1.00 41.53 163 ALA B CA 1
ATOM 5533 C C . ALA B 1 183 ? 40.873 13.240 -19.952 1.00 38.55 163 ALA B C 1
ATOM 5534 O O . ALA B 1 183 ? 40.407 12.689 -18.956 1.00 34.09 163 ALA B O 1
ATOM 5536 N N . LEU B 1 184 ? 40.578 14.492 -20.291 1.00 36.16 164 LEU B N 1
ATOM 5537 C CA . LEU B 1 184 ? 39.636 15.301 -19.517 1.00 39.44 164 LEU B CA 1
ATOM 5538 C C . LEU B 1 184 ? 38.215 14.712 -19.602 1.00 39.63 164 LEU B C 1
ATOM 5539 O O . LEU B 1 184 ? 37.506 14.640 -18.598 1.00 29.41 164 LEU B O 1
ATOM 5544 N N . LYS B 1 185 ? 37.813 14.296 -20.809 1.00 37.64 165 LYS B N 1
ATOM 5545 C CA . LYS B 1 185 ? 36.483 13.701 -21.028 1.00 44.93 165 LYS B CA 1
ATOM 5546 C C . LYS B 1 185 ? 36.297 12.448 -20.178 1.00 42.31 165 LYS B C 1
ATOM 5547 O O . LYS B 1 185 ? 35.264 12.271 -19.537 1.00 39.71 165 LYS B O 1
ATOM 5553 N N . ARG B 1 186 ? 37.307 11.581 -20.185 1.00 41.69 166 ARG B N 1
ATOM 5554 C CA . ARG B 1 186 ? 37.227 10.292 -19.497 1.00 48.20 166 ARG B CA 1
ATOM 5555 C C . ARG B 1 186 ? 37.034 10.484 -18.003 1.00 46.83 166 ARG B C 1
ATOM 5556 O O . ARG B 1 186 ? 36.160 9.867 -17.399 1.00 47.87 166 ARG B O 1
ATOM 5564 N N . VAL B 1 187 ? 37.857 11.344 -17.411 1.00 40.81 167 VAL B N 1
ATOM 5565 C CA . VAL B 1 187 ? 37.881 11.511 -15.963 1.00 41.64 167 VAL B CA 1
ATOM 5566 C C . VAL B 1 187 ? 36.635 12.258 -15.462 1.00 40.34 167 VAL B C 1
ATOM 5567 O O . VAL B 1 187 ? 36.242 12.108 -14.310 1.00 30.99 167 VAL B O 1
ATOM 5571 N N . LEU B 1 188 ? 36.021 13.056 -16.341 1.00 43.73 168 LEU B N 1
ATOM 5572 C CA . LEU B 1 188 ? 34.803 13.796 -15.995 1.00 41.82 168 LEU B CA 1
ATOM 5573 C C . LEU B 1 188 ? 33.621 12.831 -15.805 1.00 39.84 168 LEU B C 1
ATOM 5574 O O . LEU B 1 188 ? 32.923 12.884 -14.793 1.00 35.99 168 LEU B O 1
ATOM 5579 N N . ASN B 1 189 ? 33.412 11.953 -16.784 1.00 41.80 169 ASN B N 1
ATOM 5580 C CA . ASN B 1 189 ? 32.361 10.931 -16.699 1.00 43.09 169 ASN B CA 1
ATOM 5581 C C . ASN B 1 189 ? 32.565 10.011 -15.491 1.00 36.80 169 ASN B C 1
ATOM 5582 O O . ASN B 1 189 ? 31.606 9.636 -14.816 1.00 34.37 169 ASN B O 1
ATOM 5587 N N . LYS B 1 190 ? 33.820 9.656 -15.230 1.00 36.28 170 LYS B N 1
ATOM 5588 C CA . LYS B 1 190 ? 34.166 8.798 -14.097 1.00 41.24 170 LYS B CA 1
ATOM 5589 C C . LYS B 1 190 ? 33.741 9.446 -12.787 1.00 38.99 170 LYS B C 1
ATOM 5590 O O . LYS B 1 190 ? 33.050 8.833 -11.976 1.00 34.15 170 LYS B O 1
ATOM 5596 N N . LEU B 1 191 ? 34.154 10.693 -12.592 1.00 42.40 171 LEU B N 1
ATOM 5597 C CA . LEU B 1 191 ? 33.878 11.411 -11.354 1.00 39.40 171 LEU B CA 1
ATOM 5598 C C . LEU B 1 191 ? 32.674 12.325 -11.516 1.00 33.90 171 LEU B C 1
ATOM 5599 O O . LEU B 1 191 ? 32.658 13.426 -10.992 1.00 28.14 171 LEU B O 1
ATOM 5604 N N . LYS B 1 192 ? 31.654 11.860 -12.246 1.00 15.00 172 LYS B N 1
ATOM 5605 C CA . LYS B 1 192 ? 30.530 12.712 -12.611 1.00 15.00 172 LYS B CA 1
ATOM 5606 C C . LYS B 1 192 ? 29.720 13.107 -11.381 1.00 15.00 172 LYS B C 1
ATOM 5607 O O . LYS B 1 192 ? 29.274 14.251 -11.269 1.00 20.12 172 LYS B O 1
ATOM 5613 N N . GLY B 1 193 ? 29.529 12.175 -10.449 1.00 26.08 173 GLY B N 1
ATOM 5614 C CA . GLY B 1 193 ? 28.834 12.465 -9.203 1.00 30.22 173 GLY B CA 1
ATOM 5615 C C . GLY B 1 193 ? 29.570 13.499 -8.364 1.00 30.61 173 GLY B C 1
ATOM 5616 O O . GLY B 1 193 ? 28.955 14.397 -7.786 1.00 31.18 173 GLY B O 1
ATOM 5617 N N . ARG B 1 194 ? 30.894 13.370 -8.305 1.00 29.05 174 ARG B N 1
ATOM 5618 C CA . ARG B 1 194 ? 31.731 14.288 -7.528 1.00 32.13 174 ARG B CA 1
ATOM 5619 C C . ARG B 1 194 ? 31.805 15.661 -8.192 1.00 30.49 174 ARG B C 1
ATOM 5620 O O . ARG B 1 194 ? 31.851 16.684 -7.517 1.00 25.30 174 ARG B O 1
ATOM 5628 N N . PHE B 1 195 ? 31.822 15.667 -9.522 1.00 25.35 175 PHE B N 1
ATOM 5629 C CA . PHE B 1 195 ? 31.800 16.904 -10.292 1.00 28.81 175 PHE B CA 1
ATOM 5630 C C . PHE B 1 195 ? 30.587 17.737 -9.907 1.00 30.93 175 PHE B C 1
ATOM 5631 O O . PHE B 1 195 ? 30.706 18.935 -9.643 1.00 21.95 175 PHE B O 1
ATOM 5639 N N . TYR B 1 196 ? 29.422 17.093 -9.861 1.00 25.46 176 TYR B N 1
ATOM 5640 C CA . TYR B 1 196 ? 28.164 17.799 -9.651 1.00 30.63 176 TYR B CA 1
ATOM 5641 C C . TYR B 1 196 ? 27.971 18.219 -8.190 1.00 31.54 176 TYR B C 1
ATOM 5642 O O . TYR B 1 196 ? 27.211 19.136 -7.907 1.00 31.58 176 TYR B O 1
ATOM 5651 N N . PHE B 1 197 ? 28.662 17.549 -7.268 1.00 28.64 177 PHE B N 1
ATOM 5652 C CA . PHE B 1 197 ? 28.665 17.985 -5.874 1.00 25.26 177 PHE B CA 1
ATOM 5653 C C . PHE B 1 197 ? 29.333 19.345 -5.753 1.00 24.39 177 PHE B C 1
ATOM 5654 O O . PHE B 1 197 ? 28.877 20.205 -5.004 1.00 19.11 177 PHE B O 1
ATOM 5662 N N . HIS B 1 198 ? 30.419 19.534 -6.496 1.00 26.06 178 HIS B N 1
ATOM 5663 C CA . HIS B 1 198 ? 31.197 20.766 -6.410 1.00 27.79 178 HIS B CA 1
ATOM 5664 C C . HIS B 1 198 ? 30.483 21.934 -7.092 1.00 24.24 178 HIS B C 1
ATOM 5665 O O . HIS B 1 198 ? 30.623 23.079 -6.664 1.00 21.88 178 HIS B O 1
ATOM 5672 N N . VAL B 1 199 ? 29.716 21.653 -8.155 1.00 26.12 179 VAL B N 1
ATOM 5673 C CA . VAL B 1 199 ? 28.888 22.706 -8.774 1.00 32.44 179 VAL B CA 1
ATOM 5674 C C . VAL B 1 199 ? 27.716 23.048 -7.859 1.00 19.15 179 VAL B C 1
ATOM 5675 O O . VAL B 1 199 ? 27.333 24.201 -7.752 1.00 22.38 179 VAL B O 1
ATOM 5679 N N . PHE B 1 200 ? 27.162 22.029 -7.194 1.00 19.87 180 PHE B N 1
ATOM 5680 C CA . PHE B 1 200 ? 26.077 22.228 -6.225 1.00 19.49 180 PHE B CA 1
ATOM 5681 C C . PHE B 1 200 ? 26.516 23.163 -5.091 1.00 27.27 180 PHE B C 1
ATOM 5682 O O . PHE B 1 200 ? 25.759 24.027 -4.665 1.00 25.66 180 PHE B O 1
ATOM 5690 N N . VAL B 1 201 ? 27.740 22.979 -4.610 1.00 25.16 181 VAL B N 1
ATOM 5691 C CA . VAL B 1 201 ? 28.277 23.824 -3.546 1.00 23.63 181 VAL B CA 1
ATOM 5692 C C . VAL B 1 201 ? 28.386 25.273 -4.018 1.00 24.80 181 VAL B C 1
ATOM 5693 O O . VAL B 1 201 ? 28.040 26.198 -3.287 1.00 18.37 181 VAL B O 1
ATOM 5697 N N . GLN B 1 202 ? 28.866 25.459 -5.247 1.00 22.77 182 GLN B N 1
ATOM 5698 C CA . GLN B 1 202 ? 28.973 26.794 -5.842 1.00 26.14 182 GLN B CA 1
ATOM 5699 C C . GLN B 1 202 ? 27.596 27.387 -6.117 1.00 22.15 182 GLN B C 1
ATOM 5700 O O . GLN B 1 202 ? 27.385 28.589 -5.943 1.00 24.06 182 GLN B O 1
ATOM 5706 N N . PHE B 1 203 ? 26.666 26.540 -6.553 1.00 20.93 183 PHE B N 1
ATOM 5707 C CA . PHE B 1 203 ? 25.269 26.942 -6.739 1.00 21.75 183 PHE B CA 1
ATOM 5708 C C . PHE B 1 203 ? 24.720 27.545 -5.450 1.00 27.05 183 PHE B C 1
ATOM 5709 O O . PHE B 1 203 ? 24.225 28.667 -5.445 1.00 25.67 183 PHE B O 1
ATOM 5717 N N . VAL B 1 204 ? 24.836 26.799 -4.356 1.00 24.94 184 VAL B N 1
ATOM 5718 C CA . VAL B 1 204 ? 24.321 27.245 -3.059 1.00 22.85 184 VAL B CA 1
ATOM 5719 C C . VAL B 1 204 ? 24.933 28.591 -2.657 1.00 22.94 184 VAL B C 1
ATOM 5720 O O . VAL B 1 204 ? 24.233 29.473 -2.173 1.00 22.23 184 VAL B O 1
ATOM 5724 N N . PHE B 1 205 ? 26.241 28.740 -2.865 1.00 26.33 185 PHE B N 1
ATOM 5725 C CA . PHE B 1 205 ? 26.946 29.959 -2.455 1.00 26.63 185 PHE B CA 1
ATOM 5726 C C . PHE B 1 205 ? 26.474 31.169 -3.249 1.00 30.23 185 PHE B C 1
ATOM 5727 O O . PHE B 1 205 ? 26.207 32.229 -2.683 1.00 25.62 185 PHE B O 1
ATOM 5735 N N . PHE B 1 206 ? 26.387 31.008 -4.564 1.00 25.88 186 PHE B N 1
ATOM 5736 C CA . PHE B 1 206 ? 26.117 32.127 -5.453 1.00 26.11 186 PHE B CA 1
ATOM 5737 C C . PHE B 1 206 ? 24.658 32.550 -5.385 1.00 22.05 186 PHE B C 1
ATOM 5738 O O . PHE B 1 206 ? 24.339 33.710 -5.603 1.00 24.80 186 PHE B O 1
ATOM 5746 N N . LYS B 1 207 ? 23.773 31.601 -5.082 1.00 24.78 187 LYS B N 1
ATOM 5747 C CA . LYS B 1 207 ? 22.349 31.911 -4.899 1.00 23.03 187 LYS B CA 1
ATOM 5748 C C . LYS B 1 207 ? 22.128 32.667 -3.590 1.00 27.28 187 LYS B C 1
ATOM 5749 O O . LYS B 1 207 ? 21.297 33.568 -3.516 1.00 24.62 187 LYS B O 1
ATOM 5755 N N . GLN B 1 208 ? 22.882 32.304 -2.560 1.00 24.45 188 GLN B N 1
ATOM 5756 C CA . GLN B 1 208 ? 22.811 33.013 -1.288 1.00 22.59 188 GLN B CA 1
ATOM 5757 C C . GLN B 1 208 ? 23.369 34.433 -1.416 1.00 20.86 188 GLN B C 1
ATOM 5758 O O . GLN B 1 208 ? 22.839 35.367 -0.815 1.00 24.05 188 GLN B O 1
ATOM 5764 N N . TRP B 1 209 ? 24.429 34.594 -2.210 1.00 25.27 189 TRP B N 1
ATOM 5765 C CA . TRP B 1 209 ? 25.009 35.911 -2.427 1.00 25.84 189 TRP B CA 1
ATOM 5766 C C . TRP B 1 209 ? 24.100 36.780 -3.291 1.00 24.93 189 TRP B C 1
ATOM 5767 O O . TRP B 1 209 ? 23.991 37.970 -3.070 1.00 25.95 189 TRP B O 1
ATOM 5778 N N . GLU B 1 210 ? 23.456 36.165 -4.276 1.00 26.07 190 GLU B N 1
ATOM 5779 C CA . GLU B 1 210 ? 22.521 36.869 -5.151 1.00 30.44 190 GLU B CA 1
ATOM 5780 C C . GLU B 1 210 ? 21.386 37.469 -4.339 1.00 30.00 190 GLU B C 1
ATOM 5781 O O . GLU B 1 210 ? 20.979 38.598 -4.570 1.00 25.02 190 GLU B O 1
ATOM 5787 N N . LYS B 1 211 ? 20.882 36.697 -3.383 1.00 25.94 191 LYS B N 1
ATOM 5788 C CA . LYS B 1 211 ? 19.791 37.143 -2.515 1.00 25.03 191 LYS B CA 1
ATOM 5789 C C . LYS B 1 211 ? 20.249 38.277 -1.589 1.00 26.46 191 LYS B C 1
ATOM 5790 O O . LYS B 1 211 ? 19.517 39.230 -1.355 1.00 23.90 191 LYS B O 1
ATOM 5796 N N . LEU B 1 212 ? 21.459 38.156 -1.061 1.00 24.71 192 LEU B N 1
ATOM 5797 C CA . LEU B 1 212 ? 21.993 39.160 -0.162 1.00 27.33 192 LEU B CA 1
ATOM 5798 C C . LEU B 1 212 ? 22.260 40.447 -0.927 1.00 26.88 192 LEU B C 1
ATOM 5799 O O . LEU B 1 212 ? 21.996 41.537 -0.432 1.00 26.08 192 LEU B O 1
ATOM 5804 N N . ARG B 1 213 ? 22.781 40.305 -2.140 1.00 25.02 193 ARG B N 1
ATOM 5805 C CA . ARG B 1 213 ? 23.131 41.447 -2.970 1.00 31.40 193 ARG B CA 1
ATOM 5806 C C . ARG B 1 213 ? 21.887 42.259 -3.352 1.00 27.60 193 ARG B C 1
ATOM 5807 O O . ARG B 1 213 ? 21.918 43.480 -3.357 1.00 31.47 193 ARG B O 1
ATOM 5815 N N . ARG B 1 214 ? 20.800 41.564 -3.674 1.00 24.07 194 ARG B N 1
ATOM 5816 C CA . ARG B 1 214 ? 19.542 42.224 -4.014 1.00 25.63 194 ARG B CA 1
ATOM 5817 C C . ARG B 1 214 ? 19.012 43.013 -2.825 1.00 32.63 194 ARG B C 1
ATOM 5818 O O . ARG B 1 214 ? 18.516 44.131 -2.976 1.00 28.15 194 ARG B O 1
ATOM 5826 N N . TYR B 1 215 ? 19.117 42.421 -1.644 1.00 29.44 195 TYR B N 1
ATOM 5827 C CA . TYR B 1 215 ? 18.719 43.080 -0.404 1.00 26.29 195 TYR B CA 1
ATOM 5828 C C . TYR B 1 215 ? 19.536 44.376 -0.184 1.00 20.95 195 TYR B C 1
ATOM 5829 O O . TYR B 1 215 ? 18.981 45.425 0.181 1.00 26.38 195 TYR B O 1
ATOM 5838 N N . ALA B 1 216 ? 20.838 44.293 -0.411 1.00 25.00 196 ALA B N 1
ATOM 5839 C CA . ALA B 1 216 ? 21.717 45.455 -0.296 1.00 27.94 196 ALA B CA 1
ATOM 5840 C C . ALA B 1 216 ? 21.346 46.534 -1.338 1.00 30.06 196 ALA B C 1
ATOM 5841 O O . ALA B 1 216 ? 21.196 47.704 -0.998 1.00 29.75 196 ALA B O 1
ATOM 5843 N N . ARG B 1 217 ? 21.195 46.117 -2.596 1.00 30.25 197 ARG B N 1
ATOM 5844 C CA . ARG B 1 217 ? 20.986 47.058 -3.718 1.00 26.48 197 ARG B CA 1
ATOM 5845 C C . ARG B 1 217 ? 19.664 47.827 -3.586 1.00 28.13 197 ARG B C 1
ATOM 5846 O O . ARG B 1 217 ? 19.592 49.009 -3.909 1.00 26.00 197 ARG B O 1
ATOM 5854 N N . GLU B 1 218 ? 18.625 47.152 -3.108 1.00 27.63 198 GLU B N 1
ATOM 5855 C CA . GLU B 1 218 ? 17.307 47.786 -2.951 1.00 32.76 198 GLU B CA 1
ATOM 5856 C C . GLU B 1 218 ? 17.320 48.843 -1.839 1.00 29.97 198 GLU B C 1
ATOM 5857 O O . GLU B 1 218 ? 16.426 49.694 -1.763 1.00 27.24 198 GLU B O 1
ATOM 5863 N N . ARG B 1 219 ? 18.334 48.778 -0.979 1.00 26.47 199 ARG B N 1
ATOM 5864 C CA . ARG B 1 219 ? 18.509 49.761 0.088 1.00 30.69 199 ARG B CA 1
ATOM 5865 C C . ARG B 1 219 ? 19.651 50.751 -0.232 1.00 26.92 199 ARG B C 1
ATOM 5866 O O . ARG B 1 219 ? 20.119 51.485 0.646 1.00 31.93 199 ARG B O 1
ATOM 5874 N N . GLY B 1 220 ? 20.086 50.760 -1.491 1.00 26.37 200 GLY B N 1
ATOM 5875 C CA . GLY B 1 220 ? 21.021 51.762 -1.979 1.00 28.15 200 GLY B CA 1
ATOM 5876 C C . GLY B 1 220 ? 22.455 51.505 -1.554 1.00 30.17 200 GLY B C 1
ATOM 5877 O O . GLY B 1 220 ? 23.292 52.398 -1.617 1.00 29.09 200 GLY B O 1
ATOM 5878 N N . ILE B 1 221 ? 22.737 50.279 -1.125 1.00 26.25 201 ILE B N 1
ATOM 5879 C CA . ILE B 1 221 ? 24.074 49.915 -0.689 1.00 25.15 201 ILE B CA 1
ATOM 5880 C C . ILE B 1 221 ? 24.843 49.276 -1.839 1.00 27.25 201 ILE B C 1
ATOM 5881 O O . ILE B 1 221 ? 24.384 48.292 -2.443 1.00 27.48 201 ILE B O 1
ATOM 5886 N N . SER B 1 222 ? 26.002 49.848 -2.155 1.00 26.75 202 SER B N 1
ATOM 5887 C CA . SER B 1 222 ? 26.902 49.273 -3.143 1.00 27.26 202 SER B CA 1
ATOM 5888 C C . SER B 1 222 ? 27.970 48.454 -2.435 1.00 35.96 202 SER B C 1
ATOM 5889 O O . SER B 1 222 ? 28.481 48.856 -1.392 1.00 26.39 202 SER B O 1
ATOM 5892 N N . ILE B 1 223 ? 28.303 47.302 -3.000 1.00 28.26 203 ILE B N 1
ATOM 5893 C CA . ILE B 1 223 ? 29.288 46.424 -2.391 1.00 25.04 203 ILE B CA 1
ATOM 5894 C C . ILE B 1 223 ? 30.624 46.556 -3.084 1.00 30.45 203 ILE B C 1
ATOM 5895 O O . ILE B 1 223 ? 30.725 46.399 -4.302 1.00 27.50 203 ILE B O 1
ATOM 5900 N N . VAL B 1 224 ? 31.652 46.862 -2.302 1.00 28.31 204 VAL B N 1
ATOM 5901 C CA . VAL B 1 224 ? 33.016 46.896 -2.795 1.00 29.83 204 VAL B CA 1
ATOM 5902 C C . VAL B 1 224 ? 33.666 45.548 -2.555 1.00 33.69 204 VAL B C 1
ATOM 5903 O O . VAL B 1 224 ? 33.891 45.156 -1.415 1.00 28.35 204 VAL B O 1
ATOM 5907 N N . GLY B 1 225 ? 33.946 44.833 -3.637 1.00 30.16 205 GLY B N 1
ATOM 5908 C CA . GLY B 1 225 ? 34.662 43.580 -3.560 1.00 29.80 205 GLY B CA 1
ATOM 5909 C C . GLY B 1 225 ? 36.126 43.762 -3.875 1.00 34.30 205 GLY B C 1
ATOM 5910 O O . GLY B 1 225 ? 36.568 44.855 -4.217 1.00 33.22 205 GLY B O 1
ATOM 5911 N N . ASP B 1 226 ? 36.874 42.679 -3.774 1.00 40.26 206 ASP B N 1
ATOM 5912 C CA . ASP B 1 226 ? 38.321 42.740 -3.748 1.00 37.21 206 ASP B CA 1
ATOM 5913 C C . ASP B 1 226 ? 38.887 41.718 -4.722 1.00 34.88 206 ASP B C 1
ATOM 5914 O O . ASP B 1 226 ? 38.586 40.536 -4.633 1.00 38.73 206 ASP B O 1
ATOM 5919 N N . LEU B 1 227 ? 39.706 42.190 -5.658 1.00 35.85 207 LEU B N 1
ATOM 5920 C CA . LEU B 1 227 ? 40.332 41.324 -6.655 1.00 39.91 207 LEU B CA 1
ATOM 5921 C C . LEU B 1 227 ? 41.825 41.221 -6.383 1.00 37.41 207 LEU B C 1
ATOM 5922 O O . LEU B 1 227 ? 42.562 42.172 -6.612 1.00 37.59 207 LEU B O 1
ATOM 5927 N N . PRO B 1 228 ? 42.279 40.062 -5.899 1.00 37.55 208 PRO B N 1
ATOM 5928 C CA . PRO B 1 228 ? 43.713 39.812 -5.759 1.00 30.96 208 PRO B CA 1
ATOM 5929 C C . PRO B 1 228 ? 44.408 39.916 -7.096 1.00 27.68 208 PRO B C 1
ATOM 5930 O O . PRO B 1 228 ? 43.815 39.552 -8.113 1.00 31.00 208 PRO B O 1
ATOM 5934 N N . MET B 1 229 ? 45.644 40.414 -7.101 1.00 27.26 209 MET B N 1
ATOM 5935 C CA . MET B 1 229 ? 46.414 40.557 -8.333 1.00 26.50 209 MET B CA 1
ATOM 5936 C C . MET B 1 229 ? 46.643 39.189 -8.953 1.00 30.85 209 MET B C 1
ATOM 5937 O O . MET B 1 229 ? 46.442 38.995 -10.157 1.00 30.15 209 MET B O 1
ATOM 5942 N N . TYR B 1 230 ? 47.058 38.241 -8.115 1.00 26.22 210 TYR B N 1
ATOM 5943 C CA . TYR B 1 230 ? 47.569 36.951 -8.569 1.00 31.47 210 TYR B CA 1
ATOM 5944 C C . TYR B 1 230 ? 46.719 35.815 -7.988 1.00 30.12 210 TYR B C 1
ATOM 5945 O O . TYR B 1 230 ? 46.219 35.921 -6.872 1.00 31.01 210 TYR B O 1
ATOM 5954 N N . PRO B 1 231 ? 46.584 34.717 -8.738 1.00 30.03 211 PRO B N 1
ATOM 5955 C CA . PRO B 1 231 ? 46.137 33.448 -8.165 1.00 29.44 211 PRO B CA 1
ATOM 5956 C C . PRO B 1 231 ? 47.288 32.757 -7.480 1.00 24.99 211 PRO B C 1
ATOM 5957 O O . PRO B 1 231 ? 48.442 33.143 -7.702 1.00 32.24 211 PRO B O 1
ATOM 5961 N N . SER B 1 232 ? 47.000 31.753 -6.665 1.00 25.52 212 SER B N 1
ATOM 5962 C CA . SER B 1 232 ? 48.044 30.868 -6.160 1.00 34.94 212 SER B CA 1
ATOM 5963 C C . SER B 1 232 ? 48.481 29.924 -7.273 1.00 32.44 212 SER B C 1
ATOM 5964 O O . SER B 1 232 ? 47.723 29.669 -8.219 1.00 28.89 212 SER B O 1
ATOM 5967 N N . TYR B 1 233 ? 49.700 29.414 -7.170 1.00 25.84 213 TYR B N 1
ATOM 5968 C CA . TYR B 1 233 ? 50.187 28.424 -8.117 1.00 28.24 213 TYR B CA 1
ATOM 5969 C C . TYR B 1 233 ? 49.296 27.190 -8.090 1.00 32.82 213 TYR B C 1
ATOM 5970 O O . TYR B 1 233 ? 49.043 26.574 -9.125 1.00 26.99 213 TYR B O 1
ATOM 5979 N N . SER B 1 234 ? 48.827 26.834 -6.895 1.00 30.68 214 SER B N 1
ATOM 5980 C CA . SER B 1 234 ? 47.910 25.711 -6.721 1.00 37.64 214 SER B CA 1
ATOM 5981 C C . SER B 1 234 ? 46.470 26.175 -6.886 1.00 43.56 214 SER B C 1
ATOM 5982 O O . SER B 1 234 ? 45.723 26.290 -5.906 1.00 46.85 214 SER B O 1
ATOM 5985 N N . SER B 1 235 ? 46.084 26.447 -8.126 1.00 33.57 215 SER B N 1
ATOM 5986 C CA . SER B 1 235 ? 44.735 26.913 -8.424 1.00 30.54 215 SER B CA 1
ATOM 5987 C C . SER B 1 235 ? 44.260 26.378 -9.759 1.00 19.51 215 SER B C 1
ATOM 5988 O O . SER B 1 235 ? 45.067 26.066 -10.647 1.00 23.68 215 SER B O 1
ATOM 5991 N N . ALA B 1 236 ? 42.947 26.269 -9.903 1.00 28.29 216 ALA B N 1
ATOM 5992 C CA . ALA B 1 236 ? 42.336 25.926 -11.180 1.00 31.44 216 ALA B CA 1
ATOM 5993 C C . ALA B 1 236 ? 42.749 26.918 -12.277 1.00 28.38 216 ALA B C 1
ATOM 5994 O O . ALA B 1 236 ? 42.814 26.559 -13.44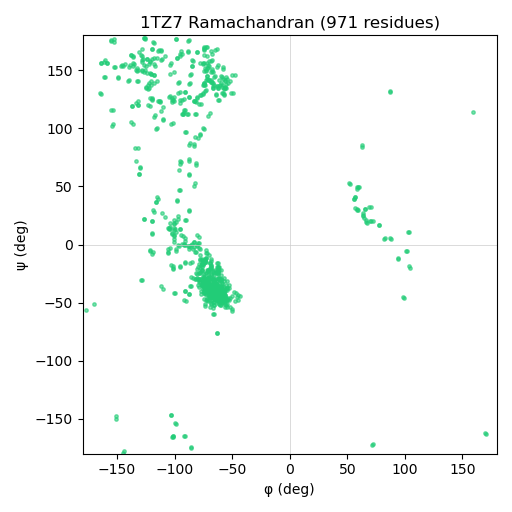5 1.00 21.44 216 ALA B O 1
ATOM 5996 N N . ASP B 1 237 ? 43.031 28.160 -11.882 1.00 25.44 217 ASP B N 1
ATOM 5997 C CA . ASP B 1 237 ? 43.278 29.242 -12.842 1.00 26.16 217 ASP B CA 1
ATOM 5998 C C . ASP B 1 237 ? 44.602 29.052 -13.577 1.00 26.06 217 ASP B C 1
ATOM 5999 O O . ASP B 1 237 ? 44.679 29.244 -14.782 1.00 20.01 217 ASP B O 1
ATOM 6004 N N . VAL B 1 238 ? 45.644 28.682 -12.844 1.00 22.56 218 VAL B N 1
ATOM 6005 C CA . VAL B 1 238 ? 46.938 28.406 -13.458 1.00 22.28 218 VAL B CA 1
ATOM 6006 C C . VAL B 1 238 ? 46.857 27.113 -14.267 1.00 23.77 218 VAL B C 1
ATOM 6007 O O . VAL B 1 238 ? 47.381 27.030 -15.386 1.00 23.22 218 VAL B O 1
ATOM 6011 N N . TRP B 1 239 ? 46.187 26.115 -13.698 1.00 26.14 219 TRP B N 1
ATOM 6012 C CA . TRP B 1 239 ? 45.940 24.849 -14.383 1.00 27.59 219 TRP B CA 1
ATOM 6013 C C . TRP B 1 239 ? 45.301 25.073 -15.769 1.00 26.55 219 TRP B C 1
ATOM 6014 O O . TRP B 1 239 ? 45.742 24.498 -16.760 1.00 22.27 219 TRP B O 1
ATOM 6025 N N . THR B 1 240 ? 44.272 25.915 -15.823 1.00 28.13 220 THR B N 1
ATOM 6026 C CA . THR B 1 240 ? 43.482 26.092 -17.057 1.00 34.43 220 THR B CA 1
ATOM 6027 C C . THR B 1 240 ? 44.190 26.997 -18.063 1.00 28.66 220 THR B C 1
ATOM 6028 O O . THR B 1 240 ? 44.019 26.840 -19.266 1.00 24.05 220 THR B O 1
ATOM 6032 N N . ASN B 1 241 ? 44.982 27.945 -17.560 1.00 24.06 221 ASN B N 1
ATOM 6033 C CA . ASN B 1 241 ? 45.628 28.941 -18.417 1.00 29.64 221 ASN B CA 1
ATOM 6034 C C . ASN B 1 241 ? 47.122 29.081 -18.120 1.00 25.18 221 ASN B C 1
ATOM 6035 O O . ASN B 1 241 ? 47.588 30.166 -17.750 1.00 23.64 221 ASN B O 1
ATOM 6040 N N . PRO B 1 242 ? 47.871 27.994 -18.286 1.00 20.75 222 PRO B N 1
ATOM 6041 C CA . PRO B 1 242 ? 49.302 27.985 -17.956 1.00 29.82 222 PRO B CA 1
ATOM 6042 C C . PRO B 1 242 ? 50.100 28.999 -18.778 1.00 31.51 222 PRO B C 1
ATOM 6043 O O . PRO B 1 242 ? 51.035 29.607 -18.257 1.00 24.36 222 PRO B O 1
ATOM 6047 N N . GLU B 1 243 ? 49.724 29.170 -20.048 1.00 31.41 223 GLU B N 1
ATOM 6048 C CA . GLU B 1 243 ? 50.395 30.122 -20.949 1.00 28.40 223 GLU B CA 1
ATOM 6049 C C . GLU B 1 243 ? 50.285 31.578 -20.464 1.00 22.96 223 GLU B C 1
ATOM 6050 O O . GLU B 1 243 ? 51.068 32.435 -20.874 1.00 26.18 223 GLU B O 1
ATOM 6056 N N . LEU B 1 244 ? 49.316 31.846 -19.593 1.00 22.94 224 LEU B N 1
ATOM 6057 C CA . LEU B 1 244 ? 49.111 33.198 -19.052 1.00 22.63 224 LEU B CA 1
ATOM 6058 C C . LEU B 1 244 ? 50.094 33.505 -17.907 1.00 29.23 224 LEU B C 1
ATOM 6059 O O . LEU B 1 244 ? 50.076 34.606 -17.340 1.00 24.15 224 LEU B O 1
ATOM 6064 N N . PHE B 1 245 ? 50.945 32.530 -17.577 1.00 28.07 225 PHE B N 1
ATOM 6065 C CA . PHE B 1 245 ? 51.930 32.685 -16.501 1.00 27.48 225 PHE B CA 1
ATOM 6066 C C . PHE B 1 245 ? 53.320 32.300 -16.992 1.00 28.88 225 PHE B C 1
ATOM 6067 O O . PHE B 1 245 ? 53.465 31.638 -18.021 1.00 22.59 225 PHE B O 1
ATOM 6075 N N . LYS B 1 246 ? 54.344 32.719 -16.256 1.00 27.51 226 LYS B N 1
ATOM 6076 C CA . LYS B 1 246 ? 55.725 32.436 -16.648 1.00 28.57 226 LYS B CA 1
ATOM 6077 C C . LYS B 1 246 ? 56.173 31.091 -16.092 1.00 30.39 226 LYS B C 1
ATOM 6078 O O . LYS B 1 246 ? 56.774 31.015 -15.017 1.00 27.04 226 LYS B O 1
ATOM 6084 N N . LEU B 1 247 ? 55.867 30.029 -16.834 1.00 27.43 227 LEU B N 1
ATOM 6085 C CA . LEU B 1 247 ? 56.243 28.676 -16.450 1.00 29.60 227 LEU B CA 1
ATOM 6086 C C . LEU B 1 247 ? 57.226 28.094 -17.464 1.00 34.41 227 LEU B C 1
ATOM 6087 O O . LEU B 1 247 ? 57.328 28.577 -18.589 1.00 32.79 227 LEU B O 1
ATOM 6092 N N . ASP B 1 248 ? 57.947 27.054 -17.055 1.00 38.30 228 ASP B N 1
ATOM 6093 C CA . ASP B 1 248 ? 58.886 26.368 -17.944 1.00 37.40 228 ASP B CA 1
ATOM 6094 C C . ASP B 1 248 ? 58.192 25.194 -18.664 1.00 39.34 228 ASP B C 1
ATOM 6095 O O . ASP B 1 248 ? 56.966 25.111 -18.685 1.00 30.63 228 ASP B O 1
ATOM 6100 N N . GLY B 1 249 ? 58.987 24.301 -19.251 1.00 37.61 229 GLY B N 1
ATOM 6101 C CA . GLY B 1 249 ? 58.455 23.179 -20.016 1.00 41.85 229 GLY B CA 1
ATOM 6102 C C . GLY B 1 249 ? 57.603 22.216 -19.192 1.00 40.45 229 GLY B C 1
ATOM 6103 O O . GLY B 1 249 ? 56.687 21.584 -19.720 1.00 40.84 229 GLY B O 1
ATOM 6104 N N . ASP B 1 250 ? 57.909 22.105 -17.897 1.00 31.46 230 ASP B N 1
ATOM 6105 C CA . ASP B 1 250 ? 57.175 21.196 -17.001 1.00 36.98 230 ASP B CA 1
ATOM 6106 C C . ASP B 1 250 ? 56.027 21.914 -16.252 1.00 36.18 230 ASP B C 1
ATOM 6107 O O . ASP B 1 250 ? 55.417 21.342 -15.349 1.00 31.62 230 ASP B O 1
ATOM 6112 N N . LEU B 1 251 ? 55.751 23.164 -16.638 1.00 33.03 231 LEU B N 1
ATOM 6113 C CA . LEU B 1 251 ? 54.678 23.970 -16.018 1.00 33.38 231 LEU B CA 1
ATOM 6114 C C . LEU B 1 251 ? 54.974 24.333 -14.543 1.00 35.33 231 LEU B C 1
ATOM 6115 O O . LEU B 1 251 ? 54.063 24.695 -13.787 1.00 28.14 231 LEU B O 1
ATOM 6120 N N . LYS B 1 252 ? 56.245 24.241 -14.150 1.00 31.29 232 LYS B N 1
ATOM 6121 C CA . LYS B 1 252 ? 56.703 24.808 -12.878 1.00 36.98 232 LYS B CA 1
ATOM 6122 C C . LYS B 1 252 ? 57.075 26.287 -13.069 1.00 32.67 232 LYS B C 1
ATOM 6123 O O . LYS B 1 252 ? 57.566 26.672 -14.125 1.00 25.51 232 LYS B O 1
ATOM 6129 N N . PRO B 1 253 ? 56.844 27.108 -12.044 1.00 27.87 233 PRO B N 1
ATOM 6130 C CA . PRO B 1 253 ? 57.111 28.547 -12.142 1.00 34.20 233 PRO B CA 1
ATOM 6131 C C . PRO B 1 253 ? 58.560 28.842 -12.512 1.00 33.58 233 PRO B C 1
ATOM 6132 O O . PRO B 1 253 ? 59.475 28.322 -11.883 1.00 28.64 233 PRO B O 1
ATOM 6136 N N . LEU B 1 254 ? 58.751 29.662 -13.534 1.00 30.77 234 LEU B N 1
ATOM 6137 C CA . LEU B 1 254 ? 60.071 30.154 -13.897 1.00 36.59 234 LEU B CA 1
ATOM 6138 C C . LEU B 1 254 ? 60.400 31.406 -13.073 1.00 37.57 234 LEU B C 1
ATOM 6139 O O . LEU B 1 254 ? 61.547 31.621 -12.686 1.00 35.30 234 LEU B O 1
ATOM 6144 N N . PHE B 1 255 ? 59.382 32.223 -12.812 1.00 32.50 235 PHE B N 1
ATOM 6145 C CA . PHE B 1 255 ? 59.508 33.347 -11.879 1.00 34.40 235 PHE B CA 1
ATOM 6146 C C . PHE B 1 255 ? 58.288 33.419 -10.949 1.00 33.25 235 PHE B C 1
ATOM 6147 O O . PHE B 1 255 ? 57.208 32.945 -11.294 1.00 39.73 235 PHE B O 1
ATOM 6155 N N . VAL B 1 256 ? 58.477 34.013 -9.769 1.00 31.90 236 VAL B N 1
ATOM 6156 C CA . VAL B 1 256 ? 57.396 34.142 -8.783 1.00 38.08 236 VAL B CA 1
ATOM 6157 C C . VAL B 1 256 ? 57.292 35.571 -8.251 1.00 35.77 236 VAL B C 1
ATOM 6158 O O . VAL B 1 256 ? 58.209 36.382 -8.422 1.00 33.71 236 VAL B O 1
ATOM 6162 N N . ALA B 1 257 ? 56.176 35.865 -7.598 1.00 30.64 237 ALA B N 1
ATOM 6163 C CA . ALA B 1 257 ? 55.786 37.240 -7.320 1.00 34.19 237 ALA B CA 1
ATOM 6164 C C . ALA B 1 257 ? 56.282 37.679 -5.950 1.00 34.38 237 ALA B C 1
ATOM 6165 O O . ALA B 1 257 ? 56.660 36.853 -5.118 1.00 37.93 237 ALA B O 1
ATOM 6167 N N . GLY B 1 258 ? 56.282 38.987 -5.727 1.00 35.02 238 GLY B N 1
ATOM 6168 C CA . GLY B 1 258 ? 56.658 39.551 -4.441 1.00 39.17 238 GLY B CA 1
ATOM 6169 C C . GLY B 1 258 ? 56.831 41.060 -4.514 1.00 37.58 238 GLY B C 1
ATOM 6170 O O . GLY B 1 258 ? 56.361 41.702 -5.449 1.00 37.50 238 GLY B O 1
ATOM 6171 N N . VAL B 1 259 ? 57.507 41.621 -3.521 1.00 37.26 239 VAL B N 1
ATOM 6172 C CA . VAL B 1 259 ? 57.931 43.022 -3.567 1.00 42.27 239 VAL B CA 1
ATOM 6173 C C . VAL B 1 259 ? 59.345 43.163 -2.993 1.00 40.56 239 VAL B C 1
ATOM 6174 O O . VAL B 1 259 ? 59.764 42.358 -2.166 1.00 33.11 239 VAL B O 1
ATOM 6178 N N . PRO B 1 260 ? 60.079 44.186 -3.437 1.00 44.89 240 PRO B N 1
ATOM 6179 C CA . PRO B 1 260 ? 61.492 44.338 -3.068 1.00 43.47 240 PRO B CA 1
ATOM 6180 C C . PRO B 1 260 ? 61.665 44.763 -1.613 1.00 44.31 240 PRO B C 1
ATOM 6181 O O . PRO B 1 260 ? 60.675 45.107 -0.958 1.00 36.78 240 PRO B O 1
ATOM 6185 N N . PRO B 1 261 ? 62.904 44.734 -1.113 1.00 53.34 241 PRO B N 1
ATOM 6186 C CA . PRO B 1 261 ? 63.208 45.215 0.240 1.00 56.80 241 PRO B CA 1
ATOM 6187 C C . PRO B 1 261 ? 62.788 46.672 0.449 1.00 59.23 241 PRO B C 1
ATOM 6188 O O . PRO B 1 261 ? 63.053 47.519 -0.409 1.00 55.17 241 PRO B O 1
ATOM 6192 N N . ASP B 1 262 ? 62.138 46.951 1.580 1.00 64.26 242 ASP B N 1
ATOM 6193 C CA . ASP B 1 262 ? 61.748 48.321 1.934 1.00 69.64 242 ASP B CA 1
ATOM 6194 C C . ASP B 1 262 ? 62.725 48.884 2.968 1.00 68.31 242 ASP B C 1
ATOM 6195 O O . ASP B 1 262 ? 63.810 48.340 3.171 1.00 69.60 242 ASP B O 1
ATOM 6200 N N . PHE B 1 263 ? 62.329 49.979 3.616 1.00 73.85 243 PHE B N 1
ATOM 6201 C CA . PHE B 1 263 ? 62.895 50.351 4.917 1.00 79.77 243 PHE B CA 1
ATOM 6202 C C . PHE B 1 263 ? 61.996 49.837 6.063 1.00 78.30 243 PHE B C 1
ATOM 6203 O O . PHE B 1 263 ? 62.435 49.736 7.211 1.00 76.46 243 PHE B O 1
ATOM 6211 N N . PHE B 1 264 ? 60.740 49.519 5.732 1.00 79.00 244 PHE B N 1
ATOM 6212 C CA . PHE B 1 264 ? 59.880 48.707 6.607 1.00 79.49 244 PHE B CA 1
ATOM 6213 C C . PHE B 1 264 ? 60.467 47.299 6.784 1.00 79.35 244 PHE B C 1
ATOM 6214 O O . PHE B 1 264 ? 61.038 46.982 7.828 1.00 79.16 244 PHE B O 1
ATOM 6222 N N . SER B 1 265 ? 60.318 46.466 5.754 1.00 81.86 245 SER B N 1
ATOM 6223 C CA . SER B 1 265 ? 60.836 45.099 5.780 1.00 79.17 245 SER B CA 1
ATOM 6224 C C . SER B 1 265 ? 62.301 45.074 5.350 1.00 80.20 245 SER B C 1
ATOM 6225 O O . SER B 1 265 ? 62.755 45.943 4.604 1.00 81.08 245 SER B O 1
ATOM 6228 N N . LYS B 1 266 ? 63.033 44.068 5.822 1.00 76.91 246 LYS B N 1
ATOM 6229 C CA . LYS B 1 266 ? 64.479 44.003 5.616 1.00 77.14 246 LYS B CA 1
ATOM 6230 C C . LYS B 1 266 ? 64.813 43.316 4.294 1.00 73.49 246 LYS B C 1
ATOM 6231 O O . LYS B 1 266 ? 65.698 43.760 3.559 1.00 69.56 246 LYS B O 1
ATOM 6237 N N . THR B 1 267 ? 64.099 42.230 3.999 1.00 71.70 247 THR B N 1
ATOM 6238 C CA . THR B 1 267 ? 64.421 41.382 2.848 1.00 69.94 247 THR B CA 1
ATOM 6239 C C . THR B 1 267 ? 63.197 41.179 1.932 1.00 69.97 247 THR B C 1
ATOM 6240 O O . THR B 1 267 ? 63.139 40.218 1.156 1.00 63.41 247 THR B O 1
ATOM 6244 N N . GLY B 1 268 ? 62.230 42.092 2.025 1.00 62.65 248 GLY B N 1
ATOM 6245 C CA . GLY B 1 268 ? 61.052 42.052 1.173 1.00 65.04 248 GLY B CA 1
ATOM 6246 C C . GLY B 1 268 ? 60.108 40.921 1.540 1.00 61.65 248 GLY B C 1
ATOM 6247 O O . GLY B 1 268 ? 60.296 40.248 2.557 1.00 62.59 248 GLY B O 1
ATOM 6248 N N . GLN B 1 269 ? 59.089 40.713 0.708 1.00 60.68 249 GLN B N 1
ATOM 6249 C CA . GLN B 1 269 ? 58.153 39.601 0.893 1.00 58.42 249 GLN B CA 1
ATOM 6250 C C . GLN B 1 269 ? 58.114 38.716 -0.347 1.00 57.80 249 GLN B C 1
ATOM 6251 O O . GLN B 1 269 ? 58.025 39.209 -1.477 1.00 48.39 249 GLN B O 1
ATOM 6257 N N . LEU B 1 270 ? 58.178 37.408 -0.128 1.00 53.89 250 LEU B N 1
ATOM 6258 C CA . LEU B 1 270 ? 58.037 36.440 -1.199 1.00 51.79 250 LEU B CA 1
ATOM 6259 C C . LEU B 1 270 ? 56.629 35.846 -1.171 1.00 52.19 250 LEU B C 1
ATOM 6260 O O . LEU B 1 270 ? 56.313 35.016 -0.321 1.00 52.73 250 LEU B O 1
ATOM 6265 N N . TRP B 1 271 ? 55.787 36.285 -2.102 1.00 48.25 251 TRP B N 1
ATOM 6266 C CA . TRP B 1 271 ? 54.388 35.869 -2.128 1.00 47.47 251 TRP B CA 1
ATOM 6267 C C . TRP B 1 271 ? 54.245 34.439 -2.644 1.00 43.89 251 TRP B C 1
ATOM 6268 O O . TRP B 1 271 ? 53.355 33.704 -2.218 1.00 47.87 251 TRP B O 1
ATOM 6279 N N . GLY B 1 272 ? 55.120 34.055 -3.570 1.00 42.16 252 GLY B N 1
ATOM 6280 C CA . GLY B 1 272 ? 55.173 32.684 -4.051 1.00 43.95 252 GLY B CA 1
ATOM 6281 C C . GLY B 1 272 ? 54.141 32.374 -5.132 1.00 49.90 252 GLY B C 1
ATOM 6282 O O . GLY B 1 272 ? 54.009 31.225 -5.555 1.00 50.35 252 GLY B O 1
ATOM 6283 N N . ASN B 1 273 ? 53.411 33.396 -5.581 1.00 48.32 253 ASN B N 1
ATOM 6284 C CA . ASN B 1 273 ? 52.571 33.262 -6.773 1.00 46.38 253 ASN B CA 1
ATOM 6285 C C . ASN B 1 273 ? 53.454 33.218 -8.011 1.00 41.68 253 ASN B C 1
ATOM 6286 O O . ASN B 1 273 ? 54.528 33.806 -8.024 1.00 31.32 253 ASN B O 1
ATOM 6291 N N . PRO B 1 274 ? 53.004 32.531 -9.056 1.00 42.42 254 PRO B N 1
ATOM 6292 C CA . PRO B 1 274 ? 53.620 32.672 -10.376 1.00 42.10 254 PRO B CA 1
ATOM 6293 C C . PRO B 1 274 ? 53.256 34.020 -10.978 1.00 29.91 254 PRO B C 1
ATOM 6294 O O . PRO B 1 274 ? 52.135 34.474 -10.792 1.00 36.36 254 PRO B O 1
ATOM 6298 N N . VAL B 1 275 ? 54.193 34.657 -11.669 1.00 27.05 255 VAL B N 1
ATOM 6299 C CA . VAL B 1 275 ? 53.927 35.957 -12.281 1.00 28.90 255 VAL B CA 1
ATOM 6300 C C . VAL B 1 275 ? 53.265 35.774 -13.626 1.00 31.21 255 VAL B C 1
ATOM 6301 O O . VAL B 1 275 ? 53.366 34.716 -14.234 1.00 29.32 255 VAL B O 1
ATOM 6305 N N . TYR B 1 276 ? 52.578 36.811 -14.085 1.00 29.51 256 TYR B N 1
ATOM 6306 C CA . TYR B 1 276 ? 51.911 36.778 -15.377 1.00 28.87 256 TYR B CA 1
ATOM 6307 C C . TYR B 1 276 ? 52.921 36.902 -16.502 1.00 30.34 256 TYR B C 1
ATOM 6308 O O . TYR B 1 276 ? 53.861 37.693 -16.418 1.00 26.91 256 TYR B O 1
ATOM 6317 N N . ASN B 1 277 ? 52.725 36.116 -17.557 1.00 30.17 257 ASN B N 1
ATOM 6318 C CA . ASN B 1 277 ? 53.335 36.398 -18.846 1.00 26.87 257 ASN B CA 1
ATOM 6319 C C . ASN B 1 277 ? 52.500 37.413 -19.617 1.00 31.43 257 ASN B C 1
ATOM 6320 O O . ASN B 1 277 ? 51.665 37.043 -20.441 1.00 28.94 257 ASN B O 1
ATOM 6325 N N . TRP B 1 278 ? 52.738 38.695 -19.348 1.00 25.41 258 TRP B N 1
ATOM 6326 C CA . TRP B 1 278 ? 51.832 39.760 -19.782 1.00 31.89 258 TRP B CA 1
ATOM 6327 C C . TRP B 1 278 ? 51.786 39.910 -21.301 1.00 29.07 258 TRP B C 1
ATOM 6328 O O . TRP B 1 278 ? 50.805 40.416 -21.850 1.00 31.39 258 TRP B O 1
ATOM 6339 N N . GLU B 1 279 ? 52.838 39.481 -21.978 1.00 27.00 259 GLU B N 1
ATOM 6340 C CA . GLU B 1 279 ? 52.863 39.543 -23.428 1.00 35.72 259 GLU B CA 1
ATOM 6341 C C . GLU B 1 279 ? 51.824 38.576 -24.031 1.00 35.83 259 GLU B C 1
ATOM 6342 O O . GLU B 1 279 ? 51.275 38.838 -25.095 1.00 30.55 259 GLU B O 1
ATOM 6348 N N . GLU B 1 280 ? 51.552 37.476 -23.327 1.00 27.19 260 GLU B N 1
ATOM 6349 C CA . GLU B 1 280 ? 50.499 36.533 -23.742 1.00 29.13 260 GLU B CA 1
ATOM 6350 C C . GLU B 1 280 ? 49.100 37.092 -23.501 1.00 33.92 260 GLU B C 1
ATOM 6351 O O . GLU B 1 280 ? 48.189 36.836 -24.279 1.00 29.28 260 GLU B O 1
ATOM 6357 N N . HIS B 1 281 ? 48.929 37.853 -22.419 1.00 28.22 261 HIS B N 1
ATOM 6358 C CA . HIS B 1 281 ? 47.620 38.449 -22.116 1.00 32.65 261 HIS B CA 1
ATOM 6359 C C . HIS B 1 281 ? 47.262 39.464 -23.194 1.00 29.31 261 HIS B C 1
ATOM 6360 O O . HIS B 1 281 ? 46.128 39.522 -23.644 1.00 30.58 261 HIS B O 1
ATOM 6367 N N . GLU B 1 282 ? 48.248 40.268 -23.594 1.00 29.35 262 GLU B N 1
ATOM 6368 C CA . GLU B 1 282 ? 48.052 41.263 -24.640 1.00 32.83 262 GLU B CA 1
ATOM 6369 C C . GLU B 1 282 ? 47.766 40.581 -25.977 1.00 33.59 262 GLU B C 1
ATOM 6370 O O . GLU B 1 282 ? 47.012 41.100 -26.798 1.00 33.57 262 GLU B O 1
ATOM 6376 N N . LYS B 1 283 ? 48.370 39.412 -26.179 1.00 32.41 263 LYS B N 1
ATOM 6377 C CA . LYS B 1 283 ? 48.174 38.632 -27.399 1.00 35.94 263 LYS B CA 1
ATOM 6378 C C . LYS B 1 283 ? 46.733 38.097 -27.506 1.00 33.82 263 LYS B C 1
ATOM 6379 O O . LYS B 1 283 ? 46.174 38.022 -28.598 1.00 33.22 263 LYS B O 1
ATOM 6385 N N . GLU B 1 284 ? 46.145 37.729 -26.366 1.00 26.13 264 GLU B N 1
ATOM 6386 C CA . GLU B 1 284 ? 44.754 37.244 -26.333 1.00 30.50 264 GLU B CA 1
ATOM 6387 C C . GLU B 1 284 ? 43.769 38.374 -25.954 1.00 31.73 264 GLU B C 1
ATOM 6388 O O . GLU B 1 284 ? 42.680 38.113 -25.452 1.00 29.92 264 GLU B O 1
ATOM 6394 N N . GLY B 1 285 ? 44.166 39.620 -26.202 1.00 25.44 265 GLY B N 1
ATOM 6395 C CA . GLY B 1 285 ? 43.264 40.759 -26.063 1.00 32.53 265 GLY B CA 1
ATOM 6396 C C . GLY B 1 285 ? 42.775 40.987 -24.633 1.00 32.60 265 GLY B C 1
ATOM 6397 O O . GLY B 1 285 ? 41.710 41.573 -24.419 1.00 26.52 265 GLY B O 1
ATOM 6398 N N . PHE B 1 286 ? 43.564 40.523 -23.661 1.00 25.55 266 PHE B N 1
ATOM 6399 C CA . PHE B 1 286 ? 43.243 40.671 -22.235 1.00 23.89 266 PHE B CA 1
ATOM 6400 C C . PHE B 1 286 ? 41.902 40.046 -21.859 1.00 20.24 266 PHE B C 1
ATOM 6401 O O . PHE B 1 286 ? 41.243 40.511 -20.937 1.00 23.26 266 PHE B O 1
ATOM 6409 N N . ARG B 1 287 ? 41.503 38.985 -22.560 1.00 26.88 267 ARG B N 1
ATOM 6410 C CA . ARG B 1 287 ? 40.151 38.457 -22.390 1.00 30.05 267 ARG B CA 1
ATOM 6411 C C . ARG B 1 287 ? 39.982 37.654 -21.088 1.00 31.67 267 ARG B C 1
ATOM 6412 O O . ARG B 1 287 ? 38.879 37.528 -20.581 1.00 26.76 267 ARG B O 1
ATOM 6420 N N . TRP B 1 288 ? 41.082 37.139 -20.543 1.00 28.81 268 TRP B N 1
ATOM 6421 C CA . TRP B 1 288 ? 41.044 36.507 -19.226 1.00 28.91 268 TRP B CA 1
ATOM 6422 C C . TRP B 1 288 ? 40.735 37.541 -18.147 1.00 20.64 268 TRP B C 1
ATOM 6423 O O . TRP B 1 288 ? 39.917 37.303 -17.269 1.00 27.58 268 TRP B O 1
ATOM 6434 N N . TRP B 1 289 ? 41.394 38.694 -18.228 1.00 24.93 269 TRP B N 1
ATOM 6435 C CA . TRP B 1 289 ? 41.162 39.776 -17.276 1.00 26.39 269 TRP B CA 1
ATOM 6436 C C . TRP B 1 289 ? 39.764 40.364 -17.438 1.00 28.68 269 TRP B C 1
ATOM 6437 O O . TRP B 1 289 ? 39.123 40.732 -16.462 1.00 27.90 269 TRP B O 1
ATOM 6448 N N . ILE B 1 290 ? 39.298 40.443 -18.676 1.00 25.18 270 ILE B N 1
ATOM 6449 C CA . ILE B 1 290 ? 37.945 40.887 -18.949 1.00 27.57 270 ILE B CA 1
ATOM 6450 C C . ILE B 1 290 ? 36.930 39.944 -18.306 1.00 24.77 270 ILE B C 1
ATOM 6451 O O . ILE B 1 290 ? 35.967 40.389 -17.694 1.00 28.02 270 ILE B O 1
ATOM 6456 N N . ARG B 1 291 ? 37.157 38.641 -18.447 1.00 26.17 271 ARG B N 1
ATOM 6457 C CA . ARG B 1 291 ? 36.274 37.637 -17.843 1.00 28.92 271 ARG B CA 1
ATOM 6458 C C . ARG B 1 291 ? 36.285 37.727 -16.301 1.00 24.94 271 ARG B C 1
ATOM 6459 O O . ARG B 1 291 ? 35.265 37.534 -15.659 1.00 26.38 271 ARG B O 1
ATOM 6467 N N . ARG B 1 292 ? 37.443 38.030 -15.727 1.00 26.56 272 ARG B N 1
ATOM 6468 C CA . ARG B 1 292 ? 37.550 38.238 -14.276 1.00 28.82 272 ARG B CA 1
ATOM 6469 C C . ARG B 1 292 ? 36.647 39.377 -13.836 1.00 33.74 272 ARG B C 1
ATOM 6470 O O . ARG B 1 292 ? 35.946 39.272 -12.837 1.00 28.80 272 ARG B O 1
ATOM 6478 N N . VAL B 1 293 ? 36.678 40.469 -14.587 1.00 29.56 273 VAL B N 1
ATOM 6479 C CA . VAL B 1 293 ? 35.946 41.670 -14.220 1.00 28.91 273 VAL B CA 1
ATOM 6480 C C . VAL B 1 293 ? 34.444 41.443 -14.379 1.00 24.64 273 VAL B C 1
ATOM 6481 O O . VAL B 1 293 ? 33.676 41.746 -13.484 1.00 28.85 273 VAL B O 1
ATOM 6485 N N . LEU B 1 294 ? 34.047 40.890 -15.526 1.00 24.96 274 LEU B N 1
ATOM 6486 C CA . LEU B 1 294 ? 32.642 40.551 -15.789 1.00 28.51 274 LEU B CA 1
ATOM 6487 C C . LEU B 1 294 ? 32.084 39.647 -14.681 1.00 28.57 274 LEU B C 1
ATOM 6488 O O . LEU B 1 294 ? 30.997 39.895 -14.150 1.00 28.80 274 LEU B O 1
ATOM 6493 N N . HIS B 1 295 ? 32.838 38.605 -14.336 1.00 27.35 275 HIS B N 1
ATOM 6494 C CA . HIS B 1 295 ? 32.416 37.652 -13.300 1.00 29.01 275 HIS B CA 1
ATOM 6495 C C . HIS B 1 295 ? 32.195 38.353 -11.965 1.00 24.54 275 HIS B C 1
ATOM 6496 O O . HIS B 1 295 ? 31.164 38.167 -11.310 1.00 26.43 275 HIS B O 1
ATOM 6503 N N . ASN B 1 296 ? 33.168 39.151 -11.564 1.00 24.01 276 ASN B N 1
ATOM 6504 C CA . ASN B 1 296 ? 33.124 39.809 -10.277 1.00 29.88 276 ASN B CA 1
ATOM 6505 C C . ASN B 1 296 ? 32.027 40.879 -10.198 1.00 31.22 276 ASN B C 1
ATOM 6506 O O . ASN B 1 296 ? 31.516 41.168 -9.117 1.00 27.01 276 ASN B O 1
ATOM 6511 N N . LEU B 1 297 ? 31.657 41.452 -11.346 1.00 27.71 277 LEU B N 1
ATOM 6512 C CA . LEU B 1 297 ? 30.566 42.432 -11.390 1.00 29.74 277 LEU B CA 1
ATOM 6513 C C . LEU B 1 297 ? 29.181 41.771 -11.199 1.00 32.97 277 LEU B C 1
ATOM 6514 O O . LEU B 1 297 ? 28.198 42.455 -10.943 1.00 31.20 277 LEU B O 1
ATOM 6519 N N . LYS B 1 298 ? 29.119 40.443 -11.328 1.00 25.34 278 LYS B N 1
ATOM 6520 C CA . LYS B 1 298 ? 27.924 39.680 -10.897 1.00 31.44 278 LYS B CA 1
ATOM 6521 C C . LYS B 1 298 ? 27.730 39.793 -9.379 1.00 29.75 278 LYS B C 1
ATOM 6522 O O . LYS B 1 298 ? 26.608 39.720 -8.876 1.00 29.10 278 LYS B O 1
ATOM 6528 N N . LEU B 1 299 ? 28.836 39.962 -8.662 1.00 28.89 279 LEU B N 1
ATOM 6529 C CA . LEU B 1 299 ? 28.824 39.956 -7.204 1.00 30.22 279 LEU B CA 1
ATOM 6530 C C . LEU B 1 299 ? 28.871 41.381 -6.632 1.00 33.40 279 LEU B C 1
ATOM 6531 O O . LEU B 1 299 ? 28.168 41.700 -5.663 1.00 28.35 279 LEU B O 1
ATOM 6536 N N . PHE B 1 300 ? 29.698 42.227 -7.231 1.00 28.31 280 PHE B N 1
ATOM 6537 C CA . PHE B 1 300 ? 30.058 43.506 -6.625 1.00 25.53 280 PHE B CA 1
ATOM 6538 C C . PHE B 1 300 ? 29.743 44.674 -7.543 1.00 28.33 280 PHE B C 1
ATOM 6539 O O . PHE B 1 300 ? 29.606 44.513 -8.757 1.00 24.98 280 PHE B O 1
ATOM 6547 N N . ASP B 1 301 ? 29.640 45.855 -6.950 1.00 30.18 281 ASP B N 1
ATOM 6548 C CA . ASP B 1 301 ? 29.478 47.088 -7.702 1.00 28.18 281 ASP B CA 1
ATOM 6549 C C . ASP B 1 301 ? 30.828 47.713 -8.026 1.00 28.12 281 ASP B C 1
ATOM 6550 O O . ASP B 1 301 ? 31.034 48.234 -9.132 1.00 31.50 281 ASP B O 1
ATOM 6555 N N . PHE B 1 302 ? 31.741 47.668 -7.057 1.00 30.79 282 PHE B N 1
ATOM 6556 C CA . PHE B 1 302 ? 33.104 48.160 -7.254 1.00 26.46 282 PHE B CA 1
ATOM 6557 C C . PHE B 1 302 ? 34.118 47.052 -7.031 1.00 27.59 282 PHE B C 1
ATOM 6558 O O . PHE B 1 302 ? 33.919 46.174 -6.200 1.00 29.81 282 PHE B O 1
ATOM 6566 N N . LEU B 1 303 ? 35.207 47.106 -7.787 1.00 29.80 283 LEU B N 1
ATOM 6567 C CA . LEU B 1 303 ? 36.273 46.136 -7.680 1.00 28.50 283 LEU B CA 1
ATOM 6568 C C . LEU B 1 303 ? 37.542 46.825 -7.234 1.00 32.02 283 LEU B C 1
ATOM 6569 O O . LEU B 1 303 ? 38.122 47.616 -7.976 1.00 34.22 283 LEU B O 1
ATOM 6574 N N . ARG B 1 304 ? 37.974 46.525 -6.020 1.00 31.66 284 ARG B N 1
ATOM 6575 C CA . ARG B 1 304 ? 39.235 47.026 -5.511 1.00 33.03 284 ARG B CA 1
ATOM 6576 C C . ARG B 1 304 ? 40.368 46.207 -6.087 1.00 31.59 284 ARG B C 1
ATOM 6577 O O . ARG B 1 304 ? 40.424 44.999 -5.895 1.00 36.07 284 ARG B O 1
ATOM 6585 N N . LEU B 1 305 ? 41.273 46.870 -6.799 1.00 29.39 285 LEU B N 1
ATOM 6586 C CA . LEU B 1 305 ? 42.362 46.188 -7.480 1.00 31.75 285 LEU B CA 1
ATOM 6587 C C . LEU B 1 305 ? 43.578 46.084 -6.570 1.00 34.04 285 LEU B C 1
ATOM 6588 O O . LEU B 1 305 ? 44.364 47.012 -6.458 1.00 30.27 285 LEU B O 1
ATOM 6593 N N . ASP B 1 306 ? 43.703 44.940 -5.924 1.00 30.04 286 ASP B N 1
ATOM 6594 C CA . ASP B 1 306 ? 44.838 44.634 -5.061 1.00 28.20 286 ASP B CA 1
ATOM 6595 C C . ASP B 1 306 ? 46.177 44.792 -5.811 1.00 31.18 286 ASP B C 1
ATOM 6596 O O . ASP B 1 306 ? 46.319 44.335 -6.940 1.00 33.12 286 ASP B O 1
ATOM 6601 N N . HIS B 1 307 ? 47.145 45.446 -5.161 1.00 29.53 287 HIS B N 1
ATOM 6602 C CA . HIS B 1 307 ? 48.474 45.674 -5.753 1.00 24.14 287 HIS B CA 1
ATOM 6603 C C . HIS B 1 307 ? 48.347 46.308 -7.148 1.00 26.97 287 HIS B C 1
ATOM 6604 O O . HIS B 1 307 ? 48.911 45.813 -8.125 1.00 31.37 287 HIS B O 1
ATOM 6611 N N . PHE B 1 308 ? 47.603 47.410 -7.221 1.00 28.82 288 PHE B N 1
ATOM 6612 C CA . PHE B 1 308 ? 47.372 48.114 -8.484 1.00 28.09 288 PHE B CA 1
ATOM 6613 C C . PHE B 1 308 ? 48.675 48.447 -9.210 1.00 31.90 288 PHE B C 1
ATOM 6614 O O . PHE B 1 308 ? 48.742 48.388 -10.444 1.00 27.53 288 PHE B O 1
ATOM 6622 N N . ARG B 1 309 ? 49.706 48.799 -8.451 1.00 26.17 289 ARG B N 1
ATOM 6623 C CA . ARG B 1 309 ? 50.962 49.244 -9.041 1.00 26.74 289 ARG B CA 1
ATOM 6624 C C . ARG B 1 309 ? 51.571 48.166 -9.943 1.00 23.90 289 ARG B C 1
ATOM 6625 O O . ARG B 1 309 ? 52.378 48.467 -10.813 1.00 27.47 289 ARG B O 1
ATOM 6633 N N . GLY B 1 310 ? 51.179 46.911 -9.718 1.00 26.12 290 GLY B N 1
ATOM 6634 C CA . GLY B 1 310 ? 51.646 45.792 -10.531 1.00 23.01 290 GLY B CA 1
ATOM 6635 C C . GLY B 1 310 ? 51.227 45.862 -11.997 1.00 26.56 290 GLY B C 1
ATOM 6636 O O . GLY B 1 310 ? 51.821 45.198 -12.849 1.00 26.97 290 GLY B O 1
ATOM 6637 N N . PHE B 1 311 ? 50.202 46.660 -12.291 1.00 27.29 291 PHE B N 1
ATOM 6638 C CA . PHE B 1 311 ? 49.751 46.849 -13.672 1.00 26.80 291 PHE B CA 1
ATOM 6639 C C . PHE B 1 311 ? 50.696 47.783 -14.439 1.00 28.27 291 PHE B C 1
ATOM 6640 O O . PHE B 1 311 ? 50.709 47.786 -15.664 1.00 28.53 291 PHE B O 1
ATOM 6648 N N . GLU B 1 312 ? 51.483 48.573 -13.703 1.00 24.32 292 GLU B N 1
ATOM 6649 C CA . GLU B 1 312 ? 52.537 49.411 -14.309 1.00 25.75 292 GLU B CA 1
ATOM 6650 C C . GLU B 1 312 ? 53.874 48.656 -14.348 1.00 26.00 292 GLU B C 1
ATOM 6651 O O . GLU B 1 312 ? 54.559 48.634 -15.371 1.00 25.35 292 GLU B O 1
ATOM 6657 N N . ALA B 1 313 ? 54.234 48.051 -13.222 1.00 24.81 293 ALA B N 1
ATOM 6658 C CA . ALA B 1 313 ? 55.419 47.201 -13.143 1.00 28.30 293 ALA B CA 1
ATOM 6659 C C . ALA B 1 313 ? 55.331 46.294 -11.925 1.00 25.30 293 ALA B C 1
ATOM 6660 O O . ALA B 1 313 ? 54.814 46.692 -10.883 1.00 25.97 293 ALA B O 1
ATOM 6662 N N . TYR B 1 314 ? 55.835 45.071 -12.060 1.00 27.02 294 TYR B N 1
ATOM 6663 C CA . TYR B 1 314 ? 55.735 44.083 -10.991 1.00 29.43 294 TYR B CA 1
ATOM 6664 C C . TYR B 1 314 ? 57.097 43.502 -10.634 1.00 22.11 294 TYR B C 1
ATOM 6665 O O . TYR B 1 314 ? 57.981 43.377 -11.484 1.00 28.44 294 TYR B O 1
ATOM 6674 N N . TRP B 1 315 ? 57.259 43.151 -9.369 1.00 29.61 295 TRP B N 1
ATOM 6675 C CA . TRP B 1 315 ? 58.509 42.602 -8.882 1.00 27.44 295 TRP B CA 1
ATOM 6676 C C . TRP B 1 315 ? 58.583 41.118 -9.209 1.00 25.08 295 TRP B C 1
ATOM 6677 O O . TRP B 1 315 ? 57.711 40.342 -8.816 1.00 30.25 295 TRP B O 1
ATOM 6688 N N . GLU B 1 316 ? 59.631 40.736 -9.934 1.00 19.21 296 GLU B N 1
ATOM 6689 C CA . GLU B 1 316 ? 59.777 39.387 -10.452 1.00 31.30 296 GLU B CA 1
ATOM 6690 C C . GLU B 1 316 ? 61.076 38.784 -9.922 1.00 32.89 296 GLU B C 1
ATOM 6691 O O . GLU B 1 316 ? 62.153 39.305 -10.184 1.00 37.22 296 GLU B O 1
ATOM 6697 N N . VAL B 1 317 ? 60.966 37.688 -9.176 1.00 33.03 297 VAL B N 1
ATOM 6698 C CA . VAL B 1 317 ? 62.143 36.997 -8.652 1.00 44.56 297 VAL B CA 1
ATOM 6699 C C . VAL B 1 317 ? 62.189 35.550 -9.161 1.00 44.73 297 VAL B C 1
ATOM 6700 O O . VAL B 1 317 ? 61.158 34.884 -9.251 1.00 33.35 297 VAL B O 1
ATOM 6704 N N . PRO B 1 318 ? 63.387 35.070 -9.497 1.00 41.42 298 PRO B N 1
ATOM 6705 C CA . PRO B 1 318 ? 63.561 33.684 -9.945 1.00 45.46 298 PRO B CA 1
ATOM 6706 C C . PRO B 1 318 ? 62.939 32.677 -8.971 1.00 42.88 298 PRO B C 1
ATOM 6707 O O . PRO B 1 318 ? 63.019 32.860 -7.749 1.00 40.07 298 PRO B O 1
ATOM 6711 N N . TYR B 1 319 ? 62.320 31.633 -9.515 1.00 37.94 299 TYR B N 1
ATOM 6712 C CA . TYR B 1 319 ? 61.835 30.512 -8.709 1.00 41.60 299 TYR B CA 1
ATOM 6713 C C . TYR B 1 319 ? 63.016 29.743 -8.119 1.00 40.35 299 TYR B C 1
ATOM 6714 O O . TYR B 1 319 ? 64.024 29.542 -8.788 1.00 35.06 299 TYR B O 1
ATOM 6723 N N . GLY B 1 320 ? 62.878 29.316 -6.862 1.00 42.54 300 GLY B N 1
ATOM 6724 C CA . GLY B 1 320 ? 63.956 28.635 -6.154 1.00 51.93 300 GLY B CA 1
ATOM 6725 C C . GLY B 1 320 ? 64.639 29.536 -5.135 1.00 53.21 300 GLY B C 1
ATOM 6726 O O . GLY B 1 320 ? 65.297 29.056 -4.211 1.00 55.08 300 GLY B O 1
ATOM 6727 N N . GLU B 1 321 ? 64.483 30.846 -5.308 1.00 52.77 301 GLU B N 1
ATOM 6728 C CA . GLU B 1 321 ? 65.029 31.817 -4.367 1.00 51.90 301 GLU B CA 1
ATOM 6729 C C . GLU B 1 321 ? 64.268 31.762 -3.042 1.00 50.66 301 GLU B C 1
ATOM 6730 O O . GLU B 1 321 ? 63.047 31.594 -3.023 1.00 47.26 301 GLU B O 1
ATOM 6736 N N . GLU B 1 322 ? 64.998 31.904 -1.937 1.00 53.63 302 GLU B N 1
ATOM 6737 C CA . GLU B 1 322 ? 64.404 31.813 -0.602 1.00 53.67 302 GLU B CA 1
ATOM 6738 C C . GLU B 1 322 ? 63.802 33.152 -0.174 1.00 47.17 302 GLU B C 1
ATOM 6739 O O . GLU B 1 322 ? 62.843 33.192 0.601 1.00 47.17 302 GLU B O 1
ATOM 6745 N N . THR B 1 323 ? 64.374 34.246 -0.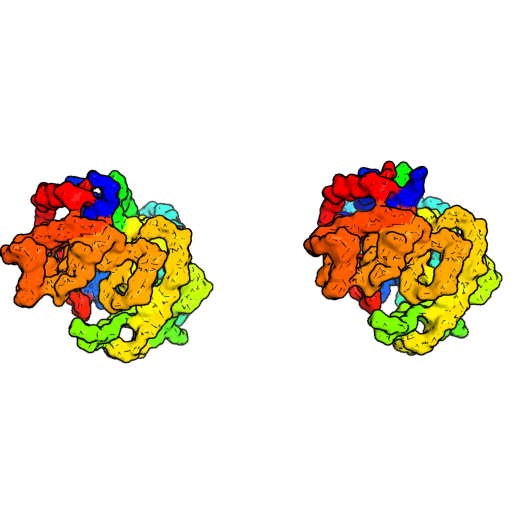680 1.00 49.52 303 THR B N 1
ATOM 6746 C CA . THR B 1 323 ? 63.856 35.595 -0.407 1.00 50.35 303 THR B CA 1
ATOM 6747 C C . THR B 1 323 ? 63.588 36.354 -1.711 1.00 45.74 303 THR B C 1
ATOM 6748 O O . THR B 1 323 ? 63.856 35.848 -2.803 1.00 39.99 303 THR B O 1
ATOM 6752 N N . ALA B 1 324 ? 63.069 37.574 -1.583 1.00 37.16 304 ALA B N 1
ATOM 6753 C CA . ALA B 1 324 ? 62.697 38.383 -2.746 1.00 45.24 304 ALA B CA 1
ATOM 6754 C C . ALA B 1 324 ? 63.767 39.445 -3.064 1.00 45.28 304 ALA B C 1
ATOM 6755 O O . ALA B 1 324 ? 63.497 40.410 -3.772 1.00 37.20 304 ALA B O 1
ATOM 6757 N N . VAL B 1 325 ? 64.975 39.249 -2.542 1.00 30.82 305 VAL B N 1
ATOM 6758 C CA . VAL B 1 325 ? 66.035 40.252 -2.654 1.00 35.13 305 VAL B CA 1
ATOM 6759 C C . VAL B 1 325 ? 66.553 40.362 -4.090 1.00 36.50 305 VAL B C 1
ATOM 6760 O O . VAL B 1 325 ? 66.802 41.465 -4.584 1.00 40.11 305 VAL B O 1
ATOM 6764 N N . ASN B 1 326 ? 66.712 39.216 -4.754 1.00 35.33 306 ASN B N 1
ATOM 6765 C CA . ASN B 1 326 ? 67.348 39.173 -6.074 1.00 42.41 306 ASN B CA 1
ATOM 6766 C C . ASN B 1 326 ? 66.326 39.174 -7.216 1.00 43.36 306 ASN B C 1
ATOM 6767 O O . ASN B 1 326 ? 66.431 38.385 -8.159 1.00 41.58 306 ASN B O 1
ATOM 6772 N N . GLY B 1 327 ? 65.345 40.067 -7.127 1.00 40.51 307 GLY B N 1
ATOM 6773 C CA . GLY B 1 327 ? 64.360 40.227 -8.181 1.00 37.59 307 GLY B CA 1
ATOM 6774 C C . GLY B 1 327 ? 64.647 41.436 -9.050 1.00 40.27 307 GLY B C 1
ATOM 6775 O O . GLY B 1 327 ? 65.744 42.000 -9.010 1.00 31.27 307 GLY B O 1
ATOM 6776 N N . ARG B 1 328 ? 63.654 41.835 -9.839 1.00 38.38 308 ARG B N 1
ATOM 6777 C CA . ARG B 1 328 ? 63.753 43.043 -10.648 1.00 35.11 308 ARG B CA 1
ATOM 6778 C C . ARG B 1 328 ? 62.364 43.548 -11.028 1.00 35.01 308 ARG B C 1
ATOM 6779 O O . ARG B 1 328 ? 61.400 42.788 -11.046 1.00 24.04 308 ARG B O 1
ATOM 6787 N N . TRP B 1 329 ? 62.267 44.837 -11.316 1.00 29.19 309 TRP B N 1
ATOM 6788 C CA . TRP B 1 329 ? 61.016 45.420 -11.768 1.00 29.23 309 TRP B CA 1
ATOM 6789 C C . TRP B 1 329 ? 60.822 45.159 -13.253 1.00 26.45 309 TRP B C 1
ATOM 6790 O O . TRP B 1 329 ? 61.693 45.463 -14.064 1.00 31.68 309 TRP B O 1
ATOM 6801 N N . VAL B 1 330 ? 59.670 44.589 -13.600 1.00 28.99 310 VAL B N 1
ATOM 6802 C CA . VAL B 1 330 ? 59.336 44.295 -14.989 1.00 33.99 310 VAL B CA 1
ATOM 6803 C C . VAL B 1 330 ? 58.072 45.044 -15.383 1.00 33.54 310 VAL B C 1
ATOM 6804 O O . VAL B 1 330 ? 57.040 44.930 -14.719 1.00 31.58 310 VAL B O 1
ATOM 6808 N N . LYS B 1 331 ? 58.155 45.811 -16.466 1.00 29.68 311 LYS B N 1
ATOM 6809 C CA . LYS B 1 331 ? 57.024 46.618 -16.924 1.00 33.21 311 LYS B CA 1
ATOM 6810 C C . LYS B 1 331 ? 55.871 45.726 -17.408 1.00 24.09 311 LYS B C 1
ATOM 6811 O O . LYS B 1 331 ? 56.084 44.758 -18.140 1.00 28.30 311 LYS B O 1
ATOM 6817 N N . ALA B 1 332 ? 54.659 46.062 -16.979 1.00 24.11 312 ALA B N 1
ATOM 6818 C CA . ALA B 1 332 ? 53.442 45.428 -17.481 1.00 30.91 312 ALA B CA 1
ATOM 6819 C C . ALA B 1 332 ? 52.648 46.443 -18.321 1.00 30.77 312 ALA B C 1
ATOM 6820 O O . ALA B 1 332 ? 52.847 47.660 -18.185 1.00 27.15 312 ALA B O 1
ATOM 6822 N N . PRO B 1 333 ? 51.755 45.946 -19.187 1.00 31.62 313 PRO B N 1
ATOM 6823 C CA . PRO B 1 333 ? 51.052 46.797 -20.153 1.00 28.43 313 PRO B CA 1
ATOM 6824 C C . PRO B 1 333 ? 49.763 47.403 -19.578 1.00 30.96 313 PRO B C 1
ATOM 6825 O O . PRO B 1 333 ? 48.678 47.166 -20.110 1.00 29.67 313 PRO B O 1
ATOM 6829 N N . GLY B 1 334 ? 49.895 48.180 -18.508 1.00 22.97 314 GLY B N 1
ATOM 6830 C CA . GLY B 1 334 ? 48.741 48.701 -17.790 1.00 26.22 314 GLY B CA 1
ATOM 6831 C C . GLY B 1 334 ? 47.918 49.672 -18.614 1.00 24.49 314 GLY B C 1
ATOM 6832 O O . GLY B 1 334 ? 46.701 49.669 -18.540 1.00 24.26 314 GLY B O 1
ATOM 6833 N N . LYS B 1 335 ? 48.595 50.507 -19.399 1.00 22.63 315 LYS B N 1
ATOM 6834 C CA . LYS B 1 335 ? 47.917 51.473 -20.267 1.00 28.93 315 LYS B CA 1
ATOM 6835 C C . LYS B 1 335 ? 47.004 50.773 -21.279 1.00 31.00 315 LYS B C 1
ATOM 6836 O O . LYS B 1 335 ? 45.867 51.179 -21.473 1.00 28.33 315 LYS B O 1
ATOM 6842 N N . THR B 1 336 ? 47.515 49.722 -21.915 1.00 26.00 316 THR B N 1
ATOM 6843 C CA . THR B 1 336 ? 46.744 48.973 -22.917 1.00 28.32 316 THR B CA 1
ATOM 6844 C C . THR B 1 336 ? 45.609 48.178 -22.269 1.00 27.63 316 THR B C 1
ATOM 6845 O O . THR B 1 336 ? 44.517 48.088 -22.818 1.00 29.73 316 THR B O 1
ATOM 6849 N N . LEU B 1 337 ? 45.879 47.604 -21.101 1.00 25.00 317 LEU B N 1
ATOM 6850 C CA . LEU B 1 337 ? 44.893 46.780 -20.400 1.00 25.49 317 LEU B CA 1
ATOM 6851 C C . LEU B 1 337 ? 43.692 47.602 -19.980 1.00 28.75 317 LEU B C 1
ATOM 6852 O O . LEU B 1 337 ? 42.557 47.187 -20.159 1.00 26.77 317 LEU B O 1
ATOM 6857 N N . PHE B 1 338 ? 43.948 48.769 -19.405 1.00 23.05 318 PHE B N 1
ATOM 6858 C CA . PHE B 1 338 ? 42.889 49.561 -18.823 1.00 25.01 318 PHE B CA 1
ATOM 6859 C C . PHE B 1 338 ? 42.133 50.369 -19.863 1.00 21.36 318 PHE B C 1
ATOM 6860 O O . PHE B 1 338 ? 40.986 50.714 -19.654 1.00 27.99 318 PHE B O 1
ATOM 6868 N N . LYS B 1 339 ? 42.778 50.657 -20.995 1.00 26.22 319 LYS B N 1
ATOM 6869 C CA . LYS B 1 339 ? 42.071 51.245 -22.140 1.00 27.82 319 LYS B CA 1
ATOM 6870 C C . LYS B 1 339 ? 40.972 50.303 -22.622 1.00 30.44 319 LYS B C 1
ATOM 6871 O O . LYS B 1 339 ? 39.870 50.738 -22.934 1.00 25.83 319 LYS B O 1
ATOM 6877 N N . LYS B 1 340 ? 41.283 49.011 -22.674 1.00 25.36 320 LYS B N 1
ATOM 6878 C CA . LYS B 1 340 ? 40.304 48.005 -23.079 1.00 34.60 320 LYS B CA 1
ATOM 6879 C C . LYS B 1 340 ? 39.264 47.772 -21.981 1.00 26.00 320 LYS B C 1
ATOM 6880 O O . LYS B 1 340 ? 38.077 47.671 -22.261 1.00 25.49 320 LYS B O 1
ATOM 6886 N N . LEU B 1 341 ? 39.714 47.697 -20.733 1.00 27.52 321 LEU B N 1
ATOM 6887 C CA . LEU B 1 341 ? 38.802 47.422 -19.611 1.00 27.88 321 LEU B CA 1
ATOM 6888 C C . LEU B 1 341 ? 37.781 48.548 -19.424 1.00 31.38 321 LEU B C 1
ATOM 6889 O O . LEU B 1 341 ? 36.631 48.292 -19.092 1.00 28.82 321 LEU B O 1
ATOM 6894 N N . LEU B 1 342 ? 38.211 49.793 -19.640 1.00 24.36 322 LEU B N 1
ATOM 6895 C CA . LEU B 1 342 ? 37.314 50.944 -19.495 1.00 26.34 322 LEU B CA 1
ATOM 6896 C C . LEU B 1 342 ? 36.412 51.129 -20.723 1.00 26.81 322 LEU B C 1
ATOM 6897 O O . LEU B 1 342 ? 35.397 51.792 -20.645 1.00 25.73 322 LEU B O 1
ATOM 6902 N N . SER B 1 343 ? 36.798 50.534 -21.851 1.00 25.05 323 SER B N 1
ATOM 6903 C CA . SER B 1 343 ? 35.927 50.486 -23.021 1.00 24.55 323 SER B CA 1
ATOM 6904 C C . SER B 1 343 ? 34.805 49.469 -22.817 1.00 24.58 323 SER B C 1
ATOM 6905 O O . SER B 1 343 ? 33.656 49.726 -23.168 1.00 24.95 323 SER B O 1
ATOM 6908 N N . TYR B 1 344 ? 35.155 48.319 -22.242 1.00 25.24 324 TYR B N 1
ATOM 6909 C CA . TYR B 1 344 ? 34.187 47.264 -21.942 1.00 23.80 324 TYR B CA 1
ATOM 6910 C C . TYR B 1 344 ? 33.312 47.654 -20.753 1.00 29.33 324 TYR B C 1
ATOM 6911 O O . TYR B 1 344 ? 32.159 47.293 -20.694 1.00 25.13 324 TYR B O 1
ATOM 6920 N N . PHE B 1 345 ? 33.890 48.398 -19.809 1.00 24.17 325 PHE B N 1
ATOM 6921 C CA . PHE B 1 345 ? 33.211 48.749 -18.562 1.00 24.43 325 PHE B CA 1
ATOM 6922 C C . PHE B 1 345 ? 33.305 50.265 -18.309 1.00 27.60 325 PHE B C 1
ATOM 6923 O O . PHE B 1 345 ? 33.945 50.705 -17.353 1.00 26.67 325 PHE B O 1
ATOM 6931 N N . PRO B 1 346 ? 32.668 51.052 -19.177 1.00 25.01 326 PRO B N 1
ATOM 6932 C CA . PRO B 1 346 ? 32.869 52.512 -19.206 1.00 26.28 326 PRO B CA 1
ATOM 6933 C C . PRO B 1 346 ? 32.327 53.287 -17.974 1.00 28.85 326 PRO B C 1
ATOM 6934 O O . PRO B 1 346 ? 32.664 54.457 -17.811 1.00 34.54 326 PRO B O 1
ATOM 6938 N N . LYS B 1 347 ? 31.521 52.649 -17.134 1.00 29.11 327 LYS B N 1
ATOM 6939 C CA . LYS B 1 347 ? 31.009 53.318 -15.928 1.00 28.25 327 LYS B CA 1
ATOM 6940 C C . LYS B 1 347 ? 32.046 53.259 -14.779 1.00 31.28 327 LYS B C 1
ATOM 6941 O O . LYS B 1 347 ? 31.865 53.877 -13.732 1.00 46.29 327 LYS B O 1
ATOM 6947 N N . ASN B 1 348 ? 33.127 52.518 -15.015 1.00 28.70 328 ASN B N 1
ATOM 6948 C CA . ASN B 1 348 ? 34.319 52.517 -14.148 1.00 29.48 328 ASN B CA 1
ATOM 6949 C C . ASN B 1 348 ? 34.042 52.019 -12.742 1.00 27.61 328 ASN B C 1
ATOM 6950 O O . ASN B 1 348 ? 33.801 52.808 -11.829 1.00 29.19 328 ASN B O 1
ATOM 6955 N N . PRO B 1 349 ? 34.094 50.696 -12.570 1.00 32.12 329 PRO B N 1
ATOM 6956 C CA . PRO B 1 349 ? 33.908 50.062 -11.262 1.00 33.86 329 PRO B CA 1
ATOM 6957 C C . PRO B 1 349 ? 35.197 49.980 -10.424 1.00 28.48 329 PRO B C 1
ATOM 6958 O O . PRO B 1 349 ? 35.158 49.465 -9.316 1.00 31.84 329 PRO B O 1
ATOM 6962 N N . PHE B 1 350 ? 36.309 50.468 -10.951 1.00 30.10 330 PHE B N 1
ATOM 6963 C CA . PHE B 1 350 ? 37.614 50.143 -10.388 1.00 29.01 330 PHE B CA 1
ATOM 6964 C C . PHE B 1 350 ? 38.010 51.079 -9.251 1.00 29.10 330 PHE B C 1
ATOM 6965 O O . PHE B 1 350 ? 37.777 52.275 -9.310 1.00 25.44 330 PHE B O 1
ATOM 6973 N N . ILE B 1 351 ? 38.602 50.495 -8.212 1.00 28.98 331 ILE B N 1
ATOM 6974 C CA . ILE B 1 351 ? 39.300 51.242 -7.167 1.00 28.39 331 ILE B CA 1
ATOM 6975 C C . ILE B 1 351 ? 40.716 50.696 -7.073 1.00 28.34 331 ILE B C 1
ATOM 6976 O O . ILE B 1 351 ? 40.916 49.493 -7.085 1.00 31.27 331 ILE B O 1
ATOM 6981 N N . ALA B 1 352 ? 41.697 51.586 -6.991 1.00 26.48 332 ALA B N 1
ATOM 6982 C CA . ALA B 1 352 ? 43.096 51.174 -6.907 1.00 29.02 332 ALA B CA 1
ATOM 6983 C C . ALA B 1 352 ? 43.529 51.035 -5.453 1.00 35.41 332 ALA B C 1
ATOM 6984 O O . ALA B 1 352 ? 43.382 51.964 -4.667 1.00 35.52 332 ALA B O 1
ATOM 6986 N N . GLU B 1 353 ? 44.060 49.862 -5.100 1.00 39.67 333 GLU B N 1
ATOM 6987 C CA . GLU B 1 353 ? 44.918 49.735 -3.922 1.00 37.51 333 GLU B CA 1
ATOM 6988 C C . GLU B 1 353 ? 46.323 50.165 -4.295 1.00 34.66 333 GLU B C 1
ATOM 6989 O O . GLU B 1 353 ? 47.120 49.367 -4.779 1.00 31.26 333 GLU B O 1
ATOM 6995 N N . ASP B 1 354 ? 46.612 51.437 -4.076 1.00 37.33 334 ASP B N 1
ATOM 6996 C CA . ASP B 1 354 ? 47.853 52.042 -4.532 1.00 35.24 334 ASP B CA 1
ATOM 6997 C C . ASP B 1 354 ? 48.683 52.471 -3.323 1.00 37.82 334 ASP B C 1
ATOM 6998 O O . ASP B 1 354 ? 49.290 53.546 -3.314 1.00 42.12 334 ASP B O 1
ATOM 7003 N N . LEU B 1 355 ? 48.692 51.620 -2.301 1.00 42.48 335 LEU B N 1
ATOM 7004 C CA . LEU B 1 355 ? 49.523 51.825 -1.130 1.00 45.95 335 LEU B CA 1
ATOM 7005 C C . LEU B 1 355 ? 50.815 51.012 -1.271 1.00 53.28 335 LEU B C 1
ATOM 7006 O O . LEU B 1 355 ? 50.777 49.818 -1.583 1.00 61.82 335 LEU B O 1
ATOM 7011 N N . GLY B 1 356 ? 51.951 51.664 -1.050 1.00 49.64 336 GLY B N 1
ATOM 7012 C CA . GLY B 1 356 ? 53.229 50.973 -0.989 1.00 57.86 336 GLY B CA 1
ATOM 7013 C C . GLY B 1 356 ? 53.880 50.810 -2.354 1.00 57.96 336 GLY B C 1
ATOM 7014 O O . GLY B 1 356 ? 53.235 50.376 -3.317 1.00 56.51 336 GLY B O 1
ATOM 7015 N N . PHE B 1 357 ? 55.165 51.156 -2.430 1.00 49.72 337 PHE B N 1
ATOM 7016 C CA . PHE B 1 357 ? 55.927 51.075 -3.680 1.00 52.94 337 PHE B CA 1
ATOM 7017 C C . PHE B 1 357 ? 55.272 51.890 -4.790 1.00 50.06 337 PHE B C 1
ATOM 7018 O O . PHE B 1 357 ? 55.217 51.457 -5.931 1.00 53.40 337 PHE B O 1
ATOM 7026 N N . ILE B 1 358 ? 54.782 53.074 -4.448 1.00 44.45 338 ILE B N 1
ATOM 7027 C CA . ILE B 1 358 ? 54.141 53.936 -5.428 1.00 46.40 338 ILE B CA 1
ATOM 7028 C C . ILE B 1 358 ? 55.157 54.897 -6.071 1.00 44.39 338 ILE B C 1
ATOM 7029 O O . ILE B 1 358 ? 55.941 55.545 -5.378 1.00 36.66 338 ILE B O 1
ATOM 7034 N N . THR B 1 359 ? 55.139 54.963 -7.400 1.00 40.67 339 THR B N 1
ATOM 7035 C CA . THR B 1 359 ? 55.898 55.971 -8.142 1.00 33.09 339 THR B CA 1
ATOM 7036 C C . THR B 1 359 ? 54.949 56.860 -8.931 1.00 33.20 339 THR B C 1
ATOM 7037 O O . THR B 1 359 ? 53.749 56.604 -8.990 1.00 26.82 339 THR B O 1
ATOM 7041 N N . ASP B 1 360 ? 55.498 57.900 -9.544 1.00 32.94 340 ASP B N 1
ATOM 7042 C CA . ASP B 1 360 ? 54.709 58.816 -10.364 1.00 32.42 340 ASP B CA 1
ATOM 7043 C C . ASP B 1 360 ? 54.152 58.117 -11.624 1.00 31.64 340 ASP B C 1
ATOM 7044 O O . ASP B 1 360 ? 53.090 58.475 -12.113 1.00 28.23 340 ASP B O 1
ATOM 7049 N N . GLU B 1 361 ? 54.883 57.121 -12.130 1.00 24.55 341 GLU B N 1
ATOM 7050 C CA . GLU B 1 361 ? 54.395 56.279 -13.241 1.00 26.61 341 GLU B CA 1
ATOM 7051 C C . GLU B 1 361 ? 53.092 55.599 -12.864 1.00 28.42 341 GLU B C 1
ATOM 7052 O O . GLU B 1 361 ? 52.169 55.520 -13.669 1.00 27.45 341 GLU B O 1
ATOM 7058 N N . VAL B 1 362 ? 53.028 55.100 -11.633 1.00 28.87 342 VAL B N 1
ATOM 7059 C CA . VAL B 1 362 ? 51.826 54.435 -11.127 1.00 26.04 342 VAL B CA 1
ATOM 7060 C C . VAL B 1 362 ? 50.690 55.427 -10.951 1.00 29.93 342 VAL B C 1
ATOM 7061 O O . VAL B 1 362 ? 49.556 55.153 -11.334 1.00 28.81 342 VAL B O 1
ATOM 7065 N N . ARG B 1 363 ? 50.995 56.582 -10.364 1.00 27.89 343 ARG B N 1
ATOM 7066 C CA . ARG B 1 363 ? 49.990 57.616 -10.147 1.00 26.41 343 ARG B CA 1
ATOM 7067 C C . ARG B 1 363 ? 49.409 58.089 -11.482 1.00 25.78 343 ARG B C 1
ATOM 7068 O O . ARG B 1 363 ? 48.218 58.320 -11.591 1.00 26.50 343 ARG B O 1
ATOM 7076 N N . TYR B 1 364 ? 50.267 58.217 -12.495 1.00 27.80 344 TYR B N 1
ATOM 7077 C CA . TYR B 1 364 ? 49.826 58.645 -13.815 1.00 28.44 344 TYR B CA 1
ATOM 7078 C C . TYR B 1 364 ? 48.874 57.631 -14.438 1.00 29.34 344 TYR B C 1
ATOM 7079 O O . TYR B 1 364 ? 47.862 58.001 -15.011 1.00 24.59 344 TYR B O 1
ATOM 7088 N N . LEU B 1 365 ? 49.207 56.349 -14.321 1.00 30.51 345 LEU B N 1
ATOM 7089 C CA . LEU B 1 365 ? 48.349 55.289 -14.848 1.00 27.36 345 LEU B CA 1
ATOM 7090 C C . LEU B 1 365 ? 46.970 55.355 -14.197 1.00 28.34 345 LEU B C 1
ATOM 7091 O O . LEU B 1 365 ? 45.947 55.309 -14.877 1.00 27.25 345 LEU B O 1
ATOM 7096 N N . ARG B 1 366 ? 46.957 55.470 -12.876 1.00 24.67 346 ARG B N 1
ATOM 7097 C CA . ARG B 1 366 ? 45.723 55.558 -12.119 1.00 28.24 346 ARG B CA 1
ATOM 7098 C C . ARG B 1 366 ? 44.884 56.756 -12.568 1.00 28.66 346 ARG B C 1
ATOM 7099 O O . ARG B 1 366 ? 43.684 56.627 -12.831 1.00 27.40 346 ARG B O 1
ATOM 7107 N N . GLU B 1 367 ? 45.518 57.918 -12.658 1.00 29.49 347 GLU B N 1
ATOM 7108 C CA . GLU B 1 367 ? 44.795 59.164 -12.882 1.00 34.53 347 GLU B CA 1
ATOM 7109 C C . GLU B 1 367 ? 44.397 59.326 -14.346 1.00 29.25 347 GLU B C 1
ATOM 7110 O O . GLU B 1 367 ? 43.437 60.022 -14.655 1.00 33.46 347 GLU B O 1
ATOM 7116 N N . THR B 1 368 ? 45.134 58.670 -15.240 1.00 31.07 348 THR B N 1
ATOM 7117 C CA . THR B 1 368 ? 44.809 58.693 -16.666 1.00 32.87 348 THR B CA 1
ATOM 7118 C C . THR B 1 368 ? 43.418 58.096 -16.895 1.00 30.88 348 THR B C 1
ATOM 7119 O O . THR B 1 368 ? 42.662 58.576 -17.730 1.00 28.17 348 THR B O 1
ATOM 7123 N N . PHE B 1 369 ? 43.090 57.056 -16.135 1.00 30.04 349 PHE B N 1
ATOM 7124 C CA . PHE B 1 369 ? 41.823 56.352 -16.299 1.00 29.96 349 PHE B CA 1
ATOM 7125 C C . PHE B 1 369 ? 40.817 56.720 -15.196 1.00 30.62 349 PHE B C 1
ATOM 7126 O O . PHE B 1 369 ? 39.795 56.062 -15.037 1.00 30.26 349 PHE B O 1
ATOM 7134 N N . LYS B 1 370 ? 41.126 57.785 -14.445 1.00 27.11 350 LYS B N 1
ATOM 7135 C CA . LYS B 1 370 ? 40.201 58.349 -13.454 1.00 26.73 350 LYS B CA 1
ATOM 7136 C C . LYS B 1 370 ? 39.814 57.334 -12.380 1.00 25.85 350 LYS B C 1
ATOM 7137 O O . LYS B 1 370 ? 38.722 57.400 -11.815 1.00 29.55 350 LYS B O 1
ATOM 7143 N N . ILE B 1 371 ? 40.718 56.404 -12.095 1.00 28.91 351 ILE B N 1
ATOM 7144 C CA . ILE B 1 371 ? 40.485 55.401 -11.068 1.00 29.53 351 ILE B CA 1
ATOM 7145 C C . ILE B 1 371 ? 40.830 55.989 -9.701 1.00 28.79 351 ILE B C 1
ATOM 7146 O O . ILE B 1 371 ? 41.944 56.459 -9.497 1.00 28.90 351 ILE B O 1
ATOM 7151 N N . PRO B 1 372 ? 39.874 55.972 -8.767 1.00 24.50 352 PRO B N 1
ATOM 7152 C CA . PRO B 1 372 ? 40.127 56.469 -7.414 1.00 26.81 352 PRO B CA 1
ATOM 7153 C C . PRO B 1 372 ? 41.251 55.709 -6.732 1.00 31.39 352 PRO B C 1
ATOM 7154 O O . PRO B 1 372 ? 41.341 54.488 -6.867 1.00 30.10 352 PRO B O 1
ATOM 7158 N N . GLY B 1 373 ? 42.103 56.429 -6.015 1.00 28.39 353 GLY B N 1
ATOM 7159 C CA . GLY B 1 373 ? 43.128 55.809 -5.201 1.00 32.51 353 GLY B CA 1
ATOM 7160 C C . GLY B 1 373 ? 42.619 55.432 -3.825 1.00 35.39 353 GLY B C 1
ATOM 7161 O O . GLY B 1 373 ? 41.423 55.547 -3.533 1.00 36.86 353 GLY B O 1
ATOM 7162 N N . SER B 1 374 ? 43.535 54.973 -2.981 1.00 28.05 354 SER B N 1
ATOM 7163 C CA . SER B 1 374 ? 43.237 54.676 -1.590 1.00 32.82 354 SER B CA 1
ATOM 7164 C C . SER B 1 374 ? 44.071 55.566 -0.683 1.00 28.78 354 SER B C 1
ATOM 7165 O O . SER B 1 374 ? 45.249 55.805 -0.949 1.00 33.45 354 SER B O 1
ATOM 7168 N N . ARG B 1 375 ? 43.451 56.064 0.383 1.00 28.64 355 ARG B N 1
ATOM 7169 C CA . ARG B 1 375 ? 44.175 56.768 1.436 1.00 23.07 355 ARG B CA 1
ATOM 7170 C C . ARG B 1 375 ? 43.745 56.233 2.793 1.00 27.15 355 ARG B C 1
ATOM 7171 O O . ARG B 1 375 ? 42.609 55.805 2.968 1.00 26.78 355 ARG B O 1
ATOM 7179 N N . VAL B 1 376 ? 44.660 56.268 3.747 1.00 25.41 356 VAL B N 1
ATOM 7180 C CA . VAL B 1 376 ? 44.436 55.692 5.069 1.00 26.74 356 VAL B CA 1
ATOM 7181 C C . VAL B 1 376 ? 44.974 56.649 6.117 1.00 25.31 356 VAL B C 1
ATOM 7182 O O . VAL B 1 376 ? 46.170 56.953 6.126 1.00 21.32 356 VAL B O 1
ATOM 7186 N N . ILE B 1 377 ? 44.099 57.125 7.003 1.00 24.72 357 ILE B N 1
ATOM 7187 C CA . ILE B 1 377 ? 44.473 58.189 7.947 1.00 25.64 357 ILE B CA 1
ATOM 7188 C C . ILE B 1 377 ? 45.493 57.702 8.989 1.00 22.92 357 ILE B C 1
ATOM 7189 O O . ILE B 1 377 ? 46.189 58.505 9.612 1.00 23.57 357 ILE B O 1
ATOM 7194 N N . GLU B 1 378 ? 45.578 56.391 9.164 1.00 24.35 358 GLU B N 1
ATOM 7195 C CA . GLU B 1 378 ? 46.592 55.796 10.036 1.00 29.40 358 GLU B CA 1
ATOM 7196 C C . GLU B 1 378 ? 48.028 56.082 9.545 1.00 25.42 358 GLU B C 1
ATOM 7197 O O . GLU B 1 378 ? 48.981 56.039 10.333 1.00 29.96 358 GLU B O 1
ATOM 7203 N N . PHE B 1 379 ? 48.170 56.367 8.246 1.00 26.35 359 PHE B N 1
ATOM 7204 C CA . PHE B 1 379 ? 49.484 56.676 7.648 1.00 26.94 359 PHE B CA 1
ATOM 7205 C C . PHE B 1 379 ? 49.805 58.182 7.658 1.00 30.06 359 PHE B C 1
ATOM 7206 O O . PHE B 1 379 ? 50.840 58.596 7.144 1.00 30.81 359 PHE B O 1
ATOM 7214 N N . ALA B 1 380 ? 48.918 58.987 8.245 1.00 29.07 360 ALA B N 1
ATOM 7215 C CA . ALA B 1 380 ? 48.901 60.438 7.989 1.00 28.46 360 ALA B CA 1
ATOM 7216 C C . ALA B 1 380 ? 49.873 61.222 8.879 1.00 24.62 360 ALA B C 1
ATOM 7217 O O . ALA B 1 380 ? 50.173 62.379 8.597 1.00 24.46 360 ALA B O 1
ATOM 7219 N N . PHE B 1 381 ? 50.359 60.596 9.949 1.00 30.59 361 PHE B N 1
ATOM 7220 C CA . PHE B 1 381 ? 51.039 61.340 11.027 1.00 29.21 361 PHE B CA 1
ATOM 7221 C C . PHE B 1 381 ? 52.496 60.903 11.240 1.00 29.28 361 PHE B C 1
ATOM 7222 O O . PHE B 1 381 ? 53.083 61.150 12.299 1.00 27.70 361 PHE B O 1
ATOM 7230 N N . TYR B 1 382 ? 53.075 60.274 10.220 1.00 25.58 362 TYR B N 1
ATOM 7231 C CA . TYR B 1 382 ? 54.516 59.998 10.194 1.00 32.91 362 TYR B CA 1
ATOM 7232 C C . TYR B 1 382 ? 55.289 61.136 9.510 1.00 37.30 362 TYR B C 1
ATOM 7233 O O . TYR B 1 382 ? 56.506 61.230 9.639 1.00 36.83 362 TYR B O 1
ATOM 7242 N N . ASP B 1 383 ? 54.568 61.991 8.784 1.00 36.01 363 ASP B N 1
ATOM 7243 C CA . ASP B 1 383 ? 55.182 63.113 8.059 1.00 39.61 363 ASP B CA 1
ATOM 7244 C C . ASP B 1 383 ? 54.200 64.289 7.968 1.00 39.18 363 ASP B C 1
ATOM 7245 O O . ASP B 1 383 ? 52.994 64.088 7.807 1.00 44.50 363 ASP B O 1
ATOM 7250 N N . LYS B 1 384 ? 54.722 65.512 8.064 1.00 36.39 364 LYS B N 1
ATOM 7251 C CA . LYS B 1 384 ? 53.869 66.706 8.233 1.00 42.89 364 LYS B CA 1
ATOM 7252 C C . LYS B 1 384 ? 53.059 67.039 6.956 1.00 44.06 364 LYS B C 1
ATOM 7253 O O . LYS B 1 384 ? 52.024 67.707 7.027 1.00 39.62 364 LYS B O 1
ATOM 7259 N N . GLU B 1 385 ? 53.541 66.572 5.803 1.00 32.69 365 GLU B N 1
ATOM 7260 C CA . GLU B 1 385 ? 52.868 66.818 4.530 1.00 38.49 365 GLU B CA 1
ATOM 7261 C C . GLU B 1 385 ? 52.422 65.499 3.860 1.00 32.77 365 GLU B C 1
ATOM 7262 O O . GLU B 1 385 ? 52.342 65.409 2.640 1.00 32.28 365 GLU B O 1
ATOM 7268 N N . SER B 1 386 ? 52.125 64.492 4.678 1.00 25.67 366 SER B N 1
ATOM 7269 C CA . SER B 1 386 ? 51.631 63.201 4.179 1.00 23.37 366 SER B CA 1
ATOM 7270 C C . SER B 1 386 ? 50.382 63.379 3.308 1.00 29.54 366 SER B C 1
ATOM 7271 O O . SER B 1 386 ? 49.488 64.152 3.639 1.00 23.41 366 SER B O 1
ATOM 7274 N N . GLU B 1 387 ? 50.327 62.642 2.207 1.00 24.34 367 GLU B N 1
ATOM 7275 C CA . GLU B 1 387 ? 49.187 62.703 1.295 1.00 31.04 367 GLU B CA 1
ATOM 7276 C C . GLU B 1 387 ? 47.947 62.021 1.891 1.00 30.47 367 GLU B C 1
ATOM 7277 O O . GLU B 1 387 ? 46.874 62.056 1.302 1.00 29.72 367 GLU B O 1
ATOM 7283 N N . HIS B 1 388 ? 48.109 61.407 3.063 1.00 25.50 368 HIS B N 1
ATOM 7284 C CA . HIS B 1 388 ? 46.996 60.758 3.756 1.00 23.87 368 HIS B CA 1
ATOM 7285 C C . HIS B 1 388 ? 46.380 61.646 4.830 1.00 19.76 368 HIS B C 1
ATOM 7286 O O . HIS B 1 388 ? 45.441 61.241 5.504 1.00 21.99 368 HIS B O 1
ATOM 7293 N N . LEU B 1 389 ? 46.917 62.857 4.996 1.00 23.70 369 LEU B N 1
ATOM 7294 C CA . LEU B 1 389 ? 46.253 63.877 5.805 1.00 22.62 369 LEU B CA 1
ATOM 7295 C C . LEU B 1 389 ? 44.981 64.331 5.092 1.00 26.09 369 LEU B C 1
ATOM 7296 O O . LEU B 1 389 ? 44.978 64.478 3.876 1.00 23.68 369 LEU B O 1
ATOM 7301 N N . PRO B 1 390 ? 43.899 64.543 5.856 1.00 24.21 370 PRO B N 1
ATOM 7302 C CA . PRO B 1 390 ? 42.596 64.931 5.284 1.00 25.10 370 PRO B CA 1
ATOM 7303 C C . PRO B 1 390 ? 42.678 66.036 4.215 1.00 22.27 370 PRO B C 1
ATOM 7304 O O . PRO B 1 390 ? 42.089 65.890 3.150 1.00 26.37 370 PRO B O 1
ATOM 7308 N N . HIS B 1 391 ? 43.405 67.114 4.499 1.00 20.12 371 HIS B N 1
ATOM 7309 C CA . HIS B 1 391 ? 43.426 68.277 3.607 1.00 18.30 371 HIS B CA 1
ATOM 7310 C C . HIS B 1 391 ? 44.179 67.972 2.281 1.00 26.22 371 HIS B C 1
ATOM 7311 O O . HIS B 1 391 ? 44.163 68.784 1.353 1.00 22.45 371 HIS B O 1
ATOM 7318 N N . ASN B 1 392 ? 44.835 66.808 2.215 1.00 21.68 372 ASN B N 1
ATOM 7319 C CA . ASN B 1 392 ? 45.565 66.397 1.013 1.00 24.37 372 ASN B CA 1
ATOM 7320 C C . ASN B 1 392 ? 44.828 65.324 0.202 1.00 26.24 372 ASN B C 1
ATOM 7321 O O . ASN B 1 392 ? 45.294 64.916 -0.868 1.00 23.64 372 ASN B O 1
ATOM 7326 N N . VAL B 1 393 ? 43.685 64.867 0.708 1.00 22.40 373 VAL B N 1
ATOM 7327 C CA . VAL B 1 393 ? 42.917 63.837 0.026 1.00 25.62 373 VAL B CA 1
ATOM 7328 C C . VAL B 1 393 ? 41.933 64.470 -0.952 1.00 28.42 373 VAL B C 1
ATOM 7329 O O . VAL B 1 393 ? 40.983 65.148 -0.547 1.00 31.76 373 VAL B O 1
ATOM 7333 N N . GLU B 1 394 ? 42.173 64.248 -2.245 1.00 29.09 374 GLU B N 1
ATOM 7334 C CA . GLU B 1 394 ? 41.307 64.786 -3.308 1.00 30.47 374 GLU B CA 1
ATOM 7335 C C . GLU B 1 394 ? 40.005 63.999 -3.374 1.00 26.71 374 GLU B C 1
ATOM 7336 O O . GLU B 1 394 ? 39.879 62.928 -2.761 1.00 29.63 374 GLU B O 1
ATOM 7342 N N . GLU B 1 395 ? 39.047 64.524 -4.139 1.00 28.63 375 GLU B N 1
ATOM 7343 C CA . GLU B 1 395 ? 37.703 63.952 -4.212 1.00 28.04 375 GLU B CA 1
ATOM 7344 C C . GLU B 1 395 ? 37.718 62.502 -4.705 1.00 25.75 375 GLU B C 1
ATOM 7345 O O . GLU B 1 395 ? 37.030 61.646 -4.151 1.00 25.77 375 GLU B O 1
ATOM 7351 N N . ASN B 1 396 ? 38.490 62.233 -5.748 1.00 29.19 376 ASN B N 1
ATOM 7352 C CA . ASN B 1 396 ? 38.485 60.907 -6.366 1.00 31.83 376 ASN B CA 1
ATOM 7353 C C . ASN B 1 396 ? 39.365 59.926 -5.599 1.00 30.18 376 ASN B C 1
ATOM 7354 O O . ASN B 1 396 ? 40.405 59.494 -6.081 1.00 28.55 376 ASN B O 1
ATOM 7359 N N . ASN B 1 397 ? 38.921 59.581 -4.398 1.00 28.52 377 ASN B N 1
ATOM 7360 C CA . ASN B 1 397 ? 39.661 58.695 -3.516 1.00 26.20 377 ASN B CA 1
ATOM 7361 C C . ASN B 1 397 ? 38.698 57.949 -2.609 1.00 24.92 377 ASN B C 1
ATOM 7362 O O . ASN B 1 397 ? 37.598 58.432 -2.311 1.00 28.64 377 ASN B O 1
ATOM 7367 N N . VAL B 1 398 ? 39.110 56.776 -2.182 1.00 27.20 378 VAL B N 1
ATOM 7368 C CA . VAL B 1 398 ? 38.498 56.104 -1.065 1.00 27.81 378 VAL B CA 1
ATOM 7369 C C . VAL B 1 398 ? 39.396 56.292 0.159 1.00 27.27 378 VAL B C 1
ATOM 7370 O O . VAL B 1 398 ? 40.558 55.936 0.129 1.00 28.68 378 VAL B O 1
ATOM 7374 N N . TYR B 1 399 ? 38.834 56.856 1.226 1.00 30.59 379 TYR B N 1
ATOM 7375 C CA . TYR B 1 399 ? 39.606 57.240 2.424 1.00 27.06 379 TYR B CA 1
ATOM 7376 C C . TYR B 1 399 ? 39.223 56.302 3.571 1.00 27.78 379 TYR B C 1
ATOM 7377 O O . TYR B 1 399 ? 38.071 56.256 3.972 1.00 28.91 379 TYR B O 1
ATOM 7386 N N . TYR B 1 400 ? 40.203 55.556 4.080 1.00 27.89 380 TYR B N 1
ATOM 7387 C CA . TYR B 1 400 ? 39.979 54.580 5.156 1.00 27.15 380 TYR B CA 1
ATOM 7388 C C . TYR B 1 400 ? 40.499 55.119 6.484 1.00 29.38 380 TYR B C 1
ATOM 7389 O O . TYR B 1 400 ? 41.498 55.830 6.519 1.00 29.89 380 TYR B O 1
ATOM 7398 N N . THR B 1 401 ? 39.828 54.763 7.577 1.00 27.58 381 THR B N 1
ATOM 7399 C CA . THR B 1 401 ? 40.417 54.912 8.905 1.00 28.31 381 THR B CA 1
ATOM 7400 C C . THR B 1 401 ? 41.588 53.959 9.036 1.00 29.22 381 THR B C 1
ATOM 7401 O O . THR B 1 401 ? 42.697 54.366 9.351 1.00 28.67 381 THR B O 1
ATOM 7405 N N . SER B 1 402 ? 41.326 52.683 8.778 1.00 31.32 382 SER B N 1
ATOM 7406 C CA . SER B 1 402 ? 42.371 51.677 8.686 1.00 28.67 382 SER B CA 1
ATOM 7407 C C . SER B 1 402 ? 41.884 50.525 7.813 1.00 32.47 382 SER B C 1
ATOM 7408 O O . SER B 1 402 ? 40.731 50.524 7.362 1.00 31.50 382 SER B O 1
ATOM 7411 N N . THR B 1 403 ? 42.759 49.556 7.558 1.00 32.41 383 THR B N 1
ATOM 7412 C CA . THR B 1 403 ? 42.407 48.410 6.710 1.00 32.60 383 THR B CA 1
ATOM 7413 C C . THR B 1 403 ? 42.692 47.089 7.415 1.00 32.59 383 THR B C 1
ATOM 7414 O O . THR B 1 403 ? 43.205 47.066 8.532 1.00 28.79 383 THR B O 1
ATOM 7418 N N . HIS B 1 404 ? 42.359 4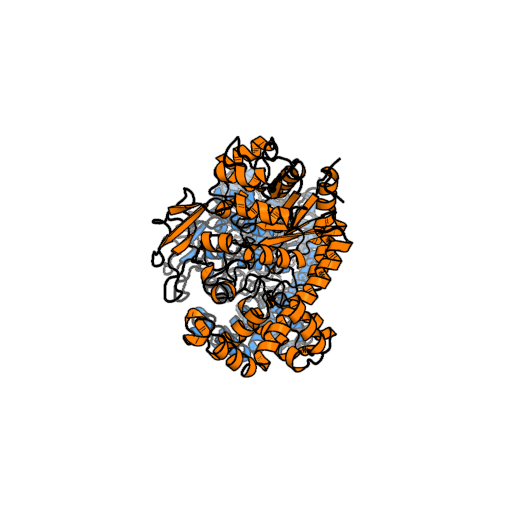5.991 6.748 1.00 26.01 384 HIS B N 1
ATOM 7419 C CA . HIS B 1 404 ? 42.551 44.650 7.314 1.00 30.50 384 HIS B CA 1
ATOM 7420 C C . HIS B 1 404 ? 43.998 44.252 7.435 1.00 25.64 384 HIS B C 1
ATOM 7421 O O . HIS B 1 404 ? 44.317 43.294 8.136 1.00 28.48 384 HIS B O 1
ATOM 7428 N N . ASP B 1 405 ? 44.881 44.965 6.742 1.00 30.66 385 ASP B N 1
ATOM 7429 C CA . ASP B 1 405 ? 46.324 44.689 6.827 1.00 27.97 385 ASP B CA 1
ATOM 7430 C C . ASP B 1 405 ? 46.972 45.446 7.986 1.00 32.04 385 ASP B C 1
ATOM 7431 O O . ASP B 1 405 ? 48.158 45.291 8.249 1.00 29.13 385 ASP B O 1
ATOM 7436 N N . LEU B 1 406 ? 46.181 46.262 8.666 1.00 30.27 386 LEU B N 1
ATOM 7437 C CA . LEU B 1 406 ? 46.694 47.196 9.658 1.00 28.03 386 LEU B CA 1
ATOM 7438 C C . LEU B 1 406 ? 46.079 46.894 11.010 1.00 29.83 386 LEU B C 1
ATOM 7439 O O . LEU B 1 406 ? 45.017 46.278 11.092 1.00 33.02 386 LEU B O 1
ATOM 7444 N N . PRO B 1 407 ? 46.727 47.345 12.074 1.00 30.23 387 PRO B N 1
ATOM 7445 C CA . PRO B 1 407 ? 46.080 47.388 13.378 1.00 29.50 387 PRO B CA 1
ATOM 7446 C C . PRO B 1 407 ? 44.928 48.385 13.345 1.00 33.25 387 PRO B C 1
ATOM 7447 O O . PRO B 1 407 ? 45.030 49.407 12.652 1.00 30.66 387 PRO B O 1
ATOM 7451 N N . PRO B 1 408 ? 43.842 48.099 14.051 1.00 31.24 388 PRO B N 1
ATOM 7452 C CA . PRO B 1 408 ? 42.787 49.094 14.241 1.00 29.02 388 PRO B CA 1
ATOM 7453 C C . PRO B 1 408 ? 43.343 50.349 14.895 1.00 27.23 388 PRO B C 1
ATOM 7454 O O . PRO B 1 408 ? 44.319 50.267 15.640 1.00 27.63 388 PRO B O 1
ATOM 7458 N N . ILE B 1 409 ? 42.734 51.490 14.610 1.00 27.39 389 ILE B N 1
ATOM 7459 C CA . ILE B 1 409 ? 43.258 52.786 15.047 1.00 27.26 389 ILE B CA 1
ATOM 7460 C C . ILE B 1 409 ? 43.672 52.787 16.531 1.00 27.19 389 ILE B C 1
ATOM 7461 O O . ILE B 1 409 ? 44.704 53.336 16.886 1.00 26.25 389 ILE B O 1
ATOM 7466 N N . ARG B 1 410 ? 42.860 52.173 17.384 1.00 30.00 390 ARG B N 1
ATOM 7467 C CA . ARG B 1 410 ? 43.096 52.230 18.834 1.00 30.13 390 ARG B CA 1
ATOM 7468 C C . ARG B 1 410 ? 44.373 51.470 19.219 1.00 26.48 390 ARG B C 1
ATOM 7469 O O . ARG B 1 410 ? 45.102 51.886 20.105 1.00 21.77 390 ARG B O 1
ATOM 7477 N N . GLY B 1 411 ? 44.623 50.350 18.545 1.00 27.28 391 GLY B N 1
ATOM 7478 C CA . GLY B 1 411 ? 45.834 49.572 18.778 1.00 30.67 391 GLY B CA 1
ATOM 7479 C C . GLY B 1 411 ? 47.058 50.211 18.144 1.00 25.95 391 GLY B C 1
ATOM 7480 O O . GLY B 1 411 ? 48.160 50.146 18.693 1.00 30.53 391 GLY B O 1
ATOM 7481 N N . TRP B 1 412 ? 46.859 50.826 16.981 1.00 25.33 392 TRP B N 1
ATOM 7482 C CA . TRP B 1 412 ? 47.899 51.609 16.322 1.00 22.88 392 TRP B CA 1
ATOM 7483 C C . TRP B 1 412 ? 48.347 52.762 17.216 1.00 27.64 392 TRP B C 1
ATOM 7484 O O . TRP B 1 412 ? 49.551 53.018 17.363 1.00 24.63 392 TRP B O 1
ATOM 7495 N N . PHE B 1 413 ? 47.378 53.446 17.826 1.00 25.60 393 PHE B N 1
ATOM 7496 C CA . PHE B 1 413 ? 47.674 54.586 18.687 1.00 30.10 393 PHE B CA 1
ATOM 7497 C C . PHE B 1 413 ? 48.426 54.155 19.943 1.00 25.74 393 PHE B C 1
ATOM 7498 O O . PHE B 1 413 ? 49.270 54.891 20.449 1.00 27.75 393 PHE B O 1
ATOM 7506 N N . GLU B 1 414 ? 48.109 52.963 20.445 1.00 26.96 394 GLU B N 1
ATOM 7507 C CA . GLU B 1 414 ? 48.749 52.447 21.651 1.00 27.92 394 GLU B CA 1
ATOM 7508 C C . GLU B 1 414 ? 50.266 52.360 21.463 1.00 27.03 394 GLU B C 1
ATOM 7509 O O . GLU B 1 414 ? 51.029 52.665 22.377 1.00 24.95 394 GLU B O 1
ATOM 7515 N N . ASN B 1 415 ? 50.690 51.947 20.268 1.00 32.95 395 ASN B N 1
ATOM 7516 C CA . ASN B 1 415 ? 52.109 51.727 19.981 1.00 33.67 395 ASN B CA 1
ATOM 7517 C C . ASN B 1 415 ? 52.734 52.875 19.179 1.00 33.56 395 ASN B C 1
ATOM 7518 O O . ASN B 1 415 ? 53.866 52.770 18.722 1.00 27.28 395 ASN B O 1
ATOM 7523 N N . LEU B 1 416 ? 51.991 53.966 19.016 1.00 30.73 396 LEU B N 1
ATOM 7524 C CA . LEU B 1 416 ? 52.455 55.094 18.209 1.00 28.60 396 LEU B CA 1
ATOM 7525 C C . LEU B 1 416 ? 53.555 55.863 18.944 1.00 26.55 396 LEU B C 1
ATOM 7526 O O . LEU B 1 416 ? 53.417 56.178 20.128 1.00 24.43 396 LEU B O 1
ATOM 7531 N N . GLY B 1 417 ? 54.647 56.161 18.232 1.00 28.64 397 GLY B N 1
ATOM 7532 C CA . GLY B 1 417 ? 55.795 56.850 18.825 1.00 25.82 397 GLY B CA 1
ATOM 7533 C C . GLY B 1 417 ? 55.474 58.289 19.193 1.00 30.07 397 GLY B C 1
ATOM 7534 O O . GLY B 1 417 ? 54.540 58.883 18.651 1.00 32.45 397 GLY B O 1
ATOM 7535 N N . GLU B 1 418 ? 56.255 58.850 20.113 1.00 25.01 398 GLU B N 1
ATOM 7536 C CA . GLU B 1 418 ? 55.956 60.169 20.692 1.00 35.52 398 GLU B CA 1
ATOM 7537 C C . GLU B 1 418 ? 55.882 61.272 19.626 1.00 35.78 398 GLU B C 1
ATOM 7538 O O . GLU B 1 418 ? 55.100 62.213 19.754 1.00 29.27 398 GLU B O 1
ATOM 7544 N N . GLU B 1 419 ? 56.703 61.153 18.585 1.00 29.80 399 GLU B N 1
ATOM 7545 C CA . GLU B 1 419 ? 56.796 62.196 17.561 1.00 30.71 399 GLU B CA 1
ATOM 7546 C C . GLU B 1 419 ? 55.565 62.195 16.653 1.00 31.56 399 GLU B C 1
ATOM 7547 O O . GLU B 1 419 ? 55.076 63.247 16.260 1.00 28.48 399 GLU B O 1
ATOM 7553 N N . SER B 1 420 ? 55.079 61.008 16.319 1.00 25.09 400 SER B N 1
ATOM 7554 C CA . SER B 1 420 ? 53.893 60.877 15.492 1.00 28.30 400 SER B CA 1
ATOM 7555 C C . SER B 1 420 ? 52.629 61.232 16.286 1.00 27.68 400 SER B C 1
ATOM 7556 O O . SER B 1 420 ? 51.659 61.731 15.725 1.00 28.69 400 SER B O 1
ATOM 7559 N N . ARG B 1 421 ? 52.659 60.967 17.594 1.00 24.40 401 ARG B N 1
ATOM 7560 C CA . ARG B 1 421 ? 51.602 61.410 18.501 1.00 25.32 401 ARG B CA 1
ATOM 7561 C C . ARG B 1 421 ? 51.522 62.934 18.526 1.00 27.39 401 ARG B C 1
ATOM 7562 O O . ARG B 1 421 ? 50.440 63.501 18.529 1.00 25.01 401 ARG B O 1
ATOM 7570 N N . LYS B 1 422 ? 52.683 63.587 18.555 1.00 21.76 402 LYS B N 1
ATOM 7571 C CA . LYS B 1 422 ? 52.744 65.047 18.570 1.00 27.32 402 LYS B CA 1
ATOM 7572 C C . LYS B 1 422 ? 52.082 65.637 17.313 1.00 28.96 402 LYS B C 1
ATOM 7573 O O . LYS B 1 422 ? 51.299 66.571 17.406 1.00 24.03 402 LYS B O 1
ATOM 7579 N N . ARG B 1 423 ? 52.403 65.074 16.144 1.00 21.48 403 ARG B N 1
ATOM 7580 C CA . ARG B 1 423 ? 51.826 65.554 14.874 1.00 28.13 403 ARG B CA 1
ATOM 7581 C C . ARG B 1 423 ? 50.312 65.363 14.864 1.00 28.46 403 ARG B C 1
ATOM 7582 O O . ARG B 1 423 ? 49.585 66.178 14.310 1.00 24.27 403 ARG B O 1
ATOM 7590 N N . LEU B 1 424 ? 49.849 64.273 15.476 1.00 25.50 404 LEU B N 1
ATOM 7591 C CA . LEU B 1 424 ? 48.427 63.972 15.536 1.00 25.87 404 LEU B CA 1
ATOM 7592 C C . LEU B 1 424 ? 47.700 64.979 16.412 1.00 21.25 404 LEU B C 1
ATOM 7593 O O . LEU B 1 424 ? 46.664 65.516 16.019 1.00 21.66 404 LEU B O 1
ATOM 7598 N N . PHE B 1 425 ? 48.249 65.230 17.602 1.00 21.06 405 PHE B N 1
ATOM 7599 C CA . PHE B 1 425 ? 47.663 66.190 18.549 1.00 23.96 405 PHE B CA 1
ATOM 7600 C C . PHE B 1 425 ? 47.662 67.608 17.971 1.00 29.48 405 PHE B C 1
ATOM 7601 O O . PHE B 1 425 ? 46.728 68.381 18.198 1.00 20.57 405 PHE B O 1
ATOM 7609 N N . GLU B 1 426 ? 48.720 67.950 17.244 1.00 23.02 406 GLU B N 1
ATOM 7610 C CA . GLU B 1 426 ? 48.850 69.284 16.670 1.00 25.62 406 GLU B CA 1
ATOM 7611 C C . GLU B 1 426 ? 47.889 69.475 15.499 1.00 18.41 406 GLU B C 1
ATOM 7612 O O . GLU B 1 426 ? 47.448 70.587 15.229 1.00 24.28 406 GLU B O 1
ATOM 7618 N N . TYR B 1 427 ? 47.565 68.385 14.809 1.00 16.67 407 TYR B N 1
ATOM 7619 C CA . TYR B 1 427 ? 46.607 68.439 13.713 1.00 21.04 407 TYR B CA 1
ATOM 7620 C C . TYR B 1 427 ? 45.196 68.672 14.250 1.00 27.96 407 TYR B C 1
ATOM 7621 O O . TYR B 1 427 ? 44.420 69.416 13.667 1.00 22.05 407 TYR B O 1
ATOM 7630 N N . LEU B 1 428 ? 44.887 68.031 15.372 1.00 26.32 408 LEU B N 1
ATOM 7631 C CA . LEU B 1 428 ? 43.592 68.175 16.022 1.00 26.35 408 LEU B CA 1
ATOM 7632 C C . LEU B 1 428 ? 43.509 69.494 16.796 1.00 21.20 408 LEU B C 1
ATOM 7633 O O . LEU B 1 428 ? 42.424 70.009 17.038 1.00 34.04 408 LEU B O 1
ATOM 7638 N N . GLY B 1 429 ? 44.663 70.025 17.185 1.00 22.37 409 GLY B N 1
ATOM 7639 C CA . GLY B 1 429 ? 44.719 71.235 17.982 1.00 26.31 409 GLY B CA 1
ATOM 7640 C C . GLY B 1 429 ? 44.662 70.974 19.478 1.00 23.62 409 GLY B C 1
ATOM 7641 O O . GLY B 1 429 ? 44.608 71.905 20.263 1.00 19.67 409 GLY B O 1
ATOM 7642 N N . ARG B 1 430 ? 44.672 69.701 19.868 1.00 24.11 410 ARG B N 1
ATOM 7643 C CA . ARG B 1 430 ? 44.673 69.338 21.290 1.00 28.79 410 ARG B CA 1
ATOM 7644 C C . ARG B 1 430 ? 45.143 67.907 21.516 1.00 24.73 410 ARG B C 1
ATOM 7645 O O . ARG B 1 430 ? 45.077 67.069 20.620 1.00 20.37 410 ARG B O 1
ATOM 7653 N N . GLU B 1 431 ? 45.617 67.641 22.729 1.00 23.81 411 GLU B N 1
ATOM 7654 C CA . GLU B 1 431 ? 45.871 66.282 23.178 1.00 28.35 411 GLU B CA 1
ATOM 7655 C C . GLU B 1 431 ? 44.549 65.584 23.472 1.00 30.31 411 GLU B C 1
ATOM 7656 O O . GLU B 1 431 ? 43.650 66.174 24.066 1.00 32.73 411 GLU B O 1
ATOM 7662 N N . ILE B 1 432 ? 44.432 64.331 23.052 1.00 23.92 412 ILE B N 1
ATOM 7663 C CA . ILE B 1 432 ? 43.230 63.551 23.328 1.00 33.90 412 ILE B CA 1
ATOM 7664 C C . ILE B 1 432 ? 43.565 62.198 23.961 1.00 32.26 412 ILE B C 1
ATOM 7665 O O . ILE B 1 432 ? 44.622 61.624 23.708 1.00 31.03 412 ILE B O 1
ATOM 7670 N N . LYS B 1 433 ? 42.647 61.701 24.785 1.00 32.09 413 LYS B N 1
ATOM 7671 C CA . LYS B 1 433 ? 42.822 60.421 25.452 1.00 32.77 413 LYS B CA 1
ATOM 7672 C C . LYS B 1 433 ? 42.699 59.286 24.446 1.00 28.36 413 LYS B C 1
ATOM 7673 O O . LYS B 1 433 ? 42.008 59.414 23.434 1.00 22.71 413 LYS B O 1
ATOM 7679 N N . GLU B 1 434 ? 43.374 58.177 24.728 1.00 22.40 414 GLU B N 1
ATOM 7680 C CA . GLU B 1 434 ? 43.534 57.104 23.747 1.00 25.52 414 GLU B CA 1
ATOM 7681 C C . GLU B 1 434 ? 42.181 56.495 23.305 1.00 30.59 414 GLU B C 1
ATOM 7682 O O . GLU B 1 434 ? 42.042 56.046 22.171 1.00 28.12 414 GLU B O 1
ATOM 7688 N N . GLU B 1 435 ? 41.193 56.498 24.205 1.00 27.35 415 GLU B N 1
ATOM 7689 C CA . GLU B 1 435 ? 39.876 55.910 23.905 1.00 28.15 415 GLU B CA 1
ATOM 7690 C C . GLU B 1 435 ? 39.017 56.820 22.996 1.00 25.30 415 GLU B C 1
ATOM 7691 O O . GLU B 1 435 ? 38.012 56.382 22.456 1.00 28.10 415 GLU B O 1
ATOM 7697 N N . LYS B 1 436 ? 39.429 58.079 22.843 1.00 27.56 416 LYS B N 1
ATOM 7698 C CA . LYS B 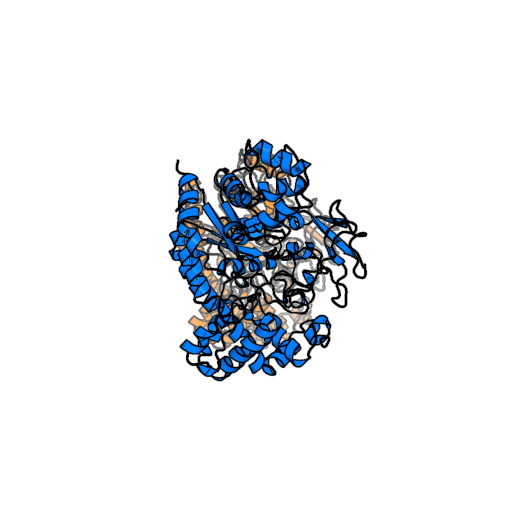1 436 ? 38.688 59.047 22.020 1.00 22.81 416 LYS B CA 1
ATOM 7699 C C . LYS B 1 436 ? 39.298 59.197 20.603 1.00 26.65 416 LYS B C 1
ATOM 7700 O O . LYS B 1 436 ? 38.744 59.892 19.752 1.00 28.23 416 LYS B O 1
ATOM 7706 N N . VAL B 1 437 ? 40.429 58.539 20.367 1.00 24.74 417 VAL B N 1
ATOM 7707 C CA . VAL B 1 437 ? 41.177 58.715 19.122 1.00 23.67 417 VAL B CA 1
ATOM 7708 C C . VAL B 1 437 ? 40.370 58.237 17.906 1.00 29.01 417 VAL B C 1
ATOM 7709 O O . VAL B 1 437 ? 40.354 58.893 16.872 1.00 25.30 417 VAL B O 1
ATOM 7713 N N . ASN B 1 438 ? 39.701 57.097 18.046 1.00 22.25 418 ASN B N 1
ATOM 7714 C CA . ASN B 1 438 ? 38.876 56.555 16.968 1.00 23.98 418 ASN B CA 1
ATOM 7715 C C . ASN B 1 438 ? 37.836 57.561 16.482 1.00 26.81 418 ASN B C 1
ATOM 7716 O O . ASN B 1 438 ? 37.659 57.753 15.282 1.00 28.83 418 ASN B O 1
ATOM 7721 N N . GLU B 1 439 ? 37.147 58.193 17.420 1.00 26.81 419 GLU B N 1
ATOM 7722 C CA . GLU B 1 439 ? 36.105 59.153 17.086 1.00 29.81 419 GLU B CA 1
ATOM 7723 C C . GLU B 1 439 ? 36.696 60.341 16.331 1.00 28.25 419 GLU B C 1
ATOM 7724 O O . GLU B 1 439 ? 36.142 60.788 15.333 1.00 26.27 419 GLU B O 1
ATOM 7730 N N . GLU B 1 440 ? 37.828 60.838 16.816 1.00 26.09 420 GLU B N 1
ATOM 7731 C CA . GLU B 1 440 ? 38.466 62.023 16.242 1.00 23.69 420 GLU B CA 1
ATOM 7732 C C . GLU B 1 440 ? 38.921 61.762 14.809 1.00 27.15 420 GLU B C 1
ATOM 7733 O O . GLU B 1 440 ? 38.826 62.635 13.952 1.00 24.55 420 GLU B O 1
ATOM 7739 N N . LEU B 1 441 ? 39.417 60.556 14.557 1.00 23.00 421 LEU B N 1
ATOM 7740 C CA . LEU B 1 441 ? 39.957 60.216 13.251 1.00 23.97 421 LEU B CA 1
ATOM 7741 C C . LEU B 1 441 ? 38.851 59.828 12.290 1.00 26.26 421 LEU B C 1
ATOM 7742 O O . LEU B 1 441 ? 38.970 60.033 11.088 1.00 26.27 421 LEU B O 1
ATOM 7747 N N . ILE B 1 442 ? 37.767 59.274 12.821 1.00 24.79 422 ILE B N 1
ATOM 7748 C CA . ILE B 1 442 ? 36.564 59.057 12.019 1.00 28.30 422 ILE B CA 1
ATOM 7749 C C . ILE B 1 442 ? 36.051 60.399 11.487 1.00 22.45 422 ILE B C 1
ATOM 7750 O O . ILE B 1 442 ? 35.770 60.534 10.291 1.00 25.02 422 ILE B O 1
ATOM 7755 N N . ARG B 1 443 ? 35.957 61.394 12.374 1.00 24.27 423 ARG B N 1
ATOM 7756 C CA . ARG B 1 443 ? 35.534 62.744 11.982 1.00 20.18 423 ARG B CA 1
ATOM 7757 C C . ARG B 1 443 ? 36.431 63.316 10.871 1.00 25.93 423 ARG B C 1
ATOM 7758 O O . ARG B 1 443 ? 35.946 63.916 9.935 1.00 23.49 423 ARG B O 1
ATOM 7766 N N . LEU B 1 444 ? 37.744 63.127 11.006 1.00 22.36 424 LEU B N 1
ATOM 7767 C CA . LEU B 1 444 ? 38.711 63.660 10.026 1.00 28.20 424 LEU B CA 1
ATOM 7768 C C . LEU B 1 444 ? 38.506 63.009 8.652 1.00 28.92 424 LEU B C 1
ATOM 7769 O O . LEU B 1 444 ? 38.594 63.669 7.621 1.00 26.59 424 LEU B O 1
ATOM 7774 N N . VAL B 1 445 ? 38.233 61.711 8.656 1.00 24.61 425 VAL B N 1
ATOM 7775 C CA . VAL B 1 445 ? 37.968 60.990 7.434 1.00 22.74 425 VAL B CA 1
ATOM 7776 C C . VAL B 1 445 ? 36.643 61.455 6.814 1.00 26.40 425 VAL B C 1
ATOM 7777 O O . VAL B 1 445 ? 36.561 61.675 5.600 1.00 24.41 425 VAL B O 1
ATOM 7781 N N . LEU B 1 446 ? 35.620 61.622 7.653 1.00 26.00 426 LEU B N 1
ATOM 7782 C CA . LEU B 1 446 ? 34.280 62.007 7.179 1.00 24.62 426 LEU B CA 1
ATOM 7783 C C . LEU B 1 446 ? 34.245 63.451 6.647 1.00 24.68 426 LEU B C 1
ATOM 7784 O O . LEU B 1 446 ? 33.555 63.736 5.684 1.00 25.80 426 LEU B O 1
ATOM 7789 N N . ILE B 1 447 ? 34.997 64.349 7.285 1.00 21.51 427 ILE B N 1
ATOM 7790 C CA . ILE B 1 447 ? 34.980 65.775 6.903 1.00 20.70 427 ILE B CA 1
ATOM 7791 C C . ILE B 1 447 ? 35.742 66.018 5.602 1.00 20.07 427 ILE B C 1
ATOM 7792 O O . ILE B 1 447 ? 35.598 67.072 4.979 1.00 22.81 427 ILE B O 1
ATOM 7797 N N . SER B 1 448 ? 36.558 65.044 5.200 1.00 20.43 428 SER B N 1
ATOM 7798 C CA . SER B 1 448 ? 37.356 65.161 3.972 1.00 24.76 428 SER B CA 1
ATOM 7799 C C . SER B 1 448 ? 36.462 65.222 2.745 1.00 26.62 428 SER B C 1
ATOM 7800 O O . SER B 1 448 ? 35.261 64.940 2.825 1.00 25.50 428 SER B O 1
ATOM 7803 N N . ARG B 1 449 ? 37.052 65.581 1.605 1.00 24.27 429 ARG B N 1
ATOM 7804 C CA . ARG B 1 449 ? 36.313 65.661 0.348 1.00 25.39 429 ARG B CA 1
ATOM 7805 C C . ARG B 1 449 ? 36.363 64.345 -0.429 1.00 22.74 429 ARG B C 1
ATOM 7806 O O . ARG B 1 449 ? 35.793 64.241 -1.498 1.00 26.02 429 ARG B O 1
ATOM 7814 N N . ALA B 1 450 ? 37.056 63.345 0.114 1.00 23.37 430 ALA B N 1
ATOM 7815 C CA . ALA B 1 450 ? 37.059 62.004 -0.494 1.00 25.03 430 ALA B CA 1
ATOM 7816 C C . ALA B 1 450 ? 35.630 61.555 -0.737 1.00 30.88 430 ALA B C 1
ATOM 7817 O O . ALA B 1 450 ? 34.802 61.626 0.154 1.00 27.76 430 ALA B O 1
ATOM 7819 N N . LYS B 1 451 ? 35.342 61.096 -1.951 1.00 28.34 431 LYS B N 1
ATOM 7820 C CA . LYS B 1 451 ? 33.973 60.770 -2.321 1.00 32.06 431 LYS B CA 1
ATOM 7821 C C . LYS B 1 451 ? 33.461 59.557 -1.542 1.00 29.58 431 LYS B C 1
ATOM 7822 O O . LYS B 1 451 ? 32.299 59.508 -1.177 1.00 26.37 431 LYS B O 1
ATOM 7828 N N . PHE B 1 452 ? 34.347 58.591 -1.280 1.00 25.79 432 PHE B N 1
ATOM 7829 C CA . PHE B 1 452 ? 34.016 57.435 -0.428 1.00 23.44 432 PHE B CA 1
ATOM 7830 C C . PHE B 1 452 ? 34.840 57.478 0.868 1.00 27.94 432 PHE B C 1
ATOM 7831 O O . PHE B 1 452 ? 36.066 57.501 0.828 1.00 29.00 432 PHE B O 1
ATOM 7839 N N . ALA B 1 453 ? 34.157 57.473 2.004 1.00 24.07 433 ALA B N 1
ATOM 7840 C CA . ALA B 1 453 ? 34.816 57.352 3.305 1.00 23.72 433 ALA B CA 1
ATOM 7841 C C . ALA B 1 453 ? 34.449 56.017 3.934 1.00 30.82 433 ALA B C 1
ATOM 7842 O O . ALA B 1 453 ? 33.281 55.733 4.132 1.00 27.33 433 ALA B O 1
ATOM 7844 N N . ILE B 1 454 ? 35.458 55.200 4.246 1.00 26.47 434 ILE B N 1
ATOM 7845 C CA . ILE B 1 454 ? 35.222 53.844 4.752 1.00 28.13 434 ILE B CA 1
ATOM 7846 C C . ILE B 1 454 ? 35.827 53.656 6.140 1.00 31.50 434 ILE B C 1
ATOM 7847 O O . ILE B 1 454 ? 37.016 53.877 6.343 1.00 32.49 434 ILE B O 1
ATOM 7852 N N . ILE B 1 455 ? 34.993 53.238 7.090 1.00 28.22 435 ILE B N 1
ATOM 7853 C CA . ILE B 1 455 ? 35.443 52.945 8.443 1.00 26.76 435 ILE B CA 1
ATOM 7854 C C . ILE B 1 455 ? 35.602 51.429 8.607 1.00 29.02 435 ILE B C 1
ATOM 7855 O O . ILE B 1 455 ? 34.675 50.679 8.330 1.00 26.01 435 ILE B O 1
ATOM 7860 N N . GLN B 1 456 ? 36.771 50.978 9.059 1.00 28.08 436 GLN B N 1
ATOM 7861 C CA . GLN B 1 456 ? 36.908 49.575 9.454 1.00 27.39 436 GLN B CA 1
ATOM 7862 C C . GLN B 1 456 ? 36.056 49.309 10.694 1.00 30.39 436 GLN B C 1
ATOM 7863 O O . GLN B 1 456 ? 36.033 50.112 11.625 1.00 28.42 436 GLN B O 1
ATOM 7869 N N . MET B 1 457 ? 35.348 48.184 10.696 1.00 26.11 437 MET B N 1
ATOM 7870 C CA . MET B 1 457 ? 34.371 47.900 11.745 1.00 26.81 437 MET B CA 1
ATOM 7871 C C . MET B 1 457 ? 35.026 47.960 13.135 1.00 30.15 437 MET B C 1
ATOM 7872 O O . MET B 1 457 ? 34.428 48.448 14.091 1.00 24.80 437 MET B O 1
ATOM 7877 N N . GLN B 1 458 ? 36.258 47.467 13.226 1.00 30.29 438 GLN B N 1
ATOM 7878 C CA . GLN B 1 458 ? 36.996 47.444 14.492 1.00 24.19 438 GLN B CA 1
ATOM 7879 C C . GLN B 1 458 ? 37.167 48.858 15.065 1.00 28.72 438 GLN B C 1
ATOM 7880 O O . GLN B 1 458 ? 37.187 49.042 16.284 1.00 30.34 438 GLN B O 1
ATOM 7886 N N . ASP B 1 459 ? 37.293 49.848 14.179 1.00 26.15 439 ASP B N 1
ATOM 7887 C CA . ASP B 1 459 ? 37.416 51.256 14.598 1.00 28.43 439 ASP B CA 1
ATOM 7888 C C . ASP B 1 459 ? 36.074 51.807 15.097 1.00 27.40 439 ASP B C 1
ATOM 7889 O O . ASP B 1 459 ? 36.026 52.576 16.063 1.00 28.09 439 ASP B O 1
ATOM 7894 N N . LEU B 1 460 ? 34.997 51.421 14.431 1.00 27.13 440 LEU B N 1
ATOM 7895 C CA . LEU B 1 460 ? 33.647 51.774 14.877 1.00 27.67 440 LEU B CA 1
ATOM 7896 C C . LEU B 1 460 ? 33.397 51.230 16.282 1.00 26.57 440 LEU B C 1
ATOM 7897 O O . LEU B 1 460 ? 32.728 51.869 17.095 1.00 22.16 440 LEU B O 1
ATOM 7902 N N . LEU B 1 461 ? 33.941 50.042 16.556 1.00 24.50 441 LEU B N 1
ATOM 7903 C CA . LEU B 1 461 ? 33.735 49.369 17.843 1.00 25.92 441 LEU B CA 1
ATOM 7904 C C . LEU B 1 461 ? 34.828 49.732 18.862 1.00 24.34 441 LEU B C 1
ATOM 7905 O O . LEU B 1 461 ? 34.798 49.269 19.999 1.00 23.21 441 LEU B O 1
ATOM 7910 N N . ASN B 1 462 ? 35.787 50.568 18.440 1.00 26.28 442 ASN B N 1
ATOM 7911 C CA . ASN B 1 462 ? 36.851 51.056 19.334 1.00 29.13 442 ASN B CA 1
ATOM 7912 C C . ASN B 1 462 ? 37.692 49.899 19.914 1.00 27.69 442 ASN B C 1
ATOM 7913 O O . ASN B 1 462 ? 37.921 49.824 21.126 1.00 26.32 442 ASN B O 1
ATOM 7918 N N . LEU B 1 463 ? 38.146 49.008 19.032 1.00 27.06 443 LEU B N 1
ATOM 7919 C CA . LEU B 1 463 ? 38.892 47.810 19.443 1.00 31.77 443 LEU B CA 1
ATOM 7920 C C . LEU B 1 463 ? 40.385 47.971 19.157 1.00 28.55 443 LEU B C 1
ATOM 7921 O O . LEU B 1 463 ? 40.781 48.728 18.262 1.00 31.08 443 LEU B O 1
ATOM 7926 N N . GLY B 1 464 ? 41.206 47.252 19.914 1.00 29.96 444 GLY B N 1
ATOM 7927 C CA . GLY B 1 464 ? 42.649 47.424 19.865 1.00 33.60 444 GLY B CA 1
ATOM 7928 C C . GLY B 1 464 ? 43.342 46.382 19.000 1.00 31.94 444 GLY B C 1
ATOM 7929 O O . GLY B 1 464 ? 42.743 45.812 18.090 1.00 28.34 444 GLY B O 1
ATOM 7930 N N . ASN B 1 465 ? 44.613 46.135 19.300 1.00 27.97 445 ASN B N 1
ATOM 7931 C CA . ASN B 1 465 ? 45.456 45.249 18.491 1.00 32.46 445 ASN B CA 1
ATOM 7932 C C . ASN B 1 465 ? 44.939 43.808 18.447 1.00 30.49 445 ASN B C 1
ATOM 7933 O O . ASN B 1 465 ? 45.210 43.077 17.501 1.00 28.40 445 ASN B O 1
ATOM 7938 N N . GLU B 1 466 ? 44.198 43.413 19.476 1.00 26.88 446 GLU B N 1
ATOM 7939 C CA . GLU B 1 466 ? 43.634 42.064 19.551 1.00 28.27 446 GLU B CA 1
ATOM 7940 C C . GLU B 1 466 ? 42.621 41.787 18.415 1.00 30.83 446 GLU B C 1
ATOM 7941 O O . GLU B 1 466 ? 42.367 40.636 18.072 1.00 28.30 446 GLU B O 1
ATOM 7947 N N . ALA B 1 467 ? 42.059 42.848 17.842 1.00 25.19 447 ALA B N 1
ATOM 7948 C CA . ALA B 1 467 ? 41.045 42.710 16.791 1.00 25.26 447 ALA B CA 1
ATOM 7949 C C . ALA B 1 467 ? 41.632 42.932 15.383 1.00 29.86 447 ALA B C 1
ATOM 7950 O O . ALA B 1 467 ? 40.890 43.111 14.412 1.00 30.54 447 ALA B O 1
ATOM 7952 N N . ARG B 1 468 ? 42.956 42.915 15.280 1.00 30.74 448 ARG B N 1
ATOM 7953 C CA . ARG B 1 468 ? 43.624 43.042 13.986 1.00 29.75 448 ARG B CA 1
ATOM 7954 C C . ARG B 1 468 ? 43.284 41.844 13.084 1.00 25.53 448 ARG B C 1
ATOM 7955 O O . ARG B 1 468 ? 43.423 40.694 13.488 1.00 26.25 448 ARG B O 1
ATOM 7963 N N . MET B 1 469 ? 42.842 42.128 11.868 1.00 25.20 449 MET B N 1
ATOM 7964 C CA . MET B 1 469 ? 42.416 41.081 10.946 1.00 29.45 449 MET B CA 1
ATOM 7965 C C . MET B 1 469 ? 43.618 40.316 10.381 1.00 28.58 449 MET B C 1
ATOM 7966 O O . MET B 1 469 ? 43.648 39.099 10.426 1.00 34.06 449 MET B O 1
ATOM 7971 N N . ASN B 1 470 ? 44.604 41.047 9.854 1.00 29.98 450 ASN B N 1
ATOM 7972 C CA . ASN B 1 470 ? 45.787 40.421 9.241 1.00 29.73 450 ASN B CA 1
ATOM 7973 C C . ASN B 1 470 ? 47.083 41.157 9.568 1.00 31.46 450 ASN B C 1
ATOM 7974 O O . ASN B 1 470 ? 47.121 42.380 9.604 1.00 29.14 450 ASN B O 1
ATOM 7979 N N . TYR B 1 471 ? 48.140 40.382 9.798 1.00 30.63 451 TYR B N 1
ATOM 7980 C CA . TYR B 1 471 ? 49.484 40.911 10.016 1.00 37.63 451 TYR B CA 1
ATOM 7981 C C . TYR B 1 471 ? 50.376 40.436 8.862 1.00 33.42 451 TYR B C 1
ATOM 7982 O O . TYR B 1 471 ? 50.830 39.295 8.865 1.00 34.90 451 TYR B O 1
ATOM 7991 N N . PRO B 1 472 ? 50.611 41.306 7.873 1.00 38.18 452 PRO B N 1
ATOM 7992 C CA . PRO B 1 472 ? 51.412 40.937 6.698 1.00 44.53 452 PRO B CA 1
ATOM 7993 C C . PRO B 1 472 ? 52.800 40.437 7.080 1.00 50.15 452 PRO B C 1
ATOM 7994 O O . PRO B 1 472 ? 53.418 40.969 8.014 1.00 44.65 452 PRO B O 1
ATOM 7998 N N . GLY B 1 473 ? 53.280 39.420 6.370 1.00 55.14 453 GLY B N 1
ATOM 7999 C CA . GLY B 1 473 ? 54.539 38.780 6.699 1.00 58.21 453 GLY B CA 1
ATOM 8000 C C . GLY B 1 473 ? 54.335 37.507 7.498 1.00 59.38 453 GLY B C 1
ATOM 8001 O O . GLY B 1 473 ? 54.954 36.479 7.210 1.00 63.85 453 GLY B O 1
ATOM 8002 N N . ARG B 1 474 ? 53.466 37.573 8.507 1.00 55.00 454 ARG B N 1
ATOM 8003 C CA . ARG B 1 474 ? 53.150 36.403 9.329 1.00 52.61 454 ARG B CA 1
ATOM 8004 C C . ARG B 1 474 ? 52.180 35.476 8.590 1.00 54.20 454 ARG B C 1
ATOM 8005 O O . ARG B 1 474 ? 51.144 35.920 8.094 1.00 48.24 454 ARG B O 1
ATOM 8013 N N . PRO B 1 475 ? 52.524 34.188 8.516 1.00 58.71 455 PRO B N 1
ATOM 8014 C CA . PRO B 1 475 ? 51.757 33.227 7.713 1.00 58.20 455 PRO B CA 1
ATOM 8015 C C . PRO B 1 475 ? 50.428 32.801 8.373 1.00 54.83 455 PRO B C 1
ATOM 8016 O O . PRO B 1 475 ? 49.439 32.578 7.661 1.00 57.21 455 PRO B O 1
ATOM 8020 N N . PHE B 1 476 ? 50.412 32.700 9.707 1.00 47.77 456 PHE B N 1
ATOM 8021 C CA . PHE B 1 476 ? 49.290 32.067 10.426 1.00 51.77 456 PHE B CA 1
ATOM 8022 C C . PHE B 1 476 ? 48.724 32.973 11.553 1.00 49.00 456 PHE B C 1
ATOM 8023 O O . PHE B 1 476 ? 49.415 33.866 12.057 1.00 46.86 456 PHE B O 1
ATOM 8031 N N . GLY B 1 477 ? 47.463 32.723 11.931 1.00 42.14 457 GLY B N 1
ATOM 8032 C CA . GLY B 1 477 ? 46.802 33.476 12.997 1.00 38.72 457 GLY B CA 1
ATOM 8033 C C . GLY B 1 477 ? 45.829 34.541 12.465 1.00 36.72 457 GLY B C 1
ATOM 8034 O O . GLY B 1 477 ? 45.111 35.189 13.233 1.00 35.53 457 GLY B O 1
ATOM 8035 N N . ASN B 1 478 ? 45.805 34.709 11.152 1.00 26.90 458 ASN B N 1
ATOM 8036 C CA . ASN B 1 478 ? 45.114 35.829 10.539 1.00 29.34 458 ASN B CA 1
ATOM 8037 C C . ASN B 1 478 ? 43.695 35.488 10.094 1.00 26.02 458 ASN B C 1
ATOM 8038 O O . ASN B 1 478 ? 43.325 34.311 9.984 1.00 25.10 458 ASN B O 1
ATOM 8043 N N . TRP B 1 479 ? 42.906 36.533 9.846 1.00 26.85 459 TRP B N 1
ATOM 8044 C CA . TRP B 1 479 ? 41.580 36.407 9.225 1.00 27.75 459 TRP B CA 1
ATOM 8045 C C . TRP B 1 479 ? 40.551 35.807 10.184 1.00 26.05 459 TRP B C 1
ATOM 8046 O O . TRP B 1 479 ? 39.516 35.311 9.756 1.00 30.17 459 TRP B O 1
ATOM 8057 N N . ARG B 1 480 ? 40.842 35.871 11.484 1.00 28.72 460 ARG B N 1
ATOM 8058 C CA . ARG B 1 480 ? 40.029 35.185 12.488 1.00 28.99 460 ARG B CA 1
ATOM 8059 C C . ARG B 1 480 ? 39.066 36.122 13.233 1.00 26.27 460 ARG B C 1
ATOM 8060 O O . ARG B 1 480 ? 38.112 35.660 13.853 1.00 24.57 460 ARG B O 1
ATOM 8068 N N . TRP B 1 481 ? 39.313 37.432 13.184 1.00 24.99 461 TRP B N 1
ATOM 8069 C CA . TRP B 1 481 ? 38.536 38.346 14.022 1.00 26.73 461 TRP B CA 1
ATOM 8070 C C . TRP B 1 481 ? 37.062 38.307 13.652 1.00 26.76 461 TRP B C 1
ATOM 8071 O O . TRP B 1 481 ? 36.702 38.337 12.468 1.00 23.98 461 TRP B O 1
ATOM 8082 N N . ARG B 1 482 ? 36.212 38.243 14.673 1.00 20.47 462 ARG B N 1
ATOM 8083 C CA . ARG B 1 482 ? 34.775 38.353 14.489 1.00 28.00 462 ARG B CA 1
ATOM 8084 C C . ARG B 1 482 ? 34.180 39.339 15.477 1.00 28.55 462 ARG B C 1
ATOM 8085 O O . ARG B 1 482 ? 34.693 39.519 16.584 1.00 25.09 462 ARG B O 1
ATOM 8093 N N . ILE B 1 483 ? 33.091 39.977 15.070 1.00 24.72 463 ILE B N 1
ATOM 8094 C CA . ILE B 1 483 ? 32.248 40.727 15.986 1.00 23.67 463 ILE B CA 1
ATOM 8095 C C . ILE B 1 483 ? 31.740 39.809 17.099 1.00 20.78 463 ILE B C 1
ATOM 8096 O O . ILE B 1 483 ? 31.231 38.717 16.830 1.00 23.64 463 ILE B O 1
ATOM 8101 N N . LYS B 1 484 ? 31.882 40.259 18.347 1.00 25.74 464 LYS B N 1
ATOM 8102 C CA . LYS B 1 484 ? 31.420 39.497 19.509 1.00 36.91 464 LYS B CA 1
ATOM 8103 C C . LYS B 1 484 ? 30.355 40.271 20.309 1.00 41.92 464 LYS B C 1
ATOM 8104 O O . LYS B 1 484 ? 29.746 39.726 21.229 1.00 49.05 464 LYS B O 1
ATOM 8110 N N . GLU B 1 485 ? 30.143 41.538 19.950 1.00 37.13 465 GLU B N 1
ATOM 8111 C CA . GLU B 1 485 ? 29.278 42.437 20.729 1.00 36.51 465 GLU B CA 1
ATOM 8112 C C . GLU B 1 485 ? 28.099 42.927 19.872 1.00 34.90 465 GLU B C 1
ATOM 8113 O O . GLU B 1 485 ? 28.086 42.741 18.654 1.00 26.28 465 GLU B O 1
ATOM 8119 N N . ASP B 1 486 ? 27.117 43.555 20.520 1.00 31.67 466 ASP B N 1
ATOM 8120 C CA . ASP B 1 486 ? 25.992 44.171 19.810 1.00 32.84 466 ASP B CA 1
ATOM 8121 C C . ASP B 1 486 ? 26.411 45.510 19.199 1.00 28.66 466 ASP B C 1
ATOM 8122 O O . ASP B 1 486 ? 26.367 46.547 19.854 1.00 33.66 466 ASP B O 1
ATOM 8127 N N . TYR B 1 487 ? 26.809 45.470 17.937 1.00 29.75 467 TYR B N 1
ATOM 8128 C CA . TYR B 1 487 ? 27.346 46.643 17.249 1.00 31.37 467 TYR B CA 1
ATOM 8129 C C . TYR B 1 487 ? 26.258 47.684 16.898 1.00 27.99 467 TYR B C 1
ATOM 8130 O O . TYR B 1 487 ? 26.580 48.813 16.532 1.00 29.64 467 TYR B O 1
ATOM 8139 N N . THR B 1 488 ? 24.980 47.297 17.002 1.00 28.64 468 THR B N 1
ATOM 8140 C CA . THR B 1 488 ? 23.873 48.203 16.623 1.00 27.79 468 THR B CA 1
ATOM 8141 C C . THR B 1 488 ? 23.637 49.283 17.674 1.00 30.65 468 THR B C 1
ATOM 8142 O O . THR B 1 488 ? 22.940 50.254 17.415 1.00 35.00 468 THR B O 1
ATOM 8146 N N . GLN B 1 489 ? 24.220 49.108 18.863 1.00 33.69 469 GLN B N 1
ATOM 8147 C CA . GLN B 1 489 ? 24.201 50.157 19.889 1.00 34.57 469 GLN B CA 1
ATOM 8148 C C . GLN B 1 489 ? 24.930 51.421 19.398 1.00 34.96 469 GLN B C 1
ATOM 8149 O O . GLN B 1 489 ? 24.670 52.522 19.876 1.00 33.33 469 GLN B O 1
ATOM 8155 N N . LYS B 1 490 ? 25.833 51.247 18.435 1.00 32.02 470 LYS B N 1
ATOM 8156 C CA . LYS B 1 490 ? 26.617 52.360 17.900 1.00 35.40 470 LYS B CA 1
ATOM 8157 C C . LYS B 1 490 ? 25.816 53.221 16.891 1.00 37.99 470 LYS B C 1
ATOM 8158 O O . LYS B 1 490 ? 26.348 54.184 16.337 1.00 33.21 470 LYS B O 1
ATOM 8164 N N . LYS B 1 491 ? 24.547 52.873 16.663 1.00 35.16 471 LYS B N 1
ATOM 8165 C CA . LYS B 1 491 ? 23.823 53.374 15.485 1.00 32.41 471 LYS B CA 1
ATOM 8166 C C . LYS B 1 491 ? 23.480 54.864 15.592 1.00 34.59 471 LYS B C 1
ATOM 8167 O O . LYS B 1 491 ? 23.578 55.596 14.611 1.00 38.35 471 LYS B O 1
ATOM 8173 N N . GLU B 1 492 ? 23.091 55.309 16.782 1.00 28.68 472 GLU B N 1
ATOM 8174 C CA . GLU B 1 492 ? 22.695 56.708 16.980 1.00 34.99 472 GLU B CA 1
ATOM 8175 C C . GLU B 1 492 ? 23.914 57.630 16.888 1.00 33.92 472 GLU B C 1
ATOM 8176 O O . GLU B 1 492 ? 23.834 58.730 16.353 1.00 36.18 472 GLU B O 1
ATOM 8182 N N . PHE B 1 493 ? 25.038 57.163 17.408 1.00 36.46 473 PHE B N 1
ATOM 8183 C CA . PHE B 1 493 ? 26.271 57.935 17.401 1.00 37.72 473 PHE B CA 1
ATOM 8184 C C . PHE B 1 493 ? 26.776 58.138 15.960 1.00 37.76 473 PHE B C 1
ATOM 8185 O O . PHE B 1 493 ? 27.040 59.272 15.535 1.00 27.69 473 PHE B O 1
ATOM 8193 N N . ILE B 1 494 ? 26.893 57.044 15.212 1.00 30.83 474 ILE B N 1
ATOM 8194 C CA . ILE B 1 494 ? 27.473 57.097 13.880 1.00 37.15 474 ILE B CA 1
ATOM 8195 C C . ILE B 1 494 ? 26.511 57.754 12.878 1.00 28.28 474 ILE B C 1
ATOM 8196 O O . ILE B 1 494 ? 26.940 58.499 12.000 1.00 29.33 474 ILE B O 1
ATOM 8201 N N . LYS B 1 495 ? 25.214 57.480 13.027 1.00 30.01 475 LYS B N 1
ATOM 8202 C CA . LYS B 1 495 ? 24.186 58.098 12.175 1.00 27.64 475 LYS B CA 1
ATOM 8203 C C . LYS B 1 495 ? 24.263 59.618 12.256 1.00 34.37 475 LYS B C 1
ATOM 8204 O O . LYS B 1 495 ? 24.201 60.317 11.232 1.00 26.24 475 LYS B O 1
ATOM 8210 N N . LYS B 1 496 ? 24.389 60.126 13.474 1.00 31.01 476 LYS B N 1
ATOM 8211 C CA . LYS B 1 496 ? 24.532 61.557 13.702 1.00 27.56 476 LYS B CA 1
ATOM 8212 C C . LYS B 1 496 ? 25.744 62.104 12.954 1.00 22.94 476 LYS B C 1
ATOM 8213 O O . LYS B 1 496 ? 25.666 63.147 12.303 1.00 24.98 476 LYS B O 1
ATOM 8219 N N . LEU B 1 497 ? 26.864 61.387 13.049 1.00 26.79 477 LEU B N 1
ATOM 8220 C CA . LEU B 1 497 ? 28.118 61.822 12.433 1.00 27.30 477 LEU B CA 1
ATOM 8221 C C . LEU B 1 497 ? 28.004 61.884 10.908 1.00 27.49 477 LEU B C 1
ATOM 8222 O O . LEU B 1 497 ? 28.443 62.848 10.285 1.00 28.84 477 LEU B O 1
ATOM 8227 N N . LEU B 1 498 ? 27.417 60.850 10.313 1.00 26.29 478 LEU B N 1
ATOM 8228 C CA . LEU B 1 498 ? 27.261 60.796 8.865 1.00 23.68 478 LEU B CA 1
ATOM 8229 C C . LEU B 1 498 ? 26.470 62.000 8.374 1.00 25.48 478 LEU B C 1
ATOM 8230 O O . LEU B 1 498 ? 26.800 62.587 7.349 1.00 28.96 478 LEU B O 1
ATOM 8235 N N . GLY B 1 499 ? 25.427 62.369 9.121 1.00 24.64 479 GLY B N 1
ATOM 8236 C CA . GLY B 1 499 ? 24.580 63.500 8.761 1.00 24.84 479 GLY B CA 1
ATOM 8237 C C . GLY B 1 499 ? 25.292 64.841 8.927 1.00 27.47 479 GLY B C 1
ATOM 8238 O O . GLY B 1 499 ? 25.129 65.751 8.110 1.00 24.24 479 GLY B O 1
ATOM 8239 N N . ILE B 1 500 ? 26.079 64.958 9.987 1.00 25.11 480 ILE B N 1
ATOM 8240 C CA . ILE B 1 500 ? 26.842 66.173 10.252 1.00 28.89 480 ILE B CA 1
ATOM 8241 C C . ILE B 1 500 ? 27.827 66.466 9.098 1.00 27.12 480 ILE B C 1
ATOM 8242 O O . ILE B 1 500 ? 28.024 67.604 8.722 1.00 19.88 480 ILE B O 1
ATOM 8247 N N . TYR B 1 501 ? 28.427 65.422 8.547 1.00 24.87 481 TYR B N 1
ATOM 8248 C CA . TYR B 1 501 ? 29.449 65.595 7.515 1.00 24.60 481 TYR B CA 1
ATOM 8249 C C . TYR B 1 501 ? 28.911 65.277 6.114 1.00 31.70 481 TYR B C 1
ATOM 8250 O O . TYR B 1 501 ? 29.673 65.118 5.167 1.00 27.78 481 TYR B O 1
ATOM 8259 N N . GLY B 1 502 ? 27.586 65.209 5.997 1.00 26.90 482 GLY B N 1
ATOM 8260 C CA . GLY B 1 502 ? 26.928 65.176 4.702 1.00 24.84 482 GLY B CA 1
ATOM 8261 C C . GLY B 1 502 ? 27.141 63.872 3.956 1.00 30.09 482 GLY B C 1
ATOM 8262 O O . GLY B 1 502 ? 27.197 63.856 2.736 1.00 27.69 482 GLY B O 1
ATOM 8263 N N . ARG B 1 503 ? 27.259 62.776 4.696 1.00 25.75 483 ARG B N 1
ATOM 8264 C CA . ARG B 1 503 ? 27.447 61.456 4.093 1.00 29.86 483 ARG B CA 1
ATOM 8265 C C . ARG B 1 503 ? 26.309 60.499 4.453 1.00 28.83 483 ARG B C 1
ATOM 8266 O O . ARG B 1 503 ? 26.393 59.295 4.186 1.00 34.79 483 ARG B O 1
ATOM 8274 N N . GLU B 1 504 ? 25.256 61.033 5.066 1.00 27.40 484 GLU B N 1
ATOM 8275 C CA . GLU B 1 504 ? 24.070 60.242 5.383 1.00 33.84 484 GLU B CA 1
ATOM 8276 C C . GLU B 1 504 ? 23.128 60.248 4.215 1.00 32.59 484 GLU B C 1
ATOM 8277 O O . GLU B 1 504 ? 22.756 61.303 3.721 1.00 33.63 484 GLU B O 1
ATOM 8283 N N . VAL B 1 505 ? 22.731 59.067 3.774 1.00 26.07 485 VAL B N 1
ATOM 8284 C CA . VAL B 1 505 ? 21.717 58.954 2.744 1.00 26.53 485 VAL B CA 1
ATOM 8285 C C . VAL B 1 505 ? 20.561 58.035 3.206 1.00 31.45 485 VAL B C 1
ATOM 8286 O O . VAL B 1 505 ? 19.386 58.323 2.975 1.00 37.01 485 VAL B O 1
#

Solvent-accessible surface area: 43246 Å² total; per-residue (Å²): 120,118,108,128,42,41,0,0,0,5,4,10,0,2,1,0,16,1,29,2,0,0,0,2,3,5,135,17,0,45,98,0,0,61,9,0,94,87,0,2,1,3,0,0,1,0,2,4,6,12,11,17,37,70,150,34,4,6,18,3,43,38,6,24,2,7,11,1,2,4,45,0,1,2,18,1,57,48,5,47,140,100,110,15,11,122,132,191,31,33,101,170,40,118,86,21,70,0,57,4,85,56,0,20,103,22,3,85,97,7,2,35,102,0,31,161,70,29,180,118,84,126,76,0,72,102,5,6,141,90,5,46,71,14,0,112,36,9,0,13,0,38,0,3,50,83,98,84,62,98,46,0,68,99,9,108,104,91,23,21,100,64,86,182,122,2,26,135,157,16,65,108,138,14,112,49,75,12,49,7,14,0,2,10,4,25,10,0,13,64,8,1,106,110,0,41,164,55,0,93,121,71,42,0,19,0,1,0,4,3,5,5,11,1,16,29,35,0,5,9,0,2,28,29,35,93,2,7,46,28,55,60,86,24,109,8,92,40,8,0,1,2,15,56,56,192,155,30,181,58,12,62,68,94,37,15,0,0,0,32,15,138,41,0,79,167,33,18,9,126,5,4,15,78,1,0,102,1,10,53,81,11,4,30,44,0,10,4,30,15,0,13,1,3,21,3,5,22,1,0,56,125,65,65,163,52,1,70,94,20,128,94,30,137,12,26,3,132,65,0,1,142,66,4,29,75,119,18,100,199,34,12,1,0,0,23,10,46,42,60,46,52,106,93,0,71,144,2,12,101,66,30,153,2,6,0,4,13,0,0,4,58,0,2,102,82,166,144,15,67,24,6,12,131,50,8,90,85,56,3,1,0,1,0,0,6,4,45,24,22,0,1,70,0,14,2,119,115,15,45,135,125,13,56,127,58,0,34,116,75,33,64,130,143,18,152,71,77,110,0,6,48,18,0,3,69,27,0,0,103,6,106,0,48,6,0,0,0,3,0,5,1,6,8,40,36,13,52,129,1,56,7,15,89,61,72,142,91,136,58,11,11,57,6,1,1,104,75,80,4,41,138,68,52,109,73,0,63,144,4,0,35,96,37,47,1,80,132,149,122,130,41,40,0,0,0,5,4,8,0,2,1,0,16,1,30,3,0,0,0,2,4,5,136,17,0,47,96,0,0,62,8,0,94,88,0,2,2,4,0,0,0,0,1,3,6,13,11,16,38,70,151,35,4,5,17,3,40,39,5,25,2,6,11,2,3,4,44,0,0,1,18,1,58,49,5,47,139,100,114,15,11,123,131,192,31,32,102,171,37,118,87,21,69,0,60,3,86,58,0,20,102,22,2,84,97,7,2,34,102,0,29,162,71,28,183,121,85,124,76,0,74,101,5,6,142,90,4,46,69,13,0,111,36,9,0,12,0,38,0,2,52,83,97,82,62,99,47,0,67,97,10,108,104,92,24,20,100,63,86,182,122,2,25,136,157,17,64,99,137,13,103,50,74,12,48,8,15,0,1,10,5,25,11,0,12,64,7,1,105,112,0,41,166,54,0,93,120,70,42,0,18,0,1,0,4,3,5,5,11,1,16,28,34,0,5,8,0,2,28,31,34,93,2,7,44,27,55,59,85,25,111,7,92,41,7,0,1,1,15,57,54,193,155,30,180,58,13,63,69,92,38,16,0,0,0,32,15,135,41,0,79,166,32,19,9,125,5,5,13,77,1,1,103,1,10,53,82,11,4,29,43,0,9,5,30,16,0,12,2,3,21,3,4,23,0,0,55,124,64,65,164,52,0,70,94,19,125,96,30,137,13,25,2,131,65,0,0,141,67,3,27,75,120,19,101,201,33,11,1,0,0,24,10,48,42,60,47,53,109,92,0,70,144,2,11,103,67,32,153,2,6,0,4,13,0,0,3,58,1,1,105,82,165,142,16,66,24,6,12,126,50,8,91,84,55,3,1,0,2,1,0,7,5,45,23,22,0,1,68,0,13,3,118,116,16,45,137,130,13,56,129,56,0,33,114,77,34,65,129,142,18,151,70,75,112,0,6,48,18,0,2,69,26,0,0,103,6,99,0,48,8,0,0,0,3,0,5,1,6,8,39,36,12,52,130,1,54,6,14,89,61,73,143,92,137,60,11,10,58,6,1,1,102,76,80,5,42,136,67,52,110,74,0,64,142,4,0,35,95,38,46,1,78,133

Radius of gyration: 47.37 Å; Cα contacts (8 Å, |Δi|>4): 1789; chains: 2; bounding box: 54×64×137 Å

Organism: Aquifex aeolicus (strain VF5) (NCBI:txid224324)